Protein 9BLS (pdb70)

Solvent-accessible surface area: 44632 Å² total; per-residue (Å²): 205,86,100,116,72,40,137,44,30,12,0,0,0,22,16,12,35,67,67,0,3,1,0,7,33,15,10,74,111,14,60,4,2,80,18,66,38,18,40,100,47,5,10,12,10,0,0,17,32,83,138,49,81,100,3,10,0,70,10,0,99,14,6,29,68,24,28,66,81,17,6,0,93,18,10,34,116,4,11,24,97,122,52,86,30,95,108,0,74,138,23,42,171,123,22,60,6,108,8,33,110,6,124,84,3,37,0,63,0,39,2,86,61,122,87,29,18,12,15,58,3,14,0,18,3,0,58,37,2,34,78,5,0,39,86,26,9,56,69,100,0,112,7,0,0,0,1,2,10,16,122,16,65,121,62,5,56,97,18,4,65,65,1,0,99,79,5,34,1,44,9,43,94,25,8,23,29,9,13,0,0,0,11,15,26,34,15,28,169,38,134,81,48,16,0,0,4,0,24,0,22,36,34,32,0,32,0,3,0,0,43,0,59,172,39,72,43,80,43,66,10,40,49,28,33,87,171,1,5,12,118,37,0,14,93,11,0,14,150,27,0,18,133,34,5,95,155,101,61,49,37,53,0,83,190,56,83,42,2,23,40,18,0,86,73,18,0,59,109,3,34,83,50,1,30,102,51,88,100,3,77,4,27,7,0,3,6,13,106,40,135,106,15,18,61,29,1,94,12,110,0,34,56,67,77,2,57,52,49,0,55,75,18,1,133,67,0,54,71,16,0,81,109,0,10,111,67,3,144,25,61,96,100,77,1,29,42,1,0,3,6,10,26,11,1,104,7,43,54,0,30,84,16,0,72,104,8,0,51,96,62,6,30,112,99,34,57,14,84,23,0,12,2,35,0,0,0,40,19,0,5,82,70,7,50,59,29,68,16,13,94,120,7,52,51,3,26,0,1,5,0,0,12,9,69,18,16,17,9,23,58,4,0,44,72,82,3,2,6,3,10,115,67,58,64,44,0,7,1,7,47,103,46,27,40,86,0,16,0,45,0,1,15,0,49,52,52,24,16,65,62,18,89,95,43,12,101,18,54,0,73,32,13,74,109,25,86,91,32,86,18,57,0,58,0,7,0,32,1,32,77,94,16,62,2,43,0,10,0,85,7,120,70,69,37,136,71,57,102,40,68,16,122,72,32,22,60,139,97,88,75,17,58,114,48,28,41,137,50,14,131,151,56,36,37,78,1,37,24,44,45,46,44,34,80,8,51,42,76,0,87,13,28,18,107,60,10,79,66,83,62,112,95,54,140,93,142,56,102,22,103,140,36,48,76,17,129,86,3,75,38,63,40,175,104,146,114,32,55,66,10,60,116,17,7,112,5,93,108,64,109,36,87,86,128,78,97,93,104,11,75,112,86,86,97,123,13,141,107,17,47,86,66,44,110,96,4,70,55,61,16,94,56,5,106,102,14,10,120,72,42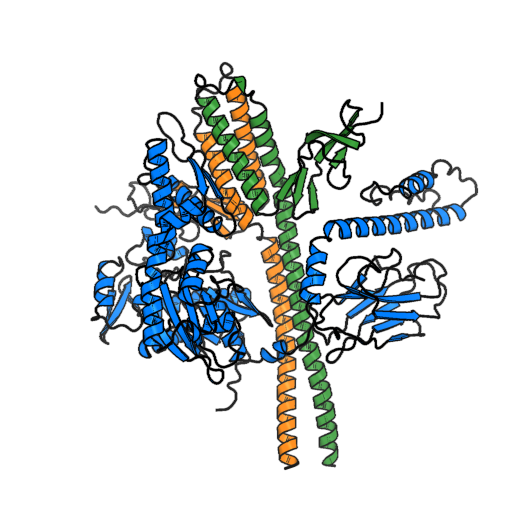,29,94,75,9,125,88,32,25,8,21,57,3,0,96,41,2,4,33,1,3,20,3,0,43,69,0,21,127,15,14,58,149,131,55,38,86,119,121,22,68,45,0,64,87,2,23,80,7,0,50,102,0,34,72,36,1,36,121,6,1,71,138,29,17,2,92,74,27,83,16,99,52,48,141,21,52,17,104,40,6,56,1,33,61,49,67,75,47,158,91,86,116,76,22,16,0,13,89,31,43,26,21,0,2,38,0,72,61,36,13,13,34,20,0,10,0,0,4,1,91,126,84,116,141,162,86,107,104,71,72,94,149,18,115,126,95,39,111,86,5,36,93,82,16,61,81,8,18,0,81,6,18,11,14,22,31,100,9,86,81,93,20,93,109,13,80,100,167,16,34,53,32,1,0,110,46,2,5,75,4,0,16,13,0,18,128,12,4,133,94,9,40,147,121,50,28,83,120,110,24,83,64,0,68,37,4,31,62,0,0,44,22,0,21,80,24,4,35,88,16,2,77,138,36,20,1,80,78,14,77,14,113,36,46,168,59,41,38,20,33,10,86,37,92,87,93,65,54,56,179,90,84,124,84,25,7,0,26,97,39,66,90,21,0,0,35,11,121,29,112,23,6,45,60,0,44,0,1,10,6,117,150,132,114,45,1,32,64,71,176

Secondary structure (DSSP, 8-state):
-------S-EEEEE--SSEEEEEEEETTEEEEPP-TTS-SEEE-EEE--SS---EESHHHHHTTTT-STTEEESGGGSTT-BSS-HHHHHHHHH-SSEEEE-TTSBEEEESSS-EE-HHHHHHHHHHHHHHHHHHHHSS---EEEEEE-TT--HHHHHHHHHHHHHTT-EEEEEEEHHHHHHHHHT-SSS-S-EEEEEE-SSSSEEEEEEE-GGGS-EEEEEEEETT--HHHHHHHHHHHHHHHHHHHTS--TTT-SHHHHHHHHHHHHHHHHTTT-SEEEEEEEEEEEETTEEEEEEEEEEHHHHHHHSHHHHHTTTHHHHHHHHHTT--TTT--EEEEESGGGGSHHHHHHHHHHHSSPPB-SS-GGGSHHHHHHHHHHHHSS--HHHHS--B-SSEEEE--TTS--EEEE-TT-BSSEEEEEEEE-SSTT--EEEEEEEEESSSSSSSS---EEEEEE------TT-SEEEEEEEE-SSS---EEEEETTS---EE-----SS-S-STHHHHTTTHHHHTSHHHHHHHHHHHHHHHHHHHHHHHHHHHTT--TT--GGGGTHHHHHHHHHT-TT-S-SSTT------TT--/-HHHHHHHHHHHHHHHHHHHHHHHHHHHHHHHHHHHHHHHHHHSS-HHHHHHHHHHHHHHHHHHHHS-SSS-SSSSHHHHHHHHHHHHHHHHHHHHHHHTTEEEE--SSPBP-TTTEEEEE----TTS-TTBEEEEEE-EEEETTEEEE-EEEEE------/-HHHHHHHHHHHHHHHHHHHHHHHHHHHHHHHHHHHHHHHHHHHHHHHHHHHHHHHHHHHHHHHHHS-GGG-STT-HHHHHHHHHHHHHHHHHHHHHHHTTEEEE--TTPBP-TTTEEEEEE---TTS-TTBEEEEEE-EEEETTEEEE-EEEEE----/-B-----

InterPro domains:
  IPR012725 Chaperone DnaK [MF_00332] (52-679)
  IPR012725 Chaperone DnaK [TIGR02350] (55-652)
  IPR013126 Heat shock protein 70 family [PF00012] (55-652)
  IPR013126 Heat shock protein 70 family [PTHR19375] (55-613)
  IPR018181 Heat shock protein 70, conserved site [PS00297] (58-65)
  IPR018181 Heat shock protein 70, conserved site [PS00329] (242-255)
  IPR018181 Heat shock protein 70, conserved site [PS01036] (383-397)
  IPR029047 Heat shock protein 70kD, peptide-binding domain superfamily [G3DSA:2.60.34.10] (428-552)
  IPR029047 Heat shock protein 70kD, peptide-binding domain superfamily [SSF100920] (430-586)
  IPR029048 Heat shock protein 70kD, C-terminal domain superfamily [G3DSA:1.20.1270.10] (553-656)
  IPR043129 ATPase, nucleotide binding domain [SSF53067] (55-235)
  IPR043129 ATPase, nucleotide binding domain [SSF53067] (237-428)

Sequence (921 aa):
MASEAIKGAVVGIDLGTTNSCVAVMEGKQAKVLENAEGARTTPSVVAFTADGERLVGMPAKRQAVTNPNNTFYATKRLIGWRYDDPEVQKDIKNVPFKIVRASNGDAWVEAHGKLYSPSQIGAFVLMKMKETAENYLGHTAKNAVITVPAYFNDSQRQATKDAGQISGLNVLRVINEPTAAALAYGLDKSEDKVIAVYDLGGGTFDISILEIQKGVFEVKSTNGDTFLGGEDFDQALLRHIVKEFKRETGVDLTKDNMALQRVREAAEKAKCELSSSVQTDINLPYLTMDSSGPKHLNMKLTRAQFEGIVTDLIRRTIAPCQKAMQDAEVSKSDIGEVILVGGMTRMPKVQQTVQDLFGRAPSKAVNPDEAVAIGAAIQGGVLAGDVTDVLLLDVTPLSLGIETLGGVFTKLINRNTTIPTKKSQVFSTAADGQTQVEIKVCQGEREMAGDNKLLGQFTLIGIPPAPRGVPQIEVTFDIDANGIVHVSAKDKGTGREQQIVIQSSGGLSKDDIENMVKNAEKYAEEDRRKKERVEAVNMAEGIIHDTETKMEEFKDQLPADECNKLKEEISKMRELLARKDSETGENIRQAASSTLLEEKVKLEEQLKETVEKYKRALADTENLRQRSQKLVEEAKLYGIQAFCKDLLEVADVLEKATQCVPKEEIKDDNPHLKNLYEGLVMTEVQIQKVFTKHGLLKLNPVGAKFDPYEHEALFHTPVEGKEPGTVALVSKVGYKLHGRTLRPALVGVVKEASATLLEEKVKLEEQLKETVEKYKRALADTENLRQRSQKLVEEAKLYGIQAFCKDLLEVADVLEKATQCVPKEEIKDDNPHLKNLYEGLVMTEVQIQKVFTKHGLLKLNPVGAKFDPYEHEALFHTPVEGKEPGTVALVSKVGYKLHGRTLRPALVGVVKEAVLLLDVT

Radius of gyration: 33.52 Å; Cα contacts (8 Å, |Δi|>4): 1710; chains: 4; bounding box: 59×105×104 Å

GO terms:
  GO:0031625 ubiquitin protein ligase binding (F, IPI)
  GO:0005739 mitochondrion (C, IDA)
  GO:0016887 ATP hydrolysis activity (F, IDA)
  GO:0016887 ATP hydrolysis activity (F, EXP)
  GO:0045646 regulation of erythrocyte differentiation (P, IMP)
  GO:0045647 negative regulation of erythrocyte differentiation (P, IMP)
  GO:0016226 iron-sulfur cluster assembly (P, IMP)
  GO:0030218 erythrocyte differentiation (P, IMP)
  GO:0005515 protein binding (F, IPI)
  GO:0005737 cytoplasm (C, TAS)
  GO:0005739 mitochondrion (C, TAS)
  GO:0005759 mitochondrial matrix (C, IDA)
  GO:0005739 mitochondrion (C, HTP)
  GO:0005759 mitochondrial matrix (C, TAS)
  GO:0042645 mitochondrial nucleoid (C, IDA)
  GO:0005737 cytoplasm (C, EXP)
  GO:0043066 negative regulation of apoptotic process (P, TAS)
  GO:0007007 inner mitochondrial membrane organization (P, IC)
  GO:0070062 extracellular exosome (C, HDA)
  GO:0005925 focal adhesion (C, HDA)

Foldseek 3Di:
DDAPAPVAWEKEWEQDQFKIWIWADPFQFIDTFAFPVRHSIFTLKWFADQPGDTDGGVSLVVCCVVPVQGIDGSLLQQALAFCPDDSNVVVQVPRNYHWDADPVRGTWGAHNHDTGRSLQSLLSNLLRVQVRVCVVVVHGNAEYEYEDAPPDDPSRLVSPCVSCVSSNHRYPYYHYLVLLLCLLLPCLPDAWAWEWEFAAAAQWTKIWIWTCHPSDIDTQFMFTGNRAHNVVLLVLQLVVQQVVVCVVPNDRCVVPDVLSVLSSVQSVVQLVVQLPAQKDWRWAFQSDADPVGGDIRIDIGGNVNSCVSCVVSLVRGQVGNVVRCVSSVHALVRHPAYEYAHDNCSHVVSQVVVCVRNVDRHDDPDDRDCRSSRSRNVVRCVSDDDSVVSVPQDFFLWFKAKADLLFWGDTQGGGGHGQQDKTKDKDWDDAAQDFKAKIWMATAQFGGRPPGGGQDIDIQGGDPGDGTPPWIKMWMWRRRDPAWIWTWIGRPPDGRIGIDGTHPRVPVVDCCSVVRVVVCVVCPVVRVQVSQASVLLSLLVVLVVLVVVLCVVDPPPDPCPVLVCVVVVVVVSPDPPDRHCPVVSPSNDDPVVD/DVVVVVVVVVVVVVVVVVVVVVVVVVVVVVVVVVVVVVVVCVLDVCLVVCLVCVVVLVVLVVVLVVDPVPPLDPVPPVVVVVSVVSVVVNVVVVVVCVVSQKDKAFQCWAADDVQQEDADEAAADPPHDARTFPGFPAIWIDGPPRGSGHGHTHGHHDDPD/DVVVVVVVVVVVVVVVVVVVVVVVVVVVVVVVVVVVVVVVVVVVVVLVVVLVVVVVLVVLVVVLVVDDPVPLDPVCVVVVVVSVVSVVVSVVVQVVCVVQQKHKADQAFAAADPQAADAPEEEADPPHDFRTFNAWPAMWIAGNNGTSGHTYGHGHHDD/DDDDDDD

Nearest PDB structures (foldseek):
  1dkg-assembly1_A  TM=8.078E-01  e=1.387E-09  Escherichia coli
  4ani-assembly1_B  TM=6.917E-01  e=1.689E-09  Geobacillus kaustophilus HTA426
  1dkg-assembly1_B  TM=6.286E-01  e=1.572E-08  Escherichia coli
  3a6m-assembly1_B  TM=4.788E-01  e=1.361E-06  Thermus thermophilus HB8
  6pmt-assembly1_A  TM=8.914E-01  e=1.025E-68  Homo sapiens

Organism: Homo sapiens (NCBI:txid9606)

Structure (mmCIF, N/CA/C/O backbone):
data_9BLS
#
_entry.id   9BLS
#
_cell.length_a   1.00
_cell.length_b   1.00
_cell.length_c   1.00
_cell.angle_alpha   90.00
_cell.angle_beta   90.00
_cell.angle_gamma   90.00
#
_symmetry.space_group_name_H-M   'P 1'
#
loop_
_entity.id
_entity.type
_entity.pdbx_description
1 polymer 'Stress-70 protein, mitochondrial'
2 polymer 'GrpE protein homolog 1, mitochondrial'
3 polymer 'Substrate peptide'
#
loop_
_atom_site.group_PDB
_atom_site.id
_atom_site.type_symbol
_atom_site.label_atom_id
_atom_site.label_alt_id
_atom_site.label_comp_id
_atom_site.label_asym_id
_atom_site.label_entity_id
_atom_site.label_seq_id
_atom_site.pdbx_PDB_ins_code
_atom_site.Cartn_x
_atom_site.Cartn_y
_atom_site.Cartn_z
_atom_site.occupancy
_atom_site.B_iso_or_equiv
_atom_site.auth_seq_id
_atom_site.auth_comp_id
_atom_site.auth_asym_id
_atom_site.auth_atom_id
_atom_site.pdbx_PDB_model_num
ATOM 1 N N . MET A 1 1 ? 179.681 135.517 188.868 1.00 123.81 46 MET A N 1
ATOM 2 C CA . MET A 1 1 ? 178.496 135.913 188.116 1.00 129.14 46 MET A CA 1
ATOM 3 C C . MET A 1 1 ? 178.892 136.462 186.749 1.00 131.59 46 MET A C 1
ATOM 4 O O . MET A 1 1 ? 180.026 136.900 186.551 1.00 129.48 46 MET A O 1
ATOM 9 N N . ALA A 1 2 ? 177.953 136.438 185.808 1.00 132.51 47 ALA A N 1
ATOM 10 C CA . ALA A 1 2 ? 178.196 136.929 184.459 1.00 129.81 47 ALA A CA 1
ATOM 11 C C . ALA A 1 2 ? 178.102 138.455 184.447 1.00 128.17 47 ALA A C 1
ATOM 12 O O . ALA A 1 2 ? 178.098 139.111 185.491 1.00 124.83 47 ALA A O 1
ATOM 14 N N . SER A 1 3 ? 178.041 139.037 183.250 1.00 126.58 48 SER A N 1
ATOM 15 C CA . SER A 1 3 ? 177.928 140.484 183.124 1.00 124.15 48 SER A CA 1
ATOM 16 C C . SER A 1 3 ? 176.648 140.977 183.786 1.00 121.73 48 SER A C 1
ATOM 17 O O . SER A 1 3 ? 175.569 140.411 183.583 1.00 121.37 48 SER A O 1
ATOM 20 N N . GLU A 1 4 ? 176.773 142.040 184.583 1.00 117.45 49 GLU A N 1
ATOM 21 C CA . GLU A 1 4 ? 175.637 142.563 185.333 1.00 113.60 49 GLU A CA 1
ATOM 22 C C . GLU A 1 4 ? 174.623 143.279 184.453 1.00 110.37 49 GLU A C 1
ATOM 23 O O . GLU A 1 4 ? 173.524 143.579 184.933 1.00 107.71 49 GLU A O 1
ATOM 29 N N . ALA A 1 5 ? 174.961 143.555 183.194 1.00 110.22 50 ALA A N 1
ATOM 30 C CA . ALA A 1 5 ? 174.063 144.208 182.243 1.00 106.48 50 ALA A CA 1
ATOM 31 C C . ALA A 1 5 ? 173.550 145.536 182.800 1.00 105.00 50 ALA A C 1
ATOM 32 O O . ALA A 1 5 ? 172.349 145.755 182.970 1.00 102.61 50 ALA A O 1
ATOM 34 N N . ILE A 1 6 ? 174.498 146.427 183.093 1.00 102.06 51 ILE A N 1
ATOM 35 C CA . ILE A 1 6 ? 174.147 147.743 183.616 1.00 93.17 51 ILE A CA 1
ATOM 36 C C . ILE A 1 6 ? 173.399 148.552 182.564 1.00 91.69 51 ILE A C 1
ATOM 37 O O . ILE A 1 6 ? 172.353 149.148 182.846 1.00 88.50 51 ILE A O 1
ATOM 42 N N . LYS A 1 7 ? 173.940 148.596 181.340 1.00 92.08 52 LYS A N 1
ATOM 43 C CA . LYS A 1 7 ? 173.298 149.202 180.164 1.00 94.97 52 LYS A CA 1
ATOM 44 C C . LYS A 1 7 ? 172.738 150.597 180.452 1.00 95.11 52 LYS A C 1
ATOM 45 O O . LYS A 1 7 ? 171.800 151.056 179.796 1.00 94.84 52 LYS A O 1
ATOM 51 N N . GLY A 1 8 ? 173.330 151.300 181.414 1.00 89.70 53 GLY A N 1
ATOM 52 C CA . GLY A 1 8 ? 172.831 152.607 181.792 1.00 77.19 53 GLY A CA 1
ATOM 53 C C . GLY A 1 8 ? 173.903 153.670 181.901 1.00 68.22 53 GLY A C 1
ATOM 54 O O . GLY A 1 8 ? 175.026 153.486 181.422 1.00 66.96 53 GLY A O 1
ATOM 55 N N . ALA A 1 9 ? 173.562 154.791 182.530 1.00 59.82 54 ALA A N 1
ATOM 56 C CA . ALA A 1 9 ? 174.482 155.903 182.716 1.00 51.71 54 ALA A CA 1
ATOM 57 C C . ALA A 1 9 ? 174.996 155.900 184.148 1.00 47.47 54 ALA A C 1
ATOM 58 O O . ALA A 1 9 ? 174.205 155.907 185.096 1.00 47.15 54 ALA A O 1
ATOM 60 N N . VAL A 1 10 ? 176.316 155.894 184.299 1.00 41.01 55 VAL A N 1
ATOM 61 C CA . VAL A 1 10 ? 176.964 155.852 185.604 1.00 34.02 55 VAL A CA 1
ATOM 62 C C . VAL A 1 10 ? 177.538 157.229 185.892 1.00 31.21 55 VAL A C 1
ATOM 63 O O . VAL A 1 10 ? 178.418 157.711 185.166 1.00 32.30 55 VAL A O 1
ATOM 67 N N . VAL A 1 11 ? 177.041 157.859 186.946 1.00 27.36 56 VAL A N 1
ATOM 68 C CA . VAL A 1 11 ? 177.535 159.155 187.373 1.00 23.02 56 VAL A CA 1
ATOM 69 C C . VAL A 1 11 ? 178.655 158.950 188.383 1.00 18.92 56 VAL A C 1
ATOM 70 O O . VAL A 1 11 ? 178.733 157.929 189.067 1.00 18.73 56 VAL A O 1
ATOM 74 N N . GLY A 1 12 ? 179.542 159.931 188.467 1.00 16.73 57 GLY A N 1
ATOM 75 C CA . GLY A 1 12 ? 180.579 159.915 189.474 1.00 14.16 57 GLY A CA 1
ATOM 76 C C . GLY A 1 12 ? 180.424 161.077 190.425 1.00 15.27 57 GLY A C 1
ATOM 77 O O . GLY A 1 12 ? 180.613 162.230 190.032 1.00 18.74 57 GLY A O 1
ATOM 78 N N . ILE A 1 13 ? 180.079 160.796 191.677 1.00 14.13 58 ILE A N 1
ATOM 79 C CA . ILE A 1 13 ? 179.770 161.825 192.659 1.00 15.17 58 ILE A CA 1
ATOM 80 C C . ILE A 1 13 ? 180.925 161.926 193.642 1.00 16.17 58 ILE A C 1
ATOM 81 O O . ILE A 1 13 ? 181.325 160.926 194.248 1.00 18.21 58 ILE A O 1
ATOM 86 N N . ASP A 1 14 ? 181.460 163.133 193.794 1.00 15.76 59 ASP A N 1
ATOM 87 C CA . ASP A 1 14 ? 182.480 163.435 194.792 1.00 15.34 59 ASP A CA 1
ATOM 88 C C . ASP A 1 14 ? 181.764 163.992 196.014 1.00 18.83 59 ASP A C 1
ATOM 89 O O . ASP A 1 14 ? 181.391 165.165 196.045 1.00 20.64 59 ASP A O 1
ATOM 94 N N . LEU A 1 15 ? 181.557 163.145 197.017 1.00 20.34 60 LEU A N 1
ATOM 95 C CA . LEU A 1 15 ? 180.872 163.548 198.242 1.00 20.00 60 LEU A CA 1
ATOM 96 C C . LEU A 1 15 ? 181.911 164.122 199.195 1.00 24.71 60 LEU A C 1
ATOM 97 O O . LEU A 1 15 ? 182.668 163.382 199.827 1.00 34.46 60 LEU A O 1
ATOM 102 N N . GLY A 1 16 ? 181.954 165.450 199.295 1.00 18.67 61 GLY A N 1
ATOM 103 C CA . GLY A 1 16 ? 182.913 166.128 200.136 1.00 21.90 61 GLY A CA 1
ATOM 104 C C . GLY A 1 16 ? 182.309 166.593 201.451 1.00 26.17 61 GLY A C 1
ATOM 105 O O . GLY A 1 16 ? 181.102 166.546 201.666 1.00 27.80 61 GLY A O 1
ATOM 106 N N . THR A 1 17 ? 183.192 167.044 202.345 1.00 28.80 62 THR A N 1
ATOM 107 C CA . THR A 1 17 ? 182.739 167.569 203.629 1.00 30.74 62 THR A CA 1
ATOM 108 C C . THR A 1 17 ? 182.035 168.906 203.457 1.00 31.21 62 THR A C 1
ATOM 109 O O . THR A 1 17 ? 181.008 169.160 204.095 1.00 35.87 62 THR A O 1
ATOM 113 N N . THR A 1 18 ? 182.572 169.771 202.603 1.00 31.18 63 THR A N 1
ATOM 114 C CA . THR A 1 18 ? 182.034 171.105 202.385 1.00 33.20 63 THR A CA 1
ATOM 115 C C . THR A 1 18 ? 181.302 171.236 201.059 1.00 32.06 63 THR A C 1
ATOM 116 O O . THR A 1 18 ? 180.179 171.743 201.022 1.00 33.55 63 THR A O 1
ATOM 120 N N . ASN A 1 19 ? 181.908 170.786 199.964 1.00 28.63 64 ASN A N 1
ATOM 121 C CA . ASN A 1 19 ? 181.358 170.974 198.630 1.00 24.28 64 ASN A CA 1
ATOM 122 C C . ASN A 1 19 ? 181.401 169.656 197.872 1.00 24.12 64 ASN A C 1
ATOM 123 O O . ASN A 1 19 ? 182.416 168.954 197.904 1.00 30.97 64 ASN A O 1
ATOM 128 N N . SER A 1 20 ? 180.311 169.330 197.185 1.00 21.01 65 SER A N 1
ATOM 129 C CA . SER A 1 20 ? 180.201 168.100 196.417 1.00 20.19 65 SER A CA 1
ATOM 130 C C . SER A 1 20 ? 180.138 168.404 194.926 1.00 20.84 65 SER A C 1
ATOM 131 O O . SER A 1 20 ? 179.601 169.431 194.507 1.00 26.17 65 SER A O 1
ATOM 134 N N . CYS A 1 21 ? 180.682 167.489 194.125 1.00 18.28 66 CYS A N 1
ATOM 135 C CA . CYS A 1 21 ? 180.745 167.642 192.680 1.00 16.51 66 CYS A CA 1
ATOM 136 C C . CYS A 1 21 ? 180.298 166.346 192.017 1.00 18.45 66 CYS A C 1
ATOM 137 O O . CYS A 1 21 ? 180.578 165.252 192.511 1.00 20.14 66 CYS A O 1
ATOM 140 N N . VAL A 1 22 ? 179.586 166.479 190.899 1.00 20.15 67 VAL A N 1
ATOM 141 C CA . VAL A 1 22 ? 179.077 165.345 190.136 1.00 17.99 67 VAL A CA 1
ATOM 142 C C . VAL A 1 22 ? 179.520 165.497 188.687 1.00 21.21 67 VAL A C 1
ATOM 143 O O . VAL A 1 22 ? 179.508 166.603 188.137 1.00 27.10 67 VAL A O 1
ATOM 147 N N . ALA A 1 23 ? 179.933 164.389 188.075 1.00 17.72 68 ALA A N 1
ATOM 148 C CA . ALA A 1 23 ? 180.392 164.395 186.695 1.00 17.83 68 ALA A CA 1
ATOM 149 C C . ALA A 1 23 ? 179.936 163.120 186.002 1.00 20.99 68 ALA A C 1
ATOM 150 O O . ALA A 1 23 ? 179.650 162.108 186.644 1.00 23.80 68 ALA A O 1
ATOM 152 N N . VAL A 1 24 ? 179.866 163.182 184.671 1.00 25.15 69 VAL A N 1
ATOM 153 C CA . VAL A 1 24 ? 179.455 162.052 183.849 1.00 24.33 69 VAL A CA 1
ATOM 154 C C . VAL A 1 24 ? 180.461 161.864 182.724 1.00 27.34 69 VAL A C 1
ATOM 155 O O . VAL A 1 24 ? 181.226 162.767 182.379 1.00 29.14 69 VAL A O 1
ATOM 159 N N . MET A 1 25 ? 180.448 160.665 182.151 1.00 29.74 70 MET A N 1
ATOM 160 C CA . MET A 1 25 ? 181.292 160.335 181.009 1.00 32.26 70 MET A CA 1
ATOM 161 C C . MET A 1 25 ? 180.627 160.849 179.738 1.00 36.08 70 MET A C 1
ATOM 162 O O . MET A 1 25 ? 179.623 160.293 179.285 1.00 41.45 70 MET A O 1
ATOM 167 N N . GLU A 1 26 ? 181.181 161.912 179.165 1.00 37.20 71 GLU A N 1
ATOM 168 C CA . GLU A 1 26 ? 180.664 162.480 177.921 1.00 44.61 71 GLU A CA 1
ATOM 169 C C . GLU A 1 26 ? 181.466 161.969 176.726 1.00 51.62 71 GLU A C 1
ATOM 170 O O . GLU A 1 26 ? 182.131 162.720 176.015 1.00 57.18 71 GLU A O 1
ATOM 176 N N . GLY A 1 27 ? 181.390 160.660 176.511 1.00 46.17 72 GLY A N 1
ATOM 177 C CA . GLY A 1 27 ? 182.120 160.036 175.427 1.00 49.94 72 GLY A CA 1
ATOM 178 C C . GLY A 1 27 ? 183.498 159.565 175.841 1.00 55.86 72 GLY A C 1
ATOM 179 O O . GLY A 1 27 ? 183.634 158.529 176.498 1.00 57.30 72 GLY A O 1
ATOM 180 N N . LYS A 1 28 ? 184.530 160.317 175.461 1.00 56.06 73 LYS A N 1
ATOM 181 C CA . LYS A 1 28 ? 185.902 159.986 175.817 1.00 56.15 73 LYS A CA 1
ATOM 182 C C . LYS A 1 28 ? 186.436 160.809 176.981 1.00 54.19 73 LYS A C 1
ATOM 183 O O . LYS A 1 28 ? 187.523 160.506 177.483 1.00 55.01 73 LYS A O 1
ATOM 189 N N . GLN A 1 29 ? 185.709 161.832 177.422 1.00 50.20 74 GLN A N 1
ATOM 190 C CA . GLN A 1 29 ? 186.158 162.692 178.505 1.00 47.78 74 GLN A CA 1
ATOM 191 C C . GLN A 1 29 ? 185.013 162.923 179.477 1.00 43.11 74 GLN A C 1
ATOM 192 O O . GLN A 1 29 ? 183.840 162.868 179.101 1.00 43.38 74 GLN A O 1
ATOM 198 N N . ALA A 1 30 ? 185.366 163.186 180.733 1.00 39.60 75 ALA A N 1
ATOM 199 C CA . ALA A 1 30 ? 184.384 163.431 181.778 1.00 29.26 75 ALA A CA 1
ATOM 200 C C . ALA A 1 30 ? 183.989 164.899 181.795 1.00 32.72 75 ALA A C 1
ATOM 201 O O . ALA A 1 30 ? 184.813 165.780 181.538 1.00 38.35 75 ALA A O 1
ATOM 203 N N . LYS A 1 31 ? 182.721 165.155 182.098 1.00 27.35 76 LYS A N 1
ATOM 204 C CA . LYS A 1 31 ? 182.172 166.502 182.132 1.00 26.41 76 LYS A CA 1
ATOM 205 C C . LYS A 1 31 ? 181.552 166.752 183.497 1.00 28.91 76 LYS A C 1
ATOM 206 O O . LYS A 1 31 ? 180.714 165.969 183.952 1.00 31.81 76 LYS A O 1
ATOM 212 N N . VAL A 1 32 ? 181.960 167.837 184.146 1.00 28.06 77 VAL A N 1
ATOM 213 C CA . VAL A 1 32 ? 181.412 168.194 185.450 1.00 27.45 77 VAL A CA 1
ATOM 214 C C . VAL A 1 32 ? 180.116 168.964 185.233 1.00 28.85 77 VAL A C 1
ATOM 215 O O . VAL A 1 32 ? 180.093 169.977 184.527 1.00 30.94 77 VAL A O 1
ATOM 219 N N . LEU A 1 33 ? 179.037 168.482 185.838 1.00 27.32 78 LEU A N 1
ATOM 220 C CA . LEU A 1 33 ? 177.712 169.030 185.605 1.00 25.43 78 LEU A CA 1
ATOM 221 C C . LEU A 1 33 ? 177.421 170.163 186.575 1.00 28.46 78 LEU A C 1
ATOM 222 O O . LEU A 1 33 ? 177.718 170.068 187.769 1.00 31.18 78 LEU A O 1
ATOM 227 N N . GLU A 1 34 ? 176.840 171.236 186.051 1.00 28.33 79 GLU A N 1
ATOM 228 C CA . GLU A 1 34 ? 176.419 172.367 186.859 1.00 25.12 79 GLU A CA 1
ATOM 229 C C . GLU A 1 34 ? 175.010 172.137 187.385 1.00 21.61 79 GLU A C 1
ATOM 230 O O . GLU A 1 34 ? 174.169 171.528 186.721 1.00 21.20 79 GLU A O 1
ATOM 236 N N . ASN A 1 35 ? 174.758 172.632 188.591 1.00 21.25 80 ASN A N 1
ATOM 237 C CA . ASN A 1 35 ? 173.482 172.409 189.254 1.00 22.33 80 ASN A CA 1
ATOM 238 C C . ASN A 1 35 ? 172.440 173.392 188.723 1.00 27.66 80 ASN A C 1
ATOM 239 O O . ASN A 1 35 ? 172.648 174.076 187.717 1.00 30.17 80 ASN A O 1
ATOM 244 N N . ALA A 1 36 ? 171.288 173.459 189.395 1.00 28.89 81 ALA A N 1
ATOM 245 C CA . ALA A 1 36 ? 170.176 174.274 188.916 1.00 29.56 81 ALA A CA 1
ATOM 246 C C . ALA A 1 36 ? 170.474 175.765 188.962 1.00 32.42 81 ALA A C 1
ATOM 247 O O . ALA A 1 36 ? 169.769 176.541 188.310 1.00 36.91 81 ALA A O 1
ATOM 249 N N . GLU A 1 37 ? 171.484 176.185 189.718 1.00 30.93 82 GLU A N 1
ATOM 250 C CA . GLU A 1 37 ? 171.897 177.579 189.774 1.00 28.09 82 GLU A CA 1
ATOM 251 C C . GLU A 1 37 ? 173.121 177.858 188.913 1.00 26.93 82 GLU A C 1
ATOM 252 O O . GLU A 1 37 ? 173.707 178.939 189.020 1.00 29.57 82 GLU A O 1
ATOM 258 N N . GLY A 1 38 ? 173.524 176.910 188.072 1.00 24.70 83 GLY A N 1
ATOM 259 C CA . GLY A 1 38 ? 174.646 177.123 187.184 1.00 26.39 83 GLY A CA 1
ATOM 260 C C . GLY A 1 38 ? 176.009 177.014 187.823 1.00 30.40 83 GLY A C 1
ATOM 261 O O . GLY A 1 38 ? 177.000 177.416 187.206 1.00 34.28 83 GLY A O 1
ATOM 262 N N . ALA A 1 39 ? 176.096 176.481 189.037 1.00 29.27 84 ALA A N 1
ATOM 263 C CA . ALA A 1 39 ? 177.363 176.281 189.723 1.00 26.12 84 ALA A CA 1
ATOM 264 C C . ALA A 1 39 ? 177.748 174.811 189.665 1.00 26.79 84 ALA A C 1
ATOM 265 O O . ALA A 1 39 ? 176.897 173.931 189.819 1.00 27.29 84 ALA A O 1
ATOM 267 N N . ARG A 1 40 ? 179.034 174.551 189.439 1.00 26.32 85 ARG A N 1
ATOM 268 C CA . ARG A 1 40 ? 179.520 173.191 189.257 1.00 27.52 85 ARG A CA 1
ATOM 269 C C . ARG A 1 40 ? 179.697 172.430 190.563 1.00 26.00 85 ARG A C 1
ATOM 270 O O . ARG A 1 40 ? 179.840 171.205 190.527 1.00 26.10 85 ARG A O 1
ATOM 278 N N . THR A 1 41 ? 179.685 173.111 191.705 1.00 26.59 86 THR A N 1
ATOM 279 C CA . THR A 1 41 ? 179.938 172.477 192.990 1.00 24.73 86 THR A CA 1
ATOM 280 C C . THR A 1 41 ? 178.839 172.866 193.965 1.00 22.76 86 THR A C 1
ATOM 281 O O . THR A 1 41 ? 178.539 174.052 194.125 1.00 28.60 86 THR A O 1
ATOM 285 N N . THR A 1 42 ? 178.247 171.868 194.617 1.00 20.04 87 THR A N 1
ATOM 286 C CA . THR A 1 42 ? 177.116 172.063 195.509 1.00 21.22 87 THR A CA 1
ATOM 287 C C . THR A 1 42 ? 177.536 171.850 196.953 1.00 23.89 87 THR A C 1
ATOM 288 O O . THR A 1 42 ? 178.139 170.817 197.265 1.00 29.23 87 THR A O 1
ATOM 292 N N . PRO A 1 43 ? 177.250 172.792 197.852 1.00 23.92 88 PRO A N 1
ATOM 293 C CA . PRO A 1 43 ? 177.577 172.584 199.267 1.00 21.78 88 PRO A CA 1
ATOM 294 C C . PRO A 1 43 ? 176.837 171.389 199.848 1.00 21.00 88 PRO A C 1
ATOM 295 O O . PRO A 1 43 ? 175.691 171.105 199.496 1.00 23.71 88 PRO A O 1
ATOM 299 N N . SER A 1 44 ? 177.509 170.686 200.756 1.00 19.39 89 SER A N 1
ATOM 300 C CA . SER A 1 44 ? 176.925 169.521 201.418 1.00 21.79 89 SER A CA 1
ATOM 301 C C . SER A 1 44 ? 176.221 169.939 202.710 1.00 28.00 89 SER A C 1
ATOM 302 O O . SER A 1 44 ? 176.562 169.513 203.812 1.00 30.11 89 SER A O 1
ATOM 305 N N . VAL A 1 45 ? 175.214 170.793 202.546 1.00 22.15 90 VAL A N 1
ATOM 306 C CA . VAL A 1 45 ? 174.445 171.347 203.653 1.00 17.49 90 VAL A CA 1
ATOM 307 C C . VAL A 1 45 ? 172.991 170.937 203.475 1.00 17.93 90 VAL A C 1
ATOM 308 O O . VAL A 1 45 ? 172.446 171.041 202.372 1.00 24.25 90 VAL A O 1
ATOM 312 N N . VAL A 1 46 ? 172.375 170.459 204.552 1.00 16.00 91 VAL A N 1
ATOM 313 C CA . VAL A 1 46 ? 170.977 170.048 204.562 1.00 15.26 91 VAL A CA 1
ATOM 314 C C . VAL A 1 46 ? 170.291 170.752 205.723 1.00 19.24 91 VAL A C 1
ATOM 315 O O . VAL A 1 46 ? 170.892 170.936 206.785 1.00 26.87 91 VAL A O 1
ATOM 319 N N . ALA A 1 47 ? 169.042 171.162 205.520 1.00 18.27 92 ALA A N 1
ATOM 320 C CA . ALA A 1 47 ? 168.308 171.850 206.569 1.00 17.05 92 ALA A CA 1
ATOM 321 C C . ALA A 1 47 ? 166.844 171.447 206.524 1.00 21.76 92 ALA A C 1
ATOM 322 O O . ALA A 1 47 ? 166.311 171.105 205.467 1.00 28.80 92 ALA A O 1
ATOM 324 N N . PHE A 1 48 ? 166.201 171.499 207.687 1.00 22.86 93 PHE A N 1
ATOM 325 C CA . PHE A 1 48 ? 164.796 171.150 207.843 1.00 30.38 93 PHE A CA 1
ATOM 326 C C . PHE A 1 48 ? 164.080 172.309 208.514 1.00 39.97 93 PHE A C 1
ATOM 327 O O . PHE A 1 48 ? 164.577 172.856 209.503 1.00 42.54 93 PHE A O 1
ATOM 335 N N . THR A 1 49 ? 162.919 172.681 207.985 1.00 49.35 94 THR A N 1
ATOM 336 C CA . THR A 1 49 ? 162.178 173.821 208.501 1.00 56.67 94 THR A CA 1
ATOM 337 C C . THR A 1 49 ? 161.133 173.354 209.515 1.00 64.42 94 THR A C 1
ATOM 338 O O . THR A 1 49 ? 161.092 172.186 209.909 1.00 63.55 94 THR A O 1
ATOM 342 N N . ALA A 1 50 ? 160.272 174.280 209.947 1.00 69.74 95 ALA A N 1
ATOM 343 C CA . ALA A 1 50 ? 159.354 173.999 211.048 1.00 73.37 95 ALA A CA 1
ATOM 344 C C . ALA A 1 50 ? 158.357 172.905 210.684 1.00 74.70 95 ALA A C 1
ATOM 345 O O . ALA A 1 50 ? 158.203 171.921 211.416 1.00 70.27 95 ALA A O 1
ATOM 347 N N . ASP A 1 51 ? 157.667 173.058 209.554 1.00 78.87 96 ASP A N 1
ATOM 348 C CA . ASP A 1 51 ? 156.669 172.064 209.159 1.00 83.61 96 ASP A CA 1
ATOM 349 C C . ASP A 1 51 ? 157.342 170.864 208.500 1.00 81.92 96 ASP A C 1
ATOM 350 O O . ASP A 1 51 ? 157.313 169.749 209.030 1.00 81.62 96 ASP A O 1
ATOM 355 N N . GLY A 1 52 ? 157.952 171.083 207.342 1.00 75.88 97 GLY A N 1
ATOM 356 C CA . GLY A 1 52 ? 158.807 170.092 206.726 1.00 65.76 97 GLY A CA 1
ATOM 357 C C . GLY A 1 52 ? 159.415 170.607 205.441 1.00 59.08 97 GLY A C 1
ATOM 358 O O . GLY A 1 52 ? 158.700 171.080 204.555 1.00 63.82 97 GLY A O 1
ATOM 359 N N . GLU A 1 53 ? 160.734 170.491 205.325 1.00 53.38 98 GLU A N 1
ATOM 360 C CA . GLU A 1 53 ? 161.473 170.897 204.139 1.00 50.52 98 GLU A CA 1
ATOM 361 C C . GLU A 1 53 ? 162.804 170.169 204.156 1.00 42.52 98 GLU A C 1
ATOM 362 O O . GLU A 1 53 ? 163.220 169.625 205.180 1.00 43.36 98 GLU A O 1
ATOM 368 N N . ARG A 1 54 ? 163.462 170.155 203.006 1.00 36.15 99 ARG A N 1
ATOM 369 C CA . ARG A 1 54 ? 164.744 169.480 202.868 1.00 37.14 99 ARG A CA 1
ATOM 370 C C . ARG A 1 54 ? 165.688 170.322 202.022 1.00 33.87 99 ARG A C 1
ATOM 371 O O . ARG A 1 54 ? 166.302 169.840 201.070 1.00 44.28 99 ARG A O 1
ATOM 379 N N . LEU A 1 55 ? 165.781 171.610 202.340 1.00 23.21 100 LEU A N 1
ATOM 380 C CA . LEU A 1 55 ? 166.689 172.498 201.628 1.00 21.30 100 LEU A CA 1
ATOM 381 C C . LEU A 1 55 ? 168.100 171.933 201.635 1.00 19.38 100 LEU A C 1
ATOM 382 O O . LEU A 1 55 ? 168.696 171.740 202.696 1.00 22.05 100 LEU A O 1
ATOM 387 N N . VAL A 1 56 ? 168.627 171.653 200.448 1.00 15.81 101 VAL A N 1
ATOM 388 C CA . VAL A 1 56 ? 169.959 171.085 200.286 1.00 16.42 101 VAL A CA 1
ATOM 389 C C . VAL A 1 56 ? 170.782 172.038 199.434 1.00 14.53 101 VAL A C 1
ATOM 390 O O . VAL A 1 56 ? 170.313 172.509 198.392 1.00 14.95 101 VAL A O 1
ATOM 394 N N . GLY A 1 57 ? 171.998 172.328 199.882 1.00 14.06 102 GLY A N 1
ATOM 395 C CA . GLY A 1 57 ? 172.906 173.148 199.112 1.00 14.63 102 GLY A CA 1
ATOM 396 C C . GLY A 1 57 ? 172.951 174.580 199.588 1.00 16.16 102 GLY A C 1
ATOM 397 O O . GLY A 1 57 ? 172.977 174.841 200.792 1.00 18.34 102 GLY A O 1
ATOM 398 N N . MET A 1 58 ? 172.962 175.516 198.648 1.00 18.11 103 MET A N 1
ATOM 399 C CA . MET A 1 58 ? 172.979 176.939 198.960 1.00 14.38 103 MET A CA 1
ATOM 400 C C . MET A 1 58 ? 171.650 177.427 199.533 1.00 14.16 103 MET A C 1
ATOM 401 O O . MET A 1 58 ? 171.655 178.341 200.366 1.00 17.35 103 MET A O 1
ATOM 406 N N . PRO A 1 59 ? 170.498 176.884 199.120 1.00 12.37 104 PRO A N 1
ATOM 407 C CA . PRO A 1 59 ? 169.262 177.215 199.841 1.00 11.42 104 PRO A CA 1
ATOM 408 C C . PRO A 1 59 ? 169.327 176.929 201.329 1.00 14.89 104 PRO A C 1
ATOM 409 O O . PRO A 1 59 ? 168.720 177.665 202.115 1.00 15.90 104 PRO A O 1
ATOM 413 N N . ALA A 1 60 ? 170.037 175.880 201.743 1.00 16.70 105 ALA A N 1
ATOM 414 C CA . ALA A 1 60 ? 170.201 175.608 203.165 1.00 14.02 105 ALA A CA 1
ATOM 415 C C . ALA A 1 60 ? 171.211 176.541 203.815 1.00 15.51 105 ALA A C 1
ATOM 416 O O . ALA A 1 60 ? 171.083 176.851 205.002 1.00 20.59 105 ALA A O 1
ATOM 418 N N . LYS A 1 61 ? 172.222 176.987 203.068 1.00 13.64 106 LYS A N 1
ATOM 419 C CA . LYS A 1 61 ? 173.198 177.918 203.625 1.00 14.85 106 LYS A CA 1
ATOM 420 C C . LYS A 1 61 ? 172.589 179.297 203.845 1.00 19.09 106 LYS A C 1
ATOM 421 O O . LYS A 1 61 ? 172.894 179.965 204.839 1.00 20.89 106 LYS A O 1
ATOM 427 N N . ARG A 1 62 ? 171.738 179.745 202.919 1.00 17.02 107 ARG A N 1
ATOM 428 C CA . ARG A 1 62 ? 171.127 181.065 203.039 1.00 13.42 107 ARG A CA 1
ATOM 429 C C . ARG A 1 62 ? 170.179 181.131 204.228 1.00 18.43 107 ARG A C 1
ATOM 430 O O . ARG A 1 62 ? 170.071 182.168 204.891 1.00 23.27 107 ARG A O 1
ATOM 438 N N . GLN A 1 63 ? 169.487 180.036 204.509 1.00 17.45 108 GLN A N 1
ATOM 439 C CA . GLN A 1 63 ? 168.547 179.922 205.614 1.00 16.74 108 GLN A CA 1
ATOM 440 C C . GLN A 1 63 ? 169.228 179.574 206.936 1.00 22.60 108 GLN A C 1
ATOM 441 O O . GLN A 1 63 ? 168.572 179.602 207.982 1.00 27.38 108 GLN A O 1
ATOM 447 N N . ALA A 1 64 ? 170.540 179.327 206.923 1.00 23.34 109 ALA A N 1
ATOM 448 C CA . ALA A 1 64 ? 171.228 178.836 208.115 1.00 23.34 109 ALA A CA 1
ATOM 449 C C . ALA A 1 64 ? 171.100 179.799 209.287 1.00 27.64 109 ALA A C 1
ATOM 450 O O . ALA A 1 64 ? 171.013 179.369 210.442 1.00 32.68 109 ALA A O 1
ATOM 452 N N . VAL A 1 65 ? 171.097 181.105 209.017 1.00 27.38 110 VAL A N 1
ATOM 453 C CA . VAL A 1 65 ? 171.043 182.084 210.099 1.00 26.08 110 VAL A CA 1
ATOM 454 C C . VAL A 1 65 ? 169.683 182.059 210.789 1.00 25.70 110 VAL A C 1
ATOM 455 O O . VAL A 1 65 ? 169.591 182.220 212.011 1.00 28.15 110 VAL A O 1
ATOM 459 N N . THR A 1 66 ? 168.608 181.868 210.025 1.00 23.79 111 THR A N 1
ATOM 460 C CA . THR A 1 66 ? 167.279 181.812 210.622 1.00 27.26 111 THR A CA 1
ATOM 461 C C . THR A 1 66 ? 167.014 180.485 211.317 1.00 27.01 111 THR A C 1
ATOM 462 O O . THR A 1 66 ? 166.208 180.429 212.251 1.00 31.42 111 THR A O 1
ATOM 466 N N . ASN A 1 67 ? 167.667 179.416 210.876 1.00 25.51 112 ASN A N 1
ATOM 467 C CA . ASN A 1 67 ? 167.482 178.075 211.428 1.00 26.65 112 ASN A CA 1
ATOM 468 C C . ASN A 1 67 ? 168.859 177.492 211.704 1.00 27.64 112 ASN A C 1
ATOM 469 O O . ASN A 1 67 ? 169.371 176.683 210.920 1.00 30.31 112 ASN A O 1
ATOM 474 N N . PRO A 1 68 ? 169.497 177.892 212.802 1.00 29.37 113 PRO A N 1
ATOM 475 C CA . PRO A 1 68 ? 170.861 177.423 213.070 1.00 31.06 113 PRO A CA 1
ATOM 476 C C . PRO A 1 68 ? 170.898 176.053 213.727 1.00 33.07 113 PRO A C 1
ATOM 477 O O . PRO A 1 68 ? 171.885 175.324 213.597 1.00 36.57 113 PRO A O 1
ATOM 481 N N . ASN A 1 69 ? 169.829 175.690 214.428 1.00 30.76 114 ASN A N 1
ATOM 482 C CA . ASN A 1 69 ? 169.764 174.423 215.141 1.00 31.84 114 ASN A CA 1
ATOM 483 C C . ASN A 1 69 ? 169.235 173.283 214.283 1.00 34.44 114 ASN A C 1
ATOM 484 O O . ASN A 1 69 ? 169.125 172.157 214.778 1.00 39.39 114 ASN A O 1
ATOM 489 N N . ASN A 1 70 ? 168.907 173.541 213.016 1.00 32.84 115 ASN A N 1
ATOM 490 C CA . ASN A 1 70 ? 168.393 172.508 212.123 1.00 27.71 115 ASN A CA 1
ATOM 491 C C . ASN A 1 70 ? 169.084 172.534 210.766 1.00 22.79 115 ASN A C 1
ATOM 492 O O . ASN A 1 70 ? 168.542 172.003 209.796 1.00 26.55 115 ASN A O 1
ATOM 497 N N . THR A 1 71 ? 170.258 173.143 210.674 1.00 20.42 116 THR A N 1
ATOM 498 C CA . THR A 1 71 ? 171.031 173.191 209.440 1.00 21.32 116 THR A CA 1
ATOM 499 C C . THR A 1 71 ? 172.286 172.356 209.655 1.00 26.46 116 THR A C 1
ATOM 500 O O . THR A 1 71 ? 173.200 172.773 210.374 1.00 29.54 116 THR A O 1
ATOM 504 N N . PHE A 1 72 ? 172.324 171.178 209.036 1.00 26.33 117 PHE A N 1
ATOM 505 C CA . PHE A 1 72 ? 173.400 170.217 209.241 1.00 23.09 117 PHE A CA 1
ATOM 506 C C . PHE A 1 72 ? 174.477 170.414 208.184 1.00 24.64 117 PHE A C 1
ATOM 507 O O . PHE A 1 72 ? 174.224 170.228 206.991 1.00 25.81 117 PHE A O 1
ATOM 515 N N . TYR A 1 73 ? 175.675 170.774 208.625 1.00 29.41 118 TYR A N 1
ATOM 516 C CA . TYR A 1 73 ? 176.818 170.945 207.746 1.00 30.10 118 TYR A CA 1
ATOM 517 C C . TYR A 1 73 ? 177.993 170.153 208.296 1.00 35.72 118 TYR A C 1
ATOM 518 O O . TYR A 1 73 ? 178.078 169.900 209.500 1.00 36.20 118 TYR A O 1
ATOM 527 N N . ALA A 1 74 ? 178.894 169.760 207.394 1.00 38.82 119 ALA A N 1
ATOM 528 C CA . ALA A 1 74 ? 180.086 168.983 207.742 1.00 41.71 119 ALA A CA 1
ATOM 529 C C . ALA A 1 74 ? 179.719 167.725 208.525 1.00 41.74 119 ALA A C 1
ATOM 530 O O . ALA A 1 74 ? 180.382 167.352 209.495 1.00 47.10 119 ALA A O 1
ATOM 532 N N . THR A 1 75 ? 178.644 167.063 208.097 1.00 37.38 120 THR A N 1
ATOM 533 C CA . THR A 1 75 ? 178.225 165.814 208.722 1.00 39.65 120 THR A CA 1
ATOM 534 C C . THR A 1 75 ? 179.113 164.643 208.303 1.00 41.56 120 THR A C 1
ATOM 535 O O . THR A 1 75 ? 179.139 163.616 208.990 1.00 40.79 120 THR A O 1
ATOM 539 N N . LYS A 1 76 ? 179.911 164.807 207.246 1.00 42.87 121 LYS A N 1
ATOM 540 C CA . LYS A 1 76 ? 180.819 163.750 206.815 1.00 40.01 121 LYS A CA 1
ATOM 541 C C . LYS A 1 76 ? 181.907 163.463 207.839 1.00 42.08 121 LYS A C 1
ATOM 542 O O . LYS A 1 76 ? 182.628 162.470 207.693 1.00 41.66 121 LYS A O 1
ATOM 548 N N . ARG A 1 77 ? 182.060 164.312 208.850 1.00 44.53 122 ARG A N 1
ATOM 549 C CA . ARG A 1 77 ? 182.931 164.028 209.980 1.00 44.96 122 ARG A CA 1
ATOM 550 C C . ARG A 1 77 ? 182.232 163.225 211.068 1.00 45.58 122 ARG A C 1
ATOM 551 O O . ARG A 1 77 ? 182.865 162.884 212.071 1.00 45.82 122 ARG A O 1
ATOM 559 N N . LEU A 1 78 ? 180.947 162.916 210.891 1.00 44.27 123 LEU A N 1
ATOM 560 C CA . LEU A 1 78 ? 180.181 162.120 211.839 1.00 42.86 123 LEU A CA 1
ATOM 561 C C . LEU A 1 78 ? 179.804 160.750 211.294 1.00 44.58 123 LEU A C 1
ATOM 562 O O . LEU A 1 78 ? 179.212 159.951 212.026 1.00 46.92 123 LEU A O 1
ATOM 567 N N . ILE A 1 79 ? 180.128 160.459 210.038 1.00 45.83 124 ILE A N 1
ATOM 568 C CA . ILE A 1 79 ? 179.670 159.235 209.390 1.00 43.95 124 ILE A CA 1
ATOM 569 C C . ILE A 1 79 ? 180.526 158.063 209.854 1.00 45.55 124 ILE A C 1
ATOM 570 O O . ILE A 1 79 ? 181.755 158.165 209.933 1.00 47.42 124 ILE A O 1
ATOM 575 N N . GLY A 1 80 ? 179.873 156.954 210.191 1.00 42.52 125 GLY A N 1
ATOM 576 C CA . GLY A 1 80 ? 180.575 155.748 210.569 1.00 42.90 125 GLY A CA 1
ATOM 577 C C . GLY A 1 80 ? 181.190 155.760 211.947 1.00 50.70 125 GLY A C 1
ATOM 578 O O . GLY A 1 80 ? 181.920 154.823 212.289 1.00 51.32 125 GLY A O 1
ATOM 579 N N . TRP A 1 81 ? 180.917 156.780 212.754 1.00 55.02 126 TRP A N 1
ATOM 580 C CA . TRP A 1 81 ? 181.496 156.912 214.081 1.00 59.98 126 TRP A CA 1
ATOM 581 C C . TRP A 1 81 ? 180.425 156.685 215.137 1.00 63.47 126 TRP A C 1
ATOM 582 O O . TRP A 1 81 ? 179.267 157.070 214.953 1.00 62.75 126 TRP A O 1
ATOM 593 N N . ARG A 1 82 ? 180.815 156.054 216.240 1.00 68.79 127 ARG A N 1
ATOM 594 C CA . ARG A 1 82 ? 179.914 155.879 217.365 1.00 71.89 127 ARG A CA 1
ATOM 595 C C . ARG A 1 82 ? 179.767 157.190 218.131 1.00 72.89 127 ARG A C 1
ATOM 596 O O . ARG A 1 82 ? 180.563 158.120 217.980 1.00 75.61 127 ARG A O 1
ATOM 604 N N . TYR A 1 83 ? 178.723 157.258 218.960 1.00 71.71 128 TYR A N 1
ATOM 605 C CA . TYR A 1 83 ? 178.495 158.466 219.747 1.00 77.87 128 TYR A CA 1
ATOM 606 C C . TYR A 1 83 ? 179.641 158.719 220.717 1.00 82.63 128 TYR A C 1
ATOM 607 O O . TYR A 1 83 ? 180.090 159.860 220.876 1.00 83.56 128 TYR A O 1
ATOM 616 N N . ASP A 1 84 ? 180.127 157.668 221.377 1.00 84.90 129 ASP A N 1
ATOM 617 C CA . ASP A 1 84 ? 181.215 157.792 222.346 1.00 86.43 129 ASP A CA 1
ATOM 618 C C . ASP A 1 84 ? 182.544 157.646 221.612 1.00 88.42 129 ASP A C 1
ATOM 619 O O . ASP A 1 84 ? 183.193 156.598 221.623 1.00 88.63 129 ASP A O 1
ATOM 624 N N . ASP A 1 85 ? 182.949 158.728 220.957 1.00 88.85 130 ASP A N 1
ATOM 625 C CA . ASP A 1 85 ? 184.207 158.780 220.232 1.00 90.34 130 ASP A CA 1
ATOM 626 C C . ASP A 1 85 ? 184.903 160.096 220.539 1.00 91.64 130 ASP A C 1
ATOM 627 O O . ASP A 1 85 ? 184.238 161.106 220.794 1.00 89.95 130 ASP A O 1
ATOM 632 N N . PRO A 1 86 ? 186.239 160.115 220.522 1.00 93.40 131 PRO A N 1
ATOM 633 C CA . PRO A 1 86 ? 186.946 161.368 220.844 1.00 95.01 131 PRO A CA 1
ATOM 634 C C . PRO A 1 86 ? 186.629 162.500 219.882 1.00 96.50 131 PRO A C 1
ATOM 635 O O . PRO A 1 86 ? 186.238 163.591 220.318 1.00 95.05 131 PRO A O 1
ATOM 639 N N . GLU A 1 87 ? 186.788 162.267 218.576 1.00 97.04 132 GLU A N 1
ATOM 640 C CA . GLU A 1 87 ? 186.549 163.323 217.598 1.00 95.98 132 GLU A CA 1
ATOM 641 C C . GLU A 1 87 ? 185.095 163.773 217.611 1.00 93.46 132 GLU A C 1
ATOM 642 O O . GLU A 1 87 ? 184.807 164.968 217.480 1.00 94.89 132 GLU A O 1
ATOM 648 N N . VAL A 1 88 ? 184.162 162.832 217.767 1.00 92.92 133 VAL A N 1
ATOM 649 C CA . VAL A 1 88 ? 182.752 163.198 217.843 1.00 91.34 133 VAL A CA 1
ATOM 650 C C . VAL A 1 88 ? 182.484 164.034 219.088 1.00 90.30 133 VAL A C 1
ATOM 651 O O . VAL A 1 88 ? 181.669 164.964 219.063 1.00 88.76 133 VAL A O 1
ATOM 655 N N . GLN A 1 89 ? 183.163 163.722 220.195 1.00 89.58 134 GLN A N 1
ATOM 656 C CA . GLN A 1 89 ? 182.992 164.511 221.411 1.00 91.55 134 GLN A CA 1
ATOM 657 C C . GLN A 1 89 ? 183.567 165.913 221.259 1.00 92.42 134 GLN A C 1
ATOM 658 O O . GLN A 1 89 ? 183.050 166.861 221.859 1.00 91.85 134 GLN A O 1
ATOM 664 N N . LYS A 1 90 ? 184.645 166.065 220.488 1.00 93.30 135 LYS A N 1
ATOM 665 C CA . LYS A 1 90 ? 185.121 167.417 220.199 1.00 93.99 135 LYS A CA 1
ATOM 666 C C . LYS A 1 90 ? 184.172 168.155 219.263 1.00 91.70 135 LYS A C 1
ATOM 667 O O . LYS A 1 90 ? 183.991 169.371 219.397 1.00 89.48 135 LYS A O 1
ATOM 673 N N . ASP A 1 91 ? 183.562 167.444 218.314 1.00 91.22 136 ASP A N 1
ATOM 674 C CA . ASP A 1 91 ? 182.719 168.090 217.314 1.00 90.01 136 ASP A CA 1
ATOM 675 C C . ASP A 1 91 ? 181.348 168.477 217.856 1.00 83.07 136 ASP A C 1
ATOM 676 O O . ASP A 1 91 ? 180.768 169.464 217.392 1.00 81.76 136 ASP A O 1
ATOM 681 N N . ILE A 1 92 ? 180.811 167.723 218.820 1.00 83.69 137 ILE A N 1
ATOM 682 C CA . ILE A 1 92 ? 179.448 167.982 219.282 1.00 81.45 137 ILE A CA 1
ATOM 683 C C . ILE A 1 92 ? 179.351 169.344 219.959 1.00 79.90 137 ILE A C 1
ATOM 684 O O . ILE A 1 92 ? 178.326 170.029 219.848 1.00 78.63 137 ILE A O 1
ATOM 689 N N . LYS A 1 93 ? 180.403 169.763 220.664 1.00 79.59 138 LYS A N 1
ATOM 690 C CA . LYS A 1 93 ? 180.356 171.035 221.379 1.00 79.54 138 LYS A CA 1
ATOM 691 C C . LYS A 1 93 ? 180.190 172.211 220.424 1.00 72.68 138 LYS A C 1
ATOM 692 O O . LYS A 1 93 ? 179.385 173.115 220.674 1.00 66.80 138 LYS A O 1
ATOM 698 N N . ASN A 1 94 ? 180.940 172.215 219.320 1.00 73.89 139 ASN A N 1
ATOM 699 C CA . ASN A 1 94 ? 180.961 173.374 218.435 1.00 76.97 139 ASN A CA 1
ATOM 700 C C . ASN A 1 94 ? 179.733 173.460 217.536 1.00 71.00 139 ASN A C 1
ATOM 701 O O . ASN A 1 94 ? 179.289 174.568 217.212 1.00 65.78 139 ASN A O 1
ATOM 706 N N . VAL A 1 95 ? 179.179 172.329 217.121 1.00 67.66 140 VAL A N 1
ATOM 707 C CA . VAL A 1 95 ? 178.098 172.347 216.128 1.00 55.83 140 VAL A CA 1
ATOM 708 C C . VAL A 1 95 ? 176.829 172.906 216.764 1.00 55.43 140 VAL A C 1
ATOM 709 O O . VAL A 1 95 ? 176.431 172.456 217.854 1.00 58.96 140 VAL A O 1
ATOM 713 N N . PRO A 1 96 ? 176.181 173.899 216.151 1.00 51.05 141 PRO A N 1
ATOM 714 C CA . PRO A 1 96 ? 174.910 174.391 216.705 1.00 45.19 141 PRO A CA 1
ATOM 715 C C . PRO A 1 96 ? 173.810 173.347 216.723 1.00 44.78 141 PRO A C 1
ATOM 716 O O . PRO A 1 96 ? 172.970 173.368 217.631 1.00 48.60 141 PRO A O 1
ATOM 720 N N . PHE A 1 97 ? 173.781 172.435 215.756 1.00 44.67 142 PHE A N 1
ATOM 721 C CA . PHE A 1 97 ? 172.712 171.452 215.698 1.00 41.10 142 PHE A CA 1
ATOM 722 C C . PHE A 1 97 ? 172.933 170.355 216.739 1.00 45.77 142 PHE A C 1
ATOM 723 O O . PHE A 1 97 ? 173.998 170.240 217.351 1.00 45.96 142 PHE A O 1
ATOM 731 N N . LYS A 1 98 ? 171.900 169.542 216.938 1.00 48.56 143 LYS A N 1
ATOM 732 C CA . LYS A 1 98 ? 171.888 168.543 217.996 1.00 52.88 143 LYS A CA 1
ATOM 733 C C . LYS A 1 98 ? 172.445 167.220 217.490 1.00 48.45 143 LYS A C 1
ATOM 734 O O . LYS A 1 98 ? 172.041 166.733 216.430 1.00 47.40 143 LYS A O 1
ATOM 740 N N . ILE A 1 99 ? 173.369 166.642 218.253 1.00 50.72 144 ILE A N 1
ATOM 741 C CA . ILE A 1 99 ? 173.934 165.328 217.970 1.00 54.00 144 ILE A CA 1
ATOM 742 C C . ILE A 1 99 ? 173.511 164.390 219.091 1.00 55.56 144 ILE A C 1
ATOM 743 O O . ILE A 1 99 ? 173.855 164.612 220.258 1.00 59.35 144 ILE A O 1
ATOM 748 N N . VAL A 1 100 ? 172.776 163.339 218.738 1.00 54.40 145 VAL A N 1
ATOM 749 C CA . VAL A 1 100 ? 172.256 162.401 219.725 1.00 57.75 145 VAL A CA 1
ATOM 750 C C . VAL A 1 100 ? 172.890 161.034 219.514 1.00 63.61 145 VAL A C 1
ATOM 751 O O . VAL A 1 100 ? 173.677 160.839 218.582 1.00 66.63 145 VAL A O 1
ATOM 755 N N . ARG A 1 101 ? 172.556 160.084 220.381 1.00 65.19 146 ARG A N 1
ATOM 756 C CA . ARG A 1 101 ? 173.025 158.710 220.271 1.00 63.51 146 ARG A CA 1
ATOM 757 C C . ARG A 1 101 ? 171.870 157.821 219.837 1.00 61.48 146 ARG A C 1
ATOM 758 O O . ARG A 1 101 ? 170.770 157.911 220.391 1.00 64.81 146 ARG A O 1
ATOM 766 N N . ALA A 1 102 ? 172.119 156.970 218.847 1.00 62.56 147 ALA A N 1
ATOM 767 C CA . ALA A 1 102 ? 171.101 156.055 218.360 1.00 65.77 147 ALA A CA 1
ATOM 768 C C . ALA A 1 102 ? 171.011 154.828 219.264 1.00 72.93 147 ALA A C 1
ATOM 769 O O . ALA A 1 102 ? 171.715 154.706 220.270 1.00 75.00 147 ALA A O 1
ATOM 771 N N . SER A 1 103 ? 170.123 153.901 218.898 1.00 74.02 148 SER A N 1
ATOM 772 C CA . SER A 1 103 ? 170.002 152.657 219.651 1.00 76.93 148 SER A CA 1
ATOM 773 C C . SER A 1 103 ? 171.278 151.832 219.552 1.00 76.65 148 SER A C 1
ATOM 774 O O . SER A 1 103 ? 171.706 151.216 220.535 1.00 79.26 148 SER A O 1
ATOM 777 N N . ASN A 1 104 ? 171.901 151.812 218.377 1.00 74.87 149 ASN A N 1
ATOM 778 C CA . ASN A 1 104 ? 173.150 151.092 218.165 1.00 74.03 149 ASN A CA 1
ATOM 779 C C . ASN A 1 104 ? 174.367 151.853 218.675 1.00 71.60 149 ASN A C 1
ATOM 780 O O . ASN A 1 104 ? 175.495 151.499 218.316 1.00 70.98 149 ASN A O 1
ATOM 785 N N . GLY A 1 105 ? 174.168 152.881 219.493 1.00 69.57 150 GLY A N 1
ATOM 786 C CA . GLY A 1 105 ? 175.278 153.655 220.017 1.00 74.16 150 GLY A CA 1
ATOM 787 C C . GLY A 1 105 ? 176.045 154.425 218.966 1.00 76.75 150 GLY A C 1
ATOM 788 O O . GLY A 1 105 ? 177.277 154.500 219.035 1.00 77.49 150 GLY A O 1
ATOM 789 N N . ASP A 1 106 ? 175.346 155.005 217.996 1.00 73.59 151 ASP A N 1
ATOM 790 C CA . ASP A 1 106 ? 175.964 155.766 216.923 1.00 69.83 151 ASP A CA 1
ATOM 791 C C . ASP A 1 106 ? 175.560 157.230 217.024 1.00 64.73 151 ASP A C 1
ATOM 792 O O . ASP A 1 106 ? 174.466 157.559 217.488 1.00 68.01 151 ASP A O 1
ATOM 797 N N . ALA A 1 107 ? 176.459 158.107 216.585 1.00 64.44 152 ALA A N 1
ATOM 798 C CA . ALA A 1 107 ? 176.229 159.549 216.637 1.00 63.01 152 ALA A CA 1
ATOM 799 C C . ALA A 1 107 ? 175.275 159.932 215.515 1.00 58.51 152 ALA A C 1
ATOM 800 O O . ALA A 1 107 ? 175.665 160.008 214.350 1.00 61.11 152 ALA A O 1
ATOM 802 N N . TRP A 1 108 ? 174.017 160.173 215.866 1.00 54.13 153 TRP A N 1
ATOM 803 C CA . TRP A 1 108 ? 173.005 160.619 214.926 1.00 47.33 153 TRP A CA 1
ATOM 804 C C . TRP A 1 108 ? 172.768 162.116 215.113 1.00 50.93 153 TRP A C 1
ATOM 805 O O . TRP A 1 108 ? 173.499 162.796 215.838 1.00 56.69 153 TRP A O 1
ATOM 816 N N . VAL A 1 109 ? 171.745 162.648 214.444 1.00 48.29 154 VAL A N 1
ATOM 817 C CA . VAL A 1 109 ? 171.361 164.046 214.587 1.00 43.33 154 VAL A CA 1
ATOM 818 C C . VAL A 1 109 ? 169.857 164.121 214.819 1.00 47.86 154 VAL A C 1
ATOM 819 O O . VAL A 1 109 ? 169.117 163.166 214.579 1.00 49.60 154 VAL A O 1
ATOM 823 N N . GLU A 1 110 ? 169.413 165.277 215.305 1.00 44.62 155 GLU A N 1
ATOM 824 C CA . GLU A 1 110 ? 168.018 165.494 215.662 1.00 44.68 155 GLU A CA 1
ATOM 825 C C . GLU A 1 110 ? 167.524 166.776 215.012 1.00 51.85 155 GLU A C 1
ATOM 826 O O . GLU A 1 110 ? 168.213 167.800 215.050 1.00 50.69 155 GLU A O 1
ATOM 832 N N . ALA A 1 111 ? 166.330 166.720 214.426 1.00 52.85 156 ALA A N 1
ATOM 833 C CA . ALA A 1 111 ? 165.749 167.879 213.752 1.00 47.56 156 ALA A CA 1
ATOM 834 C C . ALA A 1 111 ? 164.241 167.835 213.943 1.00 50.53 156 ALA A C 1
ATOM 835 O O . ALA A 1 111 ? 163.564 167.019 213.312 1.00 53.99 156 ALA A O 1
ATOM 837 N N . HIS A 1 112 ? 163.724 168.718 214.797 1.00 50.14 157 HIS A N 1
ATOM 838 C CA . HIS A 1 112 ? 162.289 168.808 215.073 1.00 54.70 157 HIS A CA 1
ATOM 839 C C . HIS A 1 112 ? 161.725 167.467 215.534 1.00 58.74 157 HIS A C 1
ATOM 840 O O . HIS A 1 112 ? 160.662 167.032 215.088 1.00 59.23 157 HIS A O 1
ATOM 847 N N . GLY A 1 113 ? 162.441 166.810 216.440 1.00 56.41 158 GLY A N 1
ATOM 848 C CA . GLY A 1 113 ? 162.000 165.530 216.966 1.00 54.06 158 GLY A CA 1
ATOM 849 C C . GLY A 1 113 ? 162.020 164.394 215.967 1.00 57.13 158 GLY A C 1
ATOM 850 O O . GLY A 1 113 ? 161.109 163.557 215.969 1.00 60.46 158 GLY A O 1
ATOM 851 N N . LYS A 1 114 ? 163.037 164.342 215.110 1.00 55.95 159 LYS A N 1
ATOM 852 C CA . LYS A 1 114 ? 163.201 163.250 214.163 1.00 54.04 159 LYS A CA 1
ATOM 853 C C . LYS A 1 114 ? 164.668 162.853 214.115 1.00 52.06 159 LYS A C 1
ATOM 854 O O . LYS A 1 114 ? 165.558 163.691 214.270 1.00 49.99 159 LYS A O 1
ATOM 860 N N . LEU A 1 115 ? 164.911 161.565 213.895 1.00 50.30 160 LEU A N 1
ATOM 861 C CA . LEU A 1 115 ? 166.250 160.999 213.961 1.00 44.41 160 LEU A CA 1
ATOM 862 C C . LEU A 1 115 ? 166.781 160.742 212.558 1.00 43.08 160 LEU A C 1
ATOM 863 O O . LEU A 1 115 ? 166.140 160.049 211.763 1.00 43.97 160 LEU A O 1
ATOM 868 N N . TYR A 1 116 ? 167.954 161.299 212.263 1.00 40.29 161 TYR A N 1
ATOM 869 C CA . TYR A 1 116 ? 168.633 161.084 210.994 1.00 35.84 161 TYR A CA 1
ATOM 870 C C . TYR A 1 116 ? 170.049 160.611 211.270 1.00 36.44 161 TYR A C 1
ATOM 871 O O . TYR A 1 116 ? 170.759 161.211 212.082 1.00 40.20 161 TYR A O 1
ATOM 880 N N . SER A 1 117 ? 170.453 159.541 210.605 1.00 36.76 162 SER A N 1
ATOM 881 C CA . SER A 1 117 ? 171.824 159.081 210.689 1.00 38.26 162 SER A CA 1
ATOM 882 C C . SER A 1 117 ? 172.726 159.965 209.835 1.00 32.72 162 SER A C 1
ATOM 883 O O . SER A 1 117 ? 172.265 160.603 208.887 1.00 32.38 162 SER A O 1
ATOM 886 N N . PRO A 1 118 ? 174.020 160.029 210.154 1.00 31.91 163 PRO A N 1
ATOM 887 C CA . PRO A 1 118 ? 174.940 160.800 209.303 1.00 35.46 163 PRO A CA 1
ATOM 888 C C . PRO A 1 118 ? 175.037 160.263 207.888 1.00 34.99 163 PRO A C 1
ATOM 889 O O . PRO A 1 118 ? 175.514 160.978 206.999 1.00 33.55 163 PRO A O 1
ATOM 893 N N . SER A 1 119 ? 174.619 159.019 207.655 1.00 33.48 164 SER A N 1
ATOM 894 C CA . SER A 1 119 ? 174.490 158.518 206.294 1.00 28.72 164 SER A CA 1
ATOM 895 C C . SER A 1 119 ? 173.246 159.064 205.607 1.00 31.59 164 SER A C 1
ATOM 896 O O . SER A 1 119 ? 173.231 159.198 204.382 1.00 35.43 164 SER A O 1
ATOM 899 N N . GLN A 1 120 ? 172.204 159.407 206.365 1.00 28.45 165 GLN A N 1
ATOM 900 C CA . GLN A 1 120 ? 170.985 159.917 205.747 1.00 26.38 165 GLN A CA 1
ATOM 901 C C . GLN A 1 120 ? 171.139 161.352 205.255 1.00 27.82 165 GLN A C 1
ATOM 902 O O . GLN A 1 120 ? 170.541 161.719 204.238 1.00 30.55 165 GLN A O 1
ATOM 908 N N . ILE A 1 121 ? 171.926 162.176 205.947 1.00 24.82 166 ILE A N 1
ATOM 909 C CA . ILE A 1 121 ? 172.215 163.516 205.441 1.00 24.20 166 ILE A CA 1
ATOM 910 C C . ILE A 1 121 ? 172.975 163.429 204.122 1.00 22.65 166 ILE A C 1
ATOM 911 O O . ILE A 1 121 ? 172.667 164.140 203.154 1.00 26.69 166 ILE A O 1
ATOM 916 N N . GLY A 1 122 ? 173.974 162.550 204.062 1.00 19.22 167 GLY A N 1
ATOM 917 C CA . GLY A 1 122 ? 174.654 162.302 202.806 1.00 19.72 167 GLY A CA 1
ATOM 918 C C . GLY A 1 122 ? 173.735 161.732 201.748 1.00 20.27 167 GLY A C 1
ATOM 919 O O . GLY A 1 122 ? 173.913 162.000 200.562 1.00 20.58 167 GLY A O 1
ATOM 920 N N . ALA A 1 123 ? 172.747 160.937 202.158 1.00 18.83 168 ALA A N 1
ATOM 921 C CA . ALA A 1 123 ? 171.760 160.428 201.212 1.00 17.48 168 ALA A CA 1
ATOM 922 C C . ALA A 1 123 ? 170.920 161.553 200.626 1.00 19.49 168 ALA A C 1
ATOM 923 O O . ALA A 1 123 ? 170.580 161.526 199.442 1.00 22.03 168 ALA A O 1
ATOM 925 N N . PHE A 1 124 ? 170.560 162.542 201.445 1.00 19.71 169 PHE A N 1
ATOM 926 C CA . PHE A 1 124 ? 169.838 163.705 200.930 1.00 16.29 169 PHE A CA 1
ATOM 927 C C . PHE A 1 124 ? 170.700 164.507 199.960 1.00 16.14 169 PHE A C 1
ATOM 928 O O . PHE A 1 124 ? 170.224 164.947 198.903 1.00 18.19 169 PHE A O 1
ATOM 936 N N . VAL A 1 125 ? 171.975 164.701 200.301 1.00 17.87 170 VAL A N 1
ATOM 937 C CA . VAL A 1 125 ? 172.890 165.388 199.389 1.00 16.66 170 VAL A CA 1
ATOM 938 C C . VAL A 1 125 ? 173.008 164.621 198.076 1.00 17.44 170 VAL A C 1
ATOM 939 O O . VAL A 1 125 ? 173.011 165.210 196.988 1.00 18.20 170 VAL A O 1
ATOM 943 N N . LEU A 1 126 ? 173.109 163.294 198.159 1.00 19.13 171 LEU A N 1
ATOM 944 C CA . LEU A 1 126 ? 173.205 162.466 196.966 1.00 16.35 171 LEU A CA 1
ATOM 945 C C . LEU A 1 126 ? 171.919 162.495 196.154 1.00 18.38 171 LEU A C 1
ATOM 946 O O . LEU A 1 126 ? 171.970 162.399 194.929 1.00 21.73 171 LEU A O 1
ATOM 951 N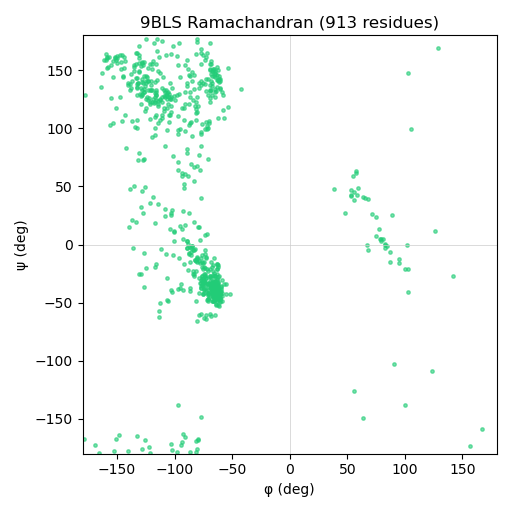 N . MET A 1 127 ? 170.764 162.610 196.811 1.00 17.91 172 MET A N 1
ATOM 952 C CA . MET A 1 127 ? 169.511 162.786 196.085 1.00 16.88 172 MET A CA 1
ATOM 953 C C . MET A 1 127 ? 169.520 164.087 195.298 1.00 18.49 172 MET A C 1
ATOM 954 O O . MET A 1 127 ? 169.121 164.122 194.127 1.00 22.79 172 MET A O 1
ATOM 959 N N . LYS A 1 128 ? 169.988 165.167 195.925 1.00 17.61 173 LYS A N 1
ATOM 960 C CA . LYS A 1 128 ? 170.091 166.438 195.213 1.00 18.57 173 LYS A CA 1
ATOM 961 C C . LYS A 1 128 ? 171.035 166.329 194.023 1.00 19.88 173 LYS A C 1
ATOM 962 O O . LYS A 1 128 ? 170.741 166.835 192.934 1.00 26.07 173 LYS A O 1
ATOM 968 N N . MET A 1 129 ? 172.168 165.655 194.204 1.00 19.37 174 MET A N 1
ATOM 969 C CA . MET A 1 129 ? 173.141 165.568 193.120 1.00 18.52 174 MET A CA 1
ATOM 970 C C . MET A 1 129 ? 172.670 164.629 192.016 1.00 21.52 174 MET A C 1
ATOM 971 O O . MET A 1 129 ? 172.986 164.835 190.840 1.00 23.35 174 MET A O 1
ATOM 976 N N . LYS A 1 130 ? 171.917 163.592 192.374 1.00 19.74 175 LYS A N 1
ATOM 977 C CA . LYS A 1 130 ? 171.326 162.718 191.371 1.00 18.63 175 LYS A CA 1
ATOM 978 C C . LYS A 1 130 ? 170.269 163.456 190.561 1.00 24.34 175 LYS A C 1
ATOM 979 O O . LYS A 1 130 ? 170.166 163.259 189.347 1.00 30.68 175 LYS A O 1
ATOM 985 N N . GLU A 1 131 ? 169.488 164.325 191.208 1.00 23.80 176 GLU A N 1
ATOM 986 C CA . GLU A 1 131 ? 168.575 165.188 190.461 1.00 25.34 176 GLU A CA 1
ATOM 987 C C . GLU A 1 131 ? 169.340 166.125 189.533 1.00 24.57 176 GLU A C 1
ATOM 988 O O . GLU A 1 131 ? 168.933 166.348 188.385 1.00 28.38 176 GLU A O 1
ATOM 994 N N . THR A 1 132 ? 170.450 166.686 190.017 1.00 24.87 177 THR A N 1
ATOM 995 C CA . THR A 1 132 ? 171.280 167.546 189.178 1.00 26.08 177 THR A CA 1
ATOM 996 C C . THR A 1 132 ? 171.777 166.800 187.946 1.00 28.51 177 THR A C 1
ATOM 997 O O . THR A 1 132 ? 171.743 167.331 186.831 1.00 29.50 177 THR A O 1
ATOM 1001 N N . ALA A 1 133 ? 172.245 165.565 188.133 1.00 29.49 178 ALA A N 1
ATOM 1002 C CA . ALA A 1 133 ? 172.716 164.763 187.008 1.00 24.32 178 ALA A CA 1
ATOM 1003 C C . ALA A 1 133 ? 171.582 164.426 186.050 1.00 27.83 178 ALA A C 1
ATOM 1004 O O . ALA A 1 133 ? 171.758 164.486 184.830 1.00 34.77 178 ALA A O 1
ATOM 1006 N N . GLU A 1 134 ? 170.413 164.066 186.585 1.00 28.43 179 GLU A N 1
ATOM 1007 C CA . GLU A 1 134 ? 169.289 163.686 185.737 1.00 30.88 179 GLU A CA 1
ATOM 1008 C C . GLU A 1 134 ? 168.797 164.860 184.902 1.00 34.07 179 GLU A C 1
ATOM 1009 O O . GLU A 1 134 ? 168.356 164.672 183.763 1.00 37.84 179 GLU A O 1
ATOM 1015 N N . ASN A 1 135 ? 168.850 166.075 185.452 1.00 34.46 180 ASN A N 1
ATOM 1016 C CA . ASN A 1 135 ? 168.399 167.240 184.694 1.00 34.06 180 ASN A CA 1
ATOM 1017 C C . ASN A 1 135 ? 169.218 167.423 183.423 1.00 36.59 180 ASN A C 1
ATOM 1018 O O . ASN A 1 135 ? 168.664 167.711 182.356 1.00 44.50 180 ASN A O 1
ATOM 1023 N N . TYR A 1 136 ? 170.538 167.264 183.514 1.00 33.00 181 TYR A N 1
ATOM 1024 C CA . TYR A 1 136 ? 171.371 167.337 182.320 1.00 33.18 181 TYR A CA 1
ATOM 1025 C C . TYR A 1 136 ? 171.171 166.116 181.433 1.00 34.11 181 TYR A C 1
ATOM 1026 O O . TYR A 1 136 ? 171.077 166.240 180.207 1.00 37.24 181 TYR A O 1
ATOM 1035 N N . LEU A 1 137 ? 171.112 164.927 182.037 1.00 35.48 182 LEU A N 1
ATOM 1036 C CA . LEU A 1 137 ? 171.032 163.691 181.266 1.00 36.25 182 LEU A CA 1
ATOM 1037 C C . LEU A 1 137 ? 169.722 163.603 180.495 1.00 40.30 182 LEU A C 1
ATOM 1038 O O . LEU A 1 137 ? 169.713 163.310 179.294 1.00 43.05 182 LEU A O 1
ATOM 1043 N N . GLY A 1 138 ? 168.600 163.855 181.172 1.00 39.85 183 GLY A N 1
ATOM 1044 C CA . GLY A 1 138 ? 167.278 163.698 180.609 1.00 42.35 183 GLY A CA 1
ATOM 1045 C C . GLY A 1 138 ? 166.596 162.409 181.022 1.00 45.90 183 GLY A C 1
ATOM 1046 O O . GLY A 1 138 ? 165.366 162.315 180.942 1.00 54.16 183 GLY A O 1
ATOM 1047 N N . HIS A 1 139 ? 167.367 161.418 181.457 1.00 44.18 184 HIS A N 1
ATOM 1048 C CA . HIS A 1 139 ? 166.849 160.171 181.996 1.00 44.35 184 HIS A CA 1
ATOM 1049 C C . HIS A 1 139 ? 167.364 159.981 183.418 1.00 44.38 184 HIS A C 1
ATOM 1050 O O . HIS A 1 139 ? 168.104 160.809 183.955 1.00 45.99 184 HIS A O 1
ATOM 1057 N N . THR A 1 140 ? 166.968 158.870 184.031 1.00 45.23 185 THR A N 1
ATOM 1058 C CA . THR A 1 140 ? 167.357 158.590 185.404 1.00 42.39 185 THR A CA 1
ATOM 1059 C C . THR A 1 140 ? 168.786 158.071 185.465 1.00 43.47 185 THR A C 1
ATOM 1060 O O . THR A 1 140 ? 169.211 157.272 184.626 1.00 43.72 185 THR A O 1
ATOM 1064 N N . ALA A 1 141 ? 169.528 158.535 186.467 1.00 42.18 186 ALA A N 1
ATOM 1065 C CA . ALA A 1 141 ? 170.871 158.042 186.757 1.00 39.74 186 ALA A CA 1
ATOM 1066 C C . ALA A 1 141 ? 170.739 157.000 187.860 1.00 41.30 186 ALA A C 1
ATOM 1067 O O . ALA A 1 141 ? 170.630 157.340 189.039 1.00 43.93 186 ALA A O 1
ATOM 1069 N N . LYS A 1 142 ? 170.737 155.727 187.473 1.00 36.95 187 LYS A N 1
ATOM 1070 C CA . LYS A 1 142 ? 170.541 154.647 188.432 1.00 35.39 187 LYS A CA 1
ATOM 1071 C C . LYS A 1 142 ? 171.843 154.212 189.093 1.00 38.90 187 LYS A C 1
ATOM 1072 O O . LYS A 1 142 ? 171.850 153.894 190.286 1.00 40.38 187 LYS A O 1
ATOM 1078 N N . ASN A 1 143 ? 172.943 154.192 188.350 1.00 38.00 188 ASN A N 1
ATOM 1079 C CA . ASN A 1 143 ? 174.232 153.762 188.870 1.00 32.40 188 ASN A CA 1
ATOM 1080 C C . ASN A 1 143 ? 175.069 154.964 189.284 1.00 27.71 188 ASN A C 1
ATOM 1081 O O . ASN A 1 143 ? 174.892 156.075 188.781 1.00 29.72 188 ASN A O 1
ATOM 1086 N N . ALA A 1 144 ? 175.991 154.728 190.215 1.00 22.95 189 ALA A N 1
ATOM 1087 C CA . ALA A 1 144 ? 176.854 155.796 190.698 1.00 20.10 189 ALA A CA 1
ATOM 1088 C C . ALA A 1 144 ? 178.142 155.210 191.250 1.00 18.81 189 ALA A C 1
ATOM 1089 O O . ALA A 1 144 ? 178.183 154.054 191.675 1.00 20.89 189 ALA A O 1
ATOM 1091 N N . VAL A 1 145 ? 179.190 156.028 191.235 1.00 17.76 190 VAL A N 1
ATOM 1092 C CA . VAL A 1 145 ? 180.458 155.732 191.890 1.00 17.85 190 VAL A CA 1
ATOM 1093 C C . VAL A 1 145 ? 180.757 156.890 192.830 1.00 19.21 190 VAL A C 1
ATOM 1094 O O . VAL A 1 145 ? 180.915 158.032 192.383 1.00 18.14 190 VAL A O 1
ATOM 1098 N N . ILE A 1 146 ? 180.832 156.600 194.124 1.00 16.66 191 ILE A N 1
ATOM 1099 C CA . ILE A 1 146 ? 180.965 157.617 195.160 1.00 13.63 191 ILE A CA 1
ATOM 1100 C C . ILE A 1 146 ? 182.356 157.510 195.764 1.00 16.68 191 ILE A C 1
ATOM 1101 O O . ILE A 1 146 ? 182.826 156.407 196.063 1.00 19.96 191 ILE A O 1
ATOM 1106 N N . THR A 1 147 ? 183.013 158.653 195.939 1.00 16.88 192 THR A N 1
ATOM 1107 C CA . THR A 1 147 ? 184.373 158.689 196.451 1.00 15.43 192 THR A CA 1
ATOM 1108 C C . THR A 1 147 ? 184.380 158.909 197.957 1.00 18.71 192 THR A C 1
ATOM 1109 O O . THR A 1 147 ? 183.548 159.642 198.497 1.00 23.66 192 THR A O 1
ATOM 1113 N N . VAL A 1 148 ? 185.329 158.266 198.629 1.00 17.83 193 VAL A N 1
ATOM 1114 C CA . VAL A 1 148 ? 185.532 158.441 200.065 1.00 17.94 193 VAL A CA 1
ATOM 1115 C C . VAL A 1 148 ? 186.999 158.765 200.302 1.00 20.82 193 VAL A C 1
ATOM 1116 O O . VAL A 1 148 ? 187.864 158.442 199.474 1.00 22.53 193 VAL A O 1
ATOM 1120 N N . PRO A 1 149 ? 187.313 159.417 201.419 1.00 20.90 194 PRO A N 1
ATOM 1121 C CA . PRO A 1 149 ? 188.719 159.632 201.767 1.00 18.72 194 PRO A CA 1
ATOM 1122 C C . PRO A 1 149 ? 189.435 158.310 201.995 1.00 20.70 194 PRO A C 1
ATOM 1123 O O . PRO A 1 149 ? 188.829 157.306 202.369 1.00 23.99 194 PRO A O 1
ATOM 1127 N N . ALA A 1 150 ? 190.745 158.318 201.755 1.00 17.76 195 ALA A N 1
ATOM 1128 C CA . ALA A 1 150 ? 191.529 157.095 201.858 1.00 19.22 195 ALA A CA 1
ATOM 1129 C C . ALA A 1 150 ? 191.653 156.582 203.286 1.00 23.89 195 ALA A C 1
ATOM 1130 O O . ALA A 1 150 ? 192.035 155.423 203.472 1.00 27.69 195 ALA A O 1
ATOM 1132 N N . TYR A 1 151 ? 191.342 157.399 204.288 1.00 23.71 196 TYR A N 1
ATOM 1133 C CA . TYR A 1 151 ? 191.429 156.980 205.680 1.00 22.98 196 TYR A CA 1
ATOM 1134 C C . TYR A 1 151 ? 190.119 156.422 206.219 1.00 25.22 196 TYR A C 1
ATOM 1135 O O . TYR A 1 151 ? 190.038 156.119 207.413 1.00 27.89 196 TYR A O 1
ATOM 1144 N N . PHE A 1 152 ? 189.096 156.292 205.381 1.00 25.39 197 PHE A N 1
ATOM 1145 C CA . PHE A 1 152 ? 187.854 155.663 205.805 1.00 22.69 197 PHE A CA 1
ATOM 1146 C C . PHE A 1 152 ? 188.072 154.175 206.040 1.00 24.93 197 PHE A C 1
ATOM 1147 O O . PHE A 1 152 ? 188.745 153.499 205.258 1.00 27.36 197 PHE A O 1
ATOM 1155 N N . ASN A 1 153 ? 187.501 153.662 207.125 1.00 25.65 198 ASN A N 1
ATOM 1156 C CA . ASN A 1 153 ? 187.530 152.233 207.377 1.00 26.19 198 ASN A CA 1
ATOM 1157 C C . ASN A 1 153 ? 186.350 151.567 206.674 1.00 28.56 198 ASN A C 1
ATOM 1158 O O . ASN A 1 153 ? 185.563 152.214 205.981 1.00 31.56 198 ASN A O 1
ATOM 1163 N N . ASP A 1 154 ? 186.228 150.250 206.844 1.00 30.12 199 ASP A N 1
ATOM 1164 C CA . ASP A 1 154 ? 185.166 149.518 206.165 1.00 30.92 199 ASP A CA 1
ATOM 1165 C C . ASP A 1 154 ? 183.786 149.941 206.649 1.00 30.67 199 ASP A C 1
ATOM 1166 O O . ASP A 1 154 ? 182.823 149.905 205.876 1.00 29.55 199 ASP A O 1
ATOM 1171 N N . SER A 1 155 ? 183.668 150.340 207.917 1.00 31.68 200 SER A N 1
ATOM 1172 C CA . SER A 1 155 ? 182.380 150.792 208.433 1.00 29.58 200 SER A CA 1
ATOM 1173 C C . SER A 1 155 ? 181.921 152.071 207.746 1.00 29.15 200 SER A C 1
ATOM 1174 O O . SER A 1 155 ? 180.755 152.188 207.354 1.00 28.16 200 SER A O 1
ATOM 1177 N N . GLN A 1 156 ? 182.825 153.038 207.579 1.00 26.76 201 GLN A N 1
ATOM 1178 C CA . GLN A 1 156 ? 182.448 154.292 206.936 1.00 25.80 201 GLN A CA 1
ATOM 1179 C C . GLN A 1 156 ? 182.215 154.113 205.440 1.00 24.59 201 GLN A C 1
ATOM 1180 O O . GLN A 1 156 ? 181.345 154.777 204.866 1.00 29.16 201 GLN A O 1
ATOM 1186 N N . ARG A 1 157 ? 182.963 153.216 204.794 1.00 20.93 202 ARG A N 1
ATOM 1187 C CA . ARG A 1 157 ? 182.689 152.902 203.396 1.00 18.48 202 ARG A CA 1
ATOM 1188 C C . ARG A 1 157 ? 181.329 152.234 203.232 1.00 20.69 202 ARG A C 1
ATOM 1189 O O . ARG A 1 157 ? 180.600 152.523 202.276 1.00 24.17 202 ARG A O 1
ATOM 1197 N N . GLN A 1 158 ? 180.968 151.336 204.149 1.00 23.32 203 GLN A N 1
ATOM 1198 C CA . GLN A 1 158 ? 179.643 150.728 204.092 1.00 24.56 203 GLN A CA 1
ATOM 1199 C C . GLN A 1 158 ? 178.556 151.758 204.362 1.00 24.35 203 GLN A C 1
ATOM 1200 O O . GLN A 1 158 ? 177.471 151.691 203.776 1.00 26.22 203 GLN A O 1
ATOM 1206 N N . ALA A 1 159 ? 178.824 152.715 205.251 1.00 24.66 204 ALA A N 1
ATOM 1207 C CA . ALA A 1 159 ? 177.873 153.796 205.480 1.00 22.86 204 ALA A CA 1
ATOM 1208 C C . ALA A 1 159 ? 177.683 154.638 204.225 1.00 21.25 204 ALA A C 1
ATOM 1209 O O . ALA A 1 159 ? 176.563 155.048 203.909 1.00 24.90 204 ALA A O 1
ATOM 1211 N N . THR A 1 160 ? 178.769 154.914 203.501 1.00 19.22 205 THR A N 1
ATOM 1212 C CA . THR A 1 160 ? 178.657 155.647 202.242 1.00 16.47 205 THR A CA 1
ATOM 1213 C C . THR A 1 160 ? 177.877 154.851 201.201 1.00 20.43 205 THR A C 1
ATOM 1214 O O . THR A 1 160 ? 177.073 155.415 200.450 1.00 25.38 205 THR A O 1
ATOM 1218 N N . LYS A 1 161 ? 178.109 153.538 201.132 1.00 22.12 206 LYS A N 1
ATOM 1219 C CA . LYS A 1 161 ? 177.345 152.700 200.211 1.00 21.13 206 LYS A CA 1
ATOM 1220 C C . LYS A 1 161 ? 175.861 152.713 200.555 1.00 23.50 206 LYS A C 1
ATOM 1221 O O . LYS A 1 161 ? 175.008 152.791 199.664 1.00 26.13 206 LYS A O 1
ATOM 1227 N N . ASP A 1 162 ? 175.532 152.632 201.846 1.00 23.06 207 ASP A N 1
ATOM 1228 C CA . ASP A 1 162 ? 174.137 152.693 202.269 1.00 22.52 207 ASP A CA 1
ATOM 1229 C C . ASP A 1 162 ? 173.522 154.051 201.962 1.00 22.95 207 ASP A C 1
ATOM 1230 O O . ASP A 1 162 ? 172.352 154.134 201.574 1.00 28.23 207 ASP A O 1
ATOM 1235 N N . ALA A 1 163 ? 174.288 155.128 202.147 1.00 22.06 208 ALA A N 1
ATOM 1236 C CA . ALA A 1 163 ? 173.804 156.458 201.795 1.00 19.13 208 ALA A CA 1
ATOM 1237 C C . ALA A 1 163 ? 173.504 156.555 200.308 1.00 19.88 208 ALA A C 1
ATOM 1238 O O . ALA A 1 163 ? 172.489 157.134 199.908 1.00 24.04 208 ALA A O 1
ATOM 1240 N N . GLY A 1 164 ? 174.380 156.002 199.474 1.00 19.61 209 GLY A N 1
ATOM 1241 C CA . GLY A 1 164 ? 174.105 155.974 198.048 1.00 19.85 209 GLY A CA 1
ATOM 1242 C C . GLY A 1 164 ? 172.878 155.150 197.708 1.00 21.35 209 GLY A C 1
ATOM 1243 O O . GLY A 1 164 ? 172.092 155.521 196.836 1.00 25.93 209 GLY A O 1
ATOM 1244 N N . GLN A 1 165 ? 172.699 154.020 198.391 1.00 22.15 210 GLN A N 1
ATOM 1245 C CA . GLN A 1 165 ? 171.538 153.174 198.133 1.00 24.99 210 GLN A CA 1
ATOM 1246 C C . GLN A 1 165 ? 170.236 153.849 198.548 1.00 24.80 210 GLN A C 1
ATOM 1247 O O . GLN A 1 165 ? 169.203 153.641 197.904 1.00 26.43 210 GLN A O 1
ATOM 1253 N N . ILE A 1 166 ? 170.259 154.643 199.620 1.00 25.34 211 ILE A N 1
ATOM 1254 C CA . ILE A 1 166 ? 169.049 155.326 200.071 1.00 21.07 211 ILE A CA 1
ATOM 1255 C C . ILE A 1 166 ? 168.578 156.328 199.024 1.00 25.70 211 ILE A C 1
ATOM 1256 O O . ILE A 1 166 ? 167.374 156.498 198.804 1.00 33.03 211 ILE A O 1
ATOM 1261 N N . SER A 1 167 ? 169.510 156.990 198.353 1.00 25.39 212 SER A N 1
ATOM 1262 C CA . SER A 1 167 ? 169.200 157.981 197.327 1.00 24.38 212 SER A CA 1
ATOM 1263 C C . SER A 1 167 ? 168.693 157.371 196.041 1.00 26.60 212 SER A C 1
ATOM 1264 O O . SER A 1 167 ? 168.556 158.108 195.061 1.00 29.79 212 SER A O 1
ATOM 1267 N N . GLY A 1 168 ? 168.409 156.073 195.986 1.00 26.23 213 GLY A N 1
ATOM 1268 C CA . GLY A 1 168 ? 167.988 155.465 194.743 1.00 25.26 213 GLY A CA 1
ATOM 1269 C C . GLY A 1 168 ? 169.094 155.261 193.740 1.00 28.89 213 GLY A C 1
ATOM 1270 O O . GLY A 1 168 ? 168.822 155.178 192.541 1.00 33.90 213 GLY A O 1
ATOM 1271 N N . LEU A 1 169 ? 170.341 155.187 194.194 1.00 29.65 214 LEU A N 1
ATOM 1272 C CA . LEU A 1 169 ? 171.491 154.984 193.325 1.00 25.71 214 LEU A CA 1
ATOM 1273 C C . LEU A 1 169 ? 172.041 153.582 193.533 1.00 27.12 214 LEU A C 1
ATOM 1274 O O . LEU A 1 169 ? 172.211 153.139 194.672 1.00 29.53 214 LEU A O 1
ATOM 1279 N N . ASN A 1 170 ? 172.311 152.888 192.433 1.00 29.48 215 ASN A N 1
ATOM 1280 C CA . ASN A 1 170 ? 172.975 151.589 192.476 1.00 31.89 215 ASN A CA 1
ATOM 1281 C C . ASN A 1 170 ? 174.471 151.858 192.517 1.00 30.85 215 ASN A C 1
ATOM 1282 O O . ASN A 1 170 ? 175.123 152.019 191.486 1.00 32.19 215 ASN A O 1
ATOM 1287 N N . VAL A 1 171 ? 175.024 151.918 193.726 1.00 29.24 216 VAL A N 1
ATOM 1288 C CA . VAL A 1 171 ? 176.433 152.244 193.899 1.00 28.57 216 VAL A CA 1
ATOM 1289 C C . VAL A 1 171 ? 177.272 151.081 193.397 1.00 29.99 216 VAL A C 1
ATOM 1290 O O . VAL A 1 171 ? 177.371 150.041 194.057 1.00 30.59 216 VAL A O 1
ATOM 1294 N N . LEU A 1 172 ? 177.872 151.247 192.217 1.00 30.02 217 LEU A N 1
ATOM 1295 C CA . LEU A 1 172 ? 178.711 150.192 191.662 1.00 27.04 217 LEU A CA 1
ATOM 1296 C C . LEU A 1 172 ? 179.917 149.929 192.550 1.00 31.00 217 LEU A C 1
ATOM 1297 O O . LEU A 1 172 ? 180.249 148.773 192.833 1.00 31.97 217 LEU A O 1
ATOM 1302 N N . ARG A 1 173 ? 180.577 150.987 193.006 1.00 28.00 218 ARG A N 1
ATOM 1303 C CA . ARG A 1 173 ? 181.730 150.842 193.879 1.00 26.04 218 ARG A CA 1
ATOM 1304 C C . ARG A 1 173 ? 181.943 152.147 194.626 1.00 23.13 218 ARG A C 1
ATOM 1305 O O . ARG A 1 173 ? 181.476 153.208 194.207 1.00 21.22 218 ARG A O 1
ATOM 1313 N N . VAL A 1 174 ? 182.647 152.049 195.747 1.00 23.68 219 VAL A N 1
ATOM 1314 C CA . VAL A 1 174 ? 183.060 153.204 196.533 1.00 19.61 219 VAL A CA 1
ATOM 1315 C C . VAL A 1 174 ? 184.565 153.342 196.361 1.00 19.83 219 VAL A C 1
ATOM 1316 O O . VAL A 1 174 ? 185.328 152.438 196.722 1.00 24.09 219 VAL A O 1
ATOM 1320 N N . ILE A 1 175 ? 184.988 154.462 195.790 1.00 18.12 220 ILE A N 1
ATOM 1321 C CA . ILE A 1 175 ? 186.365 154.658 195.370 1.00 16.40 220 ILE A CA 1
ATOM 1322 C C . ILE A 1 175 ? 187.036 155.643 196.318 1.00 16.69 220 ILE A C 1
ATOM 1323 O O . ILE A 1 175 ? 186.382 156.359 197.079 1.00 19.94 220 ILE A O 1
ATOM 1328 N N . ASN A 1 176 ? 188.364 155.654 196.292 1.00 13.62 221 ASN A N 1
ATOM 1329 C CA . ASN A 1 176 ? 189.104 156.627 197.075 1.00 11.82 221 ASN A CA 1
ATOM 1330 C C . ASN A 1 176 ? 189.158 157.961 196.342 1.00 12.77 221 ASN A C 1
ATOM 1331 O O . ASN A 1 176 ? 188.889 158.053 195.144 1.00 16.59 221 ASN A O 1
ATOM 1336 N N . GLU A 1 177 ? 189.506 159.004 197.078 1.00 11.88 222 GLU A N 1
ATOM 1337 C CA . GLU A 1 177 ? 189.750 160.295 196.450 1.00 13.90 222 GLU A CA 1
ATOM 1338 C C . GLU A 1 177 ? 191.137 160.347 195.808 1.00 14.30 222 GLU A C 1
ATOM 1339 O O . GLU A 1 177 ? 191.269 160.889 194.703 1.00 16.27 222 GLU A O 1
ATOM 1345 N N . PRO A 1 178 ? 192.197 159.830 196.449 1.00 10.66 223 PRO A N 1
ATOM 1346 C CA . PRO A 1 178 ? 193.476 159.724 195.727 1.00 9.54 223 PRO A CA 1
ATOM 1347 C C . PRO A 1 178 ? 193.397 158.868 194.476 1.00 11.67 223 PRO A C 1
ATOM 1348 O O . PRO A 1 178 ? 193.997 159.216 193.453 1.00 16.01 223 PRO A O 1
ATOM 1352 N N . THR A 1 179 ? 192.661 157.756 194.525 1.00 10.30 224 THR A N 1
ATOM 1353 C CA . THR A 1 179 ? 192.529 156.903 193.348 1.00 9.78 224 THR A CA 1
ATOM 1354 C C . THR A 1 179 ? 191.735 157.598 192.250 1.00 12.38 224 THR A C 1
ATOM 1355 O O . THR A 1 179 ? 192.074 157.488 191.066 1.00 17.26 224 THR A O 1
ATOM 1359 N N . ALA A 1 180 ? 190.678 158.324 192.622 1.00 11.80 225 ALA A N 1
ATOM 1360 C CA . ALA A 1 180 ? 189.925 159.092 191.638 1.00 11.68 225 ALA A CA 1
ATOM 1361 C C . ALA A 1 180 ? 190.792 160.171 191.003 1.00 14.45 225 ALA A C 1
ATOM 1362 O O . ALA A 1 180 ? 190.734 160.390 189.789 1.00 17.71 225 ALA A O 1
ATOM 1364 N N . ALA A 1 181 ? 191.606 160.853 191.808 1.00 13.85 226 ALA A N 1
ATOM 1365 C CA . ALA A 1 181 ? 192.508 161.861 191.262 1.00 11.42 226 ALA A CA 1
ATOM 1366 C C . ALA A 1 181 ? 193.528 161.239 190.318 1.00 16.52 226 ALA A C 1
ATOM 1367 O O . ALA A 1 181 ? 193.847 161.814 189.273 1.00 21.88 226 ALA A O 1
ATOM 1369 N N . ALA A 1 182 ? 194.061 160.068 190.676 1.00 15.91 227 ALA A N 1
ATOM 1370 C CA . ALA A 1 182 ? 195.006 159.384 189.798 1.00 15.03 227 ALA A CA 1
ATOM 1371 C C . ALA A 1 182 ? 194.350 158.986 188.482 1.00 19.33 227 ALA A C 1
ATOM 1372 O O . ALA A 1 182 ? 194.958 159.116 187.413 1.00 28.63 227 ALA A O 1
ATOM 1374 N N . LEU A 1 183 ? 193.110 158.498 188.539 1.00 17.17 228 LEU A N 1
ATOM 1375 C CA . LEU A 1 183 ? 192.392 158.159 187.314 1.00 17.16 228 LEU A CA 1
ATOM 1376 C C . LEU A 1 183 ? 192.158 159.392 186.452 1.00 20.52 228 LEU A C 1
ATOM 1377 O O . LEU A 1 183 ? 192.279 159.331 185.224 1.00 26.31 228 LEU A O 1
ATOM 1382 N N . ALA A 1 184 ? 191.809 160.520 187.076 1.00 16.78 229 ALA A N 1
ATOM 1383 C CA . ALA A 1 184 ? 191.615 161.755 186.322 1.00 14.90 229 ALA A CA 1
ATOM 1384 C C . ALA A 1 184 ? 192.911 162.218 185.673 1.00 20.56 229 ALA A C 1
ATOM 1385 O O . ALA A 1 184 ? 192.912 162.672 184.524 1.00 26.30 229 ALA A O 1
ATOM 1387 N N . TYR A 1 185 ? 194.026 162.119 186.396 1.00 21.66 230 TYR A N 1
ATOM 1388 C CA . TYR A 1 185 ? 195.321 162.476 185.831 1.00 22.05 230 TYR A CA 1
ATOM 1389 C C . TYR A 1 185 ? 195.821 161.451 184.827 1.00 26.25 230 TYR A C 1
ATOM 1390 O O . TYR A 1 185 ? 196.804 161.721 184.131 1.00 32.57 230 TYR A O 1
ATOM 1399 N N . GLY A 1 186 ? 195.180 160.290 184.738 1.00 25.87 231 GLY A N 1
ATOM 1400 C CA . GLY A 1 186 ? 195.500 159.331 183.703 1.00 27.08 231 GLY A CA 1
ATOM 1401 C C . GLY A 1 186 ? 196.593 158.350 184.042 1.00 36.34 231 GLY A C 1
ATOM 1402 O O . GLY A 1 186 ? 197.251 157.841 183.128 1.00 44.61 231 GLY A O 1
ATOM 1403 N N . LEU A 1 187 ? 196.814 158.067 185.321 1.00 38.05 232 LEU A N 1
ATOM 1404 C CA . LEU A 1 187 ? 197.842 157.129 185.744 1.00 39.45 232 LEU A CA 1
ATOM 1405 C C . LEU A 1 187 ? 197.333 155.697 185.827 1.00 43.18 232 LEU A C 1
ATOM 1406 O O . LEU A 1 187 ? 198.087 154.809 186.234 1.00 49.28 232 LEU A O 1
ATOM 1411 N N . ASP A 1 188 ? 196.074 155.455 185.459 1.00 41.25 233 ASP A N 1
ATOM 1412 C CA . ASP A 1 188 ? 195.554 154.092 185.455 1.00 47.11 233 ASP A CA 1
ATOM 1413 C C . ASP A 1 188 ? 196.311 153.218 184.463 1.00 53.34 233 ASP A C 1
ATOM 1414 O O . ASP A 1 188 ? 196.669 152.075 184.771 1.00 58.56 233 ASP A O 1
ATOM 1419 N N . LYS A 1 189 ? 196.567 153.740 183.266 1.00 55.31 234 LYS A N 1
ATOM 1420 C CA . LYS A 1 189 ? 197.310 153.007 182.244 1.00 60.81 234 LYS A CA 1
ATOM 1421 C C . LYS A 1 189 ? 198.776 153.439 182.266 1.00 61.86 234 LYS A C 1
ATOM 1422 O O . LYS A 1 189 ? 199.279 154.120 181.371 1.00 61.51 234 LYS A O 1
ATOM 1428 N N . SER A 1 190 ? 199.463 153.021 183.327 1.00 59.87 235 SER A N 1
ATOM 1429 C CA . SER A 1 190 ? 200.866 153.352 183.517 1.00 60.81 235 SER A CA 1
ATOM 1430 C C . SER A 1 190 ? 201.578 152.172 184.161 1.00 66.25 235 SER A C 1
ATOM 1431 O O . SER A 1 190 ? 200.952 151.286 184.747 1.00 65.14 235 SER A O 1
ATOM 1434 N N . GLU A 1 191 ? 202.903 152.171 184.040 1.00 67.57 236 GLU A N 1
ATOM 1435 C CA . GLU A 1 191 ? 203.712 151.120 184.631 1.00 68.98 236 GLU A CA 1
ATOM 1436 C C . GLU A 1 191 ? 203.689 151.232 186.155 1.00 64.67 236 GLU A C 1
ATOM 1437 O O . GLU A 1 191 ? 203.146 152.180 186.728 1.00 64.18 236 GLU A O 1
ATOM 1443 N N . ASP A 1 192 ? 204.279 150.237 186.815 1.00 63.98 237 ASP A N 1
ATOM 1444 C CA . ASP A 1 192 ? 204.348 150.249 188.269 1.00 61.84 237 ASP A CA 1
ATOM 1445 C C . ASP A 1 192 ? 205.057 151.508 188.747 1.00 60.59 237 ASP A C 1
ATOM 1446 O O . ASP A 1 192 ? 206.159 151.827 188.291 1.00 66.21 237 ASP A O 1
ATOM 1451 N N . LYS A 1 193 ? 204.419 152.222 189.670 1.00 52.44 238 LYS A N 1
ATOM 1452 C CA . LYS A 1 193 ? 204.913 153.512 190.123 1.00 46.71 238 LYS A CA 1
ATOM 1453 C C . LYS A 1 193 ? 204.458 153.745 191.552 1.00 43.67 238 LYS A C 1
ATOM 1454 O O . LYS A 1 193 ? 203.528 153.102 192.041 1.00 49.17 238 LYS A O 1
ATOM 1460 N N . VAL A 1 194 ? 205.130 154.676 192.218 1.00 36.74 239 VAL A N 1
ATOM 1461 C CA . VAL A 1 194 ? 204.677 155.223 193.489 1.00 31.41 239 VAL A CA 1
ATOM 1462 C C . VAL A 1 194 ? 204.366 156.691 193.251 1.00 30.39 239 VAL A C 1
ATOM 1463 O O . VAL A 1 194 ? 205.228 157.446 192.786 1.00 36.65 239 VAL A O 1
ATOM 1467 N N . ILE A 1 195 ? 203.136 157.094 193.547 1.00 26.81 240 ILE A N 1
ATOM 1468 C CA . ILE A 1 195 ? 202.702 158.462 193.311 1.00 28.75 240 ILE A CA 1
ATOM 1469 C C . ILE A 1 195 ? 202.218 159.067 194.618 1.00 27.04 240 ILE A C 1
ATOM 1470 O O . ILE A 1 195 ? 201.750 158.366 195.519 1.00 27.29 240 ILE A O 1
ATOM 1475 N N . ALA A 1 196 ? 202.345 160.385 194.714 1.00 23.67 241 ALA A N 1
ATOM 1476 C CA . ALA A 1 196 ? 201.903 161.147 195.870 1.00 20.22 241 ALA A CA 1
ATOM 1477 C C . ALA A 1 196 ? 200.799 162.094 195.434 1.00 19.65 241 ALA A C 1
ATOM 1478 O O . ALA A 1 196 ? 200.965 162.837 194.463 1.00 22.41 241 ALA A O 1
ATOM 1480 N N . VAL A 1 197 ? 199.678 162.065 196.146 1.00 17.36 242 VAL A N 1
ATOM 1481 C CA . VAL A 1 197 ? 198.527 162.903 195.837 1.00 16.05 242 VAL A CA 1
ATOM 1482 C C . VAL A 1 197 ? 198.491 164.036 196.853 1.00 17.78 242 VAL A C 1
ATOM 1483 O O . VAL A 1 197 ? 198.222 163.814 198.037 1.00 21.05 242 VAL A O 1
ATOM 1487 N N . TYR A 1 198 ? 198.752 165.255 196.388 1.00 16.27 243 TYR A N 1
ATOM 1488 C CA . TYR A 1 198 ? 198.809 166.440 197.237 1.00 16.32 243 TYR A CA 1
ATOM 1489 C C . TYR A 1 198 ? 197.466 167.154 197.153 1.00 20.38 243 TYR A C 1
ATOM 1490 O O . TYR A 1 198 ? 197.121 167.720 196.113 1.00 20.80 243 TYR A O 1
ATOM 1499 N N . ASP A 1 199 ? 196.712 167.130 198.248 1.00 20.18 244 ASP A N 1
ATOM 1500 C CA . ASP A 1 199 ? 195.341 167.632 198.292 1.00 17.20 244 ASP A CA 1
ATOM 1501 C C . ASP A 1 199 ? 195.285 168.808 199.262 1.00 19.96 244 ASP A C 1
ATOM 1502 O O . ASP A 1 199 ? 195.119 168.622 200.468 1.00 24.80 244 ASP A O 1
ATOM 1507 N N . LEU A 1 200 ? 195.414 170.021 198.732 1.00 23.06 245 LEU A N 1
ATOM 1508 C CA . LEU A 1 200 ? 195.323 171.240 199.525 1.00 24.45 245 LEU A CA 1
ATOM 1509 C C . LEU A 1 200 ? 194.317 172.175 198.877 1.00 27.58 245 LEU A C 1
ATOM 1510 O O . LEU A 1 200 ? 194.400 172.439 197.675 1.00 28.44 245 LEU A O 1
ATOM 1515 N N . GLY A 1 201 ? 193.375 172.679 199.669 1.00 33.45 246 GLY A N 1
ATOM 1516 C CA . GLY A 1 201 ? 192.397 173.617 199.155 1.00 34.52 246 GLY A CA 1
ATOM 1517 C C . GLY A 1 201 ? 190.994 173.444 199.698 1.00 44.15 246 GLY A C 1
ATOM 1518 O O . GLY A 1 201 ? 190.224 174.407 199.750 1.00 49.38 246 GLY A O 1
ATOM 1519 N N . GLY A 1 202 ? 190.643 172.232 200.108 1.00 36.88 247 GLY A N 1
ATOM 1520 C CA . GLY A 1 202 ? 189.341 171.969 200.690 1.00 37.92 247 GLY A CA 1
ATOM 1521 C C . GLY A 1 202 ? 189.267 172.439 202.125 1.00 48.04 247 GLY A C 1
ATOM 1522 O O . GLY A 1 202 ? 189.903 173.422 202.518 1.00 53.09 247 GLY A O 1
ATOM 1523 N N . GLY A 1 203 ? 188.469 171.737 202.920 1.00 45.23 248 GLY A N 1
ATOM 1524 C CA . GLY A 1 203 ? 188.451 171.974 204.345 1.00 44.15 248 GLY A CA 1
ATOM 1525 C C . GLY A 1 203 ? 189.516 171.229 205.107 1.00 43.90 248 GLY A C 1
ATOM 1526 O O . GLY A 1 203 ? 189.614 171.368 206.329 1.00 49.17 248 GLY A O 1
ATOM 1527 N N . THR A 1 204 ? 190.323 170.434 204.410 1.00 41.83 249 THR A N 1
ATOM 1528 C CA . THR A 1 204 ? 191.357 169.622 205.029 1.00 39.48 249 THR A CA 1
ATOM 1529 C C . THR A 1 204 ? 192.531 169.523 204.069 1.00 39.29 249 THR A C 1
ATOM 1530 O O . THR A 1 204 ? 192.381 169.696 202.857 1.00 47.81 249 THR A O 1
ATOM 1534 N N . PHE A 1 205 ? 193.708 169.248 204.620 1.00 29.73 250 PHE A N 1
ATOM 1535 C CA . PHE A 1 205 ? 194.877 168.909 203.822 1.00 25.78 250 PHE A CA 1
ATOM 1536 C C . PHE A 1 205 ? 195.112 167.411 203.929 1.00 27.09 250 PHE A C 1
ATOM 1537 O O . PHE A 1 205 ? 195.131 166.863 205.034 1.00 33.97 250 PHE A O 1
ATOM 1545 N N . ASP A 1 206 ? 195.267 166.750 202.786 1.00 22.72 251 AS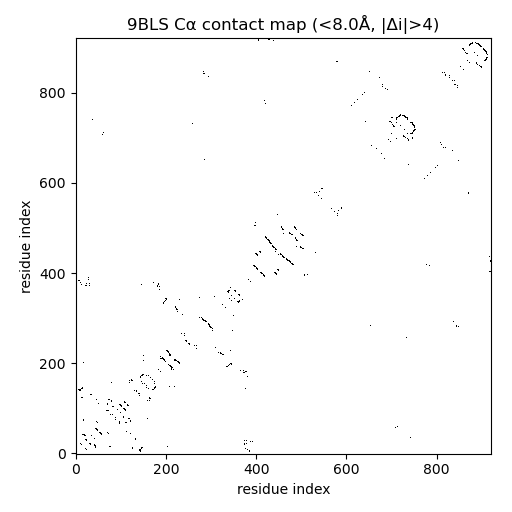P A N 1
ATOM 1546 C CA . ASP A 1 206 ? 195.455 165.308 202.740 1.00 19.06 251 ASP A CA 1
ATOM 1547 C C . ASP A 1 206 ? 196.611 164.979 201.812 1.00 20.64 251 ASP A C 1
ATOM 1548 O O . ASP A 1 206 ? 196.704 165.531 200.713 1.00 22.69 251 ASP A O 1
ATOM 1553 N N . ILE A 1 207 ? 197.489 164.084 202.253 1.00 20.58 252 ILE A N 1
ATOM 1554 C CA . ILE A 1 207 ? 198.576 163.575 201.426 1.00 18.22 252 ILE A CA 1
ATOM 1555 C C . ILE A 1 207 ? 198.545 162.055 201.501 1.00 19.85 252 ILE A C 1
ATOM 1556 O O . ILE A 1 207 ? 198.649 161.481 202.591 1.00 22.87 252 ILE A O 1
ATOM 1561 N N . SER A 1 208 ? 198.391 161.407 200.352 1.00 19.97 253 SER A N 1
ATOM 1562 C CA . SER A 1 208 ? 198.307 159.957 200.274 1.00 20.97 253 SER A CA 1
ATOM 1563 C C . SER A 1 208 ? 199.337 159.453 199.279 1.00 22.92 253 SER A C 1
ATOM 1564 O O . SER A 1 208 ? 199.424 159.965 198.160 1.00 22.62 253 SER A O 1
ATOM 1567 N N . ILE A 1 209 ? 200.109 158.452 199.685 1.00 25.75 254 ILE A N 1
ATOM 1568 C CA . ILE A 1 209 ? 201.119 157.837 198.834 1.00 25.00 254 ILE A CA 1
ATOM 1569 C C . ILE A 1 209 ? 200.531 156.552 198.270 1.00 26.61 254 ILE A C 1
ATOM 1570 O O . ILE A 1 209 ? 200.084 155.682 199.025 1.00 29.11 254 ILE A O 1
ATOM 1575 N N . LEU A 1 210 ? 200.530 156.433 196.947 1.00 26.74 255 LEU A N 1
ATOM 1576 C CA . LEU A 1 210 ? 199.871 155.340 196.251 1.00 27.15 255 LEU A CA 1
ATOM 1577 C C . LEU A 1 210 ? 200.883 154.537 195.449 1.00 29.11 255 LEU A C 1
ATOM 1578 O O . LEU A 1 210 ? 201.962 155.022 195.109 1.00 36.17 255 LEU A O 1
ATOM 1583 N N . GLU A 1 211 ? 200.518 153.295 195.148 1.00 31.92 256 GLU A N 1
ATOM 1584 C CA . GLU A 1 211 ? 201.309 152.430 194.286 1.00 37.48 256 GLU A CA 1
ATOM 1585 C C . GLU A 1 211 ? 200.412 151.866 193.195 1.00 40.66 256 GLU A C 1
ATOM 1586 O O . GLU A 1 211 ? 199.269 151.489 193.458 1.00 50.03 256 GLU A O 1
ATOM 1592 N N . ILE A 1 212 ? 200.935 151.797 191.973 1.00 35.86 257 ILE A N 1
ATOM 1593 C CA . ILE A 1 212 ? 200.136 151.379 190.827 1.00 42.18 257 ILE A CA 1
ATOM 1594 C C . ILE A 1 212 ? 200.700 150.053 190.327 1.00 53.83 257 ILE A C 1
ATOM 1595 O O . ILE A 1 212 ? 200.742 149.784 189.122 1.00 58.83 257 ILE A O 1
ATOM 1600 N N . GLN A 1 213 ? 201.172 149.223 191.253 1.00 56.05 258 GLN A N 1
ATOM 1601 C CA . GLN A 1 213 ? 201.675 147.911 190.876 1.00 58.86 258 GLN A CA 1
ATOM 1602 C C . GLN A 1 213 ? 200.555 147.070 190.275 1.00 60.25 258 GLN A C 1
ATOM 1603 O O . GLN A 1 213 ? 199.398 147.153 190.696 1.00 59.63 258 GLN A O 1
ATOM 1609 N N . LYS A 1 214 ? 200.898 146.300 189.241 1.00 64.02 259 LYS A N 1
ATOM 1610 C CA . LYS A 1 214 ? 200.021 145.365 188.539 1.00 68.37 259 LYS A CA 1
ATOM 1611 C C . LYS A 1 214 ? 198.921 146.070 187.748 1.00 64.06 259 LYS A C 1
ATOM 1612 O O . LYS A 1 214 ? 198.193 145.408 186.999 1.00 65.60 259 LYS A O 1
ATOM 1618 N N . GLY A 1 215 ? 198.802 147.391 187.846 1.00 61.81 260 GLY A N 1
ATOM 1619 C CA . GLY A 1 215 ? 197.708 148.113 187.231 1.00 61.97 260 GLY A CA 1
ATOM 1620 C C . GLY A 1 215 ? 196.597 148.516 188.176 1.00 61.05 260 GLY A C 1
ATOM 1621 O O . GLY A 1 215 ? 195.627 149.141 187.731 1.00 59.19 260 GLY A O 1
ATOM 1622 N N . VAL A 1 216 ? 196.707 148.182 189.460 1.00 58.88 261 VAL A N 1
ATOM 1623 C CA . VAL A 1 216 ? 195.723 148.560 190.463 1.00 53.52 261 VAL A CA 1
ATOM 1624 C C . VAL A 1 216 ? 196.395 149.477 191.476 1.00 50.24 261 VAL A C 1
ATOM 1625 O O . VAL A 1 216 ? 197.613 149.454 191.661 1.00 53.79 261 VAL A O 1
ATOM 1629 N N . PHE A 1 217 ? 195.581 150.298 192.133 1.00 44.26 262 PHE A N 1
ATOM 1630 C CA . PHE A 1 217 ? 196.072 151.307 193.061 1.00 37.60 262 PHE A CA 1
ATOM 1631 C C . PHE A 1 217 ? 196.011 150.782 194.488 1.00 41.03 262 PHE A C 1
ATOM 1632 O O . PHE A 1 217 ? 194.970 150.285 194.929 1.00 50.18 262 PHE A O 1
ATOM 1640 N N . GLU A 1 218 ? 197.125 150.897 195.204 1.00 38.19 263 GLU A N 1
ATOM 1641 C CA . GLU A 1 218 ? 197.207 150.541 196.613 1.00 36.26 263 GLU A CA 1
ATOM 1642 C C . GLU A 1 218 ? 197.630 151.772 197.397 1.00 35.39 263 GLU A C 1
ATOM 1643 O O . GLU A 1 218 ? 198.579 152.459 197.009 1.00 38.11 263 GLU A O 1
ATOM 1649 N N . VAL A 1 219 ? 196.929 152.052 198.492 1.00 34.05 264 VAL A N 1
ATOM 1650 C CA . VAL A 1 219 ? 197.216 153.217 199.321 1.00 36.31 264 VAL A CA 1
ATOM 1651 C C . VAL A 1 219 ? 198.286 152.803 200.325 1.00 38.25 264 VAL A C 1
ATOM 1652 O O . VAL A 1 219 ? 198.008 152.098 201.294 1.00 38.99 264 VAL A O 1
ATOM 1656 N N . LYS A 1 220 ? 199.520 153.249 200.089 1.00 36.89 265 LYS A N 1
ATOM 1657 C CA . LYS A 1 220 ? 200.620 152.873 200.969 1.00 31.99 265 LYS A CA 1
ATOM 1658 C C . LYS A 1 220 ? 200.560 153.627 202.290 1.00 32.66 265 LYS A C 1
ATOM 1659 O O . LYS A 1 220 ? 200.861 153.060 203.345 1.00 34.75 265 LYS A O 1
ATOM 1665 N N . SER A 1 221 ? 200.177 154.901 202.257 1.00 31.66 266 SER A N 1
ATOM 1666 C CA . SER A 1 221 ? 200.132 155.706 203.469 1.00 29.59 266 SER A CA 1
ATOM 1667 C C . SER A 1 221 ? 199.204 156.890 203.254 1.00 28.45 266 SER A C 1
ATOM 1668 O O . SER A 1 221 ? 198.908 157.274 202.121 1.00 28.74 266 SER A O 1
ATOM 1671 N N . THR A 1 222 ? 198.758 157.470 204.367 1.00 27.04 267 THR A N 1
ATOM 1672 C CA . THR A 1 222 ? 197.869 158.622 204.352 1.00 26.01 267 THR A CA 1
ATOM 1673 C C . THR A 1 222 ? 198.220 159.522 205.525 1.00 26.52 267 THR A C 1
ATOM 1674 O O . THR A 1 222 ? 198.584 159.034 206.597 1.00 31.94 267 THR A O 1
ATOM 1678 N N . ASN A 1 223 ? 198.111 160.830 205.319 1.00 24.59 268 ASN A N 1
ATOM 1679 C CA . ASN A 1 223 ? 198.385 161.809 206.367 1.00 24.76 268 ASN A CA 1
ATOM 1680 C C . ASN A 1 223 ? 197.824 163.153 205.920 1.00 27.16 268 ASN A C 1
ATOM 1681 O O . ASN A 1 223 ? 197.239 163.276 204.840 1.00 28.80 268 ASN A O 1
ATOM 1686 N N . GLY A 1 224 ? 198.004 164.160 206.763 1.00 27.35 269 GLY A N 1
ATOM 1687 C CA . GLY A 1 224 ? 197.552 165.496 206.443 1.00 24.68 269 GLY A CA 1
ATOM 1688 C C . GLY A 1 224 ? 197.340 166.311 207.704 1.00 31.11 269 GLY A C 1
ATOM 1689 O O . GLY A 1 224 ? 197.670 165.883 208.808 1.00 34.12 269 GLY A O 1
ATOM 1690 N N . ASP A 1 225 ? 196.784 167.505 207.506 1.00 35.65 270 ASP A N 1
ATOM 1691 C CA . ASP A 1 225 ? 196.452 168.421 208.591 1.00 40.25 270 ASP A CA 1
ATOM 1692 C C . ASP A 1 225 ? 194.945 168.624 208.611 1.00 41.34 270 ASP A C 1
ATOM 1693 O O . ASP A 1 225 ? 194.361 169.050 207.610 1.00 41.65 270 ASP A O 1
ATOM 1698 N N . THR A 1 226 ? 194.321 168.328 209.751 1.00 42.26 271 THR A N 1
ATOM 1699 C CA . THR A 1 226 ? 192.866 168.382 209.839 1.00 47.79 271 THR A CA 1
ATOM 1700 C C . THR A 1 226 ? 192.338 169.809 209.918 1.00 52.23 271 THR A C 1
ATOM 1701 O O . THR A 1 226 ? 191.249 170.089 209.406 1.00 48.28 271 THR A O 1
ATOM 1705 N N . PHE A 1 227 ? 193.081 170.718 210.549 1.00 56.12 272 PHE A N 1
ATOM 1706 C CA . PHE A 1 227 ? 192.645 172.095 210.746 1.00 53.10 272 PHE A CA 1
ATOM 1707 C C . PHE A 1 227 ? 193.314 173.062 209.775 1.00 51.52 272 PHE A C 1
ATOM 1708 O O . PHE A 1 227 ? 193.517 174.234 210.108 1.00 54.01 272 PHE A O 1
ATOM 1716 N N . LEU A 1 228 ? 193.669 172.593 208.582 1.00 47.75 273 LEU A N 1
ATOM 1717 C CA . LEU A 1 228 ? 194.263 173.436 207.555 1.00 43.72 273 LEU A CA 1
ATOM 1718 C C . LEU A 1 228 ? 193.486 173.254 206.264 1.00 43.53 273 LEU A C 1
ATOM 1719 O O . LEU A 1 228 ? 193.271 172.122 205.821 1.00 47.65 273 LEU A O 1
ATOM 1724 N N . GLY A 1 229 ? 193.071 174.364 205.662 1.00 44.17 274 GLY A N 1
ATOM 1725 C CA . GLY A 1 229 ? 192.319 174.307 204.426 1.00 44.56 274 GLY A CA 1
ATOM 1726 C C . GLY A 1 229 ? 192.515 175.525 203.550 1.00 43.28 274 GLY A C 1
ATOM 1727 O O . GLY A 1 229 ? 193.431 176.319 203.775 1.00 45.07 274 GLY A O 1
ATOM 1728 N N . GLY A 1 230 ? 191.665 175.675 202.537 1.00 44.64 275 GLY A N 1
ATOM 1729 C CA . GLY A 1 230 ? 191.725 176.836 201.672 1.00 45.23 275 GLY A CA 1
ATOM 1730 C C . GLY A 1 230 ? 191.065 178.075 202.225 1.00 49.20 275 GLY A C 1
ATOM 1731 O O . GLY A 1 230 ? 191.261 179.163 201.676 1.00 46.56 275 GLY A O 1
ATOM 1732 N N . GLU A 1 231 ? 190.280 177.935 203.296 1.00 54.09 276 GLU A N 1
ATOM 1733 C CA . GLU A 1 231 ? 189.676 179.104 203.923 1.00 56.51 276 GLU A CA 1
ATOM 1734 C C . GLU A 1 231 ? 190.695 179.894 204.729 1.00 50.71 276 GLU A C 1
ATOM 1735 O O . GLU A 1 231 ? 190.554 181.112 204.874 1.00 52.48 276 GLU A O 1
ATOM 1741 N N . ASP A 1 232 ? 191.722 179.225 205.258 1.00 47.51 277 ASP A N 1
ATOM 1742 C CA . ASP A 1 232 ? 192.728 179.915 206.057 1.00 44.55 277 ASP A CA 1
ATOM 1743 C C . ASP A 1 232 ? 193.543 180.888 205.215 1.00 42.15 277 ASP A C 1
ATOM 1744 O O . ASP A 1 232 ? 193.899 181.973 205.685 1.00 45.60 277 ASP A O 1
ATOM 1749 N N . PHE A 1 233 ? 193.855 180.517 203.973 1.00 40.59 278 PHE A N 1
ATOM 1750 C CA . PHE A 1 233 ? 194.597 181.419 203.097 1.00 38.69 278 PHE A CA 1
ATOM 1751 C C . PHE A 1 233 ? 193.793 182.683 202.811 1.00 41.10 278 PHE A C 1
ATOM 1752 O O . PHE A 1 233 ? 194.316 183.804 202.884 1.00 46.19 278 PHE A O 1
ATOM 1760 N N . ASP A 1 234 ? 192.507 182.517 202.500 1.00 43.27 279 ASP A N 1
ATOM 1761 C CA . ASP A 1 234 ? 191.649 183.669 202.250 1.00 43.24 279 ASP A CA 1
ATOM 1762 C C . ASP A 1 234 ? 191.478 184.513 203.505 1.00 42.23 279 ASP A C 1
ATOM 1763 O O . ASP A 1 234 ? 191.430 185.744 203.426 1.00 43.98 279 ASP A O 1
ATOM 1768 N N . GLN A 1 235 ? 191.368 183.871 204.670 1.00 38.58 280 GLN A N 1
ATOM 1769 C CA . GLN A 1 235 ? 191.254 184.620 205.915 1.00 35.39 280 GLN A CA 1
ATOM 1770 C C . GLN A 1 235 ? 192.511 185.432 206.185 1.00 35.84 280 GLN A C 1
ATOM 1771 O O . GLN A 1 235 ? 192.431 186.579 206.633 1.00 38.99 280 GLN A O 1
ATOM 1777 N N . ALA A 1 236 ? 193.684 184.853 205.926 1.00 36.57 281 ALA A N 1
ATOM 1778 C CA . ALA A 1 236 ? 194.926 185.596 206.105 1.00 35.71 281 ALA A CA 1
ATOM 1779 C C . ALA A 1 236 ? 194.991 186.791 205.165 1.00 36.26 281 ALA A C 1
ATOM 1780 O O . ALA A 1 236 ? 195.375 187.896 205.574 1.00 42.29 281 ALA A O 1
ATOM 1782 N N . LEU A 1 237 ? 194.604 186.595 203.902 1.00 34.50 282 LEU A N 1
ATOM 1783 C CA . LEU A 1 237 ? 194.605 187.708 202.957 1.00 34.46 282 LEU A CA 1
ATOM 1784 C C . LEU A 1 237 ? 193.630 188.799 203.384 1.00 35.01 282 LEU A C 1
ATOM 1785 O O . LEU A 1 237 ? 193.954 189.992 203.322 1.00 38.28 282 LEU A O 1
ATOM 1790 N N . LEU A 1 238 ? 192.431 188.412 203.823 1.00 32.73 283 LEU A N 1
ATOM 1791 C CA . LEU A 1 238 ? 191.436 189.394 204.240 1.00 31.84 283 LEU A CA 1
ATOM 1792 C C . LEU A 1 238 ? 191.897 190.158 205.473 1.00 34.49 283 LEU A C 1
ATOM 1793 O O . LEU A 1 238 ? 191.704 191.376 205.563 1.00 37.02 283 LEU A O 1
ATOM 1798 N N . ARG A 1 239 ? 192.507 189.462 206.434 1.00 34.11 284 ARG A N 1
ATOM 1799 C CA . ARG A 1 239 ? 193.032 190.136 207.614 1.00 33.10 284 ARG A CA 1
ATOM 1800 C C . ARG A 1 239 ? 194.119 191.130 207.236 1.00 36.84 284 ARG A C 1
ATOM 1801 O O . ARG A 1 239 ? 194.146 192.254 207.750 1.00 44.44 284 ARG A O 1
ATOM 1809 N N . HIS A 1 240 ? 195.018 190.739 206.329 1.00 31.75 285 HIS A N 1
ATOM 1810 C CA . HIS A 1 240 ? 196.056 191.661 205.881 1.00 32.13 285 HIS A CA 1
ATOM 1811 C C . HIS A 1 240 ? 195.452 192.890 205.215 1.00 38.86 285 HIS A C 1
ATOM 1812 O O . HIS A 1 240 ? 195.889 194.020 205.467 1.00 44.07 285 HIS A O 1
ATOM 1819 N N . ILE A 1 241 ? 194.435 192.693 204.374 1.00 39.84 286 ILE A N 1
ATOM 1820 C CA . ILE A 1 241 ? 193.831 193.817 203.663 1.00 39.79 286 ILE A CA 1
ATOM 1821 C C . ILE A 1 241 ? 193.149 194.772 204.637 1.00 40.69 286 ILE A C 1
ATOM 1822 O O . ILE A 1 241 ? 193.306 195.995 204.537 1.00 42.87 286 ILE A O 1
ATOM 1827 N N . VAL A 1 242 ? 192.377 194.240 205.589 1.00 34.95 287 VAL A N 1
ATOM 1828 C CA . VAL A 1 242 ? 191.687 195.133 206.519 1.00 37.19 287 VAL A CA 1
ATOM 1829 C C . VAL A 1 242 ? 192.675 195.824 207.453 1.00 41.12 287 VAL A C 1
ATOM 1830 O O . VAL A 1 242 ? 192.467 196.984 207.832 1.00 49.40 287 VAL A O 1
ATOM 1834 N N . LYS A 1 243 ? 193.766 195.151 207.828 1.00 40.23 288 LYS A N 1
ATOM 1835 C CA . LYS A 1 243 ? 194.784 195.807 208.640 1.00 42.74 288 LYS A CA 1
ATOM 1836 C C . LYS A 1 243 ? 195.444 196.945 207.873 1.00 47.18 288 LYS A C 1
ATOM 1837 O O . LYS A 1 243 ? 195.667 198.029 208.426 1.00 49.38 288 LYS A O 1
ATOM 1843 N N . GLU A 1 244 ? 195.745 196.725 206.591 1.00 48.17 289 GLU A N 1
ATOM 1844 C CA . GLU A 1 244 ? 196.319 197.788 205.773 1.00 54.29 289 GLU A CA 1
ATOM 1845 C C . GLU A 1 244 ? 195.350 198.955 205.623 1.00 53.02 289 GLU A C 1
ATOM 1846 O O . GLU A 1 244 ? 195.758 200.121 205.676 1.00 54.43 289 GLU A O 1
ATOM 1852 N N . PHE A 1 245 ? 194.064 198.660 205.424 1.00 51.21 290 PHE A N 1
ATOM 1853 C CA . PHE A 1 245 ? 193.071 199.722 205.286 1.00 46.59 290 PHE A CA 1
ATOM 1854 C C . PHE A 1 245 ? 192.955 200.543 206.564 1.00 49.89 290 PHE A C 1
ATOM 1855 O O . PHE A 1 245 ? 192.886 201.776 206.513 1.00 52.69 290 PHE A O 1
ATOM 1863 N N . LYS A 1 246 ? 192.928 199.879 207.723 1.00 51.59 291 LYS A N 1
ATOM 1864 C CA . LYS A 1 246 ? 192.870 200.614 208.982 1.00 54.74 291 LYS A CA 1
ATOM 1865 C C . LYS A 1 246 ? 194.131 201.441 209.194 1.00 58.37 291 LYS A C 1
ATOM 1866 O O . LYS A 1 246 ? 194.065 202.570 209.693 1.00 60.79 291 LYS A O 1
ATOM 1872 N N . ARG A 1 247 ? 195.291 200.898 208.823 1.00 57.85 292 ARG A N 1
ATOM 1873 C CA . ARG A 1 247 ? 196.531 201.654 208.956 1.00 59.17 292 ARG A CA 1
ATOM 1874 C C . ARG A 1 247 ? 196.522 202.897 208.074 1.00 61.39 292 ARG A C 1
ATOM 1875 O O . ARG A 1 247 ? 196.950 203.974 208.503 1.00 62.91 292 ARG A O 1
ATOM 1883 N N . GLU A 1 248 ? 196.037 202.769 206.838 1.00 64.50 293 GLU A N 1
ATOM 1884 C CA . GLU A 1 248 ? 196.089 203.888 205.903 1.00 63.68 293 GLU A CA 1
ATOM 1885 C C . GLU A 1 248 ? 195.023 204.937 206.198 1.00 59.48 293 GLU A C 1
ATOM 1886 O O . GLU A 1 248 ? 195.269 206.135 206.020 1.00 62.30 293 GLU A O 1
ATOM 1892 N N . THR A 1 249 ? 193.838 204.521 206.643 1.00 56.53 294 THR A N 1
ATOM 1893 C CA . THR A 1 249 ? 192.736 205.447 206.874 1.00 57.46 294 THR A CA 1
ATOM 1894 C C . THR A 1 249 ? 192.374 205.565 208.349 1.00 60.10 294 THR A C 1
ATOM 1895 O O . THR A 1 249 ? 192.389 206.667 208.903 1.00 63.29 294 THR A O 1
ATOM 1899 N N . GLY A 1 250 ? 192.047 204.456 209.006 1.00 60.37 295 GLY A N 1
ATOM 1900 C CA . GLY A 1 250 ? 191.706 204.500 210.414 1.00 59.41 295 GLY A CA 1
ATOM 1901 C C . GLY A 1 250 ? 190.373 203.867 210.755 1.00 60.09 295 GLY A C 1
ATOM 1902 O O . GLY A 1 250 ? 189.883 204.019 211.878 1.00 59.75 295 GLY A O 1
ATOM 1903 N N . VAL A 1 251 ? 189.777 203.150 209.806 1.00 60.69 296 VAL A N 1
ATOM 1904 C CA . VAL A 1 251 ? 188.480 202.512 209.995 1.00 63.68 296 VAL A CA 1
ATOM 1905 C C . VAL A 1 251 ? 188.658 201.004 209.898 1.00 63.99 296 VAL A C 1
ATOM 1906 O O . VAL A 1 251 ? 189.289 200.506 208.959 1.00 64.27 296 VAL A O 1
ATOM 1910 N N . ASP A 1 252 ? 188.110 200.284 210.871 1.00 60.61 297 ASP A N 1
ATOM 1911 C CA . ASP A 1 252 ? 188.168 198.829 210.893 1.00 64.19 297 ASP A CA 1
ATOM 1912 C C . ASP A 1 252 ? 186.945 198.271 210.176 1.00 64.54 297 ASP A C 1
ATOM 1913 O O . ASP A 1 252 ? 185.808 198.549 210.569 1.00 68.75 297 ASP A O 1
ATOM 1918 N N . LEU A 1 253 ? 187.182 197.485 209.127 1.00 60.56 298 LEU A N 1
ATOM 1919 C CA . LEU A 1 253 ? 186.096 196.910 208.348 1.00 59.00 298 LEU A CA 1
ATOM 1920 C C . LEU A 1 253 ? 185.423 195.735 209.041 1.00 61.36 298 LEU A C 1
ATOM 1921 O O . LEU A 1 253 ? 184.385 195.270 208.561 1.00 62.76 298 LEU A O 1
ATOM 1926 N N . THR A 1 254 ? 185.984 195.245 210.148 1.00 61.43 299 THR A N 1
ATOM 1927 C CA . THR A 1 254 ? 185.396 194.095 210.827 1.00 66.58 299 THR A CA 1
ATOM 1928 C C . THR A 1 254 ? 184.012 194.422 211.374 1.00 66.39 299 THR A C 1
ATOM 1929 O O . THR A 1 254 ? 183.115 193.571 211.355 1.00 62.24 299 THR A O 1
ATOM 1933 N N . LYS A 1 255 ? 183.822 195.645 211.873 1.00 70.63 300 LYS A N 1
ATOM 1934 C CA . LYS A 1 255 ? 182.504 196.051 212.349 1.00 72.87 300 LYS A CA 1
ATOM 1935 C C . LYS A 1 255 ? 181.492 196.085 211.210 1.00 74.17 300 LYS A C 1
ATOM 1936 O O . LYS A 1 255 ? 180.339 195.673 211.382 1.00 73.14 300 LYS A O 1
ATOM 1942 N N . ASP A 1 256 ? 181.903 196.576 210.044 1.00 71.07 301 ASP A N 1
ATOM 1943 C CA . ASP A 1 256 ? 181.029 196.594 208.880 1.00 63.86 301 ASP A CA 1
ATOM 1944 C C . ASP A 1 256 ? 180.788 195.179 208.369 1.00 60.74 301 ASP A C 1
ATOM 1945 O O . ASP A 1 256 ? 181.633 194.292 208.505 1.00 59.20 301 ASP A O 1
ATOM 1950 N N . ASN A 1 257 ? 179.616 194.974 207.772 1.00 62.08 302 ASN A N 1
ATOM 1951 C CA . ASN A 1 257 ? 179.230 193.677 207.232 1.00 64.40 302 ASN A CA 1
ATOM 1952 C C . ASN A 1 257 ? 179.261 193.638 205.712 1.00 59.71 302 ASN A C 1
ATOM 1953 O O . ASN A 1 257 ? 179.808 192.698 205.132 1.00 60.93 302 ASN A O 1
ATOM 1958 N N . MET A 1 258 ? 178.669 194.634 205.048 1.00 55.35 303 MET A N 1
ATOM 1959 C CA . MET A 1 258 ? 178.731 194.690 203.591 1.00 54.98 303 MET A CA 1
ATOM 1960 C C . MET A 1 258 ? 180.159 194.909 203.111 1.00 49.17 303 MET A C 1
ATOM 1961 O O . MET A 1 258 ? 180.607 194.269 202.149 1.00 44.86 303 MET A O 1
ATOM 1966 N N . ALA A 1 259 ? 180.889 195.809 203.773 1.00 46.56 304 ALA A N 1
ATOM 1967 C CA . ALA A 1 259 ? 182.273 196.066 203.398 1.00 40.92 304 ALA A CA 1
ATOM 1968 C C . ALA A 1 259 ? 183.128 194.825 203.585 1.00 40.78 304 ALA A C 1
ATOM 1969 O O . ALA A 1 259 ? 184.024 194.554 202.780 1.00 41.45 304 ALA A O 1
ATOM 1971 N N . LEU A 1 260 ? 182.870 194.057 204.644 1.00 47.10 305 LEU A N 1
ATOM 1972 C CA . LEU A 1 260 ? 183.638 192.837 204.865 1.00 47.02 305 LEU A CA 1
ATOM 1973 C C . LEU A 1 260 ? 183.392 191.818 203.760 1.00 42.20 305 LEU A C 1
ATOM 1974 O O . LEU A 1 260 ? 184.326 191.147 203.316 1.00 45.37 305 LEU A O 1
ATOM 1979 N N . GLN A 1 261 ? 182.146 191.688 203.301 1.00 40.32 306 GLN A N 1
ATOM 1980 C CA . GLN A 1 261 ? 181.866 190.786 202.187 1.00 43.35 306 GLN A CA 1
ATOM 1981 C C . GLN A 1 261 ? 182.538 191.261 200.904 1.00 42.34 306 GLN A C 1
ATOM 1982 O O . GLN A 1 261 ? 183.080 190.449 200.141 1.00 42.73 306 GLN A O 1
ATOM 1988 N N . ARG A 1 262 ? 182.511 192.571 200.645 1.00 39.62 307 ARG A N 1
ATOM 1989 C CA . ARG A 1 262 ? 183.194 193.099 199.468 1.00 30.38 307 ARG A CA 1
ATOM 1990 C C . ARG A 1 262 ? 184.685 192.797 199.524 1.00 32.91 307 ARG A C 1
ATOM 1991 O O . ARG A 1 262 ? 185.282 192.367 198.530 1.00 34.77 307 ARG A O 1
ATOM 1999 N N . VAL A 1 263 ? 185.303 193.015 200.686 1.00 35.32 308 VAL A N 1
ATOM 2000 C CA . VAL A 1 263 ? 186.735 192.775 200.828 1.00 31.10 308 VAL A CA 1
ATOM 2001 C C . VAL A 1 263 ? 187.046 191.288 200.736 1.00 31.66 308 VAL A C 1
ATOM 2002 O O . VAL A 1 263 ? 188.087 190.903 200.201 1.00 33.49 308 VAL A O 1
ATOM 2006 N N . ARG A 1 264 ? 186.158 190.430 201.241 1.00 33.35 309 ARG A N 1
ATOM 2007 C CA . ARG A 1 264 ? 186.363 188.990 201.130 1.00 34.44 309 ARG A CA 1
ATOM 2008 C C . ARG A 1 264 ? 186.344 188.543 199.674 1.00 36.38 309 ARG A C 1
ATOM 2009 O O . ARG A 1 264 ? 187.205 187.769 199.235 1.00 42.01 309 ARG A O 1
ATOM 2017 N N . GLU A 1 265 ? 185.369 189.029 198.904 1.00 31.69 310 GLU A N 1
ATOM 2018 C CA . GLU A 1 265 ? 185.331 188.700 197.482 1.00 31.52 310 GLU A CA 1
ATOM 2019 C C . GLU A 1 265 ? 186.557 189.242 196.757 1.00 31.91 310 GLU A C 1
ATOM 2020 O O . GLU A 1 265 ? 187.156 188.548 195.924 1.00 36.03 310 GLU A O 1
ATOM 2026 N N . ALA A 1 266 ? 186.950 190.480 197.064 1.00 30.79 311 ALA A N 1
ATOM 2027 C CA . ALA A 1 266 ? 188.123 191.059 196.421 1.00 25.71 311 ALA A CA 1
ATOM 2028 C C . ALA A 1 266 ? 189.379 190.267 196.755 1.00 30.42 311 ALA A C 1
ATOM 2029 O O . ALA A 1 266 ? 190.251 190.089 195.901 1.00 33.95 311 ALA A O 1
ATOM 2031 N N . ALA A 1 267 ? 189.485 189.782 197.993 1.00 33.76 312 ALA A N 1
ATOM 2032 C CA . ALA A 1 267 ? 190.629 188.968 198.388 1.00 28.20 312 ALA A CA 1
ATOM 2033 C C . ALA A 1 267 ? 190.637 187.633 197.661 1.00 31.57 312 ALA A C 1
ATOM 2034 O O . ALA A 1 267 ? 191.701 187.144 197.271 1.00 37.78 312 ALA A O 1
ATOM 2036 N N . GLU A 1 268 ? 189.466 187.017 197.481 1.00 33.31 313 GLU A N 1
ATOM 2037 C CA . GLU A 1 268 ? 189.414 185.774 196.715 1.00 34.80 313 GLU A CA 1
ATOM 2038 C C . GLU A 1 268 ? 189.881 185.990 195.280 1.00 34.18 313 GLU A C 1
ATOM 2039 O O . GLU A 1 268 ? 190.692 185.213 194.758 1.00 38.26 313 GLU A O 1
ATOM 2045 N N . LYS A 1 269 ? 189.396 187.050 194.631 1.00 33.45 314 LYS A N 1
ATOM 2046 C CA . LYS A 1 269 ? 189.833 187.332 193.265 1.00 33.62 314 LYS A CA 1
ATOM 2047 C C . LYS A 1 269 ? 191.320 187.676 193.204 1.00 36.81 314 LYS A C 1
ATOM 2048 O O . LYS A 1 269 ? 192.014 187.282 192.260 1.00 39.25 314 LYS A O 1
ATOM 2054 N N . ALA A 1 270 ? 191.828 188.415 194.194 1.00 35.35 315 ALA A N 1
ATOM 2055 C CA . ALA A 1 270 ? 193.245 188.765 194.203 1.00 33.73 315 ALA A CA 1
ATOM 2056 C C . ALA A 1 270 ? 194.121 187.536 194.401 1.00 35.06 315 ALA A C 1
ATOM 2057 O O . ALA A 1 270 ? 195.181 187.417 193.778 1.00 39.87 315 ALA A O 1
ATOM 2059 N N . LYS A 1 271 ? 193.702 186.618 195.272 1.00 36.12 316 LYS A N 1
ATOM 2060 C CA . LYS A 1 271 ? 194.443 185.376 195.454 1.00 36.86 316 LYS A CA 1
ATOM 2061 C C . LYS A 1 271 ? 194.416 184.531 194.187 1.00 38.36 316 LYS A C 1
ATOM 2062 O O . LYS A 1 271 ? 195.432 183.939 193.808 1.00 41.97 316 LYS A O 1
ATOM 2068 N N . CYS A 1 272 ? 193.264 184.468 193.513 1.00 37.00 317 CYS A N 1
ATOM 2069 C CA . CYS A 1 272 ? 193.197 183.731 192.255 1.00 39.69 317 CYS A CA 1
ATOM 2070 C C . CYS A 1 272 ? 194.029 184.396 191.165 1.00 41.32 317 CYS A C 1
ATOM 2071 O O . CYS A 1 272 ? 194.482 183.721 190.235 1.00 41.90 317 CYS A O 1
ATOM 2074 N N . GLU A 1 273 ? 194.235 185.711 191.254 1.00 43.09 318 GLU A N 1
ATOM 2075 C CA . GLU A 1 273 ? 195.030 186.422 190.260 1.00 42.46 318 GLU A CA 1
ATOM 2076 C C . GLU A 1 273 ? 196.528 186.313 190.505 1.00 45.65 318 GLU A C 1
ATOM 2077 O O . GLU A 1 273 ? 197.307 186.502 189.566 1.00 47.33 318 GLU A O 1
ATOM 2083 N N . LEU A 1 274 ? 196.949 186.029 191.734 1.00 46.34 319 LEU A N 1
ATOM 2084 C CA . LEU A 1 274 ? 198.371 185.884 192.049 1.00 44.87 319 LEU A CA 1
ATOM 2085 C C . LEU A 1 274 ? 198.826 184.434 191.919 1.00 48.32 319 LEU A C 1
ATOM 2086 O O . LEU A 1 274 ? 199.486 183.877 192.795 1.00 48.51 319 LEU A O 1
ATOM 2091 N N . SER A 1 275 ? 198.465 183.812 190.801 1.00 49.48 320 SER A N 1
ATOM 2092 C CA . SER A 1 275 ? 198.928 182.474 190.466 1.00 51.83 320 SER A CA 1
ATOM 2093 C C . SER A 1 275 ? 199.480 182.509 189.051 1.00 60.23 320 SER A C 1
ATOM 2094 O O . SER A 1 275 ? 200.336 181.700 188.679 1.00 64.09 320 SER A O 1
ATOM 2097 N N . SER A 1 276 ? 198.983 183.459 188.259 1.00 54.46 321 SER A N 1
ATOM 2098 C CA . SER A 1 276 ? 199.476 183.711 186.917 1.00 49.55 321 SER A CA 1
ATOM 2099 C C . SER A 1 276 ? 200.110 185.082 186.749 1.00 56.26 321 SER A C 1
ATOM 2100 O O . SER A 1 276 ? 200.834 185.288 185.770 1.00 62.96 321 SER A O 1
ATOM 2103 N N . SER A 1 277 ? 199.868 186.014 187.667 1.00 55.96 322 SER A N 1
ATOM 2104 C CA . SER A 1 277 ? 200.405 187.364 187.594 1.00 50.94 322 SER A CA 1
ATOM 2105 C C . SER A 1 277 ? 201.208 187.666 188.850 1.00 49.06 322 SER A C 1
ATOM 2106 O O . SER A 1 277 ? 200.823 187.273 189.954 1.00 53.83 322 SER A O 1
ATOM 2109 N N . VAL A 1 278 ? 202.332 188.363 188.673 1.00 48.48 323 VAL A N 1
ATOM 2110 C CA . VAL A 1 278 ? 203.183 188.704 189.808 1.00 54.42 323 VAL A CA 1
ATOM 2111 C C . VAL A 1 278 ? 202.498 189.711 190.723 1.00 55.94 323 VAL A C 1
ATOM 2112 O O . VAL A 1 278 ? 202.667 189.662 191.946 1.00 53.20 323 VAL A O 1
ATOM 2116 N N . GLN A 1 279 ? 201.723 190.634 190.161 1.00 54.24 324 GLN A N 1
ATOM 2117 C CA . GLN A 1 279 ? 201.103 191.701 190.932 1.00 50.97 324 GLN A CA 1
ATOM 2118 C C . GLN A 1 279 ? 199.610 191.753 190.650 1.00 53.34 324 GLN A C 1
ATOM 2119 O O . GLN A 1 279 ? 199.132 191.294 189.610 1.00 52.68 324 GLN A O 1
ATOM 2125 N N . THR A 1 280 ? 198.876 192.326 191.601 1.00 55.21 325 THR A N 1
ATOM 2126 C CA . THR A 1 280 ? 197.444 192.537 191.454 1.00 51.67 325 THR A CA 1
ATOM 2127 C C . THR A 1 280 ? 197.051 193.774 192.248 1.00 50.96 325 THR A C 1
ATOM 2128 O O . THR A 1 280 ? 197.776 194.220 193.140 1.00 49.88 325 THR A O 1
ATOM 2132 N N . ASP A 1 281 ? 195.895 194.330 191.904 1.00 51.36 326 ASP A N 1
ATOM 2133 C CA . ASP A 1 281 ? 195.365 195.517 192.556 1.00 49.33 326 ASP A CA 1
ATOM 2134 C C . ASP A 1 281 ? 193.978 195.218 193.101 1.00 44.83 326 ASP A C 1
ATOM 2135 O O . ASP A 1 281 ? 193.208 194.472 192.488 1.00 43.52 326 ASP A O 1
ATOM 2140 N N . ILE A 1 282 ? 193.661 195.801 194.252 1.00 41.21 327 ILE A N 1
ATOM 2141 C CA . ILE A 1 282 ? 192.374 195.609 194.909 1.00 36.77 327 ILE A CA 1
ATOM 2142 C C . ILE A 1 282 ? 191.692 196.970 194.955 1.00 36.74 327 ILE A C 1
ATOM 2143 O O . ILE A 1 282 ? 192.008 197.804 195.811 1.00 41.07 327 ILE A O 1
ATOM 2148 N N . ASN A 1 283 ? 190.759 197.201 194.038 1.00 33.42 328 ASN A N 1
ATOM 2149 C CA . ASN A 1 283 ? 190.006 198.446 193.968 1.00 31.60 328 ASN A CA 1
ATOM 2150 C C . ASN A 1 283 ? 188.612 198.219 194.532 1.00 32.23 328 ASN A C 1
ATOM 2151 O O . ASN A 1 283 ? 187.907 197.303 194.099 1.00 38.51 328 ASN A O 1
ATOM 2156 N N . LEU A 1 284 ? 188.218 199.051 195.491 1.00 25.03 329 LEU A N 1
ATOM 2157 C CA . LEU A 1 284 ? 186.902 198.955 196.123 1.00 20.76 329 LEU A CA 1
ATOM 2158 C C . LEU A 1 284 ? 186.374 200.354 196.391 1.00 23.21 329 LEU A C 1
ATOM 2159 O O . LEU A 1 284 ? 186.499 200.882 197.501 1.00 25.80 329 LEU A O 1
ATOM 2164 N N . PRO A 1 285 ? 185.776 200.991 195.386 1.00 21.94 330 PRO A N 1
ATOM 2165 C CA . PRO A 1 285 ? 185.209 202.326 195.599 1.00 19.61 330 PRO A CA 1
ATOM 2166 C C . PRO A 1 285 ? 184.050 202.290 196.577 1.00 24.43 330 PRO A C 1
ATOM 2167 O O . PRO A 1 285 ? 183.288 201.322 196.640 1.00 29.36 330 PRO A O 1
ATOM 2171 N N . TYR A 1 286 ? 183.921 203.371 197.342 1.00 24.37 331 TYR A N 1
ATOM 2172 C CA . TYR A 1 286 ? 182.822 203.551 198.288 1.00 26.03 331 TYR A CA 1
ATOM 2173 C C . TYR A 1 286 ? 182.706 202.359 199.233 1.00 31.23 331 TYR A C 1
ATOM 2174 O O . TYR A 1 286 ? 181.626 201.812 199.456 1.00 39.03 331 TYR A O 1
ATOM 2183 N N . LEU A 1 287 ? 183.846 201.945 199.786 1.00 30.04 332 LEU A N 1
ATOM 2184 C CA . LEU A 1 287 ? 183.850 200.797 200.687 1.00 33.94 332 LEU A CA 1
ATOM 2185 C C . LEU A 1 287 ? 183.088 201.103 201.971 1.00 41.12 332 LEU A C 1
ATOM 2186 O O . LEU A 1 287 ? 182.237 200.317 202.402 1.00 41.10 332 LEU A O 1
ATOM 2191 N N . THR A 1 288 ? 183.374 202.245 202.589 1.00 40.12 333 THR A N 1
ATOM 2192 C CA . THR A 1 288 ? 182.706 202.664 203.811 1.00 45.29 333 THR A CA 1
ATOM 2193 C C . THR A 1 288 ? 182.324 204.132 203.700 1.00 53.23 333 THR A C 1
ATOM 2194 O O . THR A 1 288 ? 182.940 204.896 202.953 1.00 53.77 333 THR A O 1
ATOM 2198 N N . MET A 1 289 ? 181.295 204.518 204.448 1.00 60.13 334 MET A N 1
ATOM 2199 C CA . MET A 1 289 ? 180.809 205.891 204.476 1.00 63.88 334 MET A CA 1
ATOM 2200 C C . MET A 1 289 ? 181.002 206.446 205.879 1.00 70.95 334 MET A C 1
ATOM 2201 O O . MET A 1 289 ? 180.515 205.861 206.852 1.00 73.11 334 MET A O 1
ATOM 2206 N N . ASP A 1 290 ? 181.705 207.567 205.979 1.00 76.74 335 ASP A N 1
ATOM 2207 C CA . ASP A 1 290 ? 181.982 208.218 207.249 1.00 81.62 335 ASP A CA 1
ATOM 2208 C C . ASP A 1 290 ? 181.350 209.604 207.269 1.00 81.48 335 ASP A C 1
ATOM 2209 O O . ASP A 1 290 ? 180.815 210.087 206.267 1.00 76.24 335 ASP A O 1
ATOM 2214 N N . SER A 1 291 ? 181.416 210.244 208.437 1.00 86.49 336 SER A N 1
ATOM 2215 C CA . SER A 1 291 ? 180.981 211.631 208.542 1.00 89.53 336 SER A CA 1
ATOM 2216 C C . SER A 1 291 ? 181.884 212.571 207.756 1.00 85.84 336 SER A C 1
ATOM 2217 O O . SER A 1 291 ? 181.446 213.664 207.383 1.00 82.01 336 SER A O 1
ATOM 2220 N N . SER A 1 292 ? 183.129 212.171 207.499 1.00 84.12 337 SER A N 1
ATOM 2221 C CA . SER A 1 292 ? 184.048 212.945 206.677 1.00 80.15 337 SER A CA 1
ATOM 2222 C C . SER A 1 292 ? 183.929 212.629 205.193 1.00 80.27 337 SER A C 1
ATOM 2223 O O . SER A 1 292 ? 184.543 213.325 204.378 1.00 78.10 337 SER A O 1
ATOM 2226 N N . GLY A 1 293 ? 183.165 211.604 204.825 1.00 77.22 338 GLY A N 1
ATOM 2227 C CA . GLY A 1 293 ? 182.989 211.242 203.440 1.00 66.15 338 GLY A CA 1
ATOM 2228 C C . GLY A 1 293 ? 183.263 209.775 203.186 1.00 63.01 338 GLY A C 1
ATOM 2229 O O . GLY A 1 293 ? 183.772 209.054 204.050 1.00 69.30 338 GLY A O 1
ATOM 2230 N N . PRO A 1 294 ? 182.913 209.301 201.993 1.00 53.23 339 PRO A N 1
ATOM 2231 C CA . PRO A 1 294 ? 183.189 207.905 201.642 1.00 48.97 339 PRO A CA 1
ATOM 2232 C C . PRO A 1 294 ? 184.680 207.634 201.529 1.00 45.45 339 PRO A C 1
ATOM 2233 O O . PRO A 1 294 ? 185.473 208.515 201.191 1.00 44.93 339 PRO A O 1
ATOM 2237 N N . LYS A 1 295 ? 185.055 206.389 201.816 1.00 40.01 340 LYS A N 1
ATOM 2238 C CA . LYS A 1 295 ? 186.435 205.938 201.720 1.00 33.12 340 LYS A CA 1
ATOM 2239 C C . LYS A 1 295 ? 186.533 204.859 200.654 1.00 31.65 340 LYS A C 1
ATOM 2240 O O . LYS A 1 295 ? 185.770 203.888 200.678 1.00 34.04 340 LYS A O 1
ATOM 2246 N N . HIS A 1 296 ? 187.468 205.030 199.724 1.00 31.02 341 HIS A N 1
ATOM 2247 C CA . HIS A 1 296 ? 187.705 204.077 198.649 1.00 26.29 341 HIS A CA 1
ATOM 2248 C C . HIS A 1 296 ? 188.998 203.326 198.923 1.00 28.62 341 HIS A C 1
ATOM 2249 O O . HIS A 1 296 ? 190.041 203.945 199.155 1.00 33.15 341 HIS A O 1
ATOM 2256 N N . LEU A 1 297 ? 188.933 201.998 198.888 1.00 26.46 342 LEU A N 1
ATOM 2257 C CA . LEU A 1 297 ? 190.101 201.165 199.135 1.00 27.64 342 LEU A CA 1
ATOM 2258 C C . LEU A 1 297 ? 190.872 200.957 197.841 1.00 30.42 342 LEU A C 1
ATOM 2259 O O . LEU A 1 297 ? 190.303 200.536 196.831 1.00 29.70 342 LEU A O 1
ATOM 2264 N N . ASN A 1 298 ? 192.169 201.250 197.878 1.00 36.57 343 ASN A N 1
ATOM 2265 C CA . ASN A 1 298 ? 193.054 201.042 196.737 1.00 37.39 343 ASN A CA 1
ATOM 2266 C C . ASN A 1 298 ? 194.346 200.434 197.260 1.00 40.46 343 ASN A C 1
ATOM 2267 O O . ASN A 1 298 ? 195.150 201.130 197.886 1.00 47.64 343 ASN A O 1
ATOM 2272 N N . MET A 1 299 ? 194.541 199.144 197.009 1.00 41.19 344 MET A N 1
ATOM 2273 C CA . MET A 1 299 ? 195.706 198.416 197.484 1.00 43.07 344 MET A CA 1
ATOM 2274 C C . MET A 1 299 ? 196.434 197.783 196.310 1.00 49.48 344 MET A C 1
ATOM 2275 O O . MET A 1 299 ? 195.807 197.285 195.372 1.00 50.80 344 MET A O 1
ATOM 2280 N N . LYS A 1 300 ? 197.760 197.814 196.368 1.00 52.24 345 LYS A N 1
ATOM 2281 C CA . LYS A 1 300 ? 198.610 197.095 195.432 1.00 49.16 345 LYS A CA 1
ATOM 2282 C C . LYS A 1 300 ? 199.182 195.887 196.159 1.00 52.78 345 LYS A C 1
ATOM 2283 O O . LYS A 1 300 ? 199.854 196.037 197.185 1.00 54.49 345 LYS A O 1
ATOM 2289 N N . LEU A 1 301 ? 198.906 194.698 195.635 1.00 52.80 346 LEU A N 1
ATOM 2290 C CA . LEU A 1 301 ? 199.330 193.446 196.247 1.00 50.03 346 LEU A CA 1
ATOM 2291 C C . LEU A 1 301 ? 200.192 192.689 195.250 1.00 51.31 346 LEU A C 1
ATOM 2292 O O . LEU A 1 301 ? 199.751 192.411 194.130 1.00 53.17 346 LEU A O 1
ATOM 2297 N N . THR A 1 302 ? 201.416 192.367 195.648 1.00 49.52 347 THR A N 1
ATOM 2298 C CA . THR A 1 302 ? 202.324 191.596 194.814 1.00 51.22 347 THR A CA 1
ATOM 2299 C C . THR A 1 302 ? 202.392 190.156 195.309 1.00 50.38 347 THR A C 1
ATOM 2300 O O . THR A 1 302 ? 201.979 189.837 196.425 1.00 51.57 347 THR A O 1
ATOM 2304 N N . ARG A 1 303 ? 202.916 189.281 194.448 1.00 48.83 348 ARG A N 1
ATOM 2305 C CA . ARG A 1 303 ? 202.970 187.863 194.782 1.00 44.74 348 ARG A CA 1
ATOM 2306 C C . ARG A 1 303 ? 203.886 187.590 195.966 1.00 47.08 348 ARG A C 1
ATOM 2307 O O . ARG A 1 303 ? 203.629 186.661 196.738 1.00 49.13 348 ARG A O 1
ATOM 2315 N N . ALA A 1 304 ? 204.960 188.369 196.118 1.00 47.11 349 ALA A N 1
ATOM 2316 C CA . ALA A 1 304 ? 205.854 188.176 197.255 1.00 47.25 349 ALA A CA 1
ATOM 2317 C C . ALA A 1 304 ? 205.136 188.437 198.573 1.00 48.26 349 ALA A C 1
ATOM 2318 O O . ALA A 1 304 ? 205.293 187.676 199.535 1.00 49.79 349 ALA A O 1
ATOM 2320 N N . GLN A 1 305 ? 204.333 189.501 198.631 1.00 51.11 350 GLN A N 1
ATOM 2321 C CA . GLN A 1 305 ? 203.562 189.779 199.839 1.00 47.72 350 GLN A CA 1
ATOM 2322 C C . GLN A 1 305 ? 202.593 188.647 200.144 1.00 48.47 350 GLN A C 1
ATOM 2323 O O . GLN A 1 305 ? 202.462 188.227 201.299 1.00 51.52 350 GLN A O 1
ATOM 2329 N N . PHE A 1 306 ? 201.906 188.137 199.119 1.00 47.26 351 PHE A N 1
ATOM 2330 C CA . PHE A 1 306 ? 200.938 187.068 199.338 1.00 44.34 351 PHE A CA 1
ATOM 2331 C C . PHE A 1 306 ? 201.620 185.795 199.818 1.00 45.25 351 PHE A C 1
ATOM 2332 O O . PHE A 1 306 ? 201.155 185.151 200.766 1.00 47.11 351 PHE A O 1
ATOM 2340 N N . GLU A 1 307 ? 202.731 185.415 199.185 1.00 43.69 352 GLU A N 1
ATOM 2341 C CA . GLU A 1 307 ? 203.414 184.195 199.593 1.00 46.48 352 GLU A CA 1
ATOM 2342 C C . GLU A 1 307 ? 204.164 184.358 200.906 1.00 46.35 352 GLU A C 1
ATOM 2343 O O . GLU A 1 307 ? 204.549 183.349 201.506 1.00 48.76 352 GLU A O 1
ATOM 2349 N N . GLY A 1 308 ? 204.385 185.593 201.365 1.00 45.20 353 GLY A N 1
ATOM 2350 C CA . GLY A 1 308 ? 204.842 185.797 202.727 1.00 41.37 353 GLY A CA 1
ATOM 2351 C C . GLY A 1 308 ? 203.733 185.826 203.754 1.00 41.33 353 GLY A C 1
ATOM 2352 O O . GLY A 1 308 ? 203.989 185.568 204.934 1.00 43.70 353 GLY A O 1
ATOM 2353 N N . ILE A 1 309 ? 202.507 186.138 203.333 1.00 42.17 354 ILE A N 1
ATOM 2354 C CA . ILE A 1 309 ? 201.378 186.136 204.258 1.00 42.37 354 ILE A CA 1
ATOM 2355 C C . ILE A 1 309 ? 201.017 184.713 204.665 1.00 42.02 354 ILE A C 1
ATOM 2356 O O . ILE A 1 309 ? 200.732 184.440 205.837 1.00 38.34 354 ILE A O 1
ATOM 2361 N N . VAL A 1 310 ? 201.030 183.785 203.712 1.00 42.84 355 VAL A N 1
ATOM 2362 C CA . VAL A 1 310 ? 200.573 182.420 203.934 1.00 40.27 355 VAL A CA 1
ATOM 2363 C C . VAL A 1 310 ? 201.740 181.433 203.954 1.00 40.95 355 VAL A C 1
ATOM 2364 O O . VAL A 1 310 ? 201.554 180.253 203.675 1.00 39.92 355 VAL A O 1
ATOM 2368 N N . THR A 1 311 ? 202.946 181.900 204.283 1.00 44.10 356 THR A N 1
ATOM 2369 C CA . THR A 1 311 ? 204.100 181.008 204.304 1.00 41.33 356 THR A CA 1
ATOM 2370 C C . THR A 1 311 ? 203.987 179.985 205.429 1.00 40.18 356 THR A C 1
ATOM 2371 O O . THR A 1 311 ? 204.379 178.826 205.259 1.00 42.61 356 THR A O 1
ATOM 2375 N N . ASP A 1 312 ? 203.446 180.387 206.581 1.00 38.60 357 ASP A N 1
ATOM 2376 C CA . ASP A 1 312 ? 203.274 179.441 207.681 1.00 40.44 357 ASP A CA 1
ATOM 2377 C C . ASP A 1 312 ? 202.281 178.343 207.321 1.00 40.71 357 ASP A C 1
ATOM 2378 O O . ASP A 1 312 ? 202.504 177.168 207.635 1.00 44.02 357 ASP A O 1
ATOM 2383 N N . LEU A 1 313 ? 201.178 178.704 206.662 1.00 34.77 358 LEU A N 1
ATOM 2384 C CA . LEU A 1 313 ? 200.178 177.708 206.294 1.00 32.86 358 LEU A CA 1
ATOM 2385 C C . LEU A 1 313 ? 200.745 176.687 205.316 1.00 31.62 358 LEU A C 1
ATOM 2386 O O . LEU A 1 313 ? 200.476 175.488 205.437 1.00 28.22 358 LEU A O 1
ATOM 2391 N N . ILE A 1 314 ? 201.525 177.146 204.337 1.00 33.08 359 ILE A N 1
ATOM 2392 C CA . ILE A 1 314 ? 202.149 176.230 203.387 1.00 29.28 359 ILE A CA 1
ATOM 2393 C C . ILE A 1 314 ? 203.215 175.390 204.077 1.00 31.21 359 ILE A C 1
ATOM 2394 O O . ILE A 1 314 ? 203.383 174.204 203.774 1.00 36.98 359 ILE A O 1
ATOM 2399 N N . ARG A 1 315 ? 203.954 175.989 205.013 1.00 30.81 360 ARG A N 1
ATOM 2400 C CA . ARG A 1 315 ? 204.951 175.240 205.769 1.00 31.35 360 ARG A CA 1
ATOM 2401 C C . ARG A 1 315 ? 204.306 174.164 206.628 1.00 31.52 360 ARG A C 1
ATOM 2402 O O . ARG A 1 315 ? 204.939 173.146 206.930 1.00 33.13 360 ARG A O 1
ATOM 2410 N N . ARG A 1 316 ? 203.057 174.366 207.026 1.00 30.82 361 ARG A N 1
ATOM 2411 C CA . ARG A 1 316 ? 202.335 173.352 207.794 1.00 32.09 361 ARG A CA 1
ATOM 2412 C C . ARG A 1 316 ? 201.944 172.137 206.961 1.00 35.03 361 ARG A C 1
ATOM 2413 O O . ARG A 1 316 ? 201.179 171.301 207.457 1.00 36.31 361 ARG A O 1
ATOM 2421 N N . THR A 1 317 ? 202.427 172.019 205.722 1.00 33.07 362 THR A N 1
ATOM 2422 C CA . THR A 1 317 ? 202.159 170.865 204.873 1.00 24.91 362 THR A CA 1
ATOM 2423 C C . THR A 1 317 ? 203.429 170.096 204.533 1.00 25.22 362 THR A C 1
ATOM 2424 O O . THR A 1 317 ? 203.439 169.326 203.571 1.00 27.81 362 THR A O 1
ATOM 2428 N N . ILE A 1 318 ? 204.504 170.290 205.290 1.00 28.06 363 ILE A N 1
ATOM 2429 C CA . ILE A 1 318 ? 205.772 169.627 205.030 1.00 29.50 363 ILE A CA 1
ATOM 2430 C C . ILE A 1 318 ? 206.006 168.464 205.986 1.00 30.12 363 ILE A C 1
ATOM 2431 O O . ILE A 1 318 ? 206.509 167.417 205.576 1.00 33.60 363 ILE A O 1
ATOM 2436 N N . ALA A 1 319 ? 205.667 168.634 207.262 1.00 27.72 364 ALA A N 1
ATOM 2437 C CA . ALA A 1 319 ? 205.739 167.516 208.201 1.00 27.76 364 ALA A CA 1
ATOM 2438 C C . ALA A 1 319 ? 204.771 166.390 207.858 1.00 28.74 364 ALA A C 1
ATOM 2439 O O . ALA A 1 319 ? 205.193 165.220 207.878 1.00 31.34 364 ALA A O 1
ATOM 2441 N N . PRO A 1 320 ? 203.487 166.643 207.561 1.00 28.84 365 PRO A N 1
ATOM 2442 C CA . PRO A 1 320 ? 202.608 165.522 207.190 1.00 26.30 365 PRO A CA 1
ATOM 2443 C C . PRO A 1 320 ? 203.078 164.757 205.968 1.00 28.04 365 PRO A C 1
ATOM 2444 O O . PRO A 1 320 ? 202.943 163.532 205.929 1.00 29.45 365 PRO A O 1
ATOM 2448 N N . CYS A 1 321 ? 203.644 165.438 204.971 1.00 28.70 366 CYS A N 1
ATOM 2449 C CA . CYS A 1 321 ? 204.075 164.741 203.763 1.00 24.27 366 CYS A CA 1
ATOM 2450 C C . CYS A 1 321 ? 205.325 163.909 204.016 1.00 26.40 366 CYS A C 1
ATOM 2451 O O . CYS A 1 321 ? 205.449 162.791 203.500 1.00 33.49 366 CYS A O 1
ATOM 2454 N N . GLN A 1 322 ? 206.262 164.434 204.805 1.00 28.98 367 GLN A N 1
ATOM 2455 C CA . GLN A 1 322 ? 207.432 163.649 205.178 1.00 31.74 367 GLN A CA 1
ATOM 2456 C C . GLN A 1 322 ? 207.032 162.429 205.997 1.00 33.46 367 GLN A C 1
ATOM 2457 O O . GLN A 1 322 ? 207.570 161.334 205.799 1.00 32.52 367 GLN A O 1
ATOM 2463 N N . LYS A 1 323 ? 206.074 162.592 206.912 1.00 32.89 368 LYS A N 1
ATOM 2464 C CA . LYS A 1 323 ? 205.599 161.450 207.687 1.00 31.21 368 LYS A CA 1
ATOM 2465 C C . LYS A 1 323 ? 204.860 160.447 206.807 1.00 32.57 368 LYS A C 1
ATOM 2466 O O . LYS A 1 323 ? 204.948 159.236 207.034 1.00 40.03 368 LYS A O 1
ATOM 2472 N N . ALA A 1 324 ? 204.119 160.928 205.806 1.00 30.33 369 ALA A N 1
ATOM 2473 C CA . ALA A 1 324 ? 203.447 160.028 204.875 1.00 26.74 369 ALA A CA 1
ATOM 2474 C C . ALA A 1 324 ? 204.452 159.222 204.066 1.00 29.30 369 ALA A C 1
ATOM 2475 O O . ALA A 1 324 ? 204.251 158.026 203.829 1.00 33.53 369 ALA A O 1
ATOM 2477 N N . MET A 1 325 ? 205.535 159.863 203.622 1.00 28.92 370 MET A N 1
ATOM 2478 C CA . MET A 1 325 ? 206.586 159.124 202.929 1.00 28.11 370 MET A CA 1
ATOM 2479 C C . MET A 1 325 ? 207.296 158.154 203.863 1.00 35.02 370 MET A C 1
ATOM 2480 O O . MET A 1 325 ? 207.750 157.094 203.421 1.00 42.46 370 MET A O 1
ATOM 2485 N N . GLN A 1 326 ? 207.421 158.503 205.145 1.00 36.37 371 GLN A N 1
ATOM 2486 C CA . GLN A 1 326 ? 208.000 157.573 206.110 1.00 37.41 371 GLN A CA 1
ATOM 2487 C C . GLN A 1 326 ? 207.116 156.347 206.302 1.00 36.72 371 GLN A C 1
ATOM 2488 O O . GLN A 1 326 ? 207.619 155.221 206.385 1.00 38.29 371 GLN A O 1
ATOM 2494 N N . ASP A 1 327 ? 205.799 156.545 206.390 1.00 36.52 372 ASP A N 1
ATOM 2495 C CA . ASP A 1 327 ? 204.886 155.417 206.554 1.00 36.29 372 ASP A CA 1
ATOM 2496 C C . ASP A 1 327 ? 204.889 154.515 205.326 1.00 38.00 372 ASP A C 1
ATOM 2497 O O . ASP A 1 327 ? 204.802 153.289 205.449 1.00 40.03 372 ASP A O 1
ATOM 2502 N N . ALA A 1 328 ? 204.972 155.104 204.134 1.00 35.73 373 ALA A N 1
ATOM 2503 C CA . ALA A 1 328 ? 205.021 154.321 202.908 1.00 37.63 373 ALA A CA 1
ATOM 2504 C C . ALA A 1 328 ? 206.363 153.634 202.699 1.00 44.38 373 ALA A C 1
ATOM 2505 O O . ALA A 1 328 ? 206.479 152.819 201.778 1.00 48.60 373 ALA A O 1
ATOM 2507 N N . GLU A 1 329 ? 207.368 153.945 203.521 1.00 43.72 374 GLU A N 1
ATOM 2508 C CA . GLU A 1 329 ? 208.719 153.397 203.380 1.00 43.87 374 GLU A CA 1
ATOM 2509 C C . GLU A 1 329 ? 209.316 153.746 202.017 1.00 49.74 374 GLU A C 1
ATOM 2510 O O . GLU A 1 329 ? 209.845 152.889 201.307 1.00 53.54 374 GLU A O 1
ATOM 2516 N N . VAL A 1 330 ? 209.227 155.025 201.652 1.00 46.77 375 VAL A N 1
ATOM 2517 C CA . VAL A 1 330 ? 209.749 155.519 200.387 1.00 49.29 375 VAL A CA 1
ATOM 2518 C C . VAL A 1 330 ? 210.546 156.792 200.643 1.00 52.57 375 VAL A C 1
ATOM 2519 O O . VAL A 1 330 ? 210.463 157.404 201.708 1.00 49.55 375 VAL A O 1
ATOM 2523 N N . SER A 1 331 ? 211.329 157.178 199.644 1.00 55.45 376 SER A N 1
ATOM 2524 C CA . SER A 1 331 ? 212.133 158.392 199.665 1.00 54.99 376 SER A CA 1
ATOM 2525 C C . SER A 1 331 ? 211.745 159.275 198.483 1.00 50.46 376 SER A C 1
ATOM 2526 O O . SER A 1 331 ? 210.807 158.980 197.741 1.00 52.56 376 SER A O 1
ATOM 2529 N N . LYS A 1 332 ? 212.483 160.373 198.312 1.00 47.00 377 LYS A N 1
ATOM 2530 C CA . LYS A 1 332 ? 212.199 161.290 197.212 1.00 46.80 377 LYS A CA 1
ATOM 2531 C C . LYS A 1 332 ? 212.396 160.614 195.862 1.00 49.59 377 LYS A C 1
ATOM 2532 O O . LYS A 1 332 ? 211.622 160.841 194.926 1.00 47.44 377 LYS A O 1
ATOM 2538 N N . SER A 1 333 ? 213.435 159.785 195.739 1.00 51.09 378 SER A N 1
ATOM 2539 C CA . SER A 1 333 ? 213.700 159.100 194.480 1.00 49.86 378 SER A CA 1
ATOM 2540 C C . SER A 1 333 ? 212.679 158.011 194.183 1.00 50.96 378 SER A C 1
ATOM 2541 O O . SER A 1 333 ? 212.509 157.641 193.017 1.00 50.40 378 SER A O 1
ATOM 2544 N N . ASP A 1 334 ? 212.000 157.488 195.204 1.00 49.95 379 ASP A N 1
ATOM 2545 C CA . ASP A 1 334 ? 211.030 156.422 195.002 1.00 47.80 379 ASP A CA 1
ATOM 2546 C C . ASP A 1 334 ? 209.679 156.927 194.516 1.00 43.67 379 ASP A C 1
ATOM 2547 O O . ASP A 1 334 ? 208.839 156.111 194.128 1.00 44.57 379 ASP A O 1
ATOM 2552 N N . ILE A 1 335 ? 209.450 158.235 194.529 1.00 43.90 380 ILE A N 1
ATOM 2553 C CA . ILE A 1 335 ? 208.200 158.813 194.051 1.00 37.89 380 ILE A CA 1
ATOM 2554 C C . ILE A 1 335 ? 208.329 159.048 192.554 1.00 40.29 380 ILE A C 1
ATOM 2555 O O . ILE A 1 335 ? 209.214 159.784 192.108 1.00 47.57 380 ILE A O 1
ATOM 2560 N N . GLY A 1 336 ? 207.447 158.426 191.777 1.00 36.75 381 GLY A N 1
ATOM 2561 C CA . GLY A 1 336 ? 207.518 158.530 190.335 1.00 38.29 381 GLY A CA 1
ATOM 2562 C C . GLY A 1 336 ? 206.610 159.584 189.736 1.00 41.29 381 GLY A C 1
ATOM 2563 O O . GLY A 1 336 ? 206.739 159.914 188.555 1.00 47.28 381 GLY A O 1
ATOM 2564 N N . GLU A 1 337 ? 205.692 160.122 190.535 1.00 37.90 382 GLU A N 1
ATOM 2565 C CA . GLU A 1 337 ? 204.765 161.135 190.051 1.00 38.20 382 GLU A CA 1
ATOM 2566 C C . GLU A 1 337 ? 204.137 161.839 191.244 1.00 37.00 382 GLU A C 1
ATOM 2567 O O . GLU A 1 337 ? 203.939 161.236 192.299 1.00 39.18 382 GLU A O 1
ATOM 2573 N N . VAL A 1 338 ? 203.841 163.126 191.069 1.00 34.45 383 VAL A N 1
ATOM 2574 C CA . VAL A 1 338 ? 203.154 163.927 192.075 1.00 29.41 383 VAL A CA 1
ATOM 2575 C C . VAL A 1 338 ? 201.894 164.502 191.449 1.00 32.15 383 VAL A C 1
ATOM 2576 O O . VAL A 1 338 ? 201.936 165.036 190.336 1.00 37.11 383 VAL A O 1
ATOM 2580 N N . ILE A 1 339 ? 200.780 164.396 192.166 1.00 26.10 384 ILE A N 1
ATOM 2581 C CA . ILE A 1 339 ? 199.469 164.786 191.667 1.00 18.55 384 ILE A CA 1
ATOM 2582 C C . ILE A 1 339 ? 198.950 165.923 192.532 1.00 21.44 384 ILE A C 1
ATOM 2583 O O . ILE A 1 339 ? 198.972 165.831 193.764 1.00 23.01 384 ILE A O 1
ATOM 2588 N N . LEU A 1 340 ? 198.490 166.991 191.889 1.00 20.78 385 LEU A N 1
ATOM 2589 C CA . LEU A 1 340 ? 197.983 168.167 192.582 1.00 19.84 385 LEU A CA 1
ATOM 2590 C C . LEU A 1 340 ? 196.462 168.163 192.541 1.00 19.89 385 LEU A C 1
ATOM 2591 O O . LEU A 1 340 ? 195.866 168.195 191.460 1.00 24.74 385 LEU A O 1
ATOM 2596 N N . VAL A 1 341 ? 195.841 168.129 193.717 1.00 18.76 386 VAL A N 1
ATOM 2597 C CA . VAL A 1 341 ? 194.394 168.204 193.858 1.00 19.05 386 VAL A CA 1
ATOM 2598 C C . VAL A 1 341 ? 194.070 169.328 194.830 1.00 20.99 386 VAL A C 1
ATOM 2599 O O . VAL A 1 341 ? 194.811 169.582 195.782 1.00 22.81 386 VAL A O 1
ATOM 2603 N N . GLY A 1 342 ? 192.967 170.008 194.578 1.00 21.28 387 GLY A N 1
ATOM 2604 C CA . GLY A 1 342 ? 192.558 171.113 195.420 1.00 20.60 387 GLY A CA 1
ATOM 2605 C C . GLY A 1 342 ? 192.857 172.454 194.781 1.00 23.04 387 GLY A C 1
ATOM 2606 O O . GLY A 1 342 ? 193.833 172.622 194.043 1.00 25.63 387 GLY A O 1
ATOM 2607 N N . GLY A 1 343 ? 192.004 173.435 195.073 1.00 24.30 388 GLY A N 1
ATOM 2608 C CA . GLY A 1 343 ? 192.125 174.730 194.430 1.00 25.47 388 GLY A CA 1
ATOM 2609 C C . GLY A 1 343 ? 193.268 175.576 194.942 1.00 29.71 388 GLY A C 1
ATOM 2610 O O . GLY A 1 343 ? 193.687 176.512 194.255 1.00 28.48 388 GLY A O 1
ATOM 2611 N N . MET A 1 344 ? 193.786 175.270 196.128 1.00 30.26 389 MET A N 1
ATOM 2612 C CA . MET A 1 344 ? 194.844 176.079 196.714 1.00 28.51 389 MET A CA 1
ATOM 2613 C C . MET A 1 344 ? 196.215 175.719 196.164 1.00 27.07 389 MET A C 1
ATOM 2614 O O . MET A 1 344 ? 197.201 176.367 196.524 1.00 29.78 389 MET A O 1
ATOM 2619 N N . THR A 1 345 ? 196.298 174.699 195.315 1.00 25.86 390 THR A N 1
ATOM 2620 C CA . THR A 1 345 ? 197.558 174.219 194.768 1.00 26.09 390 THR A CA 1
ATOM 2621 C C . THR A 1 345 ? 197.953 174.929 193.484 1.00 33.15 390 THR A C 1
ATOM 2622 O O . THR A 1 345 ? 198.971 174.571 192.884 1.00 36.12 390 THR A O 1
ATOM 2626 N N . ARG A 1 346 ? 197.175 175.917 193.043 1.00 31.41 391 ARG A N 1
ATOM 2627 C CA . ARG A 1 346 ? 197.500 176.634 191.820 1.00 29.83 391 ARG A CA 1
ATOM 2628 C C . ARG A 1 346 ? 198.555 177.711 192.027 1.00 33.32 391 ARG A C 1
ATOM 2629 O O . ARG A 1 346 ? 199.114 178.201 191.041 1.00 43.72 391 ARG A O 1
ATOM 2637 N N . MET A 1 347 ? 198.839 178.093 193.268 1.00 27.16 392 MET A N 1
ATOM 2638 C CA . MET A 1 347 ? 199.859 179.104 193.489 1.00 35.06 392 MET A CA 1
ATOM 2639 C C . MET A 1 347 ? 201.239 178.501 193.249 1.00 36.80 392 MET A C 1
ATOM 2640 O O . MET A 1 347 ? 201.504 177.373 193.673 1.00 38.88 392 MET A O 1
ATOM 2645 N N . PRO A 1 348 ? 202.139 179.226 192.585 1.00 37.35 393 PRO A N 1
ATOM 2646 C CA . PRO A 1 348 ? 203.485 178.685 192.350 1.00 37.12 393 PRO A CA 1
ATOM 2647 C C . PRO A 1 348 ? 204.266 178.412 193.622 1.00 37.63 393 PRO A C 1
ATOM 2648 O O . PRO A 1 348 ? 205.227 177.637 193.579 1.00 36.69 393 PRO A O 1
ATOM 2652 N N . LYS A 1 349 ? 203.893 179.017 194.752 1.00 34.36 394 LYS A N 1
ATOM 2653 C CA . LYS A 1 349 ? 204.590 178.726 196.000 1.00 33.04 394 LYS A CA 1
ATOM 2654 C C . LYS A 1 349 ? 204.266 177.325 196.504 1.00 36.42 394 LYS A C 1
ATOM 2655 O O . LYS A 1 349 ? 205.160 176.602 196.956 1.00 40.94 394 LYS A O 1
ATOM 2661 N N . VAL A 1 350 ? 202.995 176.923 196.433 1.00 35.95 395 VAL A N 1
ATOM 2662 C CA . VAL A 1 350 ? 202.623 175.574 196.852 1.00 32.66 395 VAL A CA 1
ATOM 2663 C C . VAL A 1 350 ? 203.279 174.537 195.949 1.00 34.90 395 VAL A C 1
ATOM 2664 O O . VAL A 1 350 ? 203.802 173.521 196.422 1.00 36.92 395 VAL A O 1
ATOM 2668 N N . GLN A 1 351 ? 203.270 174.779 194.637 1.00 32.02 396 GLN A N 1
ATOM 2669 C CA . GLN A 1 351 ? 203.911 173.850 193.714 1.00 31.35 396 GLN A CA 1
ATOM 2670 C C . GLN A 1 351 ? 205.420 173.812 193.911 1.00 34.30 396 GLN A C 1
ATOM 2671 O O . GLN A 1 351 ? 206.034 172.750 193.767 1.00 35.67 396 GLN A O 1
ATOM 2677 N N . GLN A 1 352 ? 206.034 174.950 194.238 1.00 34.68 397 GLN A N 1
ATOM 2678 C CA . GLN A 1 352 ? 207.461 174.959 194.538 1.00 36.30 397 GLN A CA 1
ATOM 2679 C C . GLN A 1 352 ? 207.761 174.162 195.799 1.00 35.95 397 GLN A C 1
ATOM 2680 O O . GLN A 1 352 ? 208.756 173.433 195.856 1.00 41.66 397 GLN A O 1
ATOM 2686 N N . THR A 1 353 ? 206.913 174.290 196.823 1.00 30.98 398 THR A N 1
ATOM 2687 C CA . THR A 1 353 ? 207.073 173.485 198.030 1.00 33.82 398 THR A CA 1
ATOM 2688 C C . THR A 1 353 ? 206.949 172.000 197.719 1.00 35.72 398 THR A C 1
ATOM 2689 O O . THR A 1 353 ? 207.746 171.186 198.197 1.00 36.89 398 THR A O 1
ATOM 2693 N N . VAL A 1 354 ? 205.963 171.633 196.899 1.00 35.97 399 VAL A N 1
ATOM 2694 C CA . VAL A 1 354 ? 205.767 170.233 196.532 1.00 30.14 399 VAL A CA 1
ATOM 2695 C C . VAL A 1 354 ? 206.975 169.701 195.769 1.00 33.61 399 VAL A C 1
ATOM 2696 O O . VAL A 1 354 ? 207.435 168.579 196.011 1.00 36.35 399 VAL A O 1
ATOM 2700 N N . GLN A 1 355 ? 207.502 170.490 194.831 1.00 36.68 400 GLN A N 1
ATOM 2701 C CA . GLN A 1 355 ? 208.671 170.061 194.072 1.00 38.85 400 GLN A CA 1
ATOM 2702 C C . GLN A 1 355 ? 209.900 169.927 194.961 1.00 39.40 400 GLN A C 1
ATOM 2703 O O . GLN A 1 355 ? 210.676 168.977 194.816 1.00 42.87 400 GLN A O 1
ATOM 2709 N N . ASP A 1 356 ? 210.104 170.874 195.879 1.00 38.22 401 ASP A N 1
ATOM 2710 C CA . ASP A 1 356 ? 211.233 170.796 196.796 1.00 41.58 401 ASP A CA 1
ATOM 2711 C C . ASP A 1 356 ? 211.080 169.664 197.799 1.00 42.90 401 ASP A C 1
ATOM 2712 O O . ASP A 1 356 ? 212.078 169.222 198.377 1.00 47.20 401 ASP A O 1
ATOM 2717 N N . LEU A 1 357 ? 209.856 169.192 198.017 1.00 41.21 402 LEU A N 1
ATOM 2718 C CA . LEU A 1 357 ? 209.584 168.177 199.024 1.00 36.57 402 LEU A CA 1
ATOM 2719 C C . LEU A 1 357 ? 209.585 166.760 198.466 1.00 36.26 402 LEU A C 1
ATOM 2720 O O . LEU A 1 357 ? 209.992 165.829 199.169 1.00 37.85 402 LEU A O 1
ATOM 2725 N N . PHE A 1 358 ? 209.145 166.569 197.223 1.00 36.49 403 PHE A N 1
ATOM 2726 C CA . PHE A 1 358 ? 209.109 165.248 196.612 1.00 36.08 403 PHE A CA 1
ATOM 2727 C C . PHE A 1 358 ? 210.176 165.042 195.548 1.00 40.86 403 PHE A C 1
ATOM 2728 O O . PHE A 1 358 ? 210.336 163.915 195.070 1.00 43.27 403 PHE A O 1
ATOM 2736 N N . GLY A 1 359 ? 210.900 166.089 195.163 1.00 43.77 404 GLY A N 1
ATOM 2737 C CA . GLY A 1 359 ? 211.937 165.978 194.161 1.00 44.54 404 GLY A CA 1
ATOM 2738 C C . GLY A 1 359 ? 211.445 165.926 192.734 1.00 45.11 404 GLY A C 1
ATOM 2739 O O . GLY A 1 359 ? 212.261 165.747 191.823 1.00 51.48 404 GLY A O 1
ATOM 2740 N N . ARG A 1 360 ? 210.144 166.079 192.508 1.00 41.30 405 ARG A N 1
ATOM 2741 C CA . ARG A 1 360 ? 209.551 165.957 191.187 1.00 43.29 405 ARG A CA 1
ATOM 2742 C C . ARG A 1 360 ? 208.618 167.131 190.939 1.00 44.96 405 ARG A C 1
ATOM 2743 O O . ARG A 1 360 ? 207.860 167.528 191.828 1.00 44.96 405 ARG A O 1
ATOM 2751 N N . ALA A 1 361 ? 208.677 167.680 189.733 1.00 43.06 406 ALA A N 1
ATOM 2752 C CA . ALA A 1 361 ? 207.765 168.753 189.368 1.00 41.16 406 ALA A CA 1
ATOM 2753 C C . ALA A 1 361 ? 206.337 168.221 189.358 1.00 41.72 406 ALA A C 1
ATOM 2754 O O . ALA A 1 361 ? 206.060 167.214 188.691 1.00 40.15 406 ALA A O 1
ATOM 2756 N N . PRO A 1 362 ? 205.411 168.854 190.072 1.00 37.64 407 PRO A N 1
ATOM 2757 C CA . PRO A 1 362 ? 204.062 168.296 190.192 1.00 33.02 407 PRO A CA 1
ATOM 2758 C C . PRO A 1 362 ? 203.334 168.284 188.861 1.00 38.44 407 PRO A C 1
ATOM 2759 O O . PRO A 1 362 ? 203.574 169.117 187.984 1.00 46.26 407 PRO A O 1
ATOM 2763 N N . SER A 1 363 ? 202.436 167.315 188.714 1.00 33.58 408 SER A N 1
ATOM 2764 C CA . SER A 1 363 ? 201.592 167.235 187.531 1.00 35.16 408 SER A CA 1
ATOM 2765 C C . SER A 1 363 ? 200.409 168.176 187.708 1.00 35.84 408 SER A C 1
ATOM 2766 O O . SER A 1 363 ? 199.618 168.019 188.643 1.00 37.38 408 SER A O 1
ATOM 2769 N N . LYS A 1 364 ? 200.290 169.159 186.816 1.00 39.42 409 LYS A N 1
ATOM 2770 C CA . LYS A 1 364 ? 199.270 170.193 186.932 1.00 42.85 409 LYS A CA 1
ATOM 2771 C C . LYS A 1 364 ? 198.456 170.318 185.651 1.00 44.34 409 LYS A C 1
ATOM 2772 O O . LYS A 1 364 ? 197.912 171.385 185.357 1.00 47.31 409 LYS A O 1
ATOM 2778 N N . ALA A 1 365 ? 198.354 169.236 184.882 1.00 43.19 410 ALA A N 1
ATOM 2779 C CA . ALA A 1 365 ? 197.659 169.273 183.602 1.00 46.50 410 ALA A CA 1
ATOM 2780 C C . ALA A 1 365 ? 196.151 169.115 183.732 1.00 46.35 410 ALA A C 1
ATOM 2781 O O . ALA A 1 365 ? 195.447 169.223 182.722 1.00 47.52 410 ALA A O 1
ATOM 2783 N N . VAL A 1 366 ? 195.639 168.868 184.934 1.00 41.86 411 VAL A N 1
ATOM 2784 C CA . VAL A 1 366 ? 194.218 168.646 185.164 1.00 40.02 411 VAL A CA 1
ATOM 2785 C C . VAL A 1 366 ? 193.736 169.638 186.211 1.00 39.46 411 VAL A C 1
ATOM 2786 O O . VAL A 1 366 ? 194.452 169.931 187.175 1.00 38.74 411 VAL A O 1
ATOM 2790 N N . ASN A 1 367 ? 192.530 170.170 186.008 1.00 37.08 412 ASN A N 1
ATOM 2791 C CA . ASN A 1 367 ? 191.896 171.096 186.937 1.00 33.17 412 ASN A CA 1
ATOM 2792 C C . ASN A 1 367 ? 191.788 170.457 188.315 1.00 33.08 412 ASN A C 1
ATOM 2793 O O . ASN A 1 367 ? 190.986 169.535 188.508 1.00 36.77 412 ASN A O 1
ATOM 2798 N N . PRO A 1 368 ? 192.574 170.913 189.294 1.00 29.17 413 PRO A N 1
ATOM 2799 C CA . PRO A 1 368 ? 192.577 170.236 190.599 1.00 24.23 413 PRO A CA 1
ATOM 2800 C C . PRO A 1 368 ? 191.264 170.350 191.348 1.00 25.48 413 PRO A C 1
ATOM 2801 O O . PRO A 1 368 ? 190.971 169.494 192.191 1.00 24.96 413 PRO A O 1
ATOM 2805 N N . ASP A 1 369 ? 190.465 171.382 191.071 1.00 26.73 414 ASP A N 1
ATOM 2806 C CA . ASP A 1 369 ? 189.224 171.579 191.809 1.00 26.14 414 ASP A CA 1
ATOM 2807 C C . ASP A 1 369 ? 188.194 170.505 191.490 1.00 28.06 414 ASP A C 1
ATOM 2808 O O . ASP A 1 369 ? 187.356 170.181 192.338 1.00 30.51 414 ASP A O 1
ATOM 2813 N N . GLU A 1 370 ? 188.236 169.947 190.285 1.00 28.18 415 GLU A N 1
ATOM 2814 C CA . GLU A 1 370 ? 187.251 168.978 189.816 1.00 24.29 415 GLU A CA 1
ATOM 2815 C C . GLU A 1 370 ? 187.942 167.736 189.274 1.00 23.22 415 GLU A C 1
ATOM 2816 O O . GLU A 1 370 ? 187.617 167.232 188.199 1.00 24.34 415 GLU A O 1
ATOM 2822 N N . ALA A 1 371 ? 188.919 167.224 190.018 1.00 23.41 416 ALA A N 1
ATOM 2823 C CA . ALA A 1 371 ? 189.655 166.029 189.623 1.00 16.26 416 ALA A CA 1
ATOM 2824 C C . ALA A 1 371 ? 189.097 164.757 190.241 1.00 15.80 416 ALA A C 1
ATOM 2825 O O . ALA A 1 371 ? 189.071 163.716 189.583 1.00 17.01 416 ALA A O 1
ATOM 2827 N N . VAL A 1 372 ? 188.644 164.813 191.493 1.00 16.65 417 VAL A N 1
ATOM 2828 C CA . VAL A 1 372 ? 188.095 163.625 192.136 1.00 13.29 417 VAL A CA 1
ATOM 2829 C C . VAL A 1 372 ? 186.793 163.202 191.466 1.00 15.97 417 VAL A C 1
ATOM 2830 O O . VAL A 1 372 ? 186.582 162.017 191.189 1.00 21.17 417 VAL A O 1
ATOM 2834 N N . ALA A 1 373 ? 185.904 164.158 191.188 1.00 15.77 418 ALA A N 1
ATOM 2835 C CA . ALA A 1 373 ? 184.644 163.829 190.527 1.00 12.60 418 ALA A CA 1
ATOM 2836 C C . ALA A 1 373 ? 184.874 163.342 189.102 1.00 15.37 418 ALA A C 1
ATOM 2837 O O . ALA A 1 373 ? 184.195 162.419 188.639 1.00 17.47 418 ALA A O 1
ATOM 2839 N N . ILE A 1 374 ? 185.827 163.947 188.392 1.00 15.25 419 ILE A N 1
ATOM 2840 C CA . ILE A 1 374 ? 186.132 163.516 187.032 1.00 13.16 419 ILE A CA 1
ATOM 2841 C C . ILE A 1 374 ? 186.717 162.109 187.032 1.00 12.83 419 ILE A C 1
ATOM 2842 O O . ILE A 1 374 ? 186.374 161.280 186.182 1.00 16.55 419 ILE A O 1
ATOM 2847 N N . GLY A 1 375 ? 187.598 161.810 187.985 1.00 11.53 420 GLY A N 1
ATOM 2848 C CA . GLY A 1 375 ? 188.132 160.462 188.083 1.00 13.28 420 GLY A CA 1
ATOM 2849 C C . GLY A 1 375 ? 187.080 159.442 188.470 1.00 16.12 420 GLY A C 1
ATOM 2850 O O . GLY A 1 375 ? 187.113 158.300 188.009 1.00 19.39 420 GLY A O 1
ATOM 2851 N N . ALA A 1 376 ? 186.136 159.836 189.327 1.00 14.01 421 ALA A N 1
ATOM 2852 C CA . ALA A 1 376 ? 185.025 158.950 189.656 1.00 11.17 421 ALA A CA 1
ATOM 2853 C C . ALA A 1 376 ? 184.157 158.685 188.434 1.00 14.92 421 ALA A C 1
ATOM 2854 O O . ALA A 1 376 ? 183.682 157.563 188.233 1.00 18.36 421 ALA A O 1
ATOM 2856 N N . ALA A 1 377 ? 183.935 159.708 187.608 1.00 15.47 422 ALA A N 1
ATOM 2857 C CA . ALA A 1 377 ? 183.205 159.511 186.359 1.00 15.52 422 ALA A CA 1
ATOM 2858 C C . ALA A 1 377 ? 183.952 158.571 185.422 1.00 21.26 422 ALA A C 1
ATOM 2859 O O . ALA A 1 377 ? 183.341 157.720 184.769 1.00 27.22 422 ALA A O 1
ATOM 2861 N N . ILE A 1 378 ? 185.276 158.719 185.337 1.00 20.96 423 ILE A N 1
ATOM 2862 C CA . ILE A 1 378 ? 186.087 157.827 184.507 1.00 19.12 423 ILE A CA 1
ATOM 2863 C C . ILE A 1 378 ? 185.970 156.389 184.999 1.00 21.20 423 ILE A C 1
ATOM 2864 O O . ILE A 1 378 ? 185.801 155.451 184.210 1.00 24.03 423 ILE A O 1
ATOM 2869 N N . GLN A 1 379 ? 186.064 156.196 186.315 1.00 21.40 424 GLN A N 1
ATOM 2870 C CA . GLN A 1 379 ? 185.954 154.856 186.880 1.00 23.67 424 GLN A CA 1
ATOM 2871 C C . GLN A 1 379 ? 184.572 154.266 186.640 1.00 29.38 424 GLN A C 1
ATOM 2872 O O . GLN A 1 379 ? 184.440 153.070 186.365 1.00 34.03 424 GLN A O 1
ATOM 2878 N N . GLY A 1 380 ? 183.526 155.086 186.752 1.00 26.95 425 GLY A N 1
ATOM 2879 C CA . GLY A 1 380 ? 182.188 154.600 186.463 1.00 26.00 425 GLY A CA 1
ATOM 2880 C C . GLY A 1 380 ? 182.014 154.210 185.009 1.00 34.23 425 GLY A C 1
ATOM 2881 O O . GLY A 1 380 ? 181.388 153.194 184.700 1.00 41.94 425 GLY A O 1
ATOM 2882 N N . GLY A 1 381 ? 182.563 155.012 184.096 1.00 33.05 426 GLY A N 1
ATOM 2883 C CA . GLY A 1 381 ? 182.511 154.663 182.687 1.00 36.95 426 GLY A CA 1
ATOM 2884 C C . GLY A 1 381 ? 183.266 153.389 182.366 1.00 41.06 426 GLY A C 1
ATOM 2885 O O . GLY A 1 381 ? 182.859 152.626 181.487 1.00 53.77 426 GLY A O 1
ATOM 2886 N N . VAL A 1 382 ? 184.376 153.146 183.063 1.00 40.80 427 VAL A N 1
ATOM 2887 C CA . VAL A 1 382 ? 185.111 151.898 182.872 1.00 38.13 427 VAL A CA 1
ATOM 2888 C C . VAL A 1 382 ? 184.327 150.719 183.437 1.00 37.34 427 VAL A C 1
ATOM 2889 O O . VAL A 1 382 ? 184.249 149.652 182.816 1.00 43.05 427 VAL A O 1
ATOM 2893 N N . LEU A 1 383 ? 183.727 150.894 184.616 1.00 39.33 428 LEU A N 1
ATOM 2894 C CA . LEU A 1 383 ? 183.106 149.779 185.326 1.00 45.06 428 LEU A CA 1
ATOM 2895 C C . LEU A 1 383 ? 181.915 149.210 184.568 1.00 50.89 428 LEU A C 1
ATOM 2896 O O . LEU A 1 383 ? 181.751 147.987 184.490 1.00 58.13 428 LEU A O 1
ATOM 2901 N N . ALA A 1 384 ? 181.071 150.070 184.010 1.00 51.02 429 ALA A N 1
ATOM 2902 C CA . ALA A 1 384 ? 179.784 149.643 183.490 1.00 60.22 429 ALA A CA 1
ATOM 2903 C C . ALA A 1 384 ? 179.613 150.088 182.046 1.00 69.42 429 ALA A C 1
ATOM 2904 O O . ALA A 1 384 ? 180.247 151.039 181.582 1.00 64.56 429 ALA A O 1
ATOM 2906 N N . GLY A 1 385 ? 178.734 149.379 181.343 1.00 80.41 430 GLY A N 1
ATOM 2907 C CA . GLY A 1 385 ? 178.457 149.651 179.952 1.00 79.48 430 GLY A CA 1
ATOM 2908 C C . GLY A 1 385 ? 179.685 149.420 179.095 1.00 87.32 430 GLY A C 1
ATOM 2909 O O . GLY A 1 385 ? 180.541 148.579 179.388 1.00 84.05 430 GLY A O 1
ATOM 2910 N N . ASP A 1 386 ? 179.774 150.189 178.012 1.00 93.52 431 ASP A N 1
ATOM 2911 C CA . ASP A 1 386 ? 180.935 150.147 177.125 1.00 94.59 431 ASP A CA 1
ATOM 2912 C C . ASP A 1 386 ? 181.330 151.587 176.814 1.00 91.43 431 ASP A C 1
ATOM 2913 O O . ASP A 1 386 ? 180.698 152.247 175.984 1.00 91.23 431 ASP A O 1
ATOM 2918 N N . VAL A 1 387 ? 182.361 152.071 177.501 1.00 88.52 432 VAL A N 1
ATOM 2919 C CA . VAL A 1 387 ? 182.963 153.352 177.186 1.00 91.06 432 VAL A CA 1
ATOM 2920 C C . VAL A 1 387 ? 184.320 153.191 176.507 1.00 91.34 432 VAL A C 1
ATOM 2921 O O . VAL A 1 387 ? 184.691 154.034 175.681 1.00 91.14 432 VAL A O 1
ATOM 2925 N N . THR A 1 388 ? 185.047 152.107 176.794 1.00 92.27 433 THR A N 1
ATOM 2926 C CA . THR A 1 388 ? 186.338 151.872 176.156 1.00 94.88 433 THR A CA 1
ATOM 2927 C C . THR A 1 388 ? 186.203 151.690 174.649 1.00 93.03 433 THR A C 1
ATOM 2928 O O . THR A 1 388 ? 187.163 151.937 173.909 1.00 91.40 433 THR A O 1
ATOM 2932 N N . ASP A 1 389 ? 185.033 151.253 174.176 1.00 89.88 434 ASP A N 1
ATOM 2933 C CA . ASP A 1 389 ? 184.817 151.145 172.736 1.00 88.43 434 ASP A CA 1
ATOM 2934 C C . ASP A 1 389 ? 184.901 152.511 172.068 1.00 89.88 434 ASP A C 1
ATOM 2935 O O . ASP A 1 389 ? 185.465 152.644 170.976 1.00 90.62 434 ASP A O 1
ATOM 2940 N N . VAL A 1 390 ? 184.335 153.538 172.704 1.00 89.37 435 VAL A N 1
ATOM 2941 C CA . VAL A 1 390 ? 184.510 154.901 172.216 1.00 85.35 435 VAL A CA 1
ATOM 2942 C C . VAL A 1 390 ? 185.923 155.409 172.466 1.00 85.89 435 VAL A C 1
ATOM 2943 O O . VAL A 1 390 ? 186.363 156.353 171.798 1.00 86.51 435 VAL A O 1
ATOM 2947 N N . LEU A 1 391 ? 186.651 154.810 173.412 1.00 85.29 436 LEU A N 1
ATOM 2948 C CA . LEU A 1 391 ? 188.025 155.228 173.659 1.00 87.43 436 LEU A CA 1
ATOM 2949 C C . LEU A 1 391 ? 188.967 154.749 172.563 1.00 89.80 436 LEU A C 1
ATOM 2950 O O . LEU A 1 391 ? 189.961 155.420 172.266 1.00 91.70 436 LEU A O 1
ATOM 2955 N N . LEU A 1 392 ? 188.680 153.600 171.956 1.00 88.49 437 LEU A N 1
ATOM 2956 C CA . LEU A 1 392 ? 189.491 153.088 170.860 1.00 90.59 437 LEU A CA 1
ATOM 2957 C C . LEU A 1 392 ? 189.028 153.591 169.500 1.00 91.05 437 LEU A C 1
ATOM 2958 O O . LEU A 1 392 ? 189.664 153.274 168.490 1.00 91.69 437 LEU A O 1
ATOM 2963 N N . LEU A 1 393 ? 187.944 154.359 169.448 1.00 91.50 438 LEU A N 1
ATOM 2964 C CA . LEU A 1 393 ? 187.454 154.924 168.194 1.00 90.63 438 LEU A CA 1
ATOM 2965 C C . LEU A 1 393 ? 188.393 156.040 167.762 1.00 91.59 438 LEU A C 1
ATOM 2966 O O . LEU A 1 393 ? 188.385 157.133 168.332 1.00 88.31 438 LEU A O 1
ATOM 2971 N N . ASP A 1 394 ? 189.213 155.763 166.753 1.00 94.14 439 ASP A N 1
ATOM 2972 C CA . ASP A 1 394 ? 190.170 156.746 166.270 1.00 93.45 439 ASP A CA 1
ATOM 2973 C C . ASP A 1 394 ? 189.457 157.906 165.588 1.00 90.02 439 ASP A C 1
ATOM 2974 O O . ASP A 1 394 ? 188.472 157.716 164.870 1.00 89.26 439 ASP A O 1
ATOM 2979 N N . VAL A 1 395 ? 189.960 159.113 165.821 1.00 91.16 440 VAL A N 1
ATOM 2980 C CA . VAL A 1 395 ? 189.387 160.324 165.254 1.00 90.80 440 VAL A CA 1
ATOM 2981 C C . VAL A 1 395 ? 190.379 160.920 164.264 1.00 92.96 440 VAL A C 1
ATOM 2982 O O . VAL A 1 395 ? 191.574 160.610 164.273 1.00 95.61 440 VAL A O 1
ATOM 2986 N N . THR A 1 396 ? 189.865 161.780 163.391 1.00 91.87 441 THR A N 1
ATOM 2987 C CA . THR A 1 396 ? 190.720 162.443 162.418 1.00 96.45 441 THR A CA 1
ATOM 2988 C C . THR A 1 396 ? 191.674 163.404 163.125 1.00 100.15 441 THR A C 1
ATOM 2989 O O . THR A 1 396 ? 191.279 164.086 164.076 1.00 95.06 441 THR A O 1
ATOM 2993 N N . PRO A 1 397 ? 192.935 163.468 162.702 1.00 103.20 442 PRO A N 1
ATOM 2994 C CA . PRO A 1 397 ? 193.874 164.406 163.330 1.00 101.37 442 PRO A CA 1
ATOM 2995 C C . PRO A 1 397 ? 193.647 165.846 162.895 1.00 99.81 442 PRO A C 1
ATOM 2996 O O . PRO A 1 397 ? 193.686 166.764 163.720 1.00 100.47 442 PRO A O 1
ATOM 3000 N N . LEU A 1 398 ? 193.406 166.051 161.602 1.00 96.70 443 LEU A N 1
ATOM 3001 C CA . LEU A 1 398 ? 193.240 167.380 161.035 1.00 95.86 443 LEU A CA 1
ATOM 3002 C C . LEU A 1 398 ? 192.017 167.399 160.128 1.00 90.39 443 LEU A C 1
ATOM 3003 O O . LEU A 1 398 ? 191.595 166.370 159.595 1.00 89.80 443 LEU A O 1
ATOM 3008 N N . SER A 1 399 ? 191.453 168.592 159.957 1.00 87.18 444 SER A N 1
ATOM 3009 C CA . SER A 1 399 ? 190.245 168.747 159.160 1.00 83.74 444 SER A CA 1
ATOM 3010 C C . SER A 1 399 ? 190.526 168.486 157.685 1.00 82.93 444 SER A C 1
ATOM 3011 O O . SER A 1 399 ? 191.655 168.624 157.210 1.00 85.35 444 SER A O 1
ATOM 3014 N N . LEU A 1 400 ? 189.477 168.104 156.960 1.00 83.38 445 LEU A N 1
ATOM 3015 C CA . LEU A 1 400 ? 189.573 167.761 155.550 1.00 82.04 445 LEU A CA 1
ATOM 3016 C C . LEU A 1 400 ? 188.495 168.498 154.770 1.00 82.15 445 LEU A C 1
ATOM 3017 O O . LEU A 1 400 ? 187.460 168.887 155.315 1.00 83.85 445 LEU A O 1
ATOM 3022 N N . GLY A 1 401 ? 188.749 168.687 153.482 1.00 83.50 446 GLY A N 1
ATOM 3023 C CA . GLY A 1 401 ? 187.803 169.388 152.638 1.00 85.79 446 GLY A CA 1
ATOM 3024 C C . GLY A 1 401 ? 188.303 169.448 151.213 1.00 93.61 446 GLY A C 1
ATOM 3025 O O . GLY A 1 401 ? 189.253 168.757 150.841 1.00 97.28 446 GLY A O 1
ATOM 3026 N N . ILE A 1 402 ? 187.648 170.288 150.411 1.00 93.54 447 ILE A N 1
ATOM 3027 C CA . ILE A 1 402 ? 188.005 170.466 149.011 1.00 96.18 447 ILE A CA 1
ATOM 3028 C C . ILE A 1 402 ? 188.177 171.953 148.721 1.00 99.98 447 ILE A C 1
ATOM 3029 O O . ILE A 1 402 ? 188.096 172.800 149.611 1.00 96.27 447 ILE A O 1
ATOM 3034 N N . GLU A 1 403 ? 188.419 172.254 147.448 1.00 104.70 448 GLU A N 1
ATOM 3035 C CA . GLU A 1 403 ? 188.708 173.610 147.008 1.00 104.18 448 GLU A CA 1
ATOM 3036 C C . GLU A 1 403 ? 187.414 174.414 146.865 1.00 99.14 448 GLU A C 1
ATOM 3037 O O . GLU A 1 403 ? 186.315 173.952 147.182 1.00 99.23 448 GLU A O 1
ATOM 3043 N N . THR A 1 404 ? 187.558 175.644 146.378 1.00 97.38 449 THR A N 1
ATOM 3044 C CA . THR A 1 404 ? 186.431 176.526 146.115 1.00 100.40 449 THR A CA 1
ATOM 3045 C C . THR A 1 404 ? 186.894 177.556 145.091 1.00 104.23 449 THR A C 1
ATOM 3046 O O . THR A 1 404 ? 188.086 177.860 144.996 1.00 105.90 449 THR A O 1
ATOM 3050 N N . LEU A 1 405 ? 185.937 178.066 144.307 1.00 104.18 450 LEU A N 1
ATOM 3051 C CA . LEU A 1 405 ? 186.257 178.949 143.186 1.00 105.63 450 LEU A CA 1
ATOM 3052 C C . LEU A 1 405 ? 187.149 180.113 143.603 1.00 102.68 450 LEU A C 1
ATOM 3053 O O . LEU A 1 405 ? 188.099 180.462 142.893 1.00 102.73 450 LEU A O 1
ATOM 3058 N N . GLY A 1 406 ? 186.864 180.723 144.748 1.00 100.14 451 GLY A N 1
ATOM 3059 C CA . GLY A 1 406 ? 187.621 181.882 145.178 1.00 101.68 451 GLY A CA 1
ATOM 3060 C C . GLY A 1 406 ? 188.819 181.551 146.041 1.00 102.11 451 GLY A C 1
ATOM 3061 O O . GLY A 1 406 ? 189.362 182.427 146.720 1.00 102.98 451 GLY A O 1
ATOM 3062 N N . GLY A 1 407 ? 189.244 180.292 146.025 1.00 101.21 452 GLY A N 1
ATOM 3063 C CA . GLY A 1 407 ? 190.340 179.866 146.867 1.00 100.91 452 GLY A CA 1
ATOM 3064 C C . GLY A 1 407 ? 189.962 179.563 148.297 1.00 99.67 452 GLY A C 1
ATOM 3065 O O . GLY A 1 407 ? 190.851 179.297 149.113 1.00 102.86 452 GLY A O 1
ATOM 3066 N N . VAL A 1 408 ? 188.672 179.606 148.634 1.00 96.27 453 VAL A N 1
ATOM 3067 C CA . VAL A 1 408 ? 188.253 179.258 149.982 1.00 93.52 453 VAL A CA 1
ATOM 3068 C C . VAL A 1 408 ? 188.469 177.767 150.218 1.00 95.46 453 VAL A C 1
ATOM 3069 O O . VAL A 1 408 ? 188.554 176.960 149.285 1.00 100.79 453 VAL A O 1
ATOM 3073 N N . PHE A 1 409 ? 188.574 177.400 151.489 1.00 92.17 454 PHE A N 1
ATOM 3074 C CA . PHE A 1 409 ? 188.756 176.014 151.907 1.00 90.98 454 PHE A CA 1
ATOM 3075 C C . PHE A 1 409 ? 187.435 175.542 152.503 1.00 89.80 454 PHE A C 1
ATOM 3076 O O . PHE A 1 409 ? 187.138 175.816 153.669 1.00 87.80 454 PHE A O 1
ATOM 3084 N N . THR A 1 410 ? 186.642 174.838 151.699 1.00 89.22 455 THR A N 1
ATOM 3085 C CA . THR A 1 410 ? 185.346 174.346 152.148 1.00 86.99 455 THR A CA 1
ATOM 3086 C C . THR A 1 410 ? 185.547 173.093 152.988 1.00 85.24 455 THR A C 1
ATOM 3087 O O . THR A 1 410 ? 186.065 172.085 152.496 1.00 84.53 455 THR A O 1
ATOM 3091 N N . LYS A 1 411 ? 185.130 173.153 154.249 1.00 81.07 456 LYS A N 1
ATOM 3092 C CA . LYS A 1 411 ? 185.393 172.091 155.213 1.00 80.61 456 LYS A CA 1
ATOM 3093 C C . LYS A 1 411 ? 184.230 171.107 155.210 1.00 83.17 456 LYS A C 1
ATOM 3094 O O . LYS A 1 411 ? 183.144 171.417 155.711 1.00 82.34 456 LYS A O 1
ATOM 3100 N N . LEU A 1 412 ? 184.457 169.919 154.651 1.00 83.95 457 LEU A N 1
ATOM 3101 C CA . LEU A 1 412 ? 183.461 168.857 154.740 1.00 80.33 457 LEU A CA 1
ATOM 3102 C C . LEU A 1 412 ? 183.516 168.181 156.105 1.00 79.31 457 LEU A C 1
ATOM 3103 O O . LEU A 1 412 ? 182.540 168.201 156.860 1.00 84.69 457 LEU A O 1
ATOM 3108 N N . ILE A 1 413 ? 184.661 167.595 156.442 1.00 75.37 458 ILE A N 1
ATOM 3109 C CA . ILE A 1 413 ? 184.870 166.921 157.718 1.00 78.65 458 ILE A CA 1
ATOM 3110 C C . ILE A 1 413 ? 185.810 167.767 158.563 1.00 79.64 458 ILE A C 1
ATOM 3111 O O . ILE A 1 413 ? 186.904 168.130 158.114 1.00 82.33 458 ILE A O 1
ATOM 3116 N N . ASN A 1 414 ? 185.386 168.074 159.784 1.00 80.49 459 ASN A N 1
ATOM 3117 C CA . ASN A 1 414 ? 186.146 168.941 160.671 1.00 81.02 459 ASN A CA 1
ATOM 3118 C C . ASN A 1 414 ? 187.279 168.147 161.320 1.00 83.70 459 ASN A C 1
ATOM 3119 O O . ASN A 1 414 ? 187.588 167.020 160.926 1.00 84.78 459 ASN A O 1
ATOM 3124 N N . ARG A 1 415 ? 187.916 168.737 162.332 1.00 85.83 460 ARG A N 1
ATOM 3125 C CA . ARG A 1 415 ? 189.140 168.160 162.878 1.00 90.31 460 ARG A CA 1
ATOM 3126 C C . ARG A 1 415 ? 188.856 166.900 163.687 1.00 90.02 460 ARG A C 1
ATOM 3127 O O . ARG A 1 415 ? 189.288 165.802 163.319 1.00 89.74 460 ARG A O 1
ATOM 3135 N N . ASN A 1 416 ? 188.116 167.033 164.786 1.00 88.78 461 ASN A N 1
ATOM 3136 C CA . ASN A 1 416 ? 187.942 165.932 165.735 1.00 88.30 461 ASN A CA 1
ATOM 3137 C C . ASN A 1 416 ? 186.676 165.131 165.423 1.00 84.81 461 ASN A C 1
ATOM 3138 O O . ASN A 1 416 ? 185.747 165.030 166.223 1.00 81.93 461 ASN A O 1
ATOM 3143 N N . THR A 1 417 ? 186.663 164.542 164.233 1.00 84.67 462 THR A N 1
ATOM 3144 C CA . THR A 1 417 ? 185.556 163.721 163.766 1.00 81.22 462 THR A CA 1
ATOM 3145 C C . THR A 1 417 ? 185.975 162.258 163.799 1.00 83.35 462 THR A C 1
ATOM 3146 O O . THR A 1 417 ? 187.053 161.908 163.308 1.00 88.52 462 THR A O 1
ATOM 3150 N N . THR A 1 418 ? 185.130 161.413 164.390 1.00 79.52 463 THR A N 1
ATOM 3151 C CA . THR A 1 418 ? 185.420 159.987 164.454 1.00 79.40 463 THR A CA 1
ATOM 3152 C C . THR A 1 418 ? 185.526 159.407 163.048 1.00 80.31 463 THR A C 1
ATOM 3153 O O . THR A 1 418 ? 184.788 159.799 162.140 1.00 77.49 463 THR A O 1
ATOM 3157 N N . ILE A 1 419 ? 186.461 158.470 162.874 1.00 84.75 464 ILE A N 1
ATOM 3158 C CA . ILE A 1 419 ? 186.860 158.057 161.527 1.00 87.42 464 ILE A CA 1
ATOM 3159 C C . ILE A 1 419 ? 185.718 157.431 160.734 1.00 89.11 464 ILE A C 1
ATOM 3160 O O . ILE A 1 419 ? 185.461 157.884 159.607 1.00 88.39 464 ILE A O 1
ATOM 3165 N N . PRO A 1 420 ? 184.987 156.415 161.242 1.00 89.20 465 PRO A N 1
ATOM 3166 C CA . PRO A 1 420 ? 183.942 155.805 160.406 1.00 85.40 465 PRO A CA 1
ATOM 3167 C C . PRO A 1 420 ? 182.758 156.735 160.208 1.00 86.96 465 PRO A C 1
ATOM 3168 O O . PRO A 1 420 ? 181.691 156.532 160.795 1.00 89.85 465 PRO A O 1
ATOM 3172 N N . THR A 1 421 ? 182.939 157.762 159.381 1.00 82.80 466 THR A N 1
ATOM 3173 C CA . THR A 1 421 ? 181.922 158.782 159.167 1.00 79.60 466 THR A CA 1
ATOM 3174 C C . THR A 1 421 ? 181.864 159.123 157.688 1.00 84.45 466 THR A C 1
ATOM 3175 O O . THR A 1 421 ? 182.904 159.336 157.059 1.00 91.70 466 THR A O 1
ATOM 3179 N N . LYS A 1 422 ? 180.656 159.172 157.137 1.00 85.49 467 LYS A N 1
ATOM 3180 C CA . LYS A 1 422 ? 180.431 159.592 155.762 1.00 88.41 467 LYS A CA 1
ATOM 3181 C C . LYS A 1 422 ? 179.674 160.911 155.754 1.00 93.19 467 LYS A C 1
ATOM 3182 O O . LYS A 1 422 ? 178.601 161.018 156.357 1.00 96.70 467 LYS A O 1
ATOM 3188 N N . LYS A 1 423 ? 180.233 161.910 155.076 1.00 92.16 468 LYS A N 1
ATOM 3189 C CA . LYS A 1 423 ? 179.592 163.207 154.924 1.00 92.97 468 LYS A CA 1
ATOM 3190 C C . LYS A 1 423 ? 179.637 163.620 153.461 1.00 96.66 468 LYS A C 1
ATOM 3191 O O . LYS A 1 423 ? 180.650 163.426 152.784 1.00 97.02 468 LYS A O 1
ATOM 3197 N N . SER A 1 424 ? 178.536 164.191 152.980 1.00 97.97 469 SER A N 1
ATOM 3198 C CA . SER A 1 424 ? 178.408 164.581 151.585 1.00 97.87 469 SER A CA 1
ATOM 3199 C C . SER A 1 424 ? 177.899 166.011 151.490 1.00 98.49 469 SER A C 1
ATOM 3200 O O . SER A 1 424 ? 177.141 166.479 152.344 1.00 97.94 469 SER A O 1
ATOM 3203 N N . GLN A 1 425 ? 178.328 166.701 150.436 1.00 98.61 470 GLN A N 1
ATOM 3204 C CA . GLN A 1 425 ? 177.914 168.069 150.168 1.00 97.85 470 GLN A CA 1
ATOM 3205 C C . GLN A 1 425 ? 177.801 168.256 148.664 1.00 105.42 470 GLN A C 1
ATOM 3206 O O . GLN A 1 425 ? 178.576 167.673 147.901 1.00 107.44 470 GLN A O 1
ATOM 3212 N N . VAL A 1 426 ? 176.835 169.067 148.241 1.00 106.37 471 VAL A N 1
ATOM 3213 C CA . VAL A 1 426 ? 176.569 169.301 146.826 1.00 109.67 471 VAL A CA 1
ATOM 3214 C C . VAL A 1 426 ? 177.140 170.654 146.421 1.00 110.26 471 VAL A C 1
ATOM 3215 O O . VAL A 1 426 ? 176.994 171.651 147.140 1.00 108.05 471 VAL A O 1
ATOM 3219 N N . PHE A 1 427 ? 177.822 170.681 145.276 1.00 110.17 472 PHE A N 1
ATOM 3220 C CA . PHE A 1 427 ? 178.465 171.881 144.765 1.00 105.81 472 PHE A CA 1
ATOM 3221 C C . PHE A 1 427 ? 178.087 172.084 143.306 1.00 108.18 472 PHE A C 1
ATOM 3222 O O . PHE A 1 427 ? 177.857 171.122 142.568 1.00 112.09 472 PHE A O 1
ATOM 3230 N N . SER A 1 428 ? 178.033 173.345 142.895 1.00 108.64 473 SER A N 1
ATOM 3231 C CA . SER A 1 428 ? 177.662 173.714 141.538 1.00 110.34 473 SER A CA 1
ATOM 3232 C C . SER A 1 428 ? 178.903 173.939 140.681 1.00 107.41 473 SER A C 1
ATOM 3233 O O . SER A 1 428 ? 180.037 173.929 141.162 1.00 108.33 473 SER A O 1
ATOM 3236 N N . THR A 1 429 ? 178.670 174.144 139.388 1.00 109.83 474 THR A N 1
ATOM 3237 C CA . THR A 1 429 ? 179.757 174.420 138.464 1.00 114.60 474 THR A CA 1
ATOM 3238 C C . THR A 1 429 ? 180.292 175.835 138.676 1.00 118.61 474 THR A C 1
ATOM 3239 O O . THR A 1 429 ? 179.637 176.695 139.270 1.00 118.97 474 THR A O 1
ATOM 3243 N N . ALA A 1 430 ? 181.508 176.070 138.178 1.00 119.60 475 ALA A N 1
ATOM 3244 C CA . ALA A 1 430 ? 182.180 177.343 138.424 1.00 117.17 475 ALA A CA 1
ATOM 3245 C C . ALA A 1 430 ? 181.546 178.473 137.624 1.00 119.87 475 ALA A C 1
ATOM 3246 O O . ALA A 1 430 ? 181.060 179.456 138.193 1.00 119.65 475 ALA A O 1
ATOM 3248 N N . ALA A 1 431 ? 181.552 178.357 136.299 1.00 123.73 476 ALA A N 1
ATOM 3249 C CA . ALA A 1 431 ? 181.066 179.405 135.417 1.00 125.58 476 ALA A CA 1
ATOM 3250 C C . ALA A 1 431 ? 180.106 178.812 134.395 1.00 128.81 476 ALA A C 1
ATOM 3251 O O . ALA A 1 431 ? 179.952 177.593 134.284 1.00 127.67 476 ALA A O 1
ATOM 3253 N N . ASP A 1 432 ? 179.449 179.698 133.650 1.00 129.80 477 ASP A N 1
ATOM 3254 C CA . ASP A 1 432 ? 178.507 179.264 132.628 1.00 132.62 477 ASP A CA 1
ATOM 3255 C C . ASP A 1 432 ? 179.239 178.553 131.498 1.00 132.90 477 ASP A C 1
ATOM 3256 O O . ASP A 1 432 ? 180.293 179.000 131.037 1.00 129.52 477 ASP A O 1
ATOM 3261 N N . GLY A 1 433 ? 178.673 177.434 131.051 1.00 131.44 478 GLY A N 1
ATOM 3262 C CA . GLY A 1 433 ? 179.277 176.637 130.007 1.00 128.25 478 GLY A CA 1
ATOM 3263 C C . GLY A 1 433 ? 180.411 175.745 130.456 1.00 128.29 478 GLY A C 1
ATOM 3264 O O . GLY A 1 433 ? 181.021 175.075 129.613 1.00 128.57 478 GLY A O 1
ATOM 3265 N N . GLN A 1 434 ? 180.717 175.713 131.751 1.00 128.00 479 GLN A N 1
ATOM 3266 C CA . GLN A 1 434 ? 181.804 174.881 132.248 1.00 126.45 479 GLN A CA 1
ATOM 3267 C C . GLN A 1 434 ? 181.404 173.412 132.212 1.00 129.68 479 GLN A C 1
ATOM 3268 O O . GLN A 1 434 ? 180.315 173.042 132.662 1.00 129.72 479 GLN A O 1
ATOM 3274 N N . THR A 1 435 ? 182.290 172.573 131.672 1.00 130.11 480 THR A N 1
ATOM 3275 C CA . THR A 1 435 ? 182.050 171.140 131.595 1.00 131.56 480 THR A CA 1
ATOM 3276 C C . THR A 1 435 ? 183.049 170.310 132.387 1.00 129.25 480 THR A C 1
ATOM 3277 O O . THR A 1 435 ? 182.757 169.149 132.688 1.00 128.29 480 THR A O 1
ATOM 3281 N N . GLN A 1 436 ? 184.206 170.868 132.727 1.00 126.01 481 GLN A N 1
ATOM 3282 C CA . GLN A 1 436 ? 185.231 170.163 133.483 1.00 124.84 481 GLN A CA 1
ATOM 3283 C C . GLN A 1 436 ? 185.237 170.675 134.916 1.00 120.11 481 GLN A C 1
ATOM 3284 O O . GLN A 1 436 ? 185.326 171.885 135.147 1.00 121.70 481 GLN A O 1
ATOM 3290 N N . VAL A 1 437 ? 185.141 169.755 135.870 1.00 115.25 482 VAL A N 1
ATOM 3291 C CA . VAL A 1 437 ? 185.136 170.081 137.290 1.00 112.63 482 VAL A CA 1
ATOM 3292 C C . VAL A 1 437 ? 186.285 169.335 137.952 1.00 111.04 482 VAL A C 1
ATOM 3293 O O . VAL A 1 437 ? 186.389 168.110 137.827 1.00 114.43 482 VAL A O 1
ATOM 3297 N N . GLU A 1 438 ? 187.141 170.073 138.652 1.00 109.91 483 GLU A N 1
ATOM 3298 C CA . GLU A 1 438 ? 188.320 169.516 139.300 1.00 109.62 483 GLU A CA 1
ATOM 3299 C C . GLU A 1 438 ? 188.198 169.692 140.806 1.00 110.56 483 GLU A C 1
ATOM 3300 O O . GLU A 1 438 ? 187.861 170.781 141.283 1.00 115.27 483 GLU A O 1
ATOM 3306 N N . ILE A 1 439 ? 188.477 168.624 141.549 1.00 109.23 484 ILE A N 1
ATOM 3307 C CA . ILE A 1 439 ? 188.391 168.620 143.005 1.00 107.59 484 ILE A CA 1
ATOM 3308 C C . ILE A 1 439 ? 189.806 168.609 143.562 1.00 108.50 484 ILE A C 1
ATOM 3309 O O . ILE A 1 439 ? 190.632 167.779 143.162 1.00 108.89 484 ILE A O 1
ATOM 3314 N N . LYS A 1 440 ? 190.088 169.531 144.476 1.00 108.35 485 LYS A N 1
ATOM 3315 C CA . LYS A 1 440 ? 191.395 169.644 145.118 1.00 109.98 485 LYS A CA 1
ATOM 3316 C C . LYS A 1 440 ? 191.222 169.324 146.599 1.00 108.93 485 LYS A C 1
ATOM 3317 O O . LYS A 1 440 ? 190.721 170.149 147.366 1.00 105.98 485 LYS A O 1
ATOM 3323 N N . VAL A 1 441 ? 191.645 168.129 146.996 1.00 109.11 486 VAL A N 1
ATOM 3324 C CA . VAL A 1 441 ? 191.522 167.675 148.376 1.00 104.24 486 VAL A CA 1
ATOM 3325 C C . VAL A 1 441 ? 192.736 168.150 149.160 1.00 102.95 486 VAL A C 1
ATOM 3326 O O . VAL A 1 441 ? 193.878 167.986 148.715 1.00 103.65 486 VAL A O 1
ATOM 3330 N N . CYS A 1 442 ? 192.493 168.742 150.327 1.00 99.98 487 CYS A N 1
ATOM 3331 C CA . CYS A 1 442 ? 193.573 169.222 151.174 1.00 99.42 487 CYS A CA 1
ATOM 3332 C C . CYS A 1 442 ? 193.144 169.141 152.632 1.00 93.82 487 CYS A C 1
ATOM 3333 O O . CYS A 1 442 ? 191.954 169.140 152.952 1.00 92.08 487 CYS A O 1
ATOM 3336 N N . GLN A 1 443 ? 194.138 169.073 153.514 1.00 93.72 488 GLN A N 1
ATOM 3337 C CA . GLN A 1 443 ? 193.925 168.886 154.942 1.00 92.95 488 GLN A CA 1
ATOM 3338 C C . GLN A 1 443 ? 194.615 169.995 155.721 1.00 96.41 488 GLN A C 1
ATOM 3339 O O . GLN A 1 443 ? 1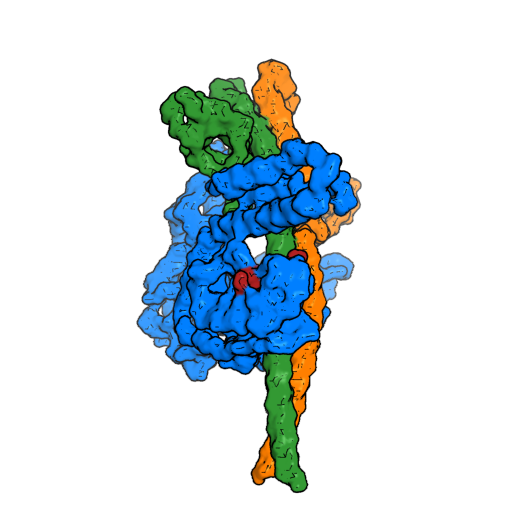95.739 170.385 155.396 1.00 102.02 488 GLN A O 1
ATOM 3345 N N . GLY A 1 444 ? 193.943 170.497 156.751 1.00 95.02 489 GLY A N 1
ATOM 3346 C CA . GLY A 1 444 ? 194.538 171.523 157.587 1.00 96.98 489 GLY A CA 1
ATOM 3347 C C . GLY A 1 444 ? 193.496 172.164 158.479 1.00 96.41 489 GLY A C 1
ATOM 3348 O O . GLY A 1 444 ? 192.441 171.585 158.737 1.00 98.82 489 GLY A O 1
ATOM 3349 N N . GLU A 1 445 ? 193.816 173.368 158.950 1.00 97.90 490 GLU A N 1
ATOM 3350 C CA . GLU A 1 445 ? 192.896 174.111 159.797 1.00 103.89 490 GLU A CA 1
ATOM 3351 C C . GLU A 1 445 ? 192.777 175.582 159.426 1.00 106.36 490 GLU A C 1
ATOM 3352 O O . GLU A 1 445 ? 191.981 176.291 160.050 1.00 105.77 490 GLU A O 1
ATOM 3358 N N . ARG A 1 446 ? 193.530 176.063 158.443 1.00 105.75 491 ARG A N 1
ATOM 3359 C CA . ARG A 1 446 ? 193.426 177.446 158.008 1.00 103.46 491 ARG A CA 1
ATOM 3360 C C . ARG A 1 446 ? 192.361 177.578 156.928 1.00 105.76 491 ARG A C 1
ATOM 3361 O O . ARG A 1 446 ? 192.101 176.644 156.165 1.00 106.89 491 ARG A O 1
ATOM 3369 N N . GLU A 1 447 ? 191.744 178.756 156.869 1.00 103.79 492 GLU A N 1
ATOM 3370 C CA . GLU A 1 447 ? 190.660 179.017 155.924 1.00 97.78 492 GLU A CA 1
ATOM 3371 C C . GLU A 1 447 ? 191.215 179.530 154.595 1.00 98.33 492 GLU A C 1
ATOM 3372 O O . GLU A 1 447 ? 190.899 180.622 154.130 1.00 99.02 492 GLU A O 1
ATOM 3378 N N . MET A 1 448 ? 192.059 178.704 153.980 1.00 98.95 493 MET A N 1
ATOM 3379 C CA . MET A 1 448 ? 192.663 179.040 152.699 1.00 104.15 493 MET A CA 1
ATOM 3380 C C . MET A 1 448 ? 192.930 177.756 151.929 1.00 103.70 493 MET A C 1
ATOM 3381 O O . MET A 1 448 ? 192.964 176.662 152.498 1.00 101.46 493 MET A O 1
ATOM 3386 N N . ALA A 1 449 ? 193.137 177.906 150.619 1.00 105.76 494 ALA A N 1
ATOM 3387 C CA . ALA A 1 449 ? 193.198 176.746 149.735 1.00 108.44 494 ALA A CA 1
ATOM 3388 C C . ALA A 1 449 ? 194.506 175.984 149.897 1.00 110.54 494 ALA A C 1
ATOM 3389 O O . ALA A 1 449 ? 194.515 174.820 150.315 1.00 106.34 494 ALA A O 1
ATOM 3391 N N . GLY A 1 450 ? 195.624 176.625 149.571 1.00 112.82 495 GLY A N 1
ATOM 3392 C CA . GLY A 1 450 ? 196.926 175.994 149.605 1.00 110.86 495 GLY A CA 1
ATOM 3393 C C . GLY A 1 450 ? 197.765 176.305 150.823 1.00 113.07 495 GLY A C 1
ATOM 3394 O O . GLY A 1 450 ? 198.961 175.992 150.827 1.00 109.49 495 GLY A O 1
ATOM 3395 N N . ASP A 1 451 ? 197.184 176.906 151.857 1.00 116.01 496 ASP A N 1
ATOM 3396 C CA . ASP A 1 451 ? 197.926 177.294 153.047 1.00 115.38 496 ASP A CA 1
ATOM 3397 C C . ASP A 1 451 ? 198.057 176.172 154.067 1.00 117.04 496 ASP A C 1
ATOM 3398 O O . ASP A 1 451 ? 198.706 176.372 155.099 1.00 114.12 496 ASP A O 1
ATOM 3403 N N . ASN A 1 452 ? 197.463 175.003 153.821 1.00 117.68 497 ASN A N 1
ATOM 3404 C CA . ASN A 1 452 ? 197.509 173.918 154.791 1.00 115.80 497 ASN A CA 1
ATOM 3405 C C . ASN A 1 452 ? 198.304 172.713 154.303 1.00 112.52 497 ASN A C 1
ATOM 3406 O O . ASN A 1 452 ? 199.358 172.409 154.865 1.00 111.58 497 ASN A O 1
ATOM 3411 N N . LYS A 1 453 ? 197.869 172.066 153.229 1.00 108.48 498 LYS A N 1
ATOM 3412 C CA . LYS A 1 453 ? 198.461 170.820 152.740 1.00 108.21 498 LYS A CA 1
ATOM 3413 C C . LYS A 1 453 ? 197.874 170.535 151.363 1.00 106.89 498 LYS A C 1
ATOM 3414 O O . LYS A 1 453 ? 197.161 171.367 150.788 1.00 108.68 498 LYS A O 1
ATOM 3420 N N . LEU A 1 454 ? 198.179 169.349 150.830 1.00 103.11 499 LEU A N 1
ATOM 3421 C CA . LEU A 1 454 ? 197.554 168.881 149.594 1.00 104.75 499 LEU A CA 1
ATOM 3422 C C . LEU A 1 454 ? 197.655 167.355 149.606 1.00 106.38 499 LEU A C 1
ATOM 3423 O O . LEU A 1 454 ? 198.724 166.805 149.330 1.00 105.64 499 LEU A O 1
ATOM 3428 N N . LEU A 1 455 ? 196.544 166.690 149.925 1.00 107.12 500 LEU A N 1
ATOM 3429 C CA . LEU A 1 455 ? 196.546 165.233 150.003 1.00 105.73 500 LEU A CA 1
ATOM 3430 C C . LEU A 1 455 ? 196.522 164.607 148.615 1.00 104.88 500 LEU A C 1
ATOM 3431 O O . LEU A 1 455 ? 197.427 163.852 148.243 1.00 104.05 500 LEU A O 1
ATOM 3436 N N . GLY A 1 456 ? 195.486 164.908 147.836 1.00 104.57 501 GLY A N 1
ATOM 3437 C CA . GLY A 1 456 ? 195.336 164.354 146.509 1.00 104.82 501 GLY A CA 1
ATOM 3438 C C . GLY A 1 456 ? 194.540 165.294 145.632 1.00 107.22 501 GLY A C 1
ATOM 3439 O O . GLY A 1 456 ? 194.150 166.386 146.050 1.00 107.78 501 GLY A O 1
ATOM 3440 N N . GLN A 1 457 ? 194.300 164.855 144.400 1.00 108.63 502 GLN A N 1
ATOM 3441 C CA . GLN A 1 457 ? 193.579 165.667 143.429 1.00 110.01 502 GLN A CA 1
ATOM 3442 C C . GLN A 1 457 ? 193.126 164.775 142.285 1.00 109.24 502 GLN A C 1
ATOM 3443 O O . GLN A 1 457 ? 193.901 163.944 141.803 1.00 107.61 502 GLN A O 1
ATOM 3449 N N . PHE A 1 458 ? 191.875 164.943 141.862 1.00 108.60 503 PHE A N 1
ATOM 3450 C CA . PHE A 1 458 ? 191.342 164.231 140.711 1.00 109.01 503 PHE A CA 1
ATOM 3451 C C . PHE A 1 458 ? 190.457 165.185 139.920 1.00 108.39 503 PHE A C 1
ATOM 3452 O O . PHE A 1 458 ? 190.331 166.368 140.250 1.00 107.12 503 PHE A O 1
ATOM 3460 N N . THR A 1 459 ? 189.846 164.665 138.858 1.00 108.65 504 THR A N 1
ATOM 3461 C CA . THR A 1 459 ? 189.041 165.476 137.958 1.00 111.54 504 THR A CA 1
ATOM 3462 C C . THR A 1 459 ? 187.759 164.738 137.608 1.00 111.15 504 THR A C 1
ATOM 3463 O O . THR A 1 459 ? 187.768 163.519 137.417 1.00 112.25 504 THR A O 1
ATOM 3467 N N . LEU A 1 460 ? 186.660 165.482 137.528 1.00 111.51 505 LEU A N 1
ATOM 3468 C CA . LEU A 1 460 ? 185.379 164.957 137.061 1.00 112.85 505 LEU A CA 1
ATOM 3469 C C . LEU A 1 460 ? 185.161 165.495 135.653 1.00 117.08 505 LEU A C 1
ATOM 3470 O O . LEU A 1 460 ? 184.838 166.671 135.468 1.00 119.41 505 LEU A O 1
ATOM 3475 N N . ILE A 1 461 ? 185.338 164.632 134.658 1.00 121.66 506 ILE A N 1
ATOM 3476 C CA . ILE A 1 461 ? 185.271 165.012 133.252 1.00 125.09 506 ILE A CA 1
ATOM 3477 C C . ILE A 1 461 ? 183.959 164.507 132.670 1.00 126.41 506 ILE A C 1
ATOM 3478 O O . ILE A 1 461 ? 183.598 163.338 132.851 1.00 127.22 506 ILE A O 1
ATOM 3483 N N . GLY A 1 462 ? 183.248 165.391 131.975 1.00 127.27 507 GLY A N 1
ATOM 3484 C CA . GLY A 1 462 ? 181.979 165.048 131.366 1.00 131.02 507 GLY A CA 1
ATOM 3485 C C . GLY A 1 462 ? 180.796 165.630 132.108 1.00 132.99 507 GLY A C 1
ATOM 3486 O O . GLY A 1 462 ? 180.347 165.074 133.115 1.00 131.13 507 GLY A O 1
ATOM 3487 N N . ILE A 1 463 ? 180.276 166.747 131.609 1.00 134.00 508 ILE A N 1
ATOM 3488 C CA . ILE A 1 463 ? 179.145 167.440 132.220 1.00 134.04 508 ILE A CA 1
ATOM 3489 C C . ILE A 1 463 ? 178.322 168.085 131.112 1.00 134.73 508 ILE A C 1
ATOM 3490 O O . ILE A 1 463 ? 178.878 168.815 130.278 1.00 135.11 508 ILE A O 1
ATOM 3495 N N . PRO A 1 464 ? 177.017 167.838 131.046 1.00 134.82 509 PRO A N 1
ATOM 3496 C CA . PRO A 1 464 ? 176.181 168.512 130.048 1.00 136.39 509 PRO A CA 1
ATOM 3497 C C . PRO A 1 464 ? 176.197 170.015 130.258 1.00 139.04 509 PRO A C 1
ATOM 3498 O O . PRO A 1 464 ? 176.168 170.488 131.405 1.00 137.92 509 PRO A O 1
ATOM 3502 N N . PRO A 1 465 ? 176.252 170.797 129.181 1.00 139.44 510 PRO A N 1
ATOM 3503 C CA . PRO A 1 465 ? 176.268 172.257 129.334 1.00 138.18 510 PRO A CA 1
ATOM 3504 C C . PRO A 1 465 ? 174.994 172.760 129.997 1.00 139.10 510 PRO A C 1
ATOM 3505 O O . PRO A 1 465 ? 173.895 172.269 129.731 1.00 136.34 510 PRO A O 1
ATOM 3509 N N . ALA A 1 466 ? 175.154 173.753 130.866 1.00 140.34 511 ALA A N 1
ATOM 3510 C CA . ALA A 1 466 ? 174.039 174.328 131.604 1.00 136.55 511 ALA A CA 1
ATOM 3511 C C . ALA A 1 466 ? 174.463 175.694 132.122 1.00 137.30 511 ALA A C 1
ATOM 3512 O O . ALA A 1 466 ? 175.663 175.974 132.230 1.00 134.36 511 ALA A O 1
ATOM 3514 N N . PRO A 1 467 ? 173.507 176.569 132.437 1.00 140.38 512 PRO A N 1
ATOM 3515 C CA . PRO A 1 467 ? 173.862 177.846 133.066 1.00 139.08 512 PRO A CA 1
ATOM 3516 C C . PRO A 1 467 ? 174.525 177.630 134.418 1.00 135.35 512 PRO A C 1
ATOM 3517 O O . PRO A 1 467 ? 174.258 176.650 135.118 1.00 133.64 512 PRO A O 1
ATOM 3521 N N . ARG A 1 468 ? 175.409 178.561 134.772 1.00 132.75 513 ARG A N 1
ATOM 3522 C CA . ARG A 1 468 ? 176.209 178.433 135.984 1.00 129.92 513 ARG A CA 1
ATOM 3523 C C . ARG A 1 468 ? 175.323 178.363 137.221 1.00 128.49 513 ARG A C 1
ATOM 3524 O O . ARG A 1 468 ? 174.371 179.135 137.367 1.00 125.91 513 ARG A O 1
ATOM 3532 N N . GLY A 1 469 ? 175.642 177.427 138.115 1.00 125.90 514 GLY A N 1
ATOM 3533 C CA . GLY A 1 469 ? 174.902 177.220 139.336 1.00 122.71 514 GLY A CA 1
ATOM 3534 C C . GLY A 1 469 ? 173.837 176.146 139.255 1.00 124.41 514 GLY A C 1
ATOM 3535 O O . GLY A 1 469 ? 173.359 175.688 140.299 1.00 122.79 514 GLY A O 1
ATOM 3536 N N . VAL A 1 470 ? 173.455 175.735 138.050 1.00 126.37 515 VAL A N 1
ATOM 3537 C CA . VAL A 1 470 ? 172.408 174.732 137.862 1.00 126.25 515 VAL A CA 1
ATOM 3538 C C . VAL A 1 470 ? 172.950 173.315 138.044 1.00 125.29 515 VAL A C 1
ATOM 3539 O O . VAL A 1 470 ? 172.319 172.524 138.762 1.00 121.68 515 VAL A O 1
ATOM 3543 N N . PRO A 1 471 ? 174.075 172.925 137.430 1.00 126.23 516 PRO A N 1
ATOM 3544 C CA . PRO A 1 471 ? 174.584 171.567 137.662 1.00 120.33 516 PRO A CA 1
ATOM 3545 C C . PRO A 1 471 ? 174.906 171.343 139.130 1.00 118.18 516 PRO A C 1
ATOM 3546 O O . PRO A 1 471 ? 175.395 172.238 139.821 1.00 119.81 516 PRO A O 1
ATOM 3550 N N . GLN A 1 472 ? 174.623 170.133 139.606 1.00 116.60 517 GLN A N 1
ATOM 3551 C CA . GLN A 1 472 ? 174.814 169.770 141.004 1.00 116.60 517 GLN A CA 1
ATOM 3552 C C . GLN A 1 472 ? 175.778 168.597 141.084 1.00 116.91 517 GLN A C 1
ATOM 3553 O O . GLN A 1 472 ? 175.513 167.532 140.517 1.00 120.05 517 GLN A O 1
ATOM 3559 N N . ILE A 1 473 ? 176.889 168.792 141.789 1.00 115.01 518 ILE A N 1
ATOM 3560 C CA . ILE A 1 473 ? 177.900 167.759 141.981 1.00 114.65 518 ILE A CA 1
ATOM 3561 C C . ILE A 1 473 ? 177.983 167.459 143.469 1.00 112.12 518 ILE A C 1
ATOM 3562 O O . ILE A 1 473 ? 178.265 168.355 144.274 1.00 111.86 518 ILE A O 1
ATOM 3567 N N . GLU A 1 474 ? 177.749 166.201 143.833 1.00 113.23 519 GLU A N 1
ATOM 3568 C CA . GLU A 1 474 ? 177.726 165.771 145.229 1.00 112.43 519 GLU A CA 1
ATOM 3569 C C . GLU A 1 474 ? 179.089 165.184 145.577 1.00 110.79 519 GLU A C 1
ATOM 3570 O O . GLU A 1 474 ? 179.350 164.004 145.332 1.00 110.87 519 GLU A O 1
ATOM 3576 N N . VAL A 1 475 ? 179.957 166.010 146.151 1.00 107.92 520 VAL A N 1
ATOM 3577 C CA . VAL A 1 475 ? 181.253 165.543 146.632 1.00 106.54 520 VAL A CA 1
ATOM 3578 C C . VAL A 1 475 ? 181.050 164.903 147.998 1.00 104.83 520 VAL A C 1
ATOM 3579 O O . VAL A 1 475 ? 180.536 165.540 148.923 1.00 104.34 520 VAL A O 1
ATOM 3583 N N . THR A 1 476 ? 181.447 163.640 148.127 1.00 103.99 521 THR A N 1
ATOM 3584 C CA . THR A 1 476 ? 181.247 162.886 149.355 1.00 101.28 521 THR A CA 1
ATOM 3585 C C . THR A 1 476 ? 182.556 162.248 149.791 1.00 98.00 521 THR A C 1
ATOM 3586 O O . THR A 1 476 ? 183.214 161.565 149.001 1.00 98.28 521 THR A O 1
ATOM 3590 N N . PHE A 1 477 ? 182.932 162.481 151.044 1.00 94.06 522 PHE A N 1
ATOM 3591 C CA . PHE A 1 477 ? 184.034 161.766 151.666 1.00 89.83 522 PHE A CA 1
ATOM 3592 C C . PHE A 1 477 ? 183.485 160.509 152.323 1.00 93.43 522 PHE A C 1
ATOM 3593 O O . PHE A 1 477 ? 182.417 160.535 152.940 1.00 96.62 522 PHE A O 1
ATOM 3601 N N . ASP A 1 478 ? 184.219 159.410 152.193 1.00 95.36 523 ASP A N 1
ATOM 3602 C CA . ASP A 1 478 ? 183.766 158.109 152.672 1.00 95.72 523 ASP A CA 1
ATOM 3603 C C . ASP A 1 478 ? 184.801 157.495 153.598 1.00 96.21 523 ASP A C 1
ATOM 3604 O O . ASP A 1 478 ? 185.214 156.346 153.434 1.00 101.00 523 ASP A O 1
ATOM 3609 N N . ILE A 1 479 ? 185.256 158.275 154.580 1.00 92.37 524 ILE A N 1
ATOM 3610 C CA . ILE A 1 479 ? 186.192 157.756 155.570 1.00 97.31 524 ILE A CA 1
ATOM 3611 C C . ILE A 1 479 ? 185.548 156.564 156.262 1.00 100.13 524 ILE A C 1
ATOM 3612 O O . ILE A 1 479 ? 184.531 156.704 156.951 1.00 101.14 524 ILE A O 1
ATOM 3617 N N . ASP A 1 480 ? 186.136 155.385 156.084 1.00 101.46 525 ASP A N 1
ATOM 3618 C CA . ASP A 1 480 ? 185.547 154.148 156.569 1.00 103.00 525 ASP A CA 1
ATOM 3619 C C . ASP A 1 480 ? 186.596 153.327 157.305 1.00 105.92 525 ASP A C 1
ATOM 3620 O O . ASP A 1 480 ? 187.801 153.572 157.198 1.00 105.31 525 ASP A O 1
ATOM 3625 N N . ALA A 1 481 ? 186.110 152.338 158.053 1.00 107.51 526 ALA A N 1
ATOM 3626 C CA . ALA A 1 481 ? 186.942 151.443 158.868 1.00 107.91 526 ALA A CA 1
ATOM 3627 C C . ALA A 1 481 ? 187.769 152.324 159.801 1.00 107.36 526 ALA A C 1
ATOM 3628 O O . ALA A 1 481 ? 187.190 153.159 160.514 1.00 102.62 526 ALA A O 1
ATOM 3630 N N . ASN A 1 482 ? 189.092 152.188 159.831 1.00 110.09 527 ASN A N 1
ATOM 3631 C CA . ASN A 1 482 ? 189.959 153.027 160.652 1.00 110.57 527 ASN A CA 1
ATOM 3632 C C . ASN A 1 482 ? 191.113 153.497 159.779 1.00 111.14 527 ASN A C 1
ATOM 3633 O O . ASN A 1 482 ? 192.007 152.709 159.454 1.00 111.33 527 ASN A O 1
ATOM 3638 N N . GLY A 1 483 ? 191.100 154.773 159.401 1.00 110.20 528 GLY A N 1
ATOM 3639 C CA . GLY A 1 483 ? 192.173 155.286 158.574 1.00 113.75 528 GLY A CA 1
ATOM 3640 C C . GLY A 1 483 ? 191.760 155.916 157.260 1.00 115.27 528 GLY A C 1
ATOM 3641 O O . GLY A 1 483 ? 191.185 157.009 157.238 1.00 114.44 528 GLY A O 1
ATOM 3642 N N . ILE A 1 484 ? 192.061 155.224 156.160 1.00 116.36 529 ILE A N 1
ATOM 3643 C CA . ILE A 1 484 ? 192.083 155.784 154.810 1.00 116.73 529 ILE A CA 1
ATOM 3644 C C . ILE A 1 484 ? 190.780 156.483 154.444 1.00 113.45 529 ILE A C 1
ATOM 3645 O O . ILE A 1 484 ? 189.706 156.144 154.952 1.00 112.81 529 ILE A O 1
ATOM 3650 N N . VAL A 1 485 ? 190.878 157.468 153.553 1.00 110.81 530 VAL A N 1
ATOM 3651 C CA . VAL A 1 485 ? 189.770 158.337 153.177 1.00 106.76 530 VAL A CA 1
ATOM 3652 C C . VAL A 1 485 ? 189.384 158.018 151.740 1.00 109.27 530 VAL A C 1
ATOM 3653 O O . VAL A 1 485 ? 190.221 158.096 150.833 1.00 113.74 530 VAL A O 1
ATOM 3657 N N . HIS A 1 486 ? 188.118 157.660 151.529 1.00 105.48 531 HIS A N 1
ATOM 3658 C CA . HIS A 1 486 ? 187.616 157.318 150.200 1.00 105.58 531 HIS A CA 1
ATOM 3659 C C . HIS A 1 486 ? 186.841 158.508 149.642 1.00 103.07 531 HIS A C 1
ATOM 3660 O O . HIS A 1 486 ? 185.612 158.522 149.600 1.00 104.82 531 HIS A O 1
ATOM 3667 N N . VAL A 1 487 ? 187.581 159.521 149.195 1.00 102.66 532 VAL A N 1
ATOM 3668 C CA . VAL A 1 487 ? 186.947 160.688 148.593 1.00 102.96 532 VAL A CA 1
ATOM 3669 C C . VAL A 1 487 ? 186.330 160.292 147.260 1.00 106.42 532 VAL A C 1
ATOM 3670 O O . VAL A 1 487 ? 186.966 159.621 146.437 1.00 110.26 532 VAL A O 1
ATOM 3674 N N . SER A 1 488 ? 185.083 160.699 147.043 1.00 106.34 533 SER A N 1
ATOM 3675 C CA . SER A 1 488 ? 184.378 160.407 145.805 1.00 107.90 533 SER A CA 1
ATOM 3676 C C . SER A 1 488 ? 183.561 161.619 145.389 1.00 109.55 533 SER A C 1
ATOM 3677 O O . SER A 1 488 ? 182.942 162.277 146.229 1.00 112.41 533 SER A O 1
ATOM 3680 N N . ALA A 1 489 ? 183.563 161.906 144.092 1.00 110.23 534 ALA A N 1
ATOM 3681 C CA . ALA A 1 489 ? 182.784 162.996 143.522 1.00 112.65 534 ALA A CA 1
ATOM 3682 C C . ALA A 1 489 ? 181.665 162.415 142.673 1.00 118.91 534 ALA A C 1
ATOM 3683 O O . ALA A 1 489 ? 181.915 161.588 141.789 1.00 122.30 534 ALA A O 1
ATOM 3685 N N . LYS A 1 490 ? 180.436 162.842 142.944 1.00 119.04 535 LYS A N 1
ATOM 3686 C CA . LYS A 1 490 ? 179.258 162.344 142.248 1.00 121.65 535 LYS A CA 1
ATOM 3687 C C . LYS A 1 490 ? 178.598 163.485 141.489 1.00 120.91 535 LYS A C 1
ATOM 3688 O O . LYS A 1 490 ? 178.300 164.532 142.072 1.00 120.47 535 LYS A O 1
ATOM 3694 N N . ASP A 1 491 ? 178.372 163.279 140.195 1.00 120.55 536 ASP A N 1
ATOM 3695 C CA . ASP A 1 491 ? 177.648 164.239 139.364 1.00 121.49 536 ASP A CA 1
ATOM 3696 C C . ASP A 1 491 ? 176.173 163.864 139.409 1.00 120.74 536 ASP A C 1
ATOM 3697 O O . ASP A 1 491 ? 175.725 162.975 138.683 1.00 124.64 536 ASP A O 1
ATOM 3702 N N . LYS A 1 492 ? 175.418 164.539 140.272 1.00 116.27 537 LYS A N 1
ATOM 3703 C CA . LYS A 1 492 ? 174.009 164.214 140.445 1.00 118.67 537 LYS A CA 1
ATOM 3704 C C . LYS A 1 492 ? 173.237 164.452 139.153 1.00 121.59 537 LYS A C 1
ATOM 3705 O O . LYS A 1 492 ? 173.415 165.470 138.478 1.00 118.55 537 LYS A O 1
ATOM 3711 N N . GLY A 1 493 ? 172.375 163.498 138.809 1.00 121.64 538 GLY A N 1
ATOM 3712 C CA . GLY A 1 493 ? 171.577 163.589 137.603 1.00 120.41 538 GLY A CA 1
ATOM 3713 C C . GLY A 1 493 ? 172.098 162.724 136.475 1.00 121.50 538 GLY A C 1
ATOM 3714 O O . GLY A 1 493 ? 171.317 162.091 135.758 1.00 121.31 538 GLY A O 1
ATOM 3715 N N . THR A 1 494 ? 173.420 162.687 136.308 1.00 122.70 539 THR A N 1
ATOM 3716 C CA . THR A 1 494 ? 174.043 161.899 135.252 1.00 123.51 539 THR A CA 1
ATOM 3717 C C . THR A 1 494 ? 175.081 160.950 135.837 1.00 123.68 539 THR A C 1
ATOM 3718 O O . THR A 1 494 ? 175.139 160.759 137.056 1.00 122.90 539 THR A O 1
ATOM 3722 N N . GLY A 1 495 ? 175.891 160.346 134.981 1.00 124.52 540 GLY A N 1
ATOM 3723 C CA . GLY A 1 495 ? 176.944 159.435 135.396 1.00 124.96 540 GLY A CA 1
ATOM 3724 C C . GLY A 1 495 ? 178.290 160.122 135.481 1.00 124.32 540 GLY A C 1
ATOM 3725 O O . GLY A 1 495 ? 178.402 161.253 135.967 1.00 123.36 540 GLY A O 1
ATOM 3726 N N . ARG A 1 496 ? 179.323 159.426 135.002 1.00 125.88 541 ARG A N 1
ATOM 3727 C CA . ARG A 1 496 ? 180.699 159.926 134.991 1.00 126.63 541 ARG A CA 1
ATOM 3728 C C . ARG A 1 496 ? 181.161 160.292 136.403 1.00 125.47 541 ARG A C 1
ATOM 3729 O O . ARG A 1 496 ? 181.489 161.440 136.707 1.00 123.55 541 ARG A O 1
ATOM 3737 N N . GLU A 1 497 ? 181.182 159.281 137.267 1.00 127.96 542 GLU A N 1
ATOM 3738 C CA . GLU A 1 497 ? 181.592 159.468 138.648 1.00 125.10 542 GLU A CA 1
ATOM 3739 C C . GLU A 1 497 ? 183.116 159.479 138.750 1.00 119.05 542 GLU A C 1
ATOM 3740 O O . GLU A 1 497 ? 183.836 159.281 137.767 1.00 119.03 542 GLU A O 1
ATOM 3746 N N . GLN A 1 498 ? 183.615 159.718 139.960 1.00 113.25 543 GLN A N 1
ATOM 3747 C CA . GLN A 1 498 ? 185.047 159.692 140.214 1.00 112.30 543 GLN A CA 1
ATOM 3748 C C . GLN A 1 498 ? 185.279 159.294 141.662 1.00 112.78 543 GLN A C 1
ATOM 3749 O O . GLN A 1 498 ? 184.383 159.389 142.504 1.00 113.97 543 GLN A O 1
ATOM 3755 N N . GLN A 1 499 ? 186.499 158.845 141.943 1.00 111.87 544 GLN A N 1
ATOM 3756 C CA . GLN A 1 499 ? 186.828 158.333 143.264 1.00 110.68 544 GLN A CA 1
ATOM 3757 C C . GLN A 1 499 ? 188.330 158.435 143.476 1.00 107.94 544 GLN A C 1
ATOM 3758 O O . GLN A 1 499 ? 189.102 158.579 142.525 1.00 106.75 544 GLN A O 1
ATOM 3764 N N . ILE A 1 500 ? 188.731 158.366 144.746 1.00 108.25 545 ILE A N 1
ATOM 3765 C CA . ILE A 1 500 ? 190.140 158.319 145.115 1.00 108.86 545 ILE A CA 1
ATOM 3766 C C . ILE A 1 500 ? 190.229 157.732 146.515 1.00 110.42 545 ILE A C 1
ATOM 3767 O O . ILE A 1 500 ? 189.296 157.851 147.313 1.00 112.04 545 ILE A O 1
ATOM 3772 N N . VAL A 1 501 ? 191.352 157.079 146.804 1.00 110.24 546 VAL A N 1
ATOM 3773 C CA . VAL A 1 501 ? 191.523 156.302 148.028 1.00 110.70 546 VAL A CA 1
ATOM 3774 C C . VAL A 1 501 ? 192.705 156.856 148.814 1.00 110.46 546 VAL A C 1
ATOM 3775 O O . VAL A 1 501 ? 193.466 156.097 149.424 1.00 111.62 546 VAL A O 1
ATOM 3779 N N . ILE A 1 502 ? 192.879 158.180 148.773 1.00 110.74 547 ILE A N 1
ATOM 3780 C CA . ILE A 1 502 ? 194.072 158.867 149.269 1.00 116.97 547 ILE A CA 1
ATOM 3781 C C . ILE A 1 502 ? 194.553 158.308 150.603 1.00 118.70 547 ILE A C 1
ATOM 3782 O O . ILE A 1 502 ? 193.762 158.079 151.525 1.00 116.44 547 ILE A O 1
ATOM 3787 N N . GLN A 1 503 ? 195.857 158.067 150.694 1.00 120.79 54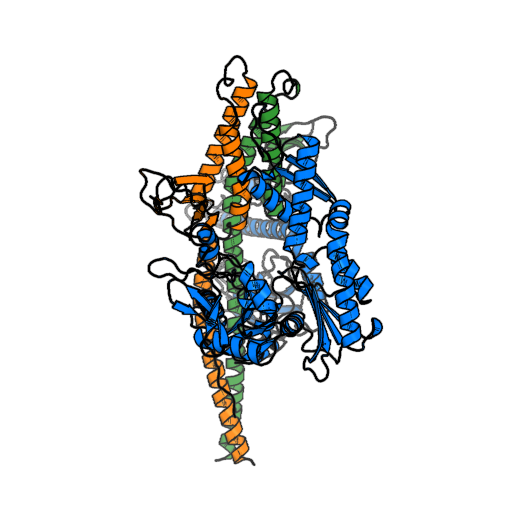8 GLN A N 1
ATOM 3788 C CA . GLN A 1 503 ? 196.490 157.514 151.879 1.00 123.78 548 GLN A CA 1
ATOM 3789 C C . GLN A 1 503 ? 196.950 158.653 152.787 1.00 127.03 548 GLN A C 1
ATOM 3790 O O . GLN A 1 503 ? 196.541 159.807 152.628 1.00 124.71 548 GLN A O 1
ATOM 3796 N N . SER A 1 504 ? 197.804 158.328 153.760 1.00 128.90 549 SER A N 1
ATOM 3797 C CA . SER A 1 504 ? 198.329 159.302 154.719 1.00 130.07 549 SER A CA 1
ATOM 3798 C C . SER A 1 504 ? 197.200 159.972 155.497 1.00 131.99 549 SER A C 1
ATOM 3799 O O . SER A 1 504 ? 197.204 161.185 155.717 1.00 127.44 549 SER A O 1
ATOM 3802 N N . SER A 1 505 ? 196.219 159.171 155.911 1.00 133.42 550 SER A N 1
ATOM 3803 C CA . SER A 1 505 ? 195.117 159.647 156.745 1.00 129.66 550 SER A CA 1
ATOM 3804 C C . SER A 1 505 ? 195.624 159.744 158.180 1.00 129.13 550 SER A C 1
ATOM 3805 O O . SER A 1 505 ? 195.348 158.900 159.037 1.00 128.40 550 SER A O 1
ATOM 3808 N N . GLY A 1 506 ? 196.385 160.802 158.440 1.00 128.04 551 GLY A N 1
ATOM 3809 C CA . GLY A 1 506 ? 197.035 160.941 159.728 1.00 129.25 551 GLY A CA 1
ATOM 3810 C C . GLY A 1 506 ? 198.183 159.982 159.941 1.00 134.72 551 GLY A C 1
ATOM 3811 O O . GLY A 1 506 ? 198.486 159.635 161.087 1.00 132.52 551 GLY A O 1
ATOM 3812 N N . GLY A 1 507 ? 198.827 159.536 158.860 1.00 136.99 552 GLY A N 1
ATOM 3813 C CA . GLY A 1 507 ? 199.944 158.615 159.001 1.00 136.83 552 GLY A CA 1
ATOM 3814 C C . GLY A 1 507 ? 201.108 159.218 159.763 1.00 136.56 552 GLY A C 1
ATOM 3815 O O . GLY A 1 507 ? 201.800 158.522 160.510 1.00 133.94 552 GLY A O 1
ATOM 3816 N N . LEU A 1 508 ? 201.341 160.519 159.584 1.00 136.47 553 LEU A N 1
ATOM 3817 C CA . LEU A 1 508 ? 202.384 161.231 160.322 1.00 136.22 553 LEU A CA 1
ATOM 3818 C C . LEU A 1 508 ? 201.832 161.637 161.690 1.00 137.53 553 LEU A C 1
ATOM 3819 O O . LEU A 1 508 ? 201.640 162.812 162.009 1.00 133.35 553 LEU A O 1
ATOM 3824 N N . SER A 1 509 ? 201.571 160.621 162.509 1.00 138.73 554 SER A N 1
ATOM 3825 C CA . SER A 1 509 ? 201.029 160.825 163.850 1.00 136.64 554 SER A CA 1
ATOM 3826 C C . SER A 1 509 ? 202.119 161.419 164.730 1.00 136.13 554 SER A C 1
ATOM 3827 O O . SER A 1 509 ? 203.018 160.715 165.193 1.00 135.22 554 SER A O 1
ATOM 3830 N N . LYS A 1 510 ? 202.042 162.723 164.962 1.00 133.81 555 LYS A N 1
ATOM 3831 C CA . LYS A 1 510 ? 203.046 163.432 165.742 1.00 133.19 555 LYS A CA 1
ATOM 3832 C C . LYS A 1 510 ? 202.353 164.583 166.463 1.00 132.09 555 LYS A C 1
ATOM 3833 O O . LYS A 1 510 ? 201.124 164.607 166.580 1.00 130.64 555 LYS A O 1
ATOM 3839 N N . ASP A 1 511 ? 203.142 165.540 166.949 1.00 133.33 556 ASP A N 1
ATOM 3840 C CA . ASP A 1 511 ? 202.614 166.698 167.656 1.00 133.13 556 ASP A CA 1
ATOM 3841 C C . ASP A 1 511 ? 202.046 167.757 166.718 1.00 132.83 556 ASP A C 1
ATOM 3842 O O . ASP A 1 511 ? 201.838 168.898 167.151 1.00 131.79 556 ASP A O 1
ATOM 3847 N N . ASP A 1 512 ? 201.805 167.414 165.449 1.00 133.35 557 ASP A N 1
ATOM 3848 C CA . ASP A 1 512 ? 201.174 168.362 164.538 1.00 131.64 557 ASP A CA 1
ATOM 3849 C C . ASP A 1 512 ? 199.772 168.723 165.004 1.00 130.26 557 ASP A C 1
ATOM 3850 O O . ASP A 1 512 ? 199.306 169.841 164.761 1.00 128.25 557 ASP A O 1
ATOM 3855 N N . ILE A 1 513 ? 199.089 167.799 165.684 1.00 131.32 558 ILE A N 1
ATOM 3856 C CA . ILE A 1 513 ? 197.793 168.118 166.272 1.00 129.99 558 ILE A CA 1
ATOM 3857 C C . ILE A 1 513 ? 197.941 169.208 167.323 1.00 131.72 558 ILE A C 1
ATOM 3858 O O . ILE A 1 513 ? 197.060 170.062 167.476 1.00 132.88 558 ILE A O 1
ATOM 3863 N N . GLU A 1 514 ? 199.058 169.212 168.052 1.00 132.53 559 GLU A N 1
ATOM 3864 C CA . GLU A 1 514 ? 199.267 170.215 169.089 1.00 132.83 559 GLU A CA 1
ATOM 3865 C C . GLU A 1 514 ? 199.818 171.525 168.536 1.00 134.00 559 GLU A C 1
ATOM 3866 O O . GLU A 1 514 ? 199.584 172.583 169.131 1.00 133.38 559 GLU A O 1
ATOM 3872 N N . ASN A 1 515 ? 200.543 171.488 167.417 1.00 134.06 560 ASN A N 1
ATOM 3873 C CA . ASN A 1 515 ? 201.196 172.690 166.905 1.00 133.16 560 ASN A CA 1
ATOM 3874 C C . ASN A 1 515 ? 200.481 173.317 165.714 1.00 132.25 560 ASN A C 1
ATOM 3875 O O . ASN A 1 515 ? 200.418 174.547 165.623 1.00 128.61 560 ASN A O 1
ATOM 3880 N N . MET A 1 516 ? 199.951 172.511 164.789 1.00 133.23 561 MET A N 1
ATOM 3881 C CA . MET A 1 516 ? 199.264 173.078 163.631 1.00 128.16 561 MET A CA 1
ATOM 3882 C C . MET A 1 516 ? 198.003 173.822 164.050 1.00 126.64 561 MET A C 1
ATOM 3883 O O . MET A 1 516 ? 197.644 174.837 163.443 1.00 124.50 561 MET A O 1
ATOM 3888 N N . VAL A 1 517 ? 197.310 173.329 165.081 1.00 126.55 562 VAL A N 1
ATOM 3889 C CA . VAL A 1 517 ? 196.169 174.062 165.625 1.00 127.14 562 VAL A CA 1
ATOM 3890 C C . VAL A 1 517 ? 196.594 175.160 166.585 1.00 128.10 562 VAL A C 1
ATOM 3891 O O . VAL A 1 517 ? 195.775 176.023 166.925 1.00 126.11 562 VAL A O 1
ATOM 3895 N N . LYS A 1 518 ? 197.852 175.151 167.032 1.00 130.10 563 LYS A N 1
ATOM 3896 C CA . LYS A 1 518 ? 198.335 176.206 167.917 1.00 130.67 563 LYS A CA 1
ATOM 3897 C C . LYS A 1 518 ? 198.485 177.525 167.169 1.00 128.86 563 LYS A C 1
ATOM 3898 O O . LYS A 1 518 ? 198.038 178.575 167.646 1.00 128.25 563 LYS A O 1
ATOM 3904 N N . ASN A 1 519 ? 199.108 177.493 165.991 1.00 127.02 564 ASN A N 1
ATOM 3905 C CA . ASN A 1 519 ? 199.270 178.693 165.182 1.00 126.77 564 ASN A CA 1
ATOM 3906 C C . ASN A 1 519 ? 198.083 178.954 164.265 1.00 127.65 564 ASN A C 1
ATOM 3907 O O . ASN A 1 519 ? 198.039 180.008 163.621 1.00 123.55 564 ASN A O 1
ATOM 3912 N N . ALA A 1 520 ? 197.129 178.026 164.187 1.00 128.21 565 ALA A N 1
ATOM 3913 C CA . ALA A 1 520 ? 195.888 178.274 163.468 1.00 124.79 565 ALA A CA 1
ATOM 3914 C C . ALA A 1 520 ? 194.888 179.069 164.293 1.00 122.24 565 ALA A C 1
ATOM 3915 O O . ALA A 1 520 ? 193.880 179.527 163.743 1.00 121.20 565 ALA A O 1
ATOM 3917 N N . GLU A 1 521 ? 195.137 179.238 165.591 1.00 119.90 566 GLU A N 1
ATOM 3918 C CA . GLU A 1 521 ? 194.291 180.065 166.441 1.00 120.50 566 GLU A CA 1
ATOM 3919 C C . GLU A 1 521 ? 194.797 181.499 166.525 1.00 121.03 566 GLU A C 1
ATOM 3920 O O . GLU A 1 521 ? 193.995 182.439 166.533 1.00 121.60 566 GLU A O 1
ATOM 3926 N N . LYS A 1 522 ? 196.117 181.686 166.600 1.00 118.37 567 LYS A N 1
ATOM 3927 C CA . LYS A 1 522 ? 196.677 183.032 166.568 1.00 117.82 567 LYS A CA 1
ATOM 3928 C C . LYS A 1 522 ? 196.430 183.693 165.217 1.00 115.84 567 LYS A C 1
ATOM 3929 O O . LYS A 1 522 ? 196.027 184.860 165.147 1.00 112.46 567 LYS A O 1
ATOM 3935 N N . TYR A 1 523 ? 196.660 182.957 164.133 1.00 116.27 568 TYR A N 1
ATOM 3936 C CA . TYR A 1 523 ? 196.433 183.465 162.780 1.00 115.81 568 TYR A CA 1
ATOM 3937 C C . TYR A 1 523 ? 195.033 183.076 162.300 1.00 115.30 568 TYR A C 1
ATOM 3938 O O . TYR A 1 523 ? 194.846 182.393 161.294 1.00 117.83 568 TYR A O 1
ATOM 3947 N N . ALA A 1 524 ? 194.034 183.528 163.055 1.00 112.71 569 ALA A N 1
ATOM 3948 C CA . ALA A 1 524 ? 192.639 183.210 162.780 1.00 111.01 569 ALA A CA 1
ATOM 3949 C C . ALA A 1 524 ? 191.830 184.420 162.340 1.00 107.82 569 ALA A C 1
ATOM 3950 O O . ALA A 1 524 ? 191.132 184.358 161.324 1.00 106.40 569 ALA A O 1
ATOM 3952 N N . GLU A 1 525 ? 191.897 185.523 163.089 1.00 104.13 570 GLU A N 1
ATOM 3953 C CA . GLU A 1 525 ? 191.141 186.713 162.714 1.00 96.33 570 GLU A CA 1
ATOM 3954 C C . GLU A 1 525 ? 191.631 187.283 161.389 1.00 99.56 570 GLU A C 1
ATOM 3955 O O . GLU A 1 525 ? 190.826 187.719 160.559 1.00 101.33 570 GLU A O 1
ATOM 3961 N N . GLU A 1 526 ? 192.947 187.287 161.170 1.00 100.60 571 GLU A N 1
ATOM 3962 C CA . GLU A 1 526 ? 193.472 187.708 159.875 1.00 104.68 571 GLU A CA 1
ATOM 3963 C C . GLU A 1 526 ? 193.038 186.753 158.770 1.00 103.32 571 GLU A C 1
ATOM 3964 O O . GLU A 1 526 ? 192.676 187.186 157.667 1.00 102.25 571 GLU A O 1
ATOM 3970 N N . ASP A 1 527 ? 193.070 185.447 159.050 1.00 104.31 572 ASP A N 1
ATOM 3971 C CA . ASP A 1 527 ? 192.625 184.465 158.068 1.00 105.06 572 ASP A CA 1
ATOM 3972 C C . ASP A 1 527 ? 191.140 184.623 157.768 1.00 101.34 572 ASP A C 1
ATOM 3973 O O . ASP A 1 527 ? 190.718 184.540 156.608 1.00 101.23 572 ASP A O 1
ATOM 3978 N N . ARG A 1 528 ? 190.333 184.860 158.803 1.00 98.87 573 ARG A N 1
ATOM 3979 C CA . ARG A 1 528 ? 188.915 185.122 158.591 1.00 98.25 573 ARG A CA 1
ATOM 3980 C C . ARG A 1 528 ? 188.712 186.379 157.755 1.00 95.52 573 ARG A C 1
ATOM 3981 O O . ARG A 1 528 ? 187.833 186.422 156.886 1.00 96.26 573 ARG A O 1
ATOM 3989 N N . ARG A 1 529 ? 189.523 187.409 158.000 1.00 94.97 574 ARG A N 1
ATOM 3990 C CA . ARG A 1 529 ? 189.404 188.649 157.242 1.00 95.18 574 ARG A CA 1
ATOM 3991 C C . ARG A 1 529 ? 189.699 188.424 155.765 1.00 100.04 574 ARG A C 1
ATOM 3992 O O . ARG A 1 529 ? 188.957 188.893 154.894 1.00 101.48 574 ARG A O 1
ATOM 4000 N N . LYS A 1 530 ? 190.777 187.695 155.457 1.00 100.77 575 LYS A N 1
ATOM 4001 C CA . LYS A 1 530 ? 191.098 187.472 154.047 1.00 97.90 575 LYS A CA 1
ATOM 4002 C C . LYS A 1 530 ? 190.074 186.554 153.387 1.00 97.03 575 LYS A C 1
ATOM 4003 O O . LYS A 1 530 ? 189.745 186.732 152.208 1.00 96.50 575 LYS A O 1
ATOM 4009 N N . LYS A 1 531 ? 189.550 185.572 154.129 1.00 95.98 576 LYS A N 1
ATOM 4010 C CA . LYS A 1 531 ? 188.504 184.716 153.576 1.00 94.09 576 LYS A CA 1
ATOM 4011 C C . LYS A 1 531 ? 187.246 185.515 153.255 1.00 94.84 576 LYS A C 1
ATOM 4012 O O . LYS A 1 531 ? 186.627 185.318 152.202 1.00 95.85 576 LYS A O 1
ATOM 4018 N N . GLU A 1 532 ? 186.853 186.425 154.150 1.00 93.07 577 GLU A N 1
ATOM 4019 C CA . GLU A 1 532 ? 185.713 187.291 153.865 1.00 88.95 577 GLU A CA 1
ATOM 4020 C C . GLU A 1 532 ? 185.998 188.196 152.674 1.00 91.66 577 GLU A C 1
ATOM 4021 O O . GLU A 1 532 ? 185.103 188.472 151.865 1.00 95.46 577 GLU A O 1
ATOM 4027 N N . ARG A 1 533 ? 187.241 188.666 152.550 1.00 94.44 578 ARG A N 1
ATOM 4028 C CA . ARG A 1 533 ? 187.619 189.471 151.393 1.00 97.74 578 ARG A CA 1
ATOM 4029 C C . ARG A 1 533 ? 187.407 188.702 150.096 1.00 96.84 578 ARG A C 1
ATOM 4030 O O . ARG A 1 533 ? 186.802 189.216 149.148 1.00 96.80 578 ARG A O 1
ATOM 4038 N N . VAL A 1 534 ? 187.900 187.461 150.034 1.00 94.87 579 VAL A N 1
ATOM 4039 C CA . VAL A 1 534 ? 187.757 186.692 148.797 1.00 93.61 579 VAL A CA 1
ATOM 4040 C C . VAL A 1 534 ? 186.299 186.314 148.547 1.00 95.90 579 VAL A C 1
ATOM 4041 O O . VAL A 1 534 ? 185.865 186.245 147.391 1.00 99.13 579 VAL A O 1
ATOM 4045 N N . GLU A 1 535 ? 185.514 186.077 149.604 1.00 94.41 580 GLU A N 1
ATOM 4046 C CA . GLU A 1 535 ? 184.090 185.818 149.408 1.00 93.40 580 GLU A CA 1
ATOM 4047 C C . GLU A 1 535 ? 183.388 18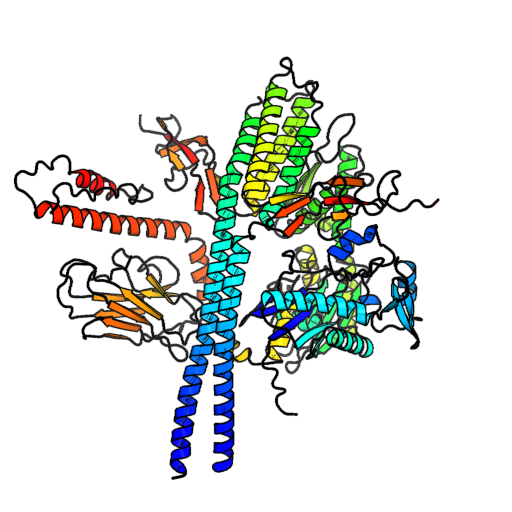7.029 148.804 1.00 97.07 580 GLU A C 1
ATOM 4048 O O . GLU A 1 535 ? 182.568 186.893 147.885 1.00 97.94 580 GLU A O 1
ATOM 4054 N N . ALA A 1 536 ? 183.699 188.225 149.310 1.00 98.20 581 ALA A N 1
ATOM 4055 C CA . ALA A 1 536 ? 183.125 189.441 148.744 1.00 95.89 581 ALA A CA 1
ATOM 4056 C C . ALA A 1 536 ? 183.574 189.641 147.303 1.00 98.24 581 ALA A C 1
ATOM 4057 O O . ALA A 1 536 ? 182.789 190.083 146.457 1.00 105.07 581 ALA A O 1
ATOM 4059 N N . VAL A 1 537 ? 184.837 189.326 147.007 1.00 97.47 582 VAL A N 1
ATOM 4060 C CA . VAL A 1 537 ? 185.332 189.438 145.637 1.00 101.34 582 VAL A CA 1
ATOM 4061 C C . VAL A 1 537 ? 184.545 188.516 144.714 1.00 102.92 582 VAL A C 1
ATOM 4062 O O . VAL A 1 537 ? 184.139 188.910 143.614 1.00 105.43 582 VAL A O 1
ATOM 4066 N N . ASN A 1 538 ? 184.317 187.274 145.150 1.00 101.85 583 ASN A N 1
ATOM 4067 C CA . ASN A 1 538 ? 183.556 186.330 144.335 1.00 102.18 583 ASN A CA 1
ATOM 4068 C C . ASN A 1 538 ? 182.129 186.813 144.112 1.00 106.54 583 ASN A C 1
ATOM 4069 O O . ASN A 1 538 ? 181.608 186.740 142.992 1.00 107.22 583 ASN A O 1
ATOM 4074 N N . MET A 1 539 ? 181.477 187.305 145.170 1.00 108.25 584 MET A N 1
ATOM 4075 C CA . MET A 1 539 ? 180.103 187.781 145.029 1.00 108.71 584 MET A CA 1
ATOM 4076 C C . MET A 1 539 ? 180.023 188.970 144.078 1.00 109.73 584 MET A C 1
ATOM 4077 O O . MET A 1 539 ? 179.135 189.029 143.217 1.00 112.29 584 MET A O 1
ATOM 4082 N N . ALA A 1 540 ? 180.946 189.925 144.214 1.00 108.12 585 ALA A N 1
ATOM 4083 C CA . ALA A 1 540 ? 180.945 191.086 143.333 1.00 109.62 585 ALA A CA 1
ATOM 4084 C C . ALA A 1 540 ? 181.233 190.687 141.891 1.00 113.75 585 ALA A C 1
ATOM 4085 O O . ALA A 1 540 ? 180.632 191.235 140.961 1.00 116.90 585 ALA A O 1
ATOM 4087 N N . GLU A 1 541 ? 182.153 189.740 141.685 1.00 113.06 586 GLU A N 1
ATOM 4088 C CA . GLU A 1 541 ? 182.440 189.274 140.332 1.00 117.64 586 GLU A CA 1
ATOM 4089 C C . GLU A 1 541 ? 181.222 188.603 139.713 1.00 119.11 586 GLU A C 1
ATOM 4090 O O . GLU A 1 541 ? 180.914 188.824 138.537 1.00 120.92 586 GLU A O 1
ATOM 4096 N N . GLY A 1 542 ? 180.516 187.780 140.489 1.00 115.23 587 GLY A N 1
ATOM 4097 C CA . GLY A 1 542 ? 179.304 187.162 139.975 1.00 117.00 587 GLY A CA 1
ATOM 4098 C C . GLY A 1 542 ? 178.236 188.181 139.627 1.00 122.11 587 GLY A C 1
ATOM 4099 O O . GLY A 1 542 ? 177.577 188.076 138.588 1.00 124.57 587 GLY A O 1
ATOM 4100 N N . ILE A 1 543 ? 178.056 189.186 140.488 1.00 121.51 588 ILE A N 1
ATOM 4101 C CA . ILE A 1 543 ? 177.058 190.220 140.224 1.00 121.07 588 ILE A CA 1
ATOM 4102 C C . ILE A 1 543 ? 177.417 191.004 138.968 1.00 120.84 588 ILE A C 1
ATOM 4103 O O . ILE A 1 543 ? 176.553 191.292 138.130 1.00 123.48 588 ILE A O 1
ATOM 4108 N N . ILE A 1 544 ? 178.695 191.363 138.813 1.00 120.76 589 ILE A N 1
ATOM 4109 C CA . ILE A 1 544 ? 179.101 192.122 137.634 1.00 123.93 589 ILE A CA 1
ATOM 4110 C C . ILE A 1 544 ? 178.975 191.273 136.374 1.00 126.69 589 ILE A C 1
ATOM 4111 O O . ILE A 1 544 ? 178.624 191.790 135.307 1.00 127.44 589 ILE A O 1
ATOM 4116 N N . HIS A 1 545 ? 179.238 189.965 136.466 1.00 125.93 590 HIS A N 1
ATOM 4117 C CA . HIS A 1 545 ? 179.045 189.092 135.313 1.00 125.52 590 HIS A CA 1
ATOM 4118 C C . HIS A 1 545 ? 177.576 189.016 134.924 1.00 126.99 590 HIS A C 1
ATOM 4119 O O . HIS A 1 545 ? 177.235 189.072 133.735 1.00 127.62 590 HIS A O 1
ATOM 4126 N N . ASP A 1 546 ? 176.689 188.893 135.916 1.00 127.98 591 ASP A N 1
ATOM 4127 C CA . ASP A 1 546 ? 175.258 188.881 135.632 1.00 130.63 591 ASP A CA 1
ATOM 4128 C C . ASP A 1 546 ? 174.818 190.187 134.982 1.00 131.66 591 ASP A C 1
ATOM 4129 O O . ASP A 1 546 ? 174.055 190.180 134.007 1.00 130.81 591 ASP A O 1
ATOM 4134 N N . THR A 1 547 ? 175.297 191.317 135.507 1.00 131.64 592 THR A N 1
ATOM 4135 C CA . THR A 1 547 ? 174.925 192.613 134.950 1.00 130.88 592 THR A CA 1
ATOM 4136 C C . THR A 1 547 ? 175.432 192.765 133.521 1.00 133.40 592 THR A C 1
ATOM 4137 O O . THR A 1 547 ? 174.710 193.263 132.651 1.00 135.72 592 THR A O 1
ATOM 4141 N N . GLU A 1 548 ? 176.667 192.332 133.256 1.00 133.02 593 GLU A N 1
ATOM 4142 C CA . GLU A 1 548 ? 177.210 192.425 131.904 1.00 134.09 593 GLU A CA 1
ATOM 4143 C C . GLU A 1 548 ? 176.431 191.548 130.932 1.00 134.49 593 GLU A C 1
ATOM 4144 O O . GLU A 1 548 ? 176.131 191.968 129.806 1.00 135.08 593 GLU A O 1
ATOM 4150 N N . THR A 1 549 ? 176.092 190.323 131.347 1.00 135.08 594 THR A N 1
ATOM 4151 C CA . THR A 1 549 ? 175.327 189.436 130.476 1.00 137.47 594 THR A CA 1
ATOM 4152 C C . THR A 1 549 ? 173.939 190.001 130.195 1.00 138.50 594 THR A C 1
ATOM 4153 O O . THR A 1 549 ? 173.446 189.924 129.064 1.00 138.62 594 THR A O 1
ATOM 4157 N N . LYS A 1 550 ? 173.293 190.578 131.211 1.00 138.70 595 LYS A N 1
ATOM 4158 C CA . LYS A 1 550 ? 171.981 191.179 130.995 1.00 139.14 595 LYS A CA 1
ATOM 4159 C C . LYS A 1 550 ? 172.076 192.413 130.103 1.00 139.54 595 LYS A C 1
ATOM 4160 O O . LYS A 1 550 ? 171.181 192.665 129.287 1.00 140.04 595 LYS A O 1
ATOM 4166 N N . MET A 1 551 ? 173.148 193.196 130.245 1.00 138.23 596 MET A N 1
ATOM 4167 C CA . MET A 1 551 ? 173.325 194.378 129.408 1.00 139.52 596 MET A CA 1
ATOM 4168 C C . MET A 1 551 ? 173.563 193.998 127.952 1.00 142.92 596 MET A C 1
ATOM 4169 O O . MET A 1 551 ? 173.035 194.648 127.043 1.00 141.97 596 MET A O 1
ATOM 4174 N N . GLU A 1 552 ? 174.350 192.950 127.707 1.00 142.90 597 GLU A N 1
ATOM 4175 C CA . GLU A 1 552 ? 174.606 192.546 126.329 1.00 141.41 597 GLU A CA 1
ATOM 4176 C C . GLU A 1 552 ? 173.411 191.856 125.684 1.00 143.00 597 GLU A C 1
ATOM 4177 O O . GLU A 1 552 ? 173.477 191.532 124.493 1.00 144.08 597 GLU A O 1
ATOM 4183 N N . GLU A 1 553 ? 172.336 191.612 126.434 1.00 143.45 598 GLU A N 1
ATOM 4184 C CA . GLU A 1 553 ? 171.113 191.047 125.879 1.00 144.07 598 GLU A CA 1
ATOM 4185 C C . GLU A 1 553 ? 170.185 192.119 125.316 1.00 145.45 598 GLU A C 1
ATOM 4186 O O . GLU A 1 553 ? 169.575 191.917 124.261 1.00 142.71 598 GLU A O 1
ATOM 4192 N N . PHE A 1 554 ? 170.070 193.258 125.997 1.00 145.47 599 PHE A N 1
ATOM 4193 C CA . PHE A 1 554 ? 169.227 194.366 125.562 1.00 146.33 599 PHE A CA 1
ATOM 4194 C C . PHE A 1 554 ? 170.119 195.553 125.230 1.00 147.17 599 PHE A C 1
ATOM 4195 O O . PHE A 1 554 ? 170.848 196.045 126.097 1.00 145.06 599 PHE A O 1
ATOM 4203 N N . LYS A 1 555 ? 170.049 196.020 123.983 1.00 148.85 600 LYS A N 1
ATOM 4204 C CA . LYS A 1 555 ? 170.939 197.082 123.526 1.00 148.12 600 LYS A CA 1
ATOM 4205 C C . LYS A 1 555 ? 170.168 198.245 122.915 1.00 149.43 600 LYS A C 1
ATOM 4206 O O . LYS A 1 555 ? 170.555 199.406 123.082 1.00 147.64 600 LYS A O 1
ATOM 4212 N N . ASP A 1 556 ? 169.085 197.947 122.203 1.00 152.63 601 ASP A N 1
ATOM 4213 C CA . ASP A 1 556 ? 168.334 198.988 121.515 1.00 153.66 601 ASP A CA 1
ATOM 4214 C C . ASP A 1 556 ? 167.658 199.918 122.515 1.00 154.16 601 ASP A C 1
ATOM 4215 O O . ASP A 1 556 ? 167.224 199.488 123.588 1.00 154.58 601 ASP A O 1
ATOM 4220 N N . GLN A 1 557 ? 167.581 201.199 122.148 1.00 152.86 602 GLN A N 1
ATOM 4221 C CA . GLN A 1 557 ? 167.007 202.275 122.968 1.00 152.51 602 GLN A CA 1
ATOM 4222 C C . GLN A 1 557 ? 167.359 202.108 124.445 1.00 152.35 602 GLN A C 1
ATOM 4223 O O . GLN A 1 557 ? 166.515 202.216 125.338 1.00 151.69 602 GLN A O 1
ATOM 4229 N N . LEU A 1 558 ? 168.644 201.858 124.700 1.00 151.57 603 LEU A N 1
ATOM 4230 C CA . LEU A 1 558 ? 169.163 201.626 126.047 1.00 150.35 603 LEU A CA 1
ATOM 4231 C C . LEU A 1 558 ? 170.202 202.692 126.366 1.00 148.66 603 LEU A C 1
ATOM 4232 O O . LEU A 1 558 ? 171.393 202.527 126.053 1.00 145.71 603 LEU A O 1
ATOM 4237 N N . PRO A 1 559 ? 169.800 203.804 126.982 1.00 150.02 604 PRO A N 1
ATOM 4238 C CA . PRO A 1 559 ? 170.770 204.815 127.436 1.00 146.76 604 PRO A CA 1
ATOM 4239 C C . PRO A 1 559 ? 171.321 204.485 128.822 1.00 145.49 604 PRO A C 1
ATOM 4240 O O . PRO A 1 559 ? 171.041 205.166 129.813 1.00 144.01 604 PRO A O 1
ATOM 4244 N N . ALA A 1 560 ? 172.118 203.417 128.892 1.00 146.05 605 ALA A N 1
ATOM 4245 C CA . ALA A 1 560 ? 172.627 202.896 130.155 1.00 144.54 605 ALA A CA 1
ATOM 4246 C C . ALA A 1 560 ? 173.990 203.468 130.525 1.00 144.85 605 ALA A C 1
ATOM 4247 O O . ALA A 1 560 ? 174.775 202.794 131.205 1.00 144.11 605 ALA A O 1
ATOM 4249 N N . ASP A 1 561 ? 174.298 204.692 130.088 1.00 145.47 606 ASP A N 1
ATOM 4250 C CA . ASP A 1 561 ? 175.539 205.328 130.518 1.00 144.90 606 ASP A CA 1
ATOM 4251 C C . ASP A 1 561 ? 175.529 205.608 132.015 1.00 143.93 606 ASP A C 1
ATOM 4252 O O . ASP A 1 561 ? 176.592 205.655 132.644 1.00 141.43 606 ASP A O 1
ATOM 4257 N N . GLU A 1 562 ? 174.344 205.798 132.603 1.00 145.44 607 GLU A N 1
ATOM 4258 C CA . GLU A 1 562 ? 174.246 205.904 134.054 1.00 144.42 607 GLU A CA 1
ATOM 4259 C C . GLU A 1 562 ? 174.422 204.557 134.739 1.00 144.45 607 GLU A C 1
ATOM 4260 O O . GLU A 1 562 ? 174.738 204.519 135.933 1.00 141.90 607 GLU A O 1
ATOM 4266 N N . CYS A 1 563 ? 174.228 203.457 134.013 1.00 146.41 608 CYS A N 1
ATOM 4267 C CA . CYS A 1 563 ? 174.387 202.115 134.559 1.00 145.67 608 CYS A CA 1
ATOM 4268 C C . CYS A 1 563 ? 175.836 201.646 134.551 1.00 143.02 608 CYS A C 1
ATOM 4269 O O . CYS A 1 563 ? 176.084 200.438 134.636 1.00 139.49 608 CYS A O 1
ATOM 4272 N N . ASN A 1 564 ? 176.793 202.570 134.452 1.00 144.12 609 ASN A N 1
ATOM 4273 C CA . ASN A 1 564 ? 178.212 202.241 134.450 1.00 143.64 609 ASN A CA 1
ATOM 4274 C C . ASN A 1 564 ? 178.798 202.170 135.854 1.00 142.16 609 ASN A C 1
ATOM 4275 O O . ASN A 1 564 ? 180.001 202.403 136.034 1.00 140.64 609 ASN A O 1
ATOM 4280 N N . LYS A 1 565 ? 177.972 201.861 136.857 1.00 141.30 610 LYS A N 1
ATOM 4281 C CA . LYS A 1 565 ? 178.473 201.651 138.210 1.00 139.45 610 LYS A CA 1
ATOM 4282 C C . LYS A 1 565 ? 179.418 200.458 138.280 1.00 136.93 610 LYS A C 1
ATOM 4283 O O . LYS A 1 565 ? 180.167 200.322 139.254 1.00 133.44 610 LYS A O 1
ATOM 4289 N N . LEU A 1 566 ? 179.401 199.592 137.264 1.00 137.32 611 LEU A N 1
ATOM 4290 C CA . LEU A 1 566 ? 180.385 198.519 137.196 1.00 135.06 611 LEU A CA 1
ATOM 4291 C C . LEU A 1 566 ? 181.805 199.063 137.101 1.00 135.06 611 LEU A C 1
ATOM 4292 O O . LEU A 1 566 ? 182.749 198.400 137.538 1.00 132.88 611 LEU A O 1
ATOM 4297 N N . LYS A 1 567 ? 181.979 200.270 136.556 1.00 137.42 612 LYS A N 1
ATOM 4298 C CA . LYS A 1 567 ? 183.300 200.892 136.551 1.00 135.88 612 LYS A CA 1
ATOM 4299 C C . LYS A 1 567 ? 183.765 201.194 137.971 1.00 134.11 612 LYS A C 1
ATOM 4300 O O . LYS A 1 567 ? 184.913 200.910 138.337 1.00 133.07 612 LYS A O 1
ATOM 4306 N N . GLU A 1 568 ? 182.878 201.764 138.790 1.00 134.23 613 GLU A N 1
ATOM 4307 C CA . GLU A 1 568 ? 183.206 202.005 140.191 1.00 135.73 613 GLU A CA 1
ATOM 4308 C C . GLU A 1 568 ? 183.449 200.694 140.926 1.00 135.49 613 GLU A C 1
ATOM 4309 O O . GLU A 1 568 ? 184.344 200.602 141.775 1.00 134.80 613 GLU A O 1
ATOM 4315 N N . GLU A 1 569 ? 182.658 199.668 140.612 1.00 133.83 614 GLU A N 1
ATOM 4316 C CA . GLU A 1 569 ? 182.851 198.366 141.242 1.00 131.04 614 GLU A CA 1
ATOM 4317 C C . GLU A 1 569 ? 184.217 197.783 140.898 1.00 131.23 614 GLU A C 1
ATOM 4318 O O . GLU A 1 569 ? 184.905 197.243 141.770 1.00 129.21 614 GLU A O 1
ATOM 4324 N N . ILE A 1 570 ? 184.628 197.890 139.633 1.00 132.57 615 ILE A N 1
ATOM 4325 C CA . ILE A 1 570 ? 185.943 197.406 139.223 1.00 132.29 615 ILE A CA 1
ATOM 4326 C C . ILE A 1 570 ? 187.043 198.208 139.906 1.00 131.46 615 ILE A C 1
ATOM 4327 O O . ILE A 1 570 ? 188.060 197.650 140.336 1.00 131.54 615 ILE A O 1
ATOM 4332 N N . SER A 1 571 ? 186.861 199.527 140.016 1.00 130.74 616 SER A N 1
ATOM 4333 C CA . SER A 1 571 ? 187.842 200.348 140.719 1.00 131.57 616 SER A CA 1
ATOM 4334 C C . SER A 1 571 ? 187.978 199.910 142.172 1.00 131.24 616 SER A C 1
ATOM 4335 O O . SER A 1 571 ? 189.090 199.850 142.710 1.00 127.98 616 SER A O 1
ATOM 4338 N N . LYS A 1 572 ? 186.854 199.599 142.820 1.00 132.27 617 LYS A N 1
ATOM 4339 C CA . LYS A 1 572 ? 186.894 199.079 144.182 1.00 129.94 617 LYS A CA 1
ATOM 4340 C C . LYS A 1 572 ? 187.546 197.702 144.242 1.00 128.38 617 LYS A C 1
ATOM 4341 O O . LYS A 1 572 ? 188.184 197.365 145.246 1.00 127.32 617 LYS A O 1
ATOM 4347 N N . MET A 1 573 ? 187.394 196.897 143.186 1.00 128.85 618 MET A N 1
ATOM 4348 C CA . MET A 1 573 ? 188.003 195.570 143.166 1.00 128.72 618 MET A CA 1
ATOM 4349 C C . MET A 1 573 ? 189.522 195.656 143.242 1.00 128.26 618 MET A C 1
ATOM 4350 O O . MET A 1 573 ? 190.160 194.885 143.969 1.00 124.24 618 MET A O 1
ATOM 4355 N N . ARG A 1 574 ? 190.119 196.588 142.502 1.00 129.90 619 ARG A N 1
ATOM 4356 C CA . ARG A 1 574 ? 191.566 196.757 142.511 1.00 130.99 619 ARG A CA 1
ATOM 4357 C C . ARG A 1 574 ? 191.995 197.620 143.690 1.00 131.84 619 ARG A C 1
ATOM 4358 O O . ARG A 1 574 ? 192.677 198.634 143.510 1.00 128.47 619 ARG A O 1
ATOM 4366 N N . GLU A 1 575 ? 191.600 197.224 144.899 1.00 132.32 620 GLU A N 1
ATOM 4367 C CA . GLU A 1 575 ? 191.914 197.990 146.102 1.00 129.84 620 GLU A CA 1
ATOM 4368 C C . GLU A 1 575 ? 191.930 197.029 147.282 1.00 125.79 620 GLU A C 1
ATOM 4369 O O . GLU A 1 575 ? 190.870 196.600 147.747 1.00 121.54 620 GLU A O 1
ATOM 4375 N N . LEU A 1 576 ? 193.124 196.694 147.763 1.00 124.17 621 LEU A N 1
ATOM 4376 C CA . LEU A 1 576 ? 193.272 195.823 148.928 1.00 123.06 621 LEU A CA 1
ATOM 4377 C C . LEU A 1 576 ? 193.341 196.635 150.219 1.00 124.00 621 LEU A C 1
ATOM 4378 O O . LEU A 1 576 ? 194.245 196.478 151.038 1.00 121.68 621 LEU A O 1
ATOM 4383 N N . LEU A 1 577 ? 192.359 197.522 150.405 1.00 123.50 622 LEU A N 1
ATOM 4384 C CA . LEU A 1 577 ? 192.317 198.373 151.587 1.00 121.32 622 LEU A CA 1
ATOM 4385 C C . LEU A 1 577 ? 190.906 198.533 152.142 1.00 114.22 622 LEU A C 1
ATOM 4386 O O . LEU A 1 577 ? 190.678 199.442 152.951 1.00 107.39 622 LEU A O 1
ATOM 4391 N N . ALA A 1 578 ? 189.958 197.692 151.740 1.00 117.48 623 ALA A N 1
ATOM 4392 C CA . ALA A 1 578 ? 188.575 197.800 152.172 1.00 115.99 623 ALA A CA 1
ATOM 4393 C C . ALA A 1 578 ? 188.156 196.539 152.915 1.00 110.82 623 ALA A C 1
ATOM 4394 O O . ALA A 1 578 ? 188.720 195.458 152.719 1.00 108.61 623 ALA A O 1
ATOM 4396 N N . ARG A 1 579 ? 187.152 196.695 153.780 1.00 107.63 624 ARG A N 1
ATOM 4397 C CA . ARG A 1 579 ? 186.660 195.570 154.569 1.00 109.66 624 ARG A CA 1
ATOM 4398 C C . ARG A 1 579 ? 186.044 194.501 153.675 1.00 112.94 624 ARG A C 1
ATOM 4399 O O . ARG A 1 579 ? 186.508 193.355 153.640 1.00 111.35 624 ARG A O 1
ATOM 4407 N N . LYS A 1 580 ? 184.994 194.860 152.942 1.00 115.95 625 LYS A N 1
ATOM 4408 C CA . LYS A 1 580 ? 184.299 193.918 152.079 1.00 116.12 625 LYS A CA 1
ATOM 4409 C C . LYS A 1 580 ? 183.538 194.706 151.024 1.00 118.67 625 LYS A C 1
ATOM 4410 O O . LYS A 1 580 ? 183.296 195.906 151.175 1.00 116.73 625 LYS A O 1
ATOM 4416 N N . ASP A 1 581 ? 183.173 194.017 149.945 1.00 120.32 626 ASP A N 1
ATOM 4417 C CA . ASP A 1 581 ? 182.435 194.627 148.849 1.00 117.88 626 ASP A CA 1
ATOM 4418 C C . ASP A 1 581 ? 180.958 194.254 148.851 1.00 118.35 626 ASP A C 1
ATOM 4419 O O . ASP A 1 581 ? 180.274 194.474 147.848 1.00 119.36 626 ASP A O 1
ATOM 4424 N N . SER A 1 582 ? 180.456 193.681 149.947 1.00 118.62 627 SER A N 1
ATOM 4425 C CA . SER A 1 582 ? 179.035 193.358 150.024 1.00 120.73 627 SER A CA 1
ATOM 4426 C C . SER A 1 582 ? 178.180 194.619 150.009 1.00 122.99 627 SER A C 1
ATOM 4427 O O . SER A 1 582 ? 177.118 194.651 149.375 1.00 121.82 627 SER A O 1
ATOM 4430 N N . GLU A 1 583 ? 178.623 195.669 150.707 1.00 125.01 628 GLU A N 1
ATOM 4431 C CA . GLU A 1 583 ? 177.839 196.899 150.769 1.00 125.26 628 GLU A CA 1
ATOM 4432 C C . GLU A 1 583 ? 177.753 197.588 149.413 1.00 123.45 628 GLU A C 1
ATOM 4433 O O . GLU A 1 583 ? 176.743 198.234 149.114 1.00 123.53 628 GLU A O 1
ATOM 4439 N N . THR A 1 584 ? 178.785 197.462 148.583 1.00 123.85 629 THR A N 1
ATOM 4440 C CA . THR A 1 584 ? 178.762 198.023 147.240 1.00 125.27 629 THR A CA 1
ATOM 4441 C C . THR A 1 584 ? 178.290 197.023 146.195 1.00 125.45 629 THR A C 1
ATOM 4442 O O . THR A 1 584 ? 178.452 197.276 144.998 1.00 125.22 629 THR A O 1
ATOM 4446 N N . GLY A 1 585 ? 177.715 195.900 146.617 1.00 124.45 630 GLY A N 1
ATOM 4447 C CA . GLY A 1 585 ? 177.158 194.923 145.709 1.00 124.40 630 GLY A CA 1
ATOM 4448 C C . GLY A 1 585 ? 175.809 195.284 145.138 1.00 126.44 630 GLY A C 1
ATOM 4449 O O . GLY A 1 585 ? 175.214 194.480 144.416 1.00 125.34 630 GLY A O 1
ATOM 4450 N N . GLU A 1 586 ? 175.301 196.479 145.442 1.00 127.73 631 GLU A N 1
ATOM 4451 C CA . GLU A 1 586 ? 174.015 196.942 144.926 1.00 128.92 631 GLU A CA 1
ATOM 4452 C C . GLU A 1 586 ? 174.159 197.403 143.473 1.00 130.51 631 GLU A C 1
ATOM 4453 O O . GLU A 1 586 ? 173.972 198.569 143.128 1.00 132.39 631 GLU A O 1
ATOM 4459 N N . ASN A 1 587 ? 174.508 196.445 142.613 1.00 130.23 632 ASN A N 1
ATOM 4460 C CA . ASN A 1 587 ? 174.703 196.694 141.190 1.00 129.73 632 ASN A CA 1
ATOM 4461 C C . ASN A 1 587 ? 173.921 195.692 140.349 1.00 132.46 632 ASN A C 1
ATOM 4462 O O . ASN A 1 587 ? 174.354 195.317 139.256 1.00 130.85 632 ASN A O 1
ATOM 4467 N N . ILE A 1 588 ? 172.766 195.252 140.846 1.00 134.23 633 ILE A N 1
ATOM 4468 C CA . ILE A 1 588 ? 171.965 194.234 140.175 1.00 135.24 633 ILE A CA 1
ATOM 4469 C C . ILE A 1 588 ? 170.784 194.889 139.472 1.00 137.15 633 ILE A C 1
ATOM 4470 O O . ILE A 1 588 ? 169.744 194.253 139.265 1.00 136.04 633 ILE A O 1
ATOM 4475 N N . ARG A 1 589 ? 170.932 196.164 139.115 1.00 137.63 634 ARG A N 1
ATOM 4476 C CA . ARG A 1 589 ? 169.849 196.903 138.477 1.00 136.38 634 ARG A CA 1
ATOM 4477 C C . ARG A 1 589 ? 169.423 196.228 137.179 1.00 139.73 634 ARG A C 1
ATOM 4478 O O . ARG A 1 589 ? 170.258 195.878 136.341 1.00 139.31 634 ARG A O 1
ATOM 4486 N N . GLN A 1 590 ? 168.115 196.046 137.018 1.00 141.33 635 GLN A N 1
ATOM 4487 C CA . GLN A 1 590 ? 167.543 195.413 135.833 1.00 142.92 635 GLN A CA 1
ATOM 4488 C C . GLN A 1 590 ? 166.340 196.218 135.350 1.00 143.76 635 GLN A C 1
ATOM 4489 O O . GLN A 1 590 ? 165.247 195.693 135.138 1.00 142.73 635 GLN A O 1
ATOM 4495 N N . ALA A 1 591 ? 166.533 197.530 135.197 1.00 143.95 636 ALA A N 1
ATOM 4496 C CA . ALA A 1 591 ? 165.467 198.386 134.690 1.00 144.44 636 ALA A CA 1
ATOM 4497 C C . ALA A 1 591 ? 165.061 198.022 133.267 1.00 146.73 636 ALA A C 1
ATOM 4498 O O . ALA A 1 591 ? 163.951 198.363 132.845 1.00 144.55 636 ALA A O 1
ATOM 4500 N N . ALA A 1 592 ? 165.933 197.340 132.520 1.00 148.07 637 ALA A N 1
ATOM 4501 C CA . ALA A 1 592 ? 165.593 196.941 131.159 1.00 147.22 637 ALA A CA 1
ATOM 4502 C C . ALA A 1 592 ? 164.510 195.870 131.136 1.00 147.01 637 ALA A C 1
ATOM 4503 O O . ALA A 1 592 ? 163.767 195.767 130.153 1.00 144.32 637 ALA A O 1
ATOM 4505 N N . SER A 1 593 ? 164.409 195.069 132.199 1.00 146.51 638 SER A N 1
ATOM 4506 C CA . SER A 1 593 ? 163.413 194.003 132.312 1.00 144.56 638 SER A CA 1
ATOM 4507 C C . SER A 1 593 ? 163.532 193.015 131.148 1.00 144.34 638 SER A C 1
ATOM 4508 O O . SER A 1 593 ? 162.619 192.855 130.334 1.00 143.39 638 SER A O 1
ATOM 4511 N N . SER A 1 594 ? 164.688 192.358 131.088 1.00 143.96 639 SER A N 1
ATOM 4512 C CA . SER A 1 594 ? 164.991 191.370 130.053 1.00 142.52 639 SER A CA 1
ATOM 4513 C C . SER A 1 594 ? 164.856 191.961 128.653 1.00 141.51 639 SER A C 1
ATOM 4514 O O . SER A 1 594 ? 165.436 193.004 128.352 1.00 142.00 639 SER A O 1
ATOM 4517 N N . THR B 2 1 ? 183.867 121.179 168.704 1.00 136.01 59 THR B N 1
ATOM 4518 C CA . THR B 2 1 ? 184.064 122.574 169.080 1.00 135.95 59 THR B CA 1
ATOM 4519 C C . THR B 2 1 ? 183.352 123.508 168.108 1.00 135.93 59 THR B C 1
ATOM 4520 O O . THR B 2 1 ? 183.101 124.673 168.420 1.00 135.80 59 THR B O 1
ATOM 4524 N N . LEU B 2 2 ? 183.023 122.978 166.928 1.00 134.87 60 LEU B N 1
ATOM 4525 C CA . LEU B 2 2 ? 182.422 123.797 165.881 1.00 136.72 60 LEU B CA 1
ATOM 4526 C C . LEU B 2 2 ? 181.067 124.347 166.313 1.00 137.90 60 LEU B C 1
ATOM 4527 O O . LEU B 2 2 ? 180.798 125.547 166.175 1.00 137.89 60 LEU B O 1
ATOM 4532 N N . LEU B 2 3 ? 180.200 123.482 166.846 1.00 138.00 61 LEU B N 1
ATOM 4533 C CA . LEU B 2 3 ? 178.851 123.912 167.207 1.00 136.88 61 LEU B CA 1
ATOM 4534 C C . LEU B 2 3 ? 178.868 124.912 168.357 1.00 137.91 61 LEU B C 1
ATOM 4535 O O . LEU B 2 3 ? 178.162 125.927 168.314 1.00 138.32 61 LEU B O 1
ATOM 4540 N N . GLU B 2 4 ? 179.663 124.645 169.396 1.00 136.90 62 GLU B N 1
ATOM 4541 C CA . GLU B 2 4 ? 179.732 125.572 170.522 1.00 136.01 62 GLU B CA 1
ATOM 4542 C C . GLU B 2 4 ? 180.353 126.900 170.105 1.00 135.50 62 GLU B C 1
ATOM 4543 O O . GLU B 2 4 ? 179.926 127.963 170.571 1.00 132.64 62 GLU B O 1
ATOM 4549 N N . GLU B 2 5 ? 181.360 126.862 169.228 1.00 136.07 63 GLU B N 1
ATOM 4550 C CA . GLU B 2 5 ? 181.936 128.102 168.719 1.00 135.18 63 GLU B CA 1
ATOM 4551 C C . GLU B 2 5 ? 180.911 128.900 167.924 1.00 135.04 63 GLU B C 1
ATOM 4552 O O . GLU B 2 5 ? 180.839 130.128 168.046 1.00 134.87 63 GLU B O 1
ATOM 4558 N N . LYS B 2 6 ? 180.105 128.218 167.104 1.00 134.98 64 LYS B N 1
ATOM 4559 C CA . LYS B 2 6 ? 179.056 128.909 166.361 1.00 135.82 64 LYS B CA 1
ATOM 4560 C C . LYS B 2 6 ? 178.030 129.527 167.302 1.00 136.20 64 LYS B C 1
ATOM 4561 O O . LYS B 2 6 ? 177.574 130.654 167.080 1.00 135.39 64 LYS B O 1
ATOM 4567 N N . VAL B 2 7 ? 177.652 128.801 168.356 1.00 136.61 65 VAL B N 1
ATOM 4568 C CA . VAL B 2 7 ? 176.679 129.330 169.310 1.00 136.58 65 VAL B CA 1
ATOM 4569 C C . VAL B 2 7 ? 177.241 130.555 170.023 1.00 135.57 65 VAL B C 1
ATOM 4570 O O . VAL B 2 7 ? 176.542 131.561 170.207 1.00 132.62 65 VAL B O 1
ATOM 4574 N N . LYS B 2 8 ? 178.511 130.495 170.430 1.00 136.33 66 LYS B N 1
ATOM 4575 C CA . LYS B 2 8 ? 179.134 131.639 171.090 1.00 135.90 66 LYS B CA 1
ATOM 4576 C C . LYS B 2 8 ? 179.229 132.837 170.152 1.00 132.87 66 LYS B C 1
ATOM 4577 O O . LYS B 2 8 ? 178.994 133.981 170.564 1.00 129.74 66 LYS B O 1
ATOM 4583 N N . LEU B 2 9 ? 179.573 132.596 168.885 1.00 133.38 67 LEU B N 1
ATOM 4584 C CA . LEU B 2 9 ? 179.656 133.693 167.927 1.00 132.94 67 LEU B CA 1
ATOM 4585 C C . LEU B 2 9 ? 178.283 134.303 167.666 1.00 130.93 67 LEU B C 1
ATOM 4586 O O . LEU B 2 9 ? 178.161 135.523 167.510 1.00 128.62 67 LEU B O 1
ATOM 4591 N N . GLU B 2 10 ? 177.237 133.475 167.620 1.00 129.57 68 GLU B N 1
ATOM 4592 C CA . GLU B 2 10 ? 175.885 134.004 167.464 1.00 129.68 68 GLU B CA 1
ATOM 4593 C C . GLU B 2 10 ? 175.467 134.815 168.686 1.00 129.14 68 GLU B C 1
ATOM 4594 O O . GLU B 2 10 ? 174.782 135.838 168.559 1.00 125.67 68 GLU B O 1
ATOM 4600 N N . GLU B 2 11 ? 175.867 134.370 169.880 1.00 128.71 69 GLU B N 1
ATOM 4601 C CA . GLU B 2 11 ? 175.607 135.155 171.083 1.00 127.68 69 GLU B CA 1
ATOM 4602 C C . GLU B 2 11 ? 176.298 136.510 171.011 1.00 123.71 69 GLU B C 1
ATOM 4603 O O . GLU B 2 11 ? 175.709 137.538 171.366 1.00 119.92 69 GLU B O 1
ATOM 4609 N N . GLN B 2 12 ? 177.552 136.530 170.552 1.00 124.39 70 GLN B N 1
ATOM 4610 C CA . GLN B 2 12 ? 178.261 137.796 170.388 1.00 120.15 70 GLN B CA 1
ATOM 4611 C C . GLN B 2 12 ? 177.583 138.676 169.343 1.00 116.46 70 GLN B C 1
ATOM 4612 O O . GLN B 2 12 ? 177.538 139.904 169.486 1.00 113.32 70 GLN B O 1
ATOM 4618 N N . LEU B 2 13 ? 177.060 138.063 168.279 1.00 116.19 71 LEU B N 1
ATOM 4619 C CA . LEU B 2 13 ? 176.334 138.813 167.259 1.00 115.30 71 LEU B CA 1
ATOM 4620 C C . LEU B 2 13 ? 175.089 139.469 167.845 1.00 112.79 71 LEU B C 1
ATOM 4621 O O . LEU B 2 13 ? 174.801 140.641 167.575 1.00 111.12 71 LEU B O 1
ATOM 4626 N N . LYS B 2 14 ? 174.331 138.724 168.648 1.00 112.68 72 LYS B N 1
ATOM 4627 C CA . LYS B 2 14 ? 173.153 139.308 169.281 1.00 109.22 72 LYS B CA 1
ATOM 4628 C C . LYS B 2 14 ? 173.546 140.409 170.261 1.00 106.61 72 LYS B C 1
ATOM 4629 O O . LYS B 2 14 ? 172.865 141.439 170.358 1.00 105.82 72 LYS B O 1
ATOM 4635 N N . GLU B 2 15 ? 174.651 140.214 170.985 1.00 107.22 73 GLU B N 1
ATOM 4636 C CA . GLU B 2 15 ? 175.117 141.235 171.917 1.00 106.04 73 GLU B CA 1
ATOM 4637 C C . GLU B 2 15 ? 175.491 142.522 171.192 1.00 103.16 73 GLU B C 1
ATOM 4638 O O . GLU B 2 15 ? 175.143 143.619 171.641 1.00 99.99 73 GLU B O 1
ATOM 4644 N N . THR B 2 16 ? 176.190 142.413 170.060 1.00 105.49 74 THR B N 1
ATOM 4645 C CA . THR B 2 16 ? 176.568 143.625 169.340 1.00 102.82 74 THR B CA 1
ATOM 4646 C C . THR B 2 16 ? 175.378 144.241 168.608 1.00 101.03 74 THR B C 1
ATOM 4647 O O . THR B 2 16 ? 175.354 145.456 168.387 1.00 99.31 74 THR B O 1
ATOM 4651 N N . VAL B 2 17 ? 174.368 143.441 168.255 1.00 99.63 75 VAL B N 1
ATOM 4652 C CA . VAL B 2 17 ? 173.126 144.016 167.741 1.00 95.84 75 VAL B CA 1
ATOM 4653 C C . VAL B 2 17 ? 172.445 144.850 168.820 1.00 95.04 75 VAL B C 1
ATOM 4654 O O . VAL B 2 17 ? 171.962 145.964 168.563 1.00 96.56 75 VAL B O 1
ATOM 4658 N N . GLU B 2 18 ? 172.399 144.328 170.048 1.00 95.39 76 GLU B N 1
ATOM 4659 C CA . GLU B 2 18 ? 171.864 145.113 171.155 1.00 97.01 76 GLU B CA 1
ATOM 4660 C C . GLU B 2 18 ? 172.707 146.357 171.408 1.00 91.96 76 GLU B C 1
ATOM 4661 O O . GLU B 2 18 ? 172.169 147.411 171.764 1.00 88.41 76 GLU B O 1
ATOM 4667 N N . LYS B 2 19 ? 174.024 146.253 171.224 1.00 90.29 77 LYS B N 1
ATOM 4668 C CA . LYS B 2 19 ? 174.891 147.421 171.345 1.00 86.95 77 LYS B CA 1
ATOM 4669 C C . LYS B 2 19 ? 174.546 148.477 170.301 1.00 83.33 77 LYS B C 1
ATOM 4670 O O . LYS B 2 19 ? 174.548 149.677 170.594 1.00 83.13 77 LYS B O 1
ATOM 4676 N N . TYR B 2 20 ? 174.267 148.046 169.070 1.00 83.14 78 TYR B N 1
ATOM 4677 C CA . TYR B 2 20 ? 173.867 148.978 168.017 1.00 80.19 78 TYR B CA 1
ATOM 4678 C C . TYR B 2 20 ? 172.542 149.656 168.354 1.00 79.06 78 TYR B C 1
ATOM 4679 O O . TYR B 2 20 ? 172.376 150.868 168.144 1.00 77.28 78 TYR B O 1
ATOM 4688 N N . LYS B 2 21 ? 171.588 148.889 168.888 1.00 79.31 79 LYS B N 1
ATOM 4689 C CA . LYS B 2 21 ? 170.328 149.483 169.333 1.00 78.66 79 LYS B CA 1
ATOM 4690 C C . LYS B 2 21 ? 170.567 150.511 170.434 1.00 75.84 79 LYS B C 1
ATOM 4691 O O . LYS B 2 21 ? 169.959 151.591 170.437 1.00 75.22 79 LYS B O 1
ATOM 4697 N N . ARG B 2 22 ? 171.452 150.188 171.380 1.00 75.46 80 ARG B N 1
ATOM 4698 C CA . ARG B 2 22 ? 171.782 151.124 172.448 1.00 73.55 80 ARG B CA 1
ATOM 4699 C C . ARG B 2 22 ? 172.433 152.385 171.896 1.00 71.19 80 ARG B C 1
ATOM 4700 O O . ARG B 2 22 ? 172.193 153.485 172.401 1.00 70.30 80 ARG B O 1
ATOM 4708 N N . ALA B 2 23 ? 173.270 152.244 170.867 1.00 69.16 81 ALA B N 1
ATOM 4709 C CA . ALA B 2 23 ? 173.893 153.412 170.250 1.00 62.98 81 ALA B CA 1
ATOM 4710 C C . ALA B 2 23 ? 172.853 154.313 169.594 1.00 62.83 81 ALA B C 1
ATOM 4711 O O . ALA B 2 23 ? 172.943 155.545 169.678 1.00 63.84 81 ALA B O 1
ATOM 4713 N N . LEU B 2 24 ? 171.865 153.717 168.921 1.00 62.33 82 LEU B N 1
ATOM 4714 C CA . LEU B 2 24 ? 170.791 154.523 168.341 1.00 61.20 82 LEU B CA 1
ATOM 4715 C C . LEU B 2 24 ? 169.996 155.247 169.426 1.00 61.48 82 LEU B C 1
ATOM 4716 O O . LEU B 2 24 ? 169.661 156.436 169.287 1.00 63.66 82 LEU B O 1
ATOM 4721 N N . ALA B 2 25 ? 169.693 154.550 170.522 1.00 59.95 83 ALA B N 1
ATOM 4722 C CA . ALA B 2 25 ? 169.008 155.202 171.633 1.00 56.22 83 ALA B CA 1
ATOM 4723 C C . ALA B 2 25 ? 169.841 156.349 172.192 1.00 56.00 83 ALA B C 1
ATOM 4724 O O . ALA B 2 25 ? 169.308 157.419 172.518 1.00 59.18 83 ALA B O 1
ATOM 4726 N N . ASP B 2 26 ? 171.154 156.141 172.306 1.00 56.51 84 ASP B N 1
ATOM 4727 C CA . ASP B 2 26 ? 172.034 157.164 172.853 1.00 55.35 84 ASP B CA 1
ATOM 4728 C C . ASP B 2 26 ? 172.082 158.396 171.962 1.00 51.23 84 ASP B C 1
ATOM 4729 O O . ASP B 2 26 ? 172.077 159.523 172.464 1.00 53.75 84 ASP B O 1
ATOM 4734 N N . THR B 2 27 ? 172.132 158.213 170.640 1.00 50.63 85 THR B N 1
ATOM 4735 C CA . THR B 2 27 ? 172.171 159.395 169.783 1.00 49.48 85 THR B CA 1
ATOM 4736 C C . THR B 2 27 ? 170.835 160.132 169.780 1.00 49.21 85 THR B C 1
ATOM 4737 O O . THR B 2 27 ? 170.817 161.366 169.692 1.00 52.20 85 THR B O 1
ATOM 4741 N N . GLU B 2 28 ? 169.711 159.419 169.909 1.00 51.58 86 GLU B N 1
ATOM 4742 C CA . GLU B 2 28 ? 168.434 160.120 170.056 1.00 51.19 86 GLU B CA 1
ATOM 4743 C C . GLU B 2 28 ? 168.396 160.941 171.346 1.00 50.21 86 GLU B C 1
ATOM 4744 O O . GLU B 2 28 ? 167.993 162.118 171.347 1.00 53.00 86 GLU B O 1
ATOM 4750 N N . ASN B 2 29 ? 168.817 160.331 172.459 1.00 48.87 87 ASN B N 1
ATOM 4751 C CA . ASN B 2 29 ? 168.869 161.054 173.726 1.00 47.71 87 ASN B CA 1
ATOM 4752 C C . ASN B 2 29 ? 169.792 162.260 173.628 1.00 46.43 87 ASN B C 1
ATOM 4753 O O . ASN B 2 29 ? 169.506 163.323 174.193 1.00 45.25 87 ASN B O 1
ATOM 4758 N N . LEU B 2 30 ? 170.909 162.107 172.918 1.00 46.22 88 LEU B N 1
ATOM 4759 C CA . LEU B 2 30 ? 171.843 163.209 172.740 1.00 41.78 88 LEU B CA 1
ATOM 4760 C C . LEU B 2 30 ? 171.219 164.338 171.934 1.00 42.15 88 LEU B C 1
ATOM 4761 O O . LEU B 2 30 ? 171.458 165.511 172.228 1.00 44.43 88 LEU B O 1
ATOM 4766 N N . ARG B 2 31 ? 170.428 164.011 170.910 1.00 43.26 89 ARG B N 1
ATOM 4767 C CA . ARG B 2 31 ? 169.736 165.057 170.159 1.00 43.79 89 ARG B CA 1
ATOM 4768 C C . ARG B 2 31 ? 168.804 165.851 171.065 1.00 46.93 89 ARG B C 1
ATOM 4769 O O . ARG B 2 31 ? 168.795 167.092 171.044 1.00 47.06 89 ARG B O 1
ATOM 4777 N N . GLN B 2 32 ? 168.017 165.145 171.880 1.00 47.72 90 GLN B N 1
ATOM 4778 C CA . GLN B 2 32 ? 167.102 165.831 172.793 1.00 45.35 90 GLN B CA 1
ATOM 4779 C C . GLN B 2 32 ? 167.865 166.728 173.767 1.00 43.43 90 GLN B C 1
ATOM 4780 O O . GLN B 2 32 ? 167.540 167.915 173.937 1.00 40.42 90 GLN B O 1
ATOM 4786 N N . ARG B 2 33 ? 168.902 166.178 174.401 1.00 41.72 91 ARG B N 1
ATOM 4787 C CA . ARG B 2 33 ? 169.664 166.936 175.386 1.00 38.77 91 ARG B CA 1
ATOM 4788 C C . ARG B 2 33 ? 170.386 168.118 174.753 1.00 38.44 91 ARG B C 1
ATOM 4789 O O . ARG B 2 33 ? 170.524 169.168 175.385 1.00 37.40 91 ARG B O 1
ATOM 4797 N N . SER B 2 34 ? 170.853 167.972 173.512 1.00 40.18 92 SER B N 1
ATOM 4798 C CA . SER B 2 34 ? 171.509 169.076 172.823 1.00 38.26 92 SER B CA 1
ATOM 4799 C C . SER B 2 34 ? 170.535 170.203 172.524 1.00 38.62 92 SER B C 1
ATOM 4800 O O . SER B 2 34 ? 170.875 171.385 172.676 1.00 36.72 92 SER B O 1
ATOM 4803 N N . GLN B 2 35 ? 169.325 169.862 172.072 1.00 41.14 93 GLN B N 1
ATOM 4804 C CA . GLN B 2 35 ? 168.321 170.900 171.861 1.00 39.49 93 GLN B CA 1
ATOM 4805 C C . GLN B 2 35 ? 167.955 171.591 173.168 1.00 36.92 93 GLN B C 1
ATOM 4806 O O . GLN B 2 35 ? 167.593 172.772 173.164 1.00 33.72 93 GLN B O 1
ATOM 4812 N N . LYS B 2 36 ? 168.037 170.875 174.293 1.00 36.60 94 LYS B N 1
ATOM 4813 C CA . LYS B 2 36 ? 167.829 171.529 175.586 1.00 31.32 94 LYS B CA 1
ATOM 4814 C C . LYS B 2 36 ? 168.984 172.465 175.936 1.00 31.13 94 LYS B C 1
ATOM 4815 O O . LYS B 2 36 ? 168.765 173.609 176.363 1.00 33.18 94 LYS B O 1
ATOM 4821 N N . LEU B 2 37 ? 170.219 171.991 175.763 1.00 33.99 95 LEU B N 1
ATOM 4822 C CA . LEU B 2 37 ? 171.395 172.761 176.151 1.00 32.04 95 LEU B CA 1
ATOM 4823 C C . LEU B 2 37 ? 171.547 174.027 175.324 1.00 28.56 95 LEU B C 1
ATOM 4824 O O . LEU B 2 37 ? 172.032 175.039 175.837 1.00 26.24 95 LEU B O 1
ATOM 4829 N N . VAL B 2 38 ? 171.165 173.992 174.046 1.00 31.81 96 VAL B N 1
ATOM 4830 C CA . VAL B 2 38 ? 171.279 175.192 173.219 1.00 29.50 96 VAL B CA 1
ATOM 4831 C C . VAL B 2 38 ? 170.359 176.293 173.737 1.00 28.06 96 VAL B C 1
ATOM 4832 O O . VAL B 2 38 ? 170.755 177.460 173.827 1.00 29.34 96 VAL B O 1
ATOM 4836 N N . GLU B 2 39 ? 169.121 175.943 174.090 1.00 29.73 97 GLU B N 1
ATOM 4837 C CA . GLU B 2 39 ? 168.211 176.932 174.660 1.00 27.08 97 GLU B CA 1
ATOM 4838 C C . GLU B 2 39 ? 168.725 177.437 176.003 1.00 26.44 97 GLU B C 1
ATOM 4839 O O . GLU B 2 39 ? 168.643 178.637 176.302 1.00 25.20 97 GLU B O 1
ATOM 4845 N N . GLU B 2 40 ? 169.262 176.530 176.825 1.00 30.21 98 GLU B N 1
ATOM 4846 C CA . GLU B 2 40 ? 169.818 176.940 178.112 1.00 29.46 98 GLU B CA 1
ATOM 4847 C C . GLU B 2 40 ? 170.966 177.925 177.935 1.00 28.96 98 GLU B C 1
ATOM 4848 O O . GLU B 2 40 ? 171.081 178.896 178.689 1.00 28.43 98 GLU B O 1
ATOM 4854 N N . ALA B 2 41 ? 171.833 177.685 176.951 1.00 29.69 99 ALA B N 1
ATOM 4855 C CA . ALA B 2 41 ? 172.952 178.578 176.683 1.00 22.20 99 ALA B CA 1
ATOM 4856 C C . ALA B 2 41 ? 172.532 179.853 175.972 1.00 24.89 99 ALA B C 1
ATOM 4857 O O . ALA B 2 41 ? 173.293 180.823 175.974 1.00 29.85 99 ALA B O 1
ATOM 4859 N N . LYS B 2 42 ? 171.365 179.864 175.330 1.00 28.75 100 LYS B N 1
ATOM 4860 C CA . LYS B 2 42 ? 170.858 181.114 174.777 1.00 25.80 100 LYS B CA 1
ATOM 4861 C C . LYS B 2 42 ? 170.272 182.002 175.865 1.00 22.81 100 LYS B C 1
ATOM 4862 O O . LYS B 2 42 ? 170.426 183.226 175.817 1.00 25.04 100 LYS B O 1
ATOM 4868 N N . LEU B 2 43 ? 169.598 181.408 176.851 1.00 23.23 101 LEU B N 1
ATOM 4869 C CA . LEU B 2 43 ? 169.062 182.205 177.952 1.00 23.42 101 LEU B CA 1
ATOM 4870 C C . LEU B 2 43 ? 170.185 182.753 178.824 1.00 24.20 101 LEU B C 1
ATOM 4871 O O . LEU B 2 43 ? 170.330 183.969 178.988 1.00 24.07 101 LEU B O 1
ATOM 4876 N N . TYR B 2 44 ? 170.981 181.863 179.398 1.00 25.32 102 TYR B N 1
ATOM 4877 C CA . TYR B 2 44 ? 172.121 182.214 180.227 1.00 22.17 102 TYR B CA 1
ATOM 4878 C C . TYR B 2 44 ? 173.368 182.275 179.347 1.00 25.00 102 TYR B C 1
ATOM 4879 O O . TYR B 2 44 ? 173.282 182.403 178.125 1.00 29.76 102 TYR B O 1
ATOM 4888 N N . GLY B 2 45 ? 174.546 182.230 179.954 1.00 23.42 103 GLY B N 1
ATOM 4889 C CA . GLY B 2 45 ? 175.794 182.364 179.237 1.00 23.98 103 GLY B CA 1
ATOM 4890 C C . GLY B 2 45 ? 176.426 183.726 179.383 1.00 31.56 103 GLY B C 1
ATOM 4891 O O . GLY B 2 45 ? 177.635 183.865 179.159 1.00 31.54 103 GLY B O 1
ATOM 4892 N N . ILE B 2 46 ? 175.638 184.733 179.740 1.00 28.33 104 ILE B N 1
ATOM 4893 C CA . ILE B 2 46 ? 176.155 185.982 180.265 1.00 23.25 104 ILE B CA 1
ATOM 4894 C C . ILE B 2 46 ? 176.144 185.974 181.793 1.00 24.14 104 ILE B C 1
ATOM 4895 O O . ILE B 2 46 ? 176.245 187.024 182.419 1.00 29.84 104 ILE B O 1
ATOM 4900 N N . GLN B 2 47 ? 176.010 184.791 182.398 1.00 22.53 105 GLN B N 1
ATOM 4901 C CA . GLN B 2 47 ? 175.913 184.688 183.849 1.00 24.86 105 GLN B CA 1
ATOM 4902 C C . GLN B 2 47 ? 177.184 185.181 184.529 1.00 30.88 105 GLN B C 1
ATOM 4903 O O . GLN B 2 47 ? 177.121 185.902 185.532 1.00 31.63 105 GLN B O 1
ATOM 4909 N N . ALA B 2 48 ? 178.349 184.811 183.992 1.00 26.81 106 ALA B N 1
ATOM 4910 C CA . ALA B 2 48 ? 179.611 185.260 184.571 1.00 23.24 106 ALA B CA 1
ATOM 4911 C C . ALA B 2 48 ? 179.802 186.762 184.397 1.00 25.97 106 ALA B C 1
ATOM 4912 O O . ALA B 2 48 ? 180.209 187.456 185.336 1.00 26.62 106 ALA B O 1
ATOM 4914 N N . PHE B 2 49 ? 179.505 187.283 183.205 1.00 24.04 107 PHE B N 1
ATOM 4915 C CA . PHE B 2 49 ? 179.624 188.717 182.966 1.00 22.17 107 PHE B CA 1
ATOM 4916 C C . PHE B 2 49 ? 178.676 189.508 183.858 1.00 23.55 107 PHE B C 1
ATOM 4917 O O . PHE B 2 49 ? 179.062 190.530 184.439 1.00 29.15 107 PHE B O 1
ATOM 4925 N N . CYS B 2 50 ? 177.429 189.051 183.976 1.00 20.83 108 CYS B N 1
ATOM 4926 C CA . CYS B 2 50 ? 176.467 189.733 184.834 1.00 23.64 108 CYS B CA 1
ATOM 4927 C C . CYS B 2 50 ? 176.906 189.699 186.291 1.00 25.02 108 CYS B C 1
ATOM 4928 O O . CYS B 2 50 ? 176.817 190.711 187.000 1.00 26.72 108 CYS B O 1
ATOM 4931 N N . LYS B 2 51 ? 177.384 188.542 186.757 1.00 22.79 109 LYS B N 1
ATOM 4932 C CA . LYS B 2 51 ? 177.846 188.433 188.135 1.00 22.88 109 LYS B CA 1
ATOM 4933 C C . LYS B 2 51 ? 179.073 189.297 188.383 1.00 23.62 109 LYS B C 1
ATOM 4934 O O . LYS B 2 51 ? 179.312 189.724 189.518 1.00 24.05 109 LYS B O 1
ATOM 4940 N N . ASP B 2 52 ? 179.866 189.557 187.344 1.00 21.87 110 ASP B N 1
ATOM 4941 C CA . ASP B 2 52 ? 180.999 190.460 187.490 1.00 20.41 110 ASP B CA 1
ATOM 4942 C C . ASP B 2 52 ? 180.573 191.924 187.518 1.00 22.78 110 ASP B C 1
ATOM 4943 O O . ASP B 2 52 ? 181.194 192.727 188.221 1.00 27.92 110 ASP B O 1
ATOM 4948 N N . LEU B 2 53 ? 179.536 192.292 186.766 1.00 19.98 111 LEU B N 1
ATOM 4949 C CA . LEU B 2 53 ? 179.096 193.683 186.706 1.00 16.63 111 LEU B CA 1
ATOM 4950 C C . LEU B 2 53 ? 178.133 194.069 187.819 1.00 19.59 111 LEU B C 1
ATOM 4951 O O . LEU B 2 53 ? 177.799 195.258 187.946 1.00 24.83 111 LEU B O 1
ATOM 4956 N N . LEU B 2 54 ? 177.646 193.099 188.593 1.00 21.81 112 LEU B N 1
ATOM 4957 C CA . LEU B 2 54 ? 176.774 193.434 189.716 1.00 22.51 112 LEU B CA 1
ATOM 4958 C C . LEU B 2 54 ? 177.436 194.432 190.658 1.00 22.93 112 LEU B C 1
ATOM 4959 O O . LEU B 2 54 ? 176.790 195.377 191.127 1.00 25.02 112 LEU B O 1
ATOM 4964 N N . GLU B 2 55 ? 178.727 194.243 190.945 1.00 23.18 113 GLU B N 1
ATOM 4965 C CA . GLU B 2 55 ? 179.410 195.139 191.871 1.00 24.01 113 GLU B CA 1
ATOM 4966 C C . GLU B 2 55 ? 179.564 196.537 191.291 1.00 25.39 113 GLU B C 1
ATOM 4967 O O . GLU B 2 55 ? 179.496 197.522 192.032 1.00 28.61 113 GLU B O 1
ATOM 4973 N N . VAL B 2 56 ? 179.766 196.646 189.977 1.00 24.86 114 VAL B N 1
ATOM 4974 C CA . VAL B 2 56 ? 179.785 197.956 189.333 1.00 21.06 114 VAL B CA 1
ATOM 4975 C C . VAL B 2 56 ? 178.441 198.651 189.502 1.00 17.84 114 VAL B C 1
ATOM 4976 O O . VAL B 2 56 ? 178.374 199.847 189.812 1.00 18.66 114 VAL B O 1
ATOM 4980 N N . ALA B 2 57 ? 177.348 197.913 189.293 1.00 19.98 115 ALA B N 1
ATOM 4981 C CA . ALA B 2 57 ? 176.022 198.502 189.462 1.00 19.99 115 ALA B CA 1
ATOM 4982 C C . ALA B 2 57 ? 175.803 198.979 190.894 1.00 22.22 115 ALA B C 1
ATOM 4983 O O . ALA B 2 57 ? 175.281 200.081 191.124 1.00 25.21 115 ALA B O 1
ATOM 4985 N N . ASP B 2 58 ? 176.204 198.162 191.871 1.00 22.66 116 ASP B N 1
ATOM 4986 C CA . ASP B 2 58 ? 176.049 198.554 193.269 1.00 23.09 116 ASP B CA 1
ATOM 4987 C C . ASP B 2 58 ? 176.900 199.771 193.604 1.00 23.96 116 ASP B C 1
ATOM 4988 O O . ASP B 2 58 ? 176.472 200.639 194.370 1.00 24.97 116 ASP B O 1
ATOM 4993 N N . VAL B 2 59 ? 178.111 199.848 193.049 1.00 23.89 117 VAL B N 1
ATOM 4994 C CA . VAL B 2 59 ? 178.977 200.993 193.311 1.00 19.18 117 VAL B CA 1
ATOM 4995 C C . VAL B 2 59 ? 178.382 202.262 192.717 1.00 22.01 117 VAL B C 1
ATOM 4996 O O . VAL B 2 59 ? 178.456 203.335 193.321 1.00 29.15 117 VAL B O 1
ATOM 5000 N N . LEU B 2 60 ? 177.784 202.167 191.529 1.00 21.12 118 LEU B N 1
ATOM 5001 C CA . LEU B 2 60 ? 177.131 203.338 190.947 1.00 17.93 118 LEU B CA 1
ATOM 5002 C C . LEU B 2 60 ? 175.950 203.796 191.797 1.00 22.10 118 LEU B C 1
ATOM 5003 O O . LEU B 2 60 ? 175.764 205.000 192.026 1.00 26.76 118 LEU B O 1
ATOM 5008 N N . GLU B 2 61 ? 175.145 202.848 192.285 1.00 24.58 119 GLU B N 1
ATOM 5009 C CA . GLU B 2 61 ? 174.038 203.211 193.169 1.00 29.09 119 GLU B CA 1
ATOM 5010 C C . GLU B 2 61 ? 174.544 203.859 194.456 1.00 31.33 119 GLU B C 1
ATOM 5011 O O . GLU B 2 61 ? 173.982 204.858 194.927 1.00 32.73 119 GLU B O 1
ATOM 5017 N N . LYS B 2 62 ? 175.614 203.307 195.032 1.00 31.44 120 LYS B N 1
ATOM 5018 C CA . LYS B 2 62 ? 176.194 203.872 196.245 1.00 27.91 120 LYS B CA 1
ATOM 5019 C C . LYS B 2 62 ? 176.743 205.268 195.995 1.00 25.68 120 LYS B C 1
ATOM 5020 O O . LYS B 2 62 ? 176.666 206.137 196.867 1.00 29.72 120 LYS B O 1
ATOM 5026 N N . ALA B 2 63 ? 177.324 205.494 194.817 1.00 23.33 121 ALA B N 1
ATOM 5027 C CA . ALA B 2 63 ? 177.816 206.821 194.472 1.00 21.75 121 ALA B CA 1
ATOM 5028 C C . ALA B 2 63 ? 176.675 207.821 194.379 1.00 26.75 121 ALA B C 1
ATOM 5029 O O . ALA B 2 63 ? 176.805 208.965 194.827 1.00 30.39 121 ALA B O 1
ATOM 5031 N N . THR B 2 64 ? 175.551 207.413 193.786 1.00 30.87 122 THR B N 1
ATOM 5032 C CA . THR B 2 64 ? 174.391 208.301 193.750 1.00 29.13 122 THR B CA 1
ATOM 5033 C C . THR B 2 64 ? 173.898 208.614 195.157 1.00 30.77 122 THR B C 1
ATOM 5034 O O . THR B 2 64 ? 173.520 209.753 195.452 1.00 35.11 122 THR B O 1
ATOM 5038 N N . GLN B 2 65 ? 173.892 207.614 196.040 1.00 34.60 123 GLN B N 1
ATOM 5039 C CA . GLN B 2 65 ? 173.392 207.841 197.395 1.00 37.86 123 GLN B CA 1
ATOM 5040 C C . GLN B 2 65 ? 174.353 208.673 198.241 1.00 38.51 123 GLN B C 1
ATOM 5041 O O . GLN B 2 65 ? 173.913 209.387 199.148 1.00 40.25 123 GLN B O 1
ATOM 5047 N N . CYS B 2 66 ? 175.658 208.594 197.971 1.00 39.59 124 CYS B N 1
ATOM 5048 C CA . CYS B 2 66 ? 176.653 209.155 198.881 1.00 40.57 124 CYS B CA 1
ATOM 5049 C C . CYS B 2 66 ? 176.732 210.675 198.797 1.00 42.13 124 CYS B C 1
ATOM 5050 O O . CYS B 2 66 ? 176.974 211.337 199.812 1.00 44.64 124 CYS B O 1
ATOM 5053 N N . VAL B 2 67 ? 176.554 211.242 197.609 1.00 43.86 125 VAL B N 1
ATOM 5054 C CA . VAL B 2 67 ? 176.674 212.698 197.461 1.00 48.41 125 VAL B CA 1
ATOM 5055 C C . VAL B 2 67 ? 175.558 213.374 198.251 1.00 56.36 125 VAL B C 1
ATOM 5056 O O . VAL B 2 67 ? 174.381 212.985 198.116 1.00 55.25 125 VAL B O 1
ATOM 5060 N N . PRO B 2 68 ? 175.858 214.378 199.081 1.00 59.84 126 PRO B N 1
ATOM 5061 C CA . PRO B 2 68 ? 174.841 214.898 200.014 1.00 63.24 126 PRO B CA 1
ATOM 5062 C C . PRO B 2 68 ? 173.631 215.527 199.346 1.00 67.91 126 PRO B C 1
ATOM 5063 O O . PRO B 2 68 ? 172.612 215.722 200.020 1.00 73.36 126 PRO B O 1
ATOM 5067 N N . LYS B 2 69 ? 173.713 215.874 198.063 1.00 65.44 127 LYS B N 1
ATOM 5068 C CA . LYS B 2 69 ? 172.646 216.478 197.268 1.00 69.87 127 LYS B CA 1
ATOM 5069 C C . LYS B 2 69 ? 172.297 217.889 197.722 1.00 68.49 127 LYS B C 1
ATOM 5070 O O . LYS B 2 69 ? 171.411 218.513 197.126 1.00 64.30 127 LYS B O 1
ATOM 5076 N N . GLU B 2 70 ? 172.952 218.412 198.756 1.00 70.75 128 GLU B N 1
ATOM 5077 C CA . GLU B 2 70 ? 172.862 219.828 199.076 1.00 74.92 128 GLU B CA 1
ATOM 5078 C C . GLU B 2 70 ? 173.909 220.649 198.343 1.00 71.73 128 GLU B C 1
ATOM 5079 O O . GLU B 2 70 ? 173.722 221.858 198.170 1.00 73.25 128 GLU B O 1
ATOM 5085 N N . GLU B 2 71 ? 174.998 220.019 197.911 1.00 66.98 129 GLU B N 1
ATOM 5086 C CA . GLU B 2 71 ? 176.045 220.679 197.149 1.00 65.43 129 GLU B CA 1
ATOM 5087 C C . GLU B 2 71 ? 175.796 220.646 195.649 1.00 63.55 129 GLU B C 1
ATOM 5088 O O . GLU B 2 71 ? 176.583 221.222 194.893 1.00 63.34 129 GLU B O 1
ATOM 5094 N N . ILE B 2 72 ? 174.729 219.990 195.198 1.00 61.98 130 ILE B N 1
ATOM 5095 C CA . ILE B 2 72 ? 174.373 220.022 193.785 1.00 61.91 130 ILE B CA 1
ATOM 5096 C C . ILE B 2 72 ? 173.718 221.375 193.543 1.00 65.82 130 ILE B C 1
ATOM 5097 O O . ILE B 2 72 ? 172.522 221.563 193.797 1.00 69.86 130 ILE B O 1
ATOM 5102 N N . LYS B 2 73 ? 174.518 222.340 193.097 1.00 67.83 131 LYS B N 1
ATOM 5103 C CA . LYS B 2 73 ? 174.073 223.713 192.922 1.00 71.53 131 LYS B CA 1
ATOM 5104 C C . LYS B 2 73 ? 174.814 224.325 191.744 1.00 75.66 131 LYS B C 1
ATOM 5105 O O . LYS B 2 73 ? 175.847 223.818 191.302 1.00 73.21 131 LYS B O 1
ATOM 5111 N N . ASP B 2 74 ? 174.270 225.432 191.238 1.00 80.11 132 ASP B N 1
ATOM 5112 C CA . ASP B 2 74 ? 174.964 226.185 190.203 1.00 80.95 132 ASP B CA 1
ATOM 5113 C C . ASP B 2 74 ? 176.238 226.835 190.726 1.00 76.06 132 ASP B C 1
ATOM 5114 O O . ASP B 2 74 ? 177.107 227.198 189.926 1.00 73.70 132 ASP B O 1
ATOM 5119 N N . ASP B 2 75 ? 176.363 226.995 192.046 1.00 77.02 133 ASP B N 1
ATOM 5120 C CA . ASP B 2 75 ? 177.607 227.500 192.618 1.00 78.77 133 ASP B CA 1
ATOM 5121 C C . ASP B 2 75 ? 178.752 226.523 192.386 1.00 74.35 133 ASP B C 1
ATOM 5122 O O . ASP B 2 75 ? 179.884 226.935 192.106 1.00 66.19 133 ASP B O 1
ATOM 5127 N N . ASN B 2 76 ? 178.478 225.224 192.509 1.00 73.62 134 ASN B N 1
ATOM 5128 C CA . ASN B 2 76 ? 179.439 224.168 192.219 1.00 65.02 134 ASN B CA 1
ATOM 5129 C C . ASN B 2 76 ? 179.019 223.469 190.933 1.00 61.42 134 ASN B C 1
ATOM 5130 O O . ASN B 2 76 ? 178.339 222.437 190.982 1.00 59.40 134 ASN B O 1
ATOM 5135 N N . PRO B 2 77 ? 179.399 223.995 189.769 1.00 65.97 135 PRO B N 1
ATOM 5136 C CA . PRO B 2 77 ? 178.857 223.465 188.512 1.00 61.05 135 PRO B CA 1
ATOM 5137 C C . PRO B 2 77 ? 179.520 222.173 188.066 1.00 54.34 135 PRO B C 1
ATOM 5138 O O . PRO B 2 77 ? 178.890 221.352 187.395 1.00 52.72 135 PRO B O 1
ATOM 5142 N N . HIS B 2 78 ? 180.790 221.982 188.426 1.00 57.72 136 HIS B N 1
ATOM 5143 C CA . HIS B 2 78 ? 181.498 220.776 188.011 1.00 56.06 136 HIS B CA 1
ATOM 5144 C C . HIS B 2 78 ? 181.088 219.559 188.827 1.00 48.00 136 HIS B C 1
ATOM 5145 O O . HIS B 2 78 ? 181.143 218.435 188.320 1.00 45.50 136 HIS B O 1
ATOM 5152 N N . LEU B 2 79 ? 180.685 219.755 190.083 1.00 47.61 137 LEU B N 1
ATOM 5153 C CA . LEU B 2 79 ? 180.117 218.653 190.848 1.00 43.49 137 LEU B CA 1
ATOM 5154 C C . LEU B 2 79 ? 178.709 218.322 190.375 1.00 43.83 137 LEU B C 1
ATOM 5155 O O . LEU B 2 79 ? 178.264 217.176 190.503 1.00 46.58 137 LEU B O 1
ATOM 5160 N N . LYS B 2 80 ? 177.995 219.306 189.825 1.00 44.75 138 LYS B N 1
ATOM 5161 C CA . LYS B 2 80 ? 176.667 219.043 189.284 1.00 40.18 138 LYS B CA 1
ATOM 5162 C C . LYS B 2 80 ? 176.748 218.216 188.007 1.00 40.53 138 LYS B C 1
ATOM 5163 O O . LYS B 2 80 ? 176.020 217.231 187.849 1.00 44.65 138 LYS B O 1
ATOM 5169 N N . ASN B 2 81 ? 177.636 218.598 187.085 1.00 39.28 139 ASN B N 1
ATOM 5170 C CA . ASN B 2 81 ? 177.767 217.861 185.832 1.00 36.54 139 ASN B CA 1
ATOM 5171 C C . ASN B 2 81 ? 178.232 216.432 186.078 1.00 35.49 139 ASN B C 1
ATOM 5172 O O . ASN B 2 81 ? 177.746 215.492 185.438 1.00 39.30 139 ASN B O 1
ATOM 5177 N N . LEU B 2 82 ? 179.178 216.252 187.000 1.00 32.51 140 LEU B N 1
ATOM 5178 C CA . LEU B 2 82 ? 179.634 214.910 187.341 1.00 27.63 140 LEU B CA 1
ATOM 5179 C C . LEU B 2 82 ? 178.501 214.082 187.928 1.00 28.73 140 LEU B C 1
ATOM 5180 O O . LEU B 2 82 ? 178.369 212.891 187.625 1.00 35.01 140 LEU B O 1
ATOM 5185 N N . TYR B 2 83 ? 177.667 214.697 188.768 1.00 29.69 141 TYR B N 1
ATOM 5186 C CA . TYR B 2 83 ? 176.536 213.976 189.341 1.00 30.83 141 TYR B CA 1
ATOM 5187 C C . TYR B 2 83 ? 175.531 213.572 188.270 1.00 32.10 141 TYR B C 1
ATOM 5188 O O . TYR B 2 83 ? 174.990 212.462 188.310 1.00 35.63 141 TYR B O 1
ATOM 5197 N N . GLU B 2 84 ? 175.256 214.459 187.310 1.00 31.56 142 GLU B N 1
ATOM 5198 C CA . GLU B 2 84 ? 174.336 214.099 186.235 1.00 32.58 142 GLU B CA 1
ATOM 5199 C C . GLU B 2 84 ? 174.907 212.982 185.371 1.00 31.45 142 GLU B C 1
ATOM 5200 O O . GLU B 2 84 ? 174.173 212.080 184.950 1.00 33.37 142 GLU B O 1
ATOM 5206 N N . GLY B 2 85 ? 176.212 213.020 185.098 1.00 28.40 143 GLY B N 1
ATOM 5207 C CA . GLY B 2 85 ? 176.831 211.925 184.367 1.00 25.34 143 GLY B CA 1
ATOM 5208 C C . GLY B 2 85 ? 176.741 210.606 185.111 1.00 26.42 143 GLY B C 1
ATOM 5209 O O . GLY B 2 85 ? 176.475 209.560 184.514 1.00 28.61 143 GLY B O 1
ATOM 5210 N N . LEU B 2 86 ? 176.953 210.639 186.427 1.00 25.14 144 LEU B N 1
ATOM 5211 C CA . LEU B 2 86 ? 176.835 209.428 187.233 1.00 23.41 144 LEU B CA 1
ATOM 5212 C C . LEU B 2 86 ? 175.408 208.893 187.233 1.00 25.01 144 LEU B C 1
ATOM 5213 O O . LEU B 2 86 ? 175.190 207.677 187.146 1.00 27.38 144 LEU B O 1
ATOM 5218 N N . VAL B 2 87 ? 174.421 209.785 187.336 1.00 22.45 145 VAL B N 1
ATOM 5219 C CA . VAL B 2 87 ? 173.023 209.363 187.310 1.00 21.32 145 VAL B CA 1
ATOM 5220 C C . VAL B 2 87 ? 172.682 208.731 185.966 1.00 25.26 145 VAL B C 1
ATOM 5221 O O . VAL B 2 87 ? 172.007 207.693 185.900 1.00 27.63 145 VAL B O 1
ATOM 5225 N N . MET B 2 88 ? 173.143 209.344 184.873 1.00 23.61 146 MET B N 1
ATOM 5226 C CA . MET B 2 88 ? 172.902 208.775 183.552 1.00 19.62 146 MET B CA 1
ATOM 5227 C C . MET B 2 88 ? 173.563 207.413 183.411 1.00 20.47 146 MET B C 1
ATOM 5228 O O . MET B 2 88 ? 172.987 206.497 182.817 1.00 22.60 146 MET B O 1
ATOM 5233 N N . THR B 2 89 ? 174.774 207.257 183.951 1.00 22.95 147 THR B N 1
ATOM 5234 C CA . THR B 2 89 ? 175.443 205.960 183.897 1.00 21.69 147 THR B CA 1
ATOM 5235 C C . THR B 2 89 ? 174.668 204.902 184.671 1.00 19.63 147 THR B C 1
ATOM 5236 O O . THR B 2 89 ? 174.552 203.754 184.224 1.00 21.92 147 THR B O 1
ATOM 5240 N N . GLU B 2 90 ? 174.136 205.264 185.839 1.00 18.74 148 GLU B N 1
ATOM 5241 C CA . GLU B 2 90 ? 173.362 204.303 186.619 1.00 20.16 148 GLU B CA 1
ATOM 5242 C C . GLU B 2 90 ? 172.093 203.883 185.885 1.00 25.35 148 GLU B C 1
ATOM 5243 O O . GLU B 2 90 ? 171.764 202.689 185.826 1.00 29.15 148 GLU B O 1
ATOM 5249 N N . VAL B 2 91 ? 171.368 204.846 185.307 1.00 25.95 149 VAL B N 1
ATOM 5250 C CA . VAL B 2 91 ? 170.156 204.474 184.581 1.00 21.12 149 VAL B CA 1
ATOM 5251 C C . VAL B 2 91 ? 170.501 203.663 183.336 1.00 20.54 149 VAL B C 1
ATOM 5252 O O . VAL B 2 91 ? 169.758 202.751 182.962 1.00 22.51 149 VAL B O 1
ATOM 5256 N N . GLN B 2 92 ? 171.637 203.948 182.692 1.00 20.79 150 GLN B N 1
ATOM 5257 C CA . GLN B 2 92 ? 172.041 203.174 181.523 1.00 19.78 150 GLN B CA 1
ATOM 5258 C C . GLN B 2 92 ? 172.377 201.736 181.892 1.00 22.01 150 GLN B C 1
ATOM 5259 O O . GLN B 2 92 ? 172.001 200.801 181.173 1.00 28.19 150 GLN B O 1
ATOM 5265 N N . ILE B 2 93 ? 173.097 201.533 182.998 1.00 20.54 151 ILE B N 1
ATOM 5266 C CA . ILE B 2 93 ? 173.451 200.172 183.385 1.00 18.27 151 ILE B CA 1
ATOM 5267 C C . ILE B 2 93 ? 172.208 199.404 183.811 1.00 17.91 151 ILE B C 1
ATOM 5268 O O . ILE B 2 93 ? 172.079 198.208 183.528 1.00 19.50 151 ILE B O 1
ATOM 5273 N N . GLN B 2 94 ? 171.256 200.073 184.463 1.00 20.15 152 GLN B N 1
ATOM 5274 C CA . GLN B 2 94 ? 170.035 199.366 184.824 1.00 19.53 152 GLN B CA 1
ATOM 5275 C C . GLN B 2 94 ? 169.135 199.117 183.621 1.00 17.92 152 GLN B C 1
ATOM 5276 O O . GLN B 2 94 ? 168.344 198.171 183.645 1.00 19.48 152 GLN B O 1
ATOM 5282 N N . LYS B 2 95 ? 169.232 199.938 182.574 1.00 17.20 153 LYS B N 1
ATOM 5283 C CA . LYS B 2 95 ? 168.440 199.698 181.373 1.00 16.49 153 LYS B CA 1
ATOM 5284 C C . LYS B 2 95 ? 169.018 198.569 180.531 1.00 17.73 153 LYS B C 1
ATOM 5285 O O . LYS B 2 95 ? 168.265 197.796 179.931 1.00 21.80 153 LYS B O 1
ATOM 5291 N N . VAL B 2 96 ? 170.344 198.462 180.455 1.00 18.78 154 VAL B N 1
ATOM 5292 C CA . VAL B 2 96 ? 170.917 197.313 179.760 1.00 18.50 154 VAL B CA 1
ATOM 5293 C C . VAL B 2 96 ? 170.767 196.049 180.605 1.00 18.56 154 VAL B C 1
ATOM 5294 O O . VAL B 2 96 ? 170.691 194.942 180.063 1.00 19.88 154 VAL B O 1
ATOM 5298 N N . PHE B 2 97 ? 170.704 196.185 181.930 1.00 17.94 155 PHE B N 1
ATOM 5299 C CA . PHE B 2 97 ? 170.528 195.015 182.784 1.00 15.68 155 PHE B CA 1
ATOM 5300 C C . PHE B 2 97 ? 169.181 194.350 182.538 1.00 17.51 155 PHE B C 1
ATOM 5301 O O . PHE B 2 97 ? 169.109 193.139 182.310 1.00 21.14 155 PHE B O 1
ATOM 5309 N N . THR B 2 98 ? 168.097 195.126 182.580 1.00 18.31 156 THR B N 1
ATOM 5310 C CA . THR B 2 98 ? 166.766 194.559 182.399 1.00 16.37 156 THR B CA 1
ATOM 5311 C C . THR B 2 98 ? 166.471 194.207 180.951 1.00 17.37 156 THR B C 1
ATOM 5312 O O . THR B 2 98 ? 165.522 193.462 180.690 1.00 21.91 156 THR B O 1
ATOM 5316 N N . LYS B 2 99 ? 167.254 194.729 180.006 1.00 15.55 157 LYS B N 1
ATOM 5317 C CA . LYS B 2 99 ? 167.095 194.335 178.613 1.00 16.09 157 LYS B CA 1
ATOM 5318 C C . LYS B 2 99 ? 167.488 192.881 178.398 1.00 17.75 157 LYS B C 1
ATOM 5319 O O . LYS B 2 99 ? 166.870 192.185 177.586 1.00 19.57 157 LYS B O 1
ATOM 5325 N N . HIS B 2 100 ? 168.497 192.400 179.125 1.00 18.76 158 HIS B N 1
ATOM 5326 C CA . HIS B 2 100 ? 168.997 191.038 178.986 1.00 17.66 158 HIS B CA 1
ATOM 5327 C C . HIS B 2 100 ? 168.517 190.125 180.108 1.00 17.89 158 HIS B C 1
ATOM 5328 O O . HIS B 2 100 ? 169.190 189.146 180.442 1.00 21.30 158 HIS B O 1
ATOM 5335 N N . GLY B 2 101 ? 167.369 190.430 180.702 1.00 16.57 159 GLY B N 1
ATOM 5336 C CA . GLY B 2 101 ? 166.744 189.541 181.654 1.00 17.72 159 GLY B CA 1
ATOM 5337 C C . GLY B 2 101 ? 167.237 189.644 183.078 1.00 18.18 159 GLY B C 1
ATOM 5338 O O . GLY B 2 101 ? 166.714 188.931 183.943 1.00 20.23 159 GLY B O 1
ATOM 5339 N N . LEU B 2 102 ? 168.211 190.503 183.360 1.00 17.50 160 LEU B N 1
ATOM 5340 C CA . LEU B 2 102 ? 168.735 190.649 184.714 1.00 17.26 160 LEU B CA 1
ATOM 5341 C C . LEU B 2 102 ? 167.798 191.553 185.504 1.00 17.27 160 LEU B C 1
ATOM 5342 O O . LEU B 2 102 ? 167.683 192.746 185.212 1.00 21.35 160 LEU B O 1
ATOM 5347 N N . LEU B 2 103 ? 167.128 190.989 186.505 1.00 15.55 161 LEU B N 1
ATOM 5348 C CA . LEU B 2 103 ? 166.130 191.701 187.289 1.00 18.36 161 LEU B CA 1
ATOM 5349 C C . LEU B 2 103 ? 166.592 191.837 188.732 1.00 19.96 161 LEU B C 1
ATOM 5350 O O . LEU B 2 103 ? 167.184 190.913 189.295 1.00 23.95 161 LEU B O 1
ATOM 5355 N N . LYS B 2 104 ? 166.312 192.993 189.324 1.00 19.30 162 LYS B N 1
ATOM 5356 C CA . LYS B 2 104 ? 166.704 193.272 190.696 1.00 18.27 162 LYS B CA 1
ATOM 5357 C C . LYS B 2 104 ? 165.671 192.729 191.672 1.00 20.12 162 LYS B C 1
ATOM 5358 O O . LYS B 2 104 ? 164.464 192.813 191.431 1.00 23.42 162 LYS B O 1
ATOM 5364 N N . LEU B 2 105 ? 166.151 192.172 192.783 1.00 20.88 163 LEU B N 1
ATOM 5365 C CA . LEU B 2 105 ? 165.295 191.648 193.843 1.00 21.26 163 LEU B CA 1
ATOM 5366 C C . LEU B 2 105 ? 165.400 192.570 195.050 1.00 22.82 163 LEU B C 1
ATOM 5367 O O . LEU B 2 105 ? 166.467 192.684 195.660 1.00 22.77 163 LEU B O 1
ATOM 5372 N N . ASN B 2 106 ? 164.294 193.222 195.396 1.00 23.83 164 ASN B N 1
ATOM 5373 C CA . ASN B 2 106 ? 164.222 194.110 196.554 1.00 27.55 164 ASN B CA 1
ATOM 5374 C C . ASN B 2 106 ? 162.982 193.767 197.372 1.00 34.24 164 ASN B C 1
ATOM 5375 O O . ASN B 2 106 ? 161.996 194.514 197.378 1.00 36.32 164 ASN B O 1
ATOM 5380 N N . PRO B 2 107 ? 162.999 192.634 198.082 1.00 32.38 165 PRO B N 1
ATOM 5381 C CA . PRO B 2 107 ? 161.832 192.227 198.890 1.00 30.04 165 PRO B CA 1
ATOM 5382 C C . PRO B 2 107 ? 161.737 193.010 200.197 1.00 36.54 165 PRO B C 1
ATOM 5383 O O . PRO B 2 107 ? 162.191 192.594 201.258 1.00 40.72 165 PRO B O 1
ATOM 5387 N N . VAL B 2 108 ? 161.130 194.195 200.116 1.00 36.66 166 VAL B N 1
ATOM 5388 C CA . VAL B 2 108 ? 161.046 195.067 201.285 1.00 37.17 166 VAL B CA 1
ATOM 5389 C C . VAL B 2 108 ? 160.233 194.407 202.391 1.00 38.24 166 VAL B C 1
ATOM 5390 O O . VAL B 2 108 ? 160.615 194.445 203.567 1.00 40.07 166 VAL B O 1
ATOM 5394 N N . GLY B 2 109 ? 159.110 193.788 202.039 1.00 36.43 167 GLY B N 1
ATOM 5395 C CA . GLY B 2 109 ? 158.258 193.173 203.038 1.00 35.17 167 GLY B CA 1
ATOM 5396 C C . GLY B 2 109 ? 157.739 191.807 202.646 1.00 37.74 167 GLY B C 1
ATOM 5397 O O . GLY B 2 109 ? 156.729 191.342 203.181 1.00 43.14 167 GLY B O 1
ATOM 5398 N N . ALA B 2 110 ? 158.419 191.152 201.712 1.00 36.63 168 ALA B N 1
ATOM 5399 C CA . ALA B 2 110 ? 158.005 189.838 201.257 1.00 35.76 168 ALA B CA 1
ATOM 5400 C C . ALA B 2 110 ? 158.386 188.769 202.277 1.00 35.14 168 ALA B C 1
ATOM 5401 O O . ALA B 2 110 ? 159.183 188.992 203.191 1.00 35.76 168 ALA B O 1
ATOM 5403 N N . LYS B 2 111 ? 157.792 187.592 202.116 1.00 36.02 169 LYS B N 1
ATOM 5404 C CA . LYS B 2 111 ? 158.142 186.456 202.953 1.00 35.23 169 LYS B CA 1
ATOM 5405 C C . LYS B 2 111 ? 159.553 185.980 202.633 1.00 32.27 169 LYS B C 1
ATOM 5406 O O . LYS B 2 111 ? 160.016 186.063 201.493 1.00 34.53 169 LYS B O 1
ATOM 5412 N N . PHE B 2 112 ? 160.244 185.483 203.655 1.00 28.32 170 PHE B N 1
ATOM 5413 C CA . PHE B 2 112 ? 161.598 184.989 203.457 1.00 24.37 170 PHE B CA 1
ATOM 5414 C C . PHE B 2 112 ? 161.572 183.717 202.621 1.00 29.77 170 PHE B C 1
ATOM 5415 O O . PHE B 2 112 ? 160.913 182.737 202.979 1.00 34.70 170 PHE B O 1
ATOM 5423 N N . ASP B 2 113 ? 162.287 183.739 201.505 1.00 22.09 171 ASP B N 1
ATOM 5424 C CA . ASP B 2 113 ? 162.371 182.603 200.591 1.00 17.85 171 ASP B CA 1
ATOM 5425 C C . ASP B 2 113 ? 163.825 182.189 200.462 1.00 21.58 171 ASP B C 1
ATOM 5426 O O . ASP B 2 113 ? 164.611 182.911 199.822 1.00 26.11 171 ASP B O 1
ATOM 5431 N N . PRO B 2 114 ? 164.247 181.056 201.029 1.00 23.11 172 PRO B N 1
ATOM 5432 C CA . PRO B 2 114 ? 165.678 180.724 201.011 1.00 17.50 172 PRO B CA 1
ATOM 5433 C C . PRO B 2 114 ? 166.142 180.196 199.666 1.00 21.57 172 PRO B C 1
ATOM 5434 O O . PRO B 2 114 ? 166.958 179.276 199.602 1.00 28.32 172 PRO B O 1
ATOM 5438 N N . TYR B 2 115 ? 165.641 180.786 198.588 1.00 23.68 173 TYR B N 1
ATOM 5439 C CA . TYR B 2 115 ? 166.110 180.504 197.240 1.00 20.23 173 TYR B CA 1
ATOM 5440 C C . TYR B 2 115 ? 166.553 181.749 196.503 1.00 24.32 173 TYR B C 1
ATOM 5441 O O . TYR B 2 115 ? 167.301 181.632 195.526 1.00 30.63 173 TYR B O 1
ATOM 5450 N N . GLU B 2 116 ? 166.109 182.932 196.928 1.00 22.12 174 GLU B N 1
ATOM 5451 C CA . GLU B 2 116 ? 166.601 184.194 196.408 1.00 19.92 174 GLU B CA 1
ATOM 5452 C C . GLU B 2 116 ? 167.092 185.136 197.492 1.00 21.29 174 GLU B C 1
ATOM 5453 O O . GLU B 2 116 ? 167.632 186.194 197.157 1.00 25.03 174 GLU B O 1
ATOM 5459 N N . HIS B 2 117 ? 166.907 184.806 198.767 1.00 20.63 175 HIS B N 1
ATOM 5460 C CA . HIS B 2 117 ? 167.276 185.673 199.875 1.00 18.30 175 HIS B CA 1
ATOM 5461 C C . HIS B 2 117 ? 168.279 184.968 200.772 1.00 18.20 175 HIS B C 1
ATOM 5462 O O . HIS B 2 117 ? 168.128 183.782 201.074 1.00 21.58 175 HIS B O 1
ATOM 5469 N N . GLU B 2 118 ? 169.298 185.705 201.199 1.00 17.33 176 GLU B N 1
ATOM 5470 C CA . GLU B 2 118 ? 170.281 185.220 202.159 1.00 18.18 176 GLU B CA 1
ATOM 5471 C C . GLU B 2 118 ? 170.075 185.978 203.461 1.00 19.54 176 GLU B C 1
ATOM 5472 O O . GLU B 2 118 ? 170.378 187.171 203.543 1.00 23.19 176 GLU B O 1
ATOM 5478 N N . ALA B 2 119 ? 169.559 185.289 204.473 1.00 20.11 177 ALA B N 1
ATOM 5479 C CA . ALA B 2 119 ? 169.273 185.935 205.745 1.00 19.73 177 ALA B CA 1
ATOM 5480 C C . ALA B 2 119 ? 170.566 186.352 206.428 1.00 24.84 177 ALA B C 1
ATOM 5481 O O . ALA B 2 119 ? 171.485 185.544 206.588 1.00 28.69 177 ALA B O 1
ATOM 5483 N N . LEU B 2 120 ? 170.634 187.616 206.836 1.00 23.83 178 LEU B N 1
ATOM 5484 C CA . LEU B 2 120 ? 171.792 188.147 207.541 1.00 24.34 178 LEU B CA 1
ATOM 5485 C C . LEU B 2 120 ? 171.612 188.145 209.050 1.00 30.19 178 LEU B C 1
ATOM 5486 O O . LEU B 2 120 ? 172.567 187.874 209.782 1.00 34.82 178 LEU B O 1
ATOM 5491 N N . PHE B 2 121 ? 170.408 188.442 209.531 1.00 28.06 179 PHE B N 1
ATOM 5492 C CA . PHE B 2 121 ? 170.112 188.391 210.953 1.00 31.84 179 PHE B CA 1
ATOM 5493 C C . PHE B 2 121 ? 168.673 187.943 211.142 1.00 35.03 179 PHE B C 1
ATOM 5494 O O . PHE B 2 121 ? 167.863 187.972 210.214 1.00 36.76 179 PHE B O 1
ATOM 5502 N N . HIS B 2 122 ? 168.368 187.512 212.360 1.00 40.22 180 HIS B N 1
ATOM 5503 C CA . HIS B 2 122 ? 167.041 187.046 212.738 1.00 43.61 180 HIS B CA 1
ATOM 5504 C C . HIS B 2 122 ? 166.464 187.916 213.847 1.00 53.25 180 HIS B C 1
ATOM 5505 O O . HIS B 2 122 ? 165.849 187.424 214.794 1.00 58.66 180 HIS B O 1
ATOM 5512 N N . THR B 2 123 ? 166.663 189.222 213.739 1.00 52.81 181 THR B N 1
ATOM 5513 C CA . THR B 2 123 ? 166.231 190.138 214.787 1.00 56.13 181 THR B CA 1
ATOM 5514 C C . THR B 2 123 ? 164.709 190.205 214.838 1.00 58.11 181 THR B C 1
ATOM 5515 O O . THR B 2 123 ? 164.066 190.345 213.793 1.00 58.46 181 THR B O 1
ATOM 5519 N N . PRO B 2 124 ? 164.100 190.111 216.019 1.00 62.25 182 PRO B N 1
ATOM 5520 C CA . PRO B 2 124 ? 162.643 190.249 216.103 1.00 63.15 182 PRO B CA 1
ATOM 5521 C C . PRO B 2 124 ? 162.218 191.700 215.950 1.00 67.38 182 PRO B C 1
ATOM 5522 O O . PRO B 2 124 ? 162.844 192.612 216.495 1.00 66.23 182 PRO B O 1
ATOM 5526 N N . VAL B 2 125 ? 161.140 191.906 215.198 1.00 74.00 183 VAL B N 1
ATOM 5527 C CA . VAL B 2 125 ? 160.606 193.233 214.919 1.00 79.30 183 VAL B CA 1
ATOM 5528 C C . VAL B 2 125 ? 159.122 193.229 215.255 1.00 86.76 183 VAL B C 1
ATOM 5529 O O . VAL B 2 125 ? 158.395 192.310 214.862 1.00 82.69 183 VAL B O 1
ATOM 5533 N N . GLU B 2 126 ? 158.676 194.248 215.985 1.00 86.84 184 GLU B N 1
ATOM 5534 C CA . GLU B 2 126 ? 157.275 194.349 216.366 1.00 91.59 184 GLU B CA 1
ATOM 5535 C C . GLU B 2 126 ? 156.458 194.964 215.237 1.00 91.60 184 GLU B C 1
ATOM 5536 O O . GLU B 2 126 ? 156.939 195.827 214.497 1.00 89.49 184 GLU B O 1
ATOM 5542 N N . GLY B 2 127 ? 155.215 194.506 215.103 1.00 89.88 185 GLY B N 1
ATOM 5543 C CA . GLY B 2 127 ? 154.332 194.993 214.066 1.00 89.51 185 GLY B CA 1
ATOM 5544 C C . GLY B 2 127 ? 154.507 194.343 212.712 1.00 86.76 185 GLY B C 1
ATOM 5545 O O . GLY B 2 127 ? 153.784 194.704 211.775 1.00 82.90 185 GLY B O 1
ATOM 5546 N N . LYS B 2 128 ? 155.436 193.402 212.575 1.00 83.72 186 LYS B N 1
ATOM 5547 C CA . LYS B 2 128 ? 155.686 192.710 211.320 1.00 76.58 186 LYS B CA 1
ATOM 5548 C C . LYS B 2 128 ? 155.388 191.227 211.486 1.00 70.88 186 LYS B C 1
ATOM 5549 O O . LYS B 2 128 ? 155.704 190.634 212.522 1.00 70.79 186 LYS B O 1
ATOM 5555 N N . GLU B 2 129 ? 154.776 190.639 210.466 1.00 65.55 187 GLU B N 1
ATOM 5556 C CA . GLU B 2 129 ? 154.428 189.227 210.514 1.00 64.66 187 GLU B CA 1
ATOM 5557 C C . GLU B 2 129 ? 155.697 188.384 210.594 1.00 63.16 187 GLU B C 1
ATOM 5558 O O . GLU B 2 129 ? 156.643 188.625 209.831 1.00 61.61 187 GLU B O 1
ATOM 5564 N N . PRO B 2 130 ? 155.768 187.410 211.502 1.00 61.30 188 PRO B N 1
ATOM 5565 C CA . PRO B 2 130 ? 156.987 186.601 211.621 1.00 58.34 188 PRO B CA 1
ATOM 5566 C C . PRO B 2 130 ? 157.300 185.863 210.328 1.00 58.07 188 PRO B C 1
ATOM 5567 O O . PRO B 2 130 ? 156.407 185.356 209.647 1.00 59.17 188 PRO B O 1
ATOM 5571 N N . GLY B 2 131 ? 158.589 185.802 210.000 1.00 53.74 189 GLY B N 1
ATOM 5572 C CA . GLY B 2 131 ? 159.045 185.175 208.781 1.00 47.85 189 GLY B CA 1
ATOM 5573 C C . GLY B 2 131 ? 159.240 186.111 207.609 1.00 38.67 189 GLY B C 1
ATOM 5574 O O . GLY B 2 131 ? 159.846 185.706 206.612 1.00 39.70 189 GLY B O 1
ATOM 5575 N N . THR B 2 132 ? 158.754 187.344 207.693 1.00 40.14 190 THR B N 1
ATOM 5576 C CA . THR B 2 132 ? 158.909 188.288 206.601 1.00 41.58 190 THR B CA 1
ATOM 5577 C C . THR B 2 132 ? 160.297 188.921 206.635 1.00 39.12 190 THR B C 1
ATOM 5578 O O . THR B 2 132 ? 161.089 188.704 207.554 1.00 38.40 190 THR B O 1
ATOM 5582 N N . VAL B 2 133 ? 160.587 189.719 205.614 1.00 34.83 191 VAL B N 1
ATOM 5583 C CA . VAL B 2 133 ? 161.870 190.400 205.498 1.00 31.30 191 VAL B CA 1
ATOM 5584 C C . VAL B 2 133 ? 161.755 191.770 206.157 1.00 38.24 191 VAL B C 1
ATOM 5585 O O . VAL B 2 133 ? 160.964 192.612 205.721 1.00 43.09 191 VAL B O 1
ATOM 5589 N N . ALA B 2 134 ? 162.539 191.992 207.215 1.00 36.63 192 ALA B N 1
ATOM 5590 C CA . ALA B 2 134 ? 162.517 193.286 207.889 1.00 36.36 192 ALA B CA 1
ATOM 5591 C C . ALA B 2 134 ? 163.154 194.367 207.028 1.00 38.22 192 ALA B C 1
ATOM 5592 O O . ALA B 2 134 ? 162.582 195.448 206.846 1.00 43.45 192 ALA B O 1
ATOM 5594 N N . LEU B 2 135 ? 164.340 194.095 206.488 1.00 32.77 193 LEU B N 1
ATOM 5595 C CA . LEU B 2 135 ? 165.045 195.065 205.667 1.00 32.90 193 LEU B CA 1
ATOM 5596 C C . LEU B 2 135 ? 165.958 194.328 204.701 1.00 28.63 193 LEU B C 1
ATOM 5597 O O . LEU B 2 135 ? 166.341 193.181 204.933 1.00 26.98 193 LEU B O 1
ATOM 5602 N N . VAL B 2 136 ? 166.306 195.008 203.613 1.00 27.81 194 VAL B N 1
ATOM 5603 C CA . VAL B 2 136 ? 167.186 194.469 202.583 1.00 24.33 194 VAL B CA 1
ATOM 5604 C C . VAL B 2 136 ? 168.493 195.244 202.645 1.00 27.63 194 VAL B C 1
ATOM 5605 O O . VAL B 2 136 ? 168.534 196.438 202.323 1.00 34.45 194 VAL B O 1
ATOM 5609 N N . SER B 2 137 ? 169.566 194.570 203.062 1.00 24.57 195 SER B N 1
ATOM 5610 C CA . SER B 2 137 ? 170.862 195.233 203.151 1.00 25.53 195 SER B CA 1
ATOM 5611 C C . SER B 2 137 ? 171.474 195.443 201.772 1.00 30.43 195 SER B C 1
ATOM 5612 O O . SER B 2 137 ? 172.039 196.507 201.492 1.00 37.92 195 SER B O 1
ATOM 5615 N N . LYS B 2 138 ? 171.378 194.444 200.899 1.00 24.63 196 LYS B N 1
ATOM 5616 C CA . LYS B 2 138 ? 171.860 194.554 199.531 1.00 23.28 196 LYS B CA 1
ATOM 5617 C C . LYS B 2 138 ? 170.839 193.920 198.604 1.00 20.84 196 LYS B C 1
ATOM 5618 O O . LYS B 2 138 ? 170.336 192.831 198.888 1.00 23.33 196 LYS B O 1
ATOM 5624 N N . VAL B 2 139 ? 170.533 194.602 197.501 1.00 21.35 197 VAL B N 1
ATOM 5625 C CA . VAL B 2 139 ? 169.555 194.090 196.552 1.00 19.69 197 VAL B CA 1
ATOM 5626 C C . VAL B 2 139 ? 170.146 192.914 195.790 1.00 21.82 197 VAL B C 1
ATOM 5627 O O . VAL B 2 139 ? 171.339 192.896 195.459 1.00 29.12 197 VAL B O 1
ATOM 5631 N N . GLY B 2 140 ? 169.312 191.920 195.512 1.00 19.48 198 GLY B N 1
ATOM 5632 C CA . GLY B 2 140 ? 169.731 190.756 194.770 1.00 17.72 198 GLY B CA 1
ATOM 5633 C C . GLY B 2 140 ? 169.354 190.851 193.308 1.00 18.53 198 GLY B C 1
ATOM 5634 O O . GLY B 2 140 ? 168.499 191.639 192.918 1.00 21.25 198 GLY B O 1
ATOM 5635 N N . TYR B 2 141 ? 170.009 190.028 192.497 1.00 19.61 199 TYR B N 1
ATOM 5636 C CA . TYR B 2 141 ? 169.769 189.988 191.064 1.00 19.26 199 TYR B CA 1
ATOM 5637 C C . TYR B 2 141 ? 169.480 188.560 190.631 1.00 20.78 199 TYR B C 1
ATOM 5638 O O . TYR B 2 141 ? 169.904 187.600 191.276 1.00 25.88 199 TYR B O 1
ATOM 5647 N N . LYS B 2 142 ? 168.745 188.433 189.531 1.00 16.32 200 LYS B N 1
ATOM 5648 C CA . LYS B 2 142 ? 168.508 187.142 188.905 1.00 17.76 200 LYS B CA 1
ATOM 5649 C C . LYS B 2 142 ? 168.246 187.371 187.428 1.00 19.44 200 LYS B C 1
ATOM 5650 O O . LYS B 2 142 ? 167.640 188.376 187.053 1.00 25.52 200 LYS B O 1
ATOM 5656 N N . LEU B 2 143 ? 168.717 186.455 186.588 1.00 17.71 201 LEU B N 1
ATOM 5657 C CA . LEU B 2 143 ? 168.436 186.517 185.161 1.00 18.98 201 LEU B CA 1
ATOM 5658 C C . LEU B 2 143 ? 167.682 185.258 184.766 1.00 23.87 201 LEU B C 1
ATOM 5659 O O . LEU B 2 143 ? 168.137 184.143 185.043 1.00 25.55 201 LEU B O 1
ATOM 5664 N N . HIS B 2 144 ? 166.512 185.444 184.154 1.00 23.22 202 HIS B N 1
ATOM 5665 C CA . HIS B 2 144 ? 165.710 184.346 183.617 1.00 24.73 202 HIS B CA 1
ATOM 5666 C C . HIS B 2 144 ? 165.446 183.272 184.669 1.00 28.65 202 HIS B C 1
ATOM 5667 O O . HIS B 2 144 ? 165.532 182.073 184.399 1.00 34.75 202 HIS B O 1
ATOM 5674 N N . GLY B 2 145 ? 165.124 183.704 185.884 1.00 25.88 203 GLY B N 1
ATOM 5675 C CA . GLY B 2 145 ? 164.783 182.781 186.944 1.00 29.81 203 GLY B CA 1
ATOM 5676 C C . GLY B 2 145 ? 165.952 182.111 187.630 1.00 29.57 203 GLY B C 1
ATOM 5677 O O . GLY B 2 145 ? 165.729 181.241 188.479 1.00 30.22 203 GLY B O 1
ATOM 5678 N N . ARG B 2 146 ? 167.184 182.476 187.291 1.00 26.42 204 ARG B N 1
ATOM 5679 C CA . ARG B 2 146 ? 168.375 181.947 187.946 1.00 22.95 204 ARG B CA 1
ATOM 5680 C C . ARG B 2 146 ? 168.901 183.011 188.899 1.00 26.58 204 ARG B C 1
ATOM 5681 O O . ARG B 2 146 ? 169.354 184.072 188.462 1.00 28.01 204 ARG B O 1
ATOM 5689 N N . THR B 2 147 ? 168.856 182.723 190.196 1.00 28.78 205 THR B N 1
ATOM 5690 C CA . THR B 2 147 ? 169.264 183.691 191.211 1.00 25.51 205 THR B CA 1
ATOM 5691 C C . THR B 2 147 ? 170.775 183.860 191.158 1.00 24.87 205 THR B C 1
ATOM 5692 O O . THR B 2 147 ? 171.525 183.030 191.674 1.00 28.66 205 THR B O 1
ATOM 5696 N N . LEU B 2 148 ? 171.230 184.941 190.522 1.00 23.27 206 LEU B N 1
ATOM 5697 C CA . LEU B 2 148 ? 172.659 185.227 190.469 1.00 24.86 206 LEU B CA 1
ATOM 5698 C C . LEU B 2 148 ? 173.189 185.594 191.846 1.00 25.82 206 LEU B C 1
ATOM 5699 O O . LEU B 2 148 ? 174.060 184.912 192.397 1.00 33.66 206 LEU B O 1
ATOM 5704 N N . ARG B 2 149 ? 172.667 186.671 192.419 1.00 17.97 207 ARG B N 1
ATOM 5705 C CA . ARG B 2 149 ? 173.075 187.144 193.729 1.00 17.14 207 ARG B CA 1
ATOM 5706 C C . ARG B 2 149 ? 171.846 187.213 194.621 1.00 19.94 207 ARG B C 1
ATOM 5707 O O . ARG B 2 149 ? 170.858 187.867 194.249 1.00 22.28 207 ARG B O 1
ATOM 5715 N N . PRO B 2 150 ? 171.836 186.553 195.774 1.00 20.71 208 PRO B N 1
ATOM 5716 C CA . PRO B 2 150 ? 170.685 186.667 196.671 1.00 20.64 208 PRO B CA 1
ATOM 5717 C C . PRO B 2 150 ? 170.584 188.057 197.280 1.00 19.86 208 PRO B C 1
ATOM 5718 O O . PRO B 2 150 ? 171.562 188.800 197.391 1.00 18.38 208 PRO B O 1
ATOM 5722 N N . ALA B 2 151 ? 169.362 188.410 197.664 1.00 16.84 209 ALA B N 1
ATOM 5723 C CA . ALA B 2 151 ? 169.120 189.650 198.385 1.00 15.80 209 ALA B CA 1
ATOM 5724 C C . ALA B 2 151 ? 169.462 189.441 199.853 1.00 18.16 209 ALA B C 1
ATOM 5725 O O . ALA B 2 151 ? 168.806 188.652 200.538 1.00 20.90 209 ALA B O 1
ATOM 5727 N N . LEU B 2 152 ? 170.491 190.132 200.332 1.00 18.97 210 LEU B N 1
ATOM 5728 C CA . LEU B 2 152 ? 170.925 190.003 201.721 1.00 17.21 210 LEU B CA 1
ATOM 5729 C C . LEU B 2 152 ? 169.915 190.708 202.611 1.00 18.93 210 LEU B C 1
ATOM 5730 O O . LEU B 2 152 ? 169.942 191.929 202.761 1.00 23.50 210 LEU B O 1
ATOM 5735 N N . VAL B 2 153 ? 169.023 189.932 203.217 1.00 19.64 211 VAL B N 1
ATOM 5736 C CA . VAL B 2 153 ? 167.884 190.478 203.941 1.00 20.20 211 VAL B CA 1
ATOM 5737 C C . VAL B 2 153 ? 168.038 190.234 205.433 1.00 22.41 211 VAL B C 1
ATOM 5738 O O . VAL B 2 153 ? 168.987 189.581 205.875 1.00 28.56 211 VAL B O 1
ATOM 5742 N N . GLY B 2 154 ? 167.110 190.771 206.215 1.00 23.56 212 GLY B N 1
ATOM 5743 C CA . GLY B 2 154 ? 167.020 190.453 207.622 1.00 26.93 212 GLY B CA 1
ATOM 5744 C C . GLY B 2 154 ? 165.629 189.978 207.978 1.00 27.96 212 GLY B C 1
ATOM 5745 O O . GLY B 2 154 ? 164.666 190.740 207.881 1.00 34.83 212 GLY B O 1
ATOM 5746 N N . VAL B 2 155 ? 165.505 188.727 208.381 1.00 26.19 213 VAL B N 1
ATOM 5747 C CA . VAL B 2 155 ? 164.201 188.153 208.680 1.00 30.67 213 VAL B CA 1
ATOM 5748 C C . VAL B 2 155 ? 163.814 188.492 210.112 1.00 41.15 213 VAL B C 1
ATOM 5749 O O . VAL B 2 155 ? 164.668 188.637 210.993 1.00 43.95 213 VAL B O 1
ATOM 5753 N N . VAL B 2 156 ? 162.516 188.633 210.349 1.00 43.65 214 VAL B N 1
ATOM 5754 C CA . VAL B 2 156 ? 162.019 188.923 211.683 1.00 45.58 214 VAL B CA 1
ATOM 5755 C C . VAL B 2 156 ? 161.767 187.612 212.417 1.00 51.34 214 VAL B C 1
ATOM 5756 O O . VAL B 2 156 ? 161.608 186.548 211.815 1.00 52.34 214 VAL B O 1
ATOM 5760 N N . LYS B 2 157 ? 161.738 187.693 213.743 1.00 58.90 215 LYS B N 1
ATOM 5761 C CA . LYS B 2 157 ? 161.534 186.544 214.609 1.00 60.39 215 LYS B CA 1
ATOM 5762 C C . LYS B 2 157 ? 160.307 186.773 215.481 1.00 69.92 215 LYS B C 1
ATOM 5763 O O . LYS B 2 157 ? 159.900 187.910 215.730 1.00 72.05 215 LYS B O 1
ATOM 5769 N N . GLU B 2 158 ? 159.711 185.673 215.935 1.00 75.76 216 GLU B N 1
ATOM 5770 C CA . GLU B 2 158 ? 158.584 185.764 216.850 1.00 81.43 216 GLU B CA 1
ATOM 5771 C C . GLU B 2 158 ? 159.016 186.410 218.163 1.00 84.35 216 GLU B C 1
ATOM 5772 O O . GLU B 2 158 ? 160.151 186.246 218.621 1.00 80.10 216 GLU B O 1
ATOM 5778 N N . ALA B 2 159 ? 158.103 187.173 218.756 1.00 87.25 217 ALA B N 1
ATOM 5779 C CA . ALA B 2 159 ? 158.396 187.851 220.011 1.00 92.15 217 ALA B CA 1
ATOM 5780 C C . ALA B 2 159 ? 158.619 186.833 221.122 1.00 101.18 217 ALA B C 1
ATOM 5781 O O . ALA B 2 159 ? 157.847 185.880 221.270 1.00 100.62 217 ALA B O 1
ATOM 5783 N N . SER B 2 160 ? 159.684 187.034 221.902 1.00 103.02 218 SER B N 1
ATOM 5784 C CA . SER B 2 160 ? 159.972 186.126 223.008 1.00 102.93 218 SER B CA 1
ATOM 5785 C C . SER B 2 160 ? 158.880 186.185 224.069 1.00 105.63 218 SER B C 1
ATOM 5786 O O . SER B 2 160 ? 158.476 185.148 224.610 1.00 102.29 218 SER B O 1
ATOM 5789 N N . ALA B 2 161 ? 158.394 187.386 224.375 1.00 107.04 219 ALA B N 1
ATOM 5790 C CA . ALA B 2 161 ? 157.332 187.595 225.358 1.00 106.49 219 ALA B CA 1
ATOM 5791 C C . ALA B 2 161 ? 157.679 186.982 226.712 1.00 103.73 219 ALA B C 1
ATOM 5792 O O . ALA B 2 161 ? 158.839 186.975 227.122 1.00 96.70 219 ALA B O 1
ATOM 5794 N N . THR C 2 1 ? 174.939 122.422 154.152 1.00 143.72 59 THR C N 1
ATOM 5795 C CA . THR C 2 1 ? 173.907 122.538 155.175 1.00 144.01 59 THR C CA 1
ATOM 5796 C C . THR C 2 1 ? 174.424 123.295 156.392 1.00 142.67 59 THR C C 1
ATOM 5797 O O . THR C 2 1 ? 174.179 124.492 156.542 1.00 139.93 59 THR C O 1
ATOM 5801 N N . LEU C 2 2 ? 175.144 122.583 157.262 1.00 143.41 60 LEU C N 1
ATOM 5802 C CA . LEU C 2 2 ? 175.673 123.204 158.471 1.00 143.65 60 LEU C CA 1
ATOM 5803 C C . LEU C 2 2 ? 176.772 124.211 158.153 1.00 143.02 60 LEU C C 1
ATOM 5804 O O . LEU C 2 2 ? 176.984 125.157 158.919 1.00 140.30 60 LEU C O 1
ATOM 5809 N N . LEU C 2 3 ? 177.475 124.029 157.032 1.00 142.26 61 LEU C N 1
ATOM 5810 C CA . LEU C 2 3 ? 178.529 124.967 156.659 1.00 140.77 61 LEU C CA 1
ATOM 5811 C C . LEU C 2 3 ? 177.962 126.324 156.260 1.00 139.89 61 LEU C C 1
ATOM 5812 O O . LEU C 2 3 ? 178.641 127.346 156.412 1.00 138.68 61 LEU C O 1
ATOM 5817 N N . GLU C 2 4 ? 176.726 126.358 155.753 1.00 141.09 62 GLU C N 1
ATOM 5818 C CA . GLU C 2 4 ? 176.104 127.630 155.401 1.00 140.18 62 GLU C CA 1
ATOM 5819 C C . GLU C 2 4 ? 175.931 128.523 156.622 1.00 137.53 62 GLU C C 1
ATOM 5820 O O . GLU C 2 4 ? 175.931 129.756 156.499 1.00 133.33 62 GLU C O 1
ATOM 5826 N N . GLU C 2 5 ? 175.785 127.920 157.804 1.00 137.98 63 GLU C N 1
ATOM 5827 C CA . GLU C 2 5 ? 175.643 128.701 159.027 1.00 136.51 63 GLU C CA 1
ATOM 5828 C C . GLU C 2 5 ? 176.882 129.546 159.285 1.00 136.36 63 GLU C C 1
ATOM 5829 O O . GLU C 2 5 ? 176.772 130.702 159.704 1.00 133.94 63 GLU C O 1
ATOM 5835 N N . LYS C 2 6 ? 178.071 128.991 159.033 1.00 138.34 64 LYS C N 1
ATOM 5836 C CA . LYS C 2 6 ? 179.301 129.750 159.240 1.00 135.32 64 LYS C CA 1
ATOM 5837 C C . LYS C 2 6 ? 179.339 130.986 158.350 1.00 133.68 64 LYS C C 1
ATOM 5838 O O . LYS C 2 6 ? 179.648 132.090 158.813 1.00 131.04 64 LYS C O 1
ATOM 5844 N N . VAL C 2 7 ? 179.021 130.818 157.065 1.00 136.16 65 VAL C N 1
ATOM 5845 C CA . VAL C 2 7 ? 179.069 131.939 156.129 1.00 135.68 65 VAL C CA 1
ATOM 5846 C C . VAL C 2 7 ? 178.028 132.988 156.499 1.00 134.28 65 VAL C C 1
ATOM 5847 O O . VAL C 2 7 ? 178.316 134.193 156.522 1.00 130.55 65 VAL C O 1
ATOM 5851 N N . LYS C 2 8 ? 176.802 132.546 156.799 1.00 135.98 66 LYS C N 1
ATOM 5852 C CA . LYS C 2 8 ? 175.752 133.489 157.172 1.00 134.22 66 LYS C CA 1
ATOM 5853 C C . LYS C 2 8 ? 176.123 134.255 158.435 1.00 131.52 66 LYS C C 1
ATOM 5854 O O . LYS C 2 8 ? 175.955 135.480 158.499 1.00 126.64 66 LYS C O 1
ATOM 5860 N N . LEU C 2 9 ? 176.637 133.553 159.448 1.00 132.10 67 LEU C N 1
ATOM 5861 C CA . LEU C 2 9 ? 177.008 134.205 160.697 1.00 130.03 67 LEU C CA 1
ATOM 5862 C C . LEU C 2 9 ? 178.156 135.182 160.491 1.00 130.50 67 LEU C C 1
ATOM 5863 O O . LEU C 2 9 ? 178.144 136.278 161.056 1.00 129.34 67 LEU C O 1
ATOM 5868 N N . GLU C 2 10 ? 179.155 134.809 159.689 1.00 130.49 68 GLU C N 1
ATOM 5869 C CA . GLU C 2 10 ? 180.278 135.709 159.445 1.00 129.48 68 GLU C CA 1
ATOM 5870 C C . GLU C 2 10 ? 179.824 136.970 158.719 1.00 127.74 68 GLU C C 1
ATOM 5871 O O . GLU C 2 10 ? 180.207 138.088 159.089 1.00 124.50 68 GLU C O 1
ATOM 5877 N N . GLU C 2 11 ? 178.993 136.809 157.685 1.00 128.39 69 GLU C N 1
ATOM 5878 C CA . GLU C 2 11 ? 178.503 137.967 156.944 1.00 125.79 69 GLU C CA 1
ATOM 5879 C C . GLU C 2 11 ? 177.661 138.872 157.836 1.00 123.72 69 GLU C C 1
ATOM 5880 O O . GLU C 2 11 ? 177.825 140.099 157.828 1.00 120.02 69 GLU C O 1
ATOM 5886 N N . GLN C 2 12 ? 176.758 138.278 158.623 1.00 123.94 70 GLN C N 1
ATOM 5887 C CA . GLN C 2 12 ? 175.913 139.074 159.506 1.00 123.27 70 GLN C CA 1
ATOM 5888 C C . GLN C 2 12 ? 176.740 139.775 160.575 1.00 119.55 70 GLN C C 1
ATOM 5889 O O . GLN C 2 12 ? 176.480 140.937 160.900 1.00 116.37 70 GLN C O 1
ATOM 5895 N N . LEU C 2 13 ? 177.748 139.091 161.123 1.00 118.37 71 LEU C N 1
ATOM 5896 C CA . LEU C 2 13 ? 178.594 139.698 162.143 1.00 116.98 71 LEU C CA 1
ATOM 5897 C C . LEU C 2 13 ? 179.376 140.873 161.574 1.00 114.96 71 LEU C C 1
ATOM 5898 O O . LEU C 2 13 ? 179.483 141.922 162.217 1.00 110.54 71 LEU C O 1
ATOM 5903 N N . LYS C 2 14 ? 179.929 140.722 160.367 1.00 116.27 72 LYS C N 1
ATOM 5904 C CA . LYS C 2 14 ? 180.671 141.831 159.774 1.00 114.15 72 LYS C CA 1
ATOM 5905 C C . LYS C 2 14 ? 179.755 143.008 159.461 1.00 112.50 72 LYS C C 1
ATOM 5906 O O . LYS C 2 14 ? 180.101 144.163 159.744 1.00 109.55 72 LYS C O 1
ATOM 5912 N N . GLU C 2 15 ? 178.577 142.737 158.893 1.00 114.49 73 GLU C N 1
ATOM 5913 C CA . GLU C 2 15 ? 177.636 143.816 158.606 1.00 112.01 73 GLU C CA 1
ATOM 5914 C C . GLU C 2 15 ? 177.213 144.529 159.885 1.00 107.17 73 GLU C C 1
ATOM 5915 O O . GLU C 2 15 ? 177.158 145.766 159.930 1.00 102.56 73 GLU C O 1
ATOM 5921 N N . THR C 2 16 ? 176.931 143.766 160.942 1.00 106.63 74 THR C N 1
ATOM 5922 C CA . THR C 2 16 ? 176.488 144.362 162.194 1.00 103.42 74 THR C CA 1
ATOM 5923 C C . THR C 2 16 ? 177.608 145.147 162.862 1.00 102.02 74 THR C C 1
ATOM 5924 O O . THR C 2 16 ? 177.357 146.198 163.455 1.00 101.29 74 THR C O 1
ATOM 5928 N N . VAL C 2 17 ? 178.850 144.666 162.777 1.00 103.35 75 VAL C N 1
ATOM 5929 C CA . VAL C 2 17 ? 179.950 145.414 163.378 1.00 102.19 75 VAL C CA 1
ATOM 5930 C C . VAL C 2 17 ? 180.191 146.709 162.610 1.00 96.88 75 VAL C C 1
ATOM 5931 O O . VAL C 2 17 ? 180.473 147.753 163.211 1.00 93.23 75 VAL C O 1
ATOM 5935 N N . GLU C 2 18 ? 180.042 146.681 161.282 1.00 98.47 76 GLU C N 1
ATOM 5936 C CA . GLU C 2 18 ? 180.154 147.914 160.508 1.00 97.56 76 GLU C CA 1
ATOM 5937 C C . GLU C 2 18 ? 179.063 148.902 160.903 1.00 90.34 76 GLU C C 1
ATOM 5938 O O . GLU C 2 18 ? 179.335 150.084 161.150 1.00 86.74 76 GLU C O 1
ATOM 5944 N N . LYS C 2 19 ? 177.818 148.424 160.984 1.00 89.73 77 LYS C N 1
ATOM 5945 C CA . LYS C 2 19 ? 176.710 149.303 161.345 1.00 85.06 77 LYS C CA 1
ATOM 5946 C C . LYS C 2 19 ? 176.871 149.844 162.759 1.00 80.09 77 LYS C C 1
ATOM 5947 O O . LYS C 2 19 ? 176.576 151.014 163.020 1.00 79.09 77 LYS C O 1
ATOM 5953 N N . TYR C 2 20 ? 177.343 149.008 163.685 1.00 79.20 78 TYR C N 1
ATOM 5954 C CA . TYR C 2 20 ? 177.506 149.436 165.068 1.00 76.63 78 TYR C CA 1
ATOM 5955 C C . TYR C 2 20 ? 178.621 150.462 165.202 1.00 77.83 78 TYR C C 1
ATOM 5956 O O . TYR C 2 20 ? 178.481 151.437 165.946 1.00 78.59 78 TYR C O 1
ATOM 5965 N N . LYS C 2 21 ? 179.734 150.266 164.492 1.00 81.59 79 LYS C N 1
ATOM 5966 C CA . LYS C 2 21 ? 180.800 151.262 164.518 1.00 76.93 79 LYS C CA 1
ATOM 5967 C C . LYS C 2 21 ? 180.336 152.577 163.905 1.00 70.41 79 LYS C C 1
ATOM 5968 O O . LYS C 2 21 ? 180.645 153.657 164.425 1.00 64.93 79 LYS C O 1
ATOM 5974 N N . ARG C 2 22 ? 179.582 152.509 162.805 1.00 73.69 80 ARG C N 1
ATOM 5975 C CA . ARG C 2 22 ? 179.095 153.732 162.177 1.00 69.99 80 ARG C CA 1
ATOM 5976 C C . ARG C 2 22 ? 178.080 154.448 163.060 1.00 68.98 80 ARG C C 1
ATOM 5977 O O . ARG C 2 22 ? 178.026 155.683 163.074 1.00 71.13 80 ARG C O 1
ATOM 5985 N N . ALA C 2 23 ? 177.261 153.696 163.800 1.00 68.11 81 ALA C N 1
ATOM 5986 C CA . ALA C 2 23 ? 176.303 154.323 164.704 1.00 60.65 81 ALA C CA 1
ATOM 5987 C C . ALA C 2 23 ? 176.982 154.877 165.947 1.00 58.96 81 ALA C C 1
ATOM 5988 O O . ALA C 2 23 ? 176.525 155.879 166.506 1.00 63.46 81 ALA C O 1
ATOM 5990 N N . LEU C 2 24 ? 178.061 154.238 166.400 1.00 62.61 82 LEU C N 1
ATOM 5991 C CA . LEU C 2 24 ? 178.819 154.751 167.532 1.00 64.88 82 LEU C CA 1
ATOM 5992 C C . LEU C 2 24 ? 179.668 155.954 167.147 1.00 64.40 82 LEU C C 1
ATOM 5993 O O . LEU C 2 24 ? 180.062 156.728 168.024 1.00 59.59 82 LEU C O 1
ATOM 5998 N N . ALA C 2 25 ? 179.971 156.116 165.860 1.00 66.39 83 ALA C N 1
ATOM 5999 C CA . ALA C 2 25 ? 180.618 157.328 165.380 1.00 62.34 83 ALA C CA 1
ATOM 6000 C C . ALA C 2 25 ? 179.630 158.449 165.093 1.00 61.59 83 ALA C C 1
ATOM 6001 O O . ALA C 2 25 ? 180.017 159.621 165.136 1.00 65.43 83 ALA C O 1
ATOM 6003 N N . ASP C 2 26 ? 178.371 158.120 164.793 1.00 60.14 84 ASP C N 1
ATOM 6004 C CA . ASP C 2 26 ? 177.369 159.154 164.559 1.00 56.19 84 ASP C CA 1
ATOM 6005 C C . ASP C 2 26 ? 177.102 159.961 165.822 1.00 54.59 84 ASP C C 1
ATOM 6006 O O . ASP C 2 26 ? 176.964 161.190 165.767 1.00 57.44 84 ASP C O 1
ATOM 6011 N N . THR C 2 27 ? 177.021 159.288 166.971 1.00 52.64 85 THR C N 1
ATOM 6012 C CA . THR C 2 27 ? 176.726 159.990 168.214 1.00 49.42 85 THR C CA 1
ATOM 6013 C C . THR C 2 27 ? 177.865 160.918 168.617 1.00 52.34 85 THR C C 1
ATOM 6014 O O . THR C 2 27 ? 177.621 162.008 169.138 1.00 55.38 85 THR C O 1
ATOM 6018 N N . GLU C 2 28 ? 179.114 160.512 168.386 1.00 52.92 86 GLU C N 1
ATOM 6019 C CA . GLU C 2 28 ? 180.236 161.375 168.749 1.00 52.28 86 GLU C CA 1
ATOM 6020 C C . GLU C 2 28 ? 180.263 162.641 167.900 1.00 51.30 86 GLU C C 1
ATOM 6021 O O . GLU C 2 28 ? 180.487 163.743 168.420 1.00 57.58 86 GLU C O 1
ATOM 6027 N N . ASN C 2 29 ? 180.038 162.504 166.592 1.00 47.47 87 ASN C N 1
ATOM 6028 C CA . ASN C 2 29 ? 179.985 163.676 165.725 1.00 49.39 87 ASN C CA 1
ATOM 6029 C C . ASN C 2 29 ? 178.805 164.569 166.082 1.00 49.02 87 ASN C C 1
ATOM 6030 O O . ASN C 2 29 ? 178.919 165.801 166.057 1.00 50.13 87 ASN C O 1
ATOM 6035 N N . LEU C 2 30 ? 177.662 163.968 166.415 1.00 47.06 88 LEU C N 1
ATOM 6036 C CA . LEU C 2 30 ? 176.521 164.761 166.858 1.00 45.08 88 LEU C CA 1
ATOM 6037 C C . LEU C 2 30 ? 176.842 165.508 168.146 1.00 45.91 88 LEU C C 1
ATOM 6038 O O . LEU C 2 30 ? 176.439 166.662 168.320 1.00 50.47 88 LEU C O 1
ATOM 6043 N N . ARG C 2 31 ? 177.575 164.866 169.057 1.00 45.36 89 ARG C N 1
ATOM 6044 C CA . ARG C 2 31 ? 177.982 165.524 170.293 1.00 43.70 89 ARG C CA 1
ATOM 6045 C C . ARG C 2 31 ? 178.891 166.713 170.016 1.00 45.12 89 ARG C C 1
ATOM 6046 O O . ARG C 2 31 ? 178.733 167.779 170.621 1.00 48.44 89 ARG C O 1
ATOM 6054 N N . GLN C 2 32 ? 179.853 166.548 169.108 1.00 45.41 90 GLN C N 1
ATOM 6055 C CA . GLN C 2 32 ? 180.754 167.655 168.798 1.00 46.77 90 GLN C CA 1
ATOM 6056 C C . GLN C 2 32 ? 180.012 168.798 168.106 1.00 48.31 90 GLN C C 1
ATOM 6057 O O . GLN C 2 32 ? 180.279 169.977 168.379 1.00 48.52 90 GLN C O 1
ATOM 6063 N N . ARG C 2 33 ? 179.055 168.473 167.232 1.00 48.18 91 ARG C N 1
ATOM 6064 C CA . ARG C 2 33 ? 178.260 169.516 166.591 1.00 45.00 91 ARG C CA 1
ATOM 6065 C C . ARG C 2 33 ? 177.389 170.245 167.604 1.00 42.60 91 ARG C C 1
ATOM 6066 O O . ARG C 2 33 ? 177.222 171.467 167.525 1.00 47.45 91 ARG C O 1
ATOM 6074 N N . SER C 2 34 ? 176.827 169.512 168.566 1.00 39.56 92 SER C N 1
ATOM 6075 C CA . SER C 2 34 ? 176.039 170.141 169.617 1.00 36.08 92 SER C CA 1
ATOM 6076 C C . SER C 2 34 ? 176.897 171.052 170.482 1.00 37.53 92 SER C C 1
ATOM 6077 O O . SER C 2 34 ? 176.453 172.130 170.894 1.00 40.32 92 SER C O 1
ATOM 6080 N N . GLN C 2 35 ? 178.125 170.626 170.783 1.00 41.51 93 GLN C N 1
ATOM 6081 C CA . GLN C 2 35 ? 179.039 171.484 171.530 1.00 43.07 93 GLN C CA 1
ATOM 6082 C C . GLN C 2 35 ? 179.337 172.763 170.761 1.00 41.61 93 GLN C C 1
ATOM 6083 O O . GLN C 2 35 ? 179.365 173.855 171.342 1.00 41.97 93 GLN C O 1
ATOM 6089 N N . LYS C 2 36 ? 179.559 172.648 169.450 1.00 41.64 94 LYS C N 1
ATOM 6090 C CA . LYS C 2 36 ? 179.779 173.840 168.636 1.00 41.23 94 LYS C CA 1
ATOM 6091 C C . LYS C 2 36 ? 178.563 174.761 168.660 1.00 39.37 94 LYS C C 1
ATOM 6092 O O . LYS C 2 36 ? 178.703 175.985 168.751 1.00 41.82 94 LYS C O 1
ATOM 6098 N N . LEU C 2 37 ? 177.360 174.188 168.576 1.00 37.34 95 LEU C N 1
ATOM 6099 C CA . LEU C 2 37 ? 176.146 175.001 168.605 1.00 35.39 95 LEU C CA 1
ATOM 6100 C C . LEU C 2 37 ? 175.992 175.727 169.936 1.00 36.78 95 LEU C C 1
ATOM 6101 O O . LEU C 2 37 ? 175.618 176.907 169.973 1.00 40.39 95 LEU C O 1
ATOM 6106 N N . VAL C 2 38 ? 176.269 175.035 171.043 1.00 35.81 96 VAL C N 1
ATOM 6107 C CA . VAL C 2 38 ? 176.163 175.658 172.360 1.00 33.02 96 VAL C CA 1
ATOM 6108 C C . VAL C 2 38 ? 177.194 176.770 172.513 1.00 33.12 96 VAL C C 1
ATOM 6109 O O . VAL C 2 38 ? 176.897 177.841 173.061 1.00 35.15 96 VAL C O 1
ATOM 6113 N N . GLU C 2 39 ? 178.419 176.539 172.034 1.00 32.67 97 GLU C N 1
ATOM 6114 C CA . GLU C 2 39 ? 179.440 177.580 172.090 1.00 33.66 97 GLU C CA 1
ATOM 6115 C C . GLU C 2 39 ? 179.038 178.790 171.259 1.00 32.18 97 GLU C C 1
ATOM 6116 O O . GLU C 2 39 ? 179.260 179.935 171.669 1.00 34.63 97 GLU C O 1
ATOM 6122 N N . GLU C 2 40 ? 178.451 178.558 170.083 1.00 31.10 98 GLU C N 1
ATOM 6123 C CA . GLU C 2 40 ? 177.983 179.666 169.256 1.00 29.95 98 GLU C CA 1
ATOM 6124 C C . GLU C 2 40 ? 176.888 180.457 169.958 1.00 29.10 98 GLU C C 1
ATOM 6125 O O . GLU C 2 40 ? 176.870 181.692 169.902 1.00 30.54 98 GLU C O 1
ATOM 6131 N N . ALA C 2 41 ? 175.958 179.762 170.616 1.00 28.97 99 ALA C N 1
ATOM 6132 C CA . ALA C 2 41 ? 174.900 180.455 171.346 1.00 27.86 99 ALA C CA 1
ATOM 6133 C C . ALA C 2 41 ? 175.469 181.301 172.479 1.00 30.58 99 ALA C C 1
ATOM 6134 O O . ALA C 2 41 ? 175.055 182.452 172.679 1.00 32.26 99 ALA C O 1
ATOM 6136 N N . LYS C 2 42 ? 176.426 180.747 173.230 1.00 28.79 100 LYS C N 1
ATOM 6137 C CA . LYS C 2 42 ? 177.061 181.510 174.302 1.00 26.49 100 LYS C CA 1
ATOM 6138 C C . LYS C 2 42 ? 177.775 182.740 173.757 1.00 29.19 100 LYS C C 1
ATOM 6139 O O . LYS C 2 42 ? 177.663 183.837 174.323 1.00 32.73 100 LYS C O 1
ATOM 6145 N N . LEU C 2 43 ? 178.519 182.573 172.660 1.00 27.11 101 LEU C N 1
ATOM 6146 C CA . LEU C 2 43 ? 179.243 183.693 172.072 1.00 25.65 101 LEU C CA 1
ATOM 6147 C C . LEU C 2 43 ? 178.287 184.780 171.605 1.00 28.24 101 LEU C C 1
ATOM 6148 O O . LEU C 2 43 ? 178.545 185.971 171.809 1.00 30.22 101 LEU C O 1
ATOM 6153 N N . TYR C 2 44 ? 177.178 184.390 170.972 1.00 30.18 102 TYR C N 1
ATOM 6154 C CA . TYR C 2 44 ? 176.204 185.379 170.525 1.00 27.96 102 TYR C CA 1
ATOM 6155 C C . TYR C 2 44 ? 175.605 186.131 171.703 1.00 26.69 102 TYR C C 1
ATOM 6156 O O . TYR C 2 44 ? 175.443 187.356 171.648 1.00 29.34 102 TYR C O 1
ATOM 6165 N N . GLY C 2 45 ? 175.261 185.416 172.776 1.00 25.80 103 GLY C N 1
ATOM 6166 C CA . GLY C 2 45 ? 174.708 186.087 173.942 1.00 23.31 103 GLY C CA 1
ATOM 6167 C C . GLY C 2 45 ? 175.673 187.085 174.551 1.00 23.46 103 GLY C C 1
ATOM 6168 O O . GLY C 2 45 ? 175.296 188.218 174.869 1.00 23.15 103 GLY C O 1
ATOM 6169 N N . ILE C 2 46 ? 176.937 186.688 174.698 1.00 25.13 104 ILE C N 1
ATOM 6170 C CA . ILE C 2 46 ? 177.931 187.584 175.281 1.00 22.45 104 ILE C CA 1
ATOM 6171 C C . ILE C 2 46 ? 178.178 188.787 174.375 1.00 23.60 104 ILE C C 1
ATOM 6172 O O . ILE C 2 46 ? 178.344 189.914 174.854 1.00 23.57 104 ILE C O 1
ATOM 6177 N N . GLN C 2 47 ? 178.207 188.575 173.057 1.00 26.55 105 GLN C N 1
ATOM 6178 C CA . GLN C 2 47 ? 178.411 189.687 172.132 1.00 27.49 105 GLN C CA 1
ATOM 6179 C C . GLN C 2 47 ? 177.257 190.679 172.191 1.00 27.22 105 GLN C C 1
ATOM 6180 O O . GLN C 2 47 ? 177.473 191.899 172.214 1.00 29.16 105 GLN C O 1
ATOM 6186 N N . ALA C 2 48 ? 176.021 190.174 172.219 1.00 24.87 106 ALA C N 1
ATOM 6187 C CA . ALA C 2 48 ? 174.866 191.056 172.328 1.00 20.10 106 ALA C CA 1
ATOM 6188 C C . ALA C 2 48 ? 174.844 191.789 173.660 1.00 21.48 106 ALA C C 1
ATOM 6189 O O . ALA C 2 48 ? 174.348 192.915 173.733 1.00 23.52 106 ALA C O 1
ATOM 6191 N N . PHE C 2 49 ? 175.359 191.167 174.723 1.00 22.79 107 PHE C N 1
ATOM 6192 C CA . PHE C 2 49 ? 175.475 191.862 176.002 1.00 19.81 107 PHE C CA 1
ATOM 6193 C C . PHE C 2 49 ? 176.497 192.991 175.925 1.00 23.99 107 PHE C C 1
ATOM 6194 O O . PHE C 2 49 ? 176.220 194.125 176.335 1.00 26.33 107 PHE C O 1
ATOM 6202 N N . CYS C 2 50 ? 177.685 192.694 175.392 1.00 23.15 108 CYS C N 1
ATOM 6203 C CA . CYS C 2 50 ? 178.759 193.682 175.347 1.00 18.10 108 CYS C CA 1
ATOM 6204 C C . CYS C 2 50 ? 178.385 194.876 174.483 1.00 23.05 108 CYS C C 1
ATOM 6205 O O . CYS C 2 50 ? 178.766 196.017 174.786 1.00 27.24 108 CYS C O 1
ATOM 6208 N N . LYS C 2 51 ? 177.650 194.634 173.393 1.00 26.24 109 LYS C N 1
ATOM 6209 C CA . LYS C 2 51 ? 177.321 195.719 172.474 1.00 24.59 109 LYS C CA 1
ATOM 6210 C C . LYS C 2 51 ? 176.549 196.831 173.174 1.00 25.33 109 LYS C C 1
ATOM 6211 O O . LYS C 2 51 ? 176.807 198.016 172.938 1.00 27.74 109 LYS C O 1
ATOM 6217 N N . ASP C 2 52 ? 175.598 196.475 174.037 1.00 22.55 110 ASP C N 1
ATOM 6218 C CA . ASP C 2 52 ? 174.885 197.477 174.815 1.00 22.08 110 ASP C CA 1
ATOM 6219 C C . ASP C 2 52 ? 175.589 197.844 176.113 1.00 22.41 110 ASP C C 1
ATOM 6220 O O . ASP C 2 52 ? 175.250 198.869 176.715 1.00 23.98 110 ASP C O 1
ATOM 6225 N N . LEU C 2 53 ? 176.555 197.040 176.559 1.00 23.94 111 LEU C N 1
ATOM 6226 C CA . LEU C 2 53 ? 177.366 197.436 177.705 1.00 19.84 111 LEU C CA 1
ATOM 6227 C C . LEU C 2 53 ? 178.278 198.608 177.374 1.00 23.89 111 LEU C C 1
ATOM 6228 O O . LEU C 2 53 ? 178.597 199.409 178.258 1.00 25.43 111 LEU C O 1
ATOM 6233 N N . LEU C 2 54 ? 178.724 198.706 176.119 1.00 26.73 112 LEU C N 1
ATOM 6234 C CA . LEU C 2 54 ? 179.696 199.737 175.750 1.00 27.83 112 LEU C CA 1
ATOM 6235 C C . LEU C 2 54 ? 179.209 201.148 176.075 1.00 29.19 112 LEU C C 1
ATOM 6236 O O . LEU C 2 54 ? 180.019 202.019 176.423 1.00 31.39 112 LEU C O 1
ATOM 6241 N N . GLU C 2 55 ? 177.902 201.397 175.963 1.00 28.13 113 GLU C N 1
ATOM 6242 C CA . GLU C 2 55 ? 177.372 202.741 176.182 1.00 28.60 113 GLU C CA 1
ATOM 6243 C C . GLU C 2 55 ? 177.544 203.186 177.630 1.00 29.44 113 GLU C C 1
ATOM 6244 O O . GLU C 2 55 ? 177.780 204.369 177.896 1.00 32.36 113 GLU C O 1
ATOM 6250 N N . VAL C 2 56 ? 177.421 202.257 178.579 1.00 26.46 114 VAL C N 1
ATOM 6251 C CA . VAL C 2 56 ? 177.599 202.597 179.989 1.00 24.84 114 VAL C CA 1
ATOM 6252 C C . VAL C 2 56 ? 179.007 203.123 180.233 1.00 29.99 114 VAL C C 1
ATOM 6253 O O . VAL C 2 56 ? 179.205 204.174 180.860 1.00 32.86 114 VAL C O 1
ATOM 6257 N N . ALA C 2 57 ? 180.008 202.397 179.731 1.00 29.92 115 ALA C N 1
ATOM 6258 C CA . ALA C 2 57 ? 181.390 202.828 179.888 1.00 27.59 115 ALA C CA 1
ATOM 6259 C C . ALA C 2 57 ? 181.637 204.147 179.171 1.00 29.05 115 ALA C C 1
ATOM 6260 O O . ALA C 2 57 ? 182.356 205.012 179.685 1.00 33.16 115 ALA C O 1
ATOM 6262 N N . ASP C 2 58 ? 181.053 204.319 177.983 1.00 27.67 116 ASP C N 1
ATOM 6263 C CA . ASP C 2 58 ? 181.227 205.573 177.254 1.00 29.92 116 ASP C CA 1
ATOM 6264 C C . ASP C 2 58 ? 180.691 206.754 178.053 1.00 29.32 116 ASP C C 1
ATOM 6265 O O . ASP C 2 58 ? 181.360 207.786 178.182 1.00 31.21 116 ASP C O 1
ATOM 6270 N N . VAL C 2 59 ? 179.484 206.615 178.606 1.00 30.62 117 VAL C N 1
ATOM 6271 C CA . VAL C 2 59 ? 178.880 207.702 179.374 1.00 30.69 117 VAL C CA 1
ATOM 6272 C C . VAL C 2 59 ? 179.715 208.009 180.611 1.00 29.09 117 VAL C C 1
ATOM 6273 O O . VAL C 2 59 ? 179.984 209.176 180.925 1.00 30.87 117 VAL C O 1
ATOM 6277 N N . LEU C 2 60 ? 180.142 206.967 181.331 1.00 26.66 118 LEU C N 1
ATOM 6278 C CA . LEU C 2 60 ? 180.924 207.193 182.544 1.00 26.34 118 LEU C CA 1
ATOM 6279 C C . LEU C 2 60 ? 182.246 207.882 182.235 1.00 31.48 118 LEU C C 1
ATOM 6280 O O . LEU C 2 60 ? 182.643 208.825 182.933 1.00 33.96 118 LEU C O 1
ATOM 6285 N N . GLU C 2 61 ? 182.946 207.428 181.194 1.00 31.05 119 GLU C N 1
ATOM 6286 C CA . GLU C 2 61 ? 184.240 208.013 180.869 1.00 28.52 119 GLU C CA 1
ATOM 6287 C C . GLU C 2 61 ? 184.092 209.446 180.380 1.00 32.44 119 GLU C C 1
ATOM 6288 O O . GLU C 2 61 ? 184.912 210.306 180.718 1.00 36.97 119 GLU C O 1
ATOM 6294 N N . LYS C 2 62 ? 183.050 209.729 179.595 1.00 33.57 120 LYS C N 1
ATOM 6295 C CA . LYS C 2 62 ? 182.795 211.106 179.187 1.00 33.01 120 LYS C CA 1
ATOM 6296 C C . LYS C 2 62 ? 182.525 211.993 180.395 1.00 34.11 120 LYS C C 1
ATOM 6297 O O . LYS C 2 62 ? 183.045 213.113 180.482 1.00 41.36 120 LYS C O 1
ATOM 6303 N N . ALA C 2 63 ? 181.726 211.502 181.346 1.00 30.87 121 ALA C N 1
ATOM 6304 C CA . ALA C 2 63 ? 181.424 212.291 182.536 1.00 29.84 121 ALA C CA 1
ATOM 6305 C C . ALA C 2 63 ? 182.681 212.585 183.342 1.00 30.91 121 ALA C C 1
ATOM 6306 O O . ALA C 2 63 ? 182.889 213.720 183.783 1.00 33.99 121 ALA C O 1
ATOM 6308 N N . THR C 2 64 ? 183.534 211.581 183.543 1.00 32.75 122 THR C N 1
ATOM 6309 C CA . THR C 2 64 ? 184.735 211.799 184.344 1.00 32.72 122 THR C CA 1
ATOM 6310 C C . THR C 2 64 ? 185.835 212.534 183.590 1.00 39.52 122 THR C C 1
ATOM 6311 O O . THR C 2 64 ? 186.770 213.029 184.228 1.00 44.79 122 THR C O 1
ATOM 6315 N N . GLN C 2 65 ? 185.760 212.619 182.264 1.00 41.47 123 GLN C N 1
ATOM 6316 C CA . GLN C 2 65 ? 186.727 213.408 181.517 1.00 42.53 123 GLN C CA 1
ATOM 6317 C C . GLN C 2 65 ? 186.271 214.840 181.283 1.00 46.83 123 GLN C C 1
ATOM 6318 O O . GLN C 2 65 ? 187.103 215.692 180.954 1.00 52.15 123 GLN C O 1
ATOM 6324 N N . CYS C 2 66 ? 184.977 215.125 181.443 1.00 46.70 124 CYS C N 1
ATOM 6325 C CA . CYS C 2 66 ? 184.506 216.500 181.300 1.00 48.75 124 CYS C CA 1
ATOM 6326 C C . CYS C 2 66 ? 185.108 217.410 182.366 1.00 56.64 124 CYS C C 1
ATOM 6327 O O . CYS C 2 66 ? 185.460 218.560 182.081 1.00 62.79 124 CYS C O 1
ATOM 6330 N N . VAL C 2 67 ? 185.230 216.919 183.593 1.00 58.05 125 VAL C N 1
ATOM 6331 C CA . VAL C 2 67 ? 185.698 217.760 184.703 1.00 62.76 125 VAL C CA 1
ATOM 6332 C C . VAL C 2 67 ? 187.173 218.097 184.501 1.00 64.77 125 VAL C C 1
ATOM 6333 O O . VAL C 2 67 ? 187.997 217.184 184.317 1.00 63.59 125 VAL C O 1
ATOM 6337 N N . PRO C 2 68 ? 187.550 219.374 184.508 1.00 66.60 126 PRO C N 1
ATOM 6338 C CA . PRO C 2 68 ? 188.966 219.726 184.374 1.00 69.18 126 PRO C CA 1
ATOM 6339 C C . PRO C 2 68 ? 189.766 219.291 185.589 1.00 70.95 126 PRO C C 1
ATOM 6340 O O . PRO C 2 68 ? 189.266 219.258 186.715 1.00 70.59 126 PRO C O 1
ATOM 6344 N N . LYS C 2 69 ? 191.034 218.962 185.347 1.00 75.29 127 LYS C N 1
ATOM 6345 C CA . LYS C 2 69 ? 191.894 218.431 186.395 1.00 74.95 127 LYS C CA 1
ATOM 6346 C C . LYS C 2 69 ? 192.408 219.499 187.351 1.00 76.43 127 LYS C C 1
ATOM 6347 O O . LYS C 2 69 ? 192.969 219.150 188.395 1.00 72.34 127 LYS C O 1
ATOM 6353 N N . GLU C 2 70 ? 192.236 220.779 187.027 1.00 77.64 128 GLU C N 1
ATOM 6354 C CA . GLU C 2 70 ? 192.688 221.843 187.913 1.00 77.06 128 GLU C CA 1
ATOM 6355 C C . GLU C 2 70 ? 191.697 222.150 189.027 1.00 77.80 128 GLU C C 1
ATOM 6356 O O . GLU C 2 70 ? 192.062 222.844 189.981 1.00 78.72 128 GLU C O 1
ATOM 6362 N N . GLU C 2 71 ? 190.463 221.657 188.934 1.00 77.16 129 GLU C N 1
ATOM 6363 C CA . GLU C 2 71 ? 189.450 221.900 189.950 1.00 75.22 129 GLU C CA 1
ATOM 6364 C C . GLU C 2 71 ? 189.262 220.725 190.899 1.00 71.73 129 GLU C C 1
ATOM 6365 O O . GLU C 2 71 ? 188.391 220.784 191.770 1.00 69.06 129 GLU C O 1
ATOM 6371 N N . ILE C 2 72 ? 190.050 219.665 190.752 1.00 70.32 130 ILE C N 1
ATOM 6372 C CA . ILE C 2 72 ? 190.014 218.541 191.699 1.00 70.56 130 ILE C CA 1
ATOM 6373 C C . ILE C 2 72 ? 191.013 218.892 192.794 1.00 71.45 130 ILE C C 1
ATOM 6374 O O . ILE C 2 72 ? 192.167 218.457 192.808 1.00 68.59 130 ILE C O 1
ATOM 6379 N N . LYS C 2 73 ? 190.554 219.706 193.742 1.00 74.04 131 LYS C N 1
ATOM 6380 C CA . LYS C 2 73 ? 191.392 220.238 194.807 1.00 74.39 131 LYS C CA 1
ATOM 6381 C C . LYS C 2 73 ? 190.768 219.898 196.155 1.00 72.13 131 LYS C C 1
ATOM 6382 O O . LYS C 2 73 ? 189.684 219.313 196.235 1.00 71.23 131 LYS C O 1
ATOM 6388 N N . ASP C 2 74 ? 191.467 220.275 197.225 1.00 71.13 132 ASP C N 1
ATOM 6389 C CA . ASP C 2 74 ? 191.034 219.947 198.576 1.00 69.95 132 ASP C CA 1
ATOM 6390 C C . ASP C 2 74 ? 189.987 220.908 199.123 1.00 71.50 132 ASP C C 1
ATOM 6391 O O . ASP C 2 74 ? 189.367 220.598 200.146 1.00 70.20 132 ASP C O 1
ATOM 6396 N N . ASP C 2 75 ? 189.772 222.056 198.482 1.00 73.89 133 ASP C N 1
ATOM 6397 C CA . ASP C 2 75 ? 188.706 222.967 198.880 1.00 72.05 133 ASP C CA 1
ATOM 6398 C C . ASP C 2 75 ? 187.367 222.601 198.258 1.00 71.55 133 ASP C C 1
ATOM 6399 O O . ASP C 2 75 ? 186.370 223.281 198.519 1.00 65.30 133 ASP C O 1
ATOM 6404 N N . ASN C 2 76 ? 187.328 221.553 197.438 1.00 73.64 134 ASN C N 1
ATOM 6405 C CA . ASN C 2 76 ? 186.090 220.972 196.924 1.00 64.22 134 ASN C CA 1
ATOM 6406 C C . ASN C 2 76 ? 186.119 219.485 197.243 1.00 59.44 134 ASN C C 1
ATOM 6407 O O . ASN C 2 76 ? 186.345 218.648 196.361 1.00 60.00 134 ASN C O 1
ATOM 6412 N N . PRO C 2 77 ? 185.923 219.123 198.513 1.00 60.08 135 PRO C N 1
ATOM 6413 C CA . PRO C 2 77 ? 186.032 217.707 198.895 1.00 57.32 135 PRO C CA 1
ATOM 6414 C C . PRO C 2 77 ? 185.010 216.814 198.220 1.00 53.22 135 PRO C C 1
ATOM 6415 O O . PRO C 2 77 ? 185.302 215.640 197.965 1.00 52.96 135 PRO C O 1
ATOM 6419 N N . HIS C 2 78 ? 183.815 217.328 197.929 1.00 55.39 136 HIS C N 1
ATOM 6420 C CA . HIS C 2 78 ? 182.783 216.499 197.322 1.00 52.73 136 HIS C CA 1
ATOM 6421 C C . HIS C 2 78 ? 183.056 216.228 195.849 1.00 46.76 136 HIS C C 1
ATOM 6422 O O . HIS C 2 78 ? 182.675 215.169 195.340 1.00 44.31 136 HIS C O 1
ATOM 6429 N N . LEU C 2 79 ? 183.700 217.163 195.151 1.00 44.05 137 LEU C N 1
ATOM 6430 C CA . LEU C 2 79 ? 184.080 216.907 193.767 1.00 42.30 137 LEU C CA 1
ATOM 6431 C C . LEU C 2 79 ? 185.268 215.958 193.691 1.00 40.67 137 LEU C C 1
ATOM 6432 O O . LEU C 2 79 ? 185.314 215.083 192.821 1.00 42.16 137 LEU C O 1
ATOM 6437 N N . LYS C 2 80 ? 186.237 216.116 194.594 1.00 41.94 138 LYS C N 1
ATOM 6438 C CA . LYS C 2 80 ? 187.405 215.242 194.596 1.00 40.63 138 LYS C CA 1
ATOM 6439 C C . LYS C 2 80 ? 187.026 213.803 194.923 1.00 39.95 138 LYS C C 1
ATOM 6440 O O . LYS C 2 80 ? 187.490 212.866 194.261 1.00 41.91 138 LYS C O 1
ATOM 6446 N N . ASN C 2 81 ? 186.183 213.609 195.939 1.00 38.64 139 ASN C N 1
ATOM 6447 C CA . ASN C 2 81 ? 185.777 212.261 196.321 1.00 34.80 139 ASN C CA 1
ATOM 6448 C C . ASN C 2 81 ? 184.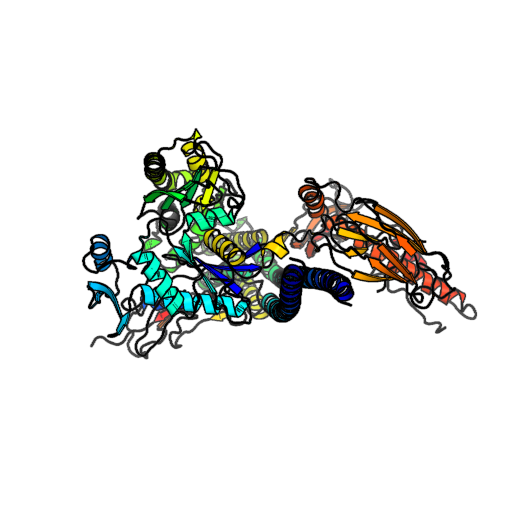976 211.593 195.212 1.00 32.91 139 ASN C C 1
ATOM 6449 O O . ASN C 2 81 ? 185.193 210.415 194.900 1.00 33.56 139 ASN C O 1
ATOM 6454 N N . LEU C 2 82 ? 184.046 212.332 194.604 1.00 33.29 140 LEU C N 1
ATOM 6455 C CA . LEU C 2 82 ? 183.265 211.784 193.501 1.00 31.77 140 LEU C CA 1
ATOM 6456 C C . LEU C 2 82 ? 184.153 211.445 192.311 1.00 30.28 140 LEU C C 1
ATOM 6457 O O . LEU C 2 82 ? 183.986 210.394 191.685 1.00 30.24 140 LEU C O 1
ATOM 6462 N N . TYR C 2 83 ? 185.103 212.321 191.984 1.00 28.98 141 TYR C N 1
ATOM 6463 C CA . TYR C 2 83 ? 185.999 212.047 190.867 1.00 26.20 141 TYR C CA 1
ATOM 6464 C C . TYR C 2 83 ? 186.832 210.799 191.122 1.00 28.03 141 TYR C C 1
ATOM 6465 O O . TYR C 2 83 ? 186.986 209.957 190.230 1.00 33.60 141 TYR C O 1
ATOM 6474 N N . GLU C 2 84 ? 187.378 210.658 192.332 1.00 26.93 142 GLU C N 1
ATOM 6475 C CA . GLU C 2 84 ? 188.176 209.475 192.645 1.00 25.43 142 GLU C CA 1
ATOM 6476 C C . GLU C 2 84 ? 187.332 208.209 192.578 1.00 25.93 142 GLU C C 1
ATOM 6477 O O . GLU C 2 84 ? 187.745 207.200 191.989 1.00 26.90 142 GLU C O 1
ATOM 6483 N N . GLY C 2 85 ? 186.133 208.248 193.163 1.00 24.97 143 GLY C N 1
ATOM 6484 C CA . GLY C 2 85 ? 185.265 207.086 193.115 1.00 19.17 143 GLY C CA 1
ATOM 6485 C C . GLY C 2 85 ? 184.888 206.701 191.699 1.00 19.91 143 GLY C C 1
ATOM 6486 O O . GLY C 2 85 ? 184.868 205.520 191.353 1.00 19.57 143 GLY C O 1
ATOM 6487 N N . LEU C 2 86 ? 184.610 207.695 190.853 1.00 23.49 144 LEU C N 1
ATOM 6488 C CA . LEU C 2 86 ? 184.164 207.408 189.494 1.00 19.81 144 LEU C CA 1
ATOM 6489 C C . LEU C 2 86 ? 185.306 206.907 188.617 1.00 19.05 144 LEU C C 1
ATOM 6490 O O . LEU C 2 86 ? 185.104 206.022 187.777 1.00 21.19 144 LEU C O 1
ATOM 6495 N N . VAL C 2 87 ? 186.513 207.452 188.786 1.00 18.48 145 VAL C N 1
ATOM 6496 C CA . VAL C 2 87 ? 187.629 206.920 188.009 1.00 19.48 145 VAL C CA 1
ATOM 6497 C C . VAL C 2 87 ? 187.969 205.504 188.466 1.00 22.08 145 VAL C C 1
ATOM 6498 O O . VAL C 2 87 ? 188.297 204.641 187.639 1.00 25.63 145 VAL C O 1
ATOM 6502 N N . MET C 2 88 ? 187.862 205.223 189.768 1.00 21.08 146 MET C N 1
ATOM 6503 C CA . MET C 2 88 ? 188.033 203.851 190.234 1.00 17.14 146 MET C CA 1
ATOM 6504 C C . MET C 2 88 ? 186.951 202.937 189.671 1.00 18.06 146 MET C C 1
ATOM 6505 O O . MET C 2 88 ? 187.218 201.779 189.332 1.00 20.07 146 MET C O 1
ATOM 6510 N N . THR C 2 89 ? 185.722 203.445 189.551 1.00 18.02 147 THR C N 1
ATOM 6511 C CA . THR C 2 89 ? 184.641 202.647 188.982 1.00 16.14 147 THR C CA 1
ATOM 6512 C C . THR C 2 89 ? 184.891 202.323 187.514 1.00 17.29 147 THR C C 1
ATOM 6513 O O . THR C 2 89 ? 184.634 201.197 187.077 1.00 20.06 147 THR C O 1
ATOM 6517 N N . GLU C 2 90 ? 185.379 203.285 186.728 1.00 18.16 148 GLU C N 1
ATOM 6518 C CA . GLU C 2 90 ? 185.629 202.962 185.324 1.00 17.10 148 GLU C CA 1
ATOM 6519 C C . GLU C 2 90 ? 186.849 202.065 185.165 1.00 16.97 148 GLU C C 1
ATOM 6520 O O . GLU C 2 90 ? 186.904 201.262 184.228 1.00 21.11 148 GLU C O 1
ATOM 6526 N N . VAL C 2 91 ? 187.823 202.163 186.073 1.00 16.50 149 VAL C N 1
ATOM 6527 C CA . VAL C 2 91 ? 188.911 201.187 186.080 1.00 16.41 149 VAL C CA 1
ATOM 6528 C C . VAL C 2 91 ? 188.368 199.789 186.356 1.00 17.06 149 VAL C C 1
ATOM 6529 O O . VAL C 2 91 ? 188.774 198.811 185.717 1.00 17.47 149 VAL C O 1
ATOM 6533 N N . GLN C 2 92 ? 187.439 199.675 187.309 1.00 18.18 150 GLN C N 1
ATOM 6534 C CA . GLN C 2 92 ? 186.795 198.392 187.584 1.00 16.39 150 GLN C CA 1
ATOM 6535 C C . GLN C 2 92 ? 186.031 197.882 186.369 1.00 18.68 150 GLN C C 1
ATOM 6536 O O . GLN C 2 92 ? 186.079 196.687 186.049 1.00 23.73 150 GLN C O 1
ATOM 6542 N N . ILE C 2 93 ? 185.309 198.774 185.689 1.00 18.86 151 ILE C N 1
ATOM 6543 C CA . ILE C 2 93 ? 184.549 198.390 184.501 1.00 17.56 151 ILE C CA 1
ATOM 6544 C C . ILE C 2 93 ? 185.481 197.847 183.430 1.00 17.63 151 ILE C C 1
ATOM 6545 O O . ILE C 2 93 ? 185.215 196.808 182.818 1.00 18.79 151 ILE C O 1
ATOM 6550 N N . GLN C 2 94 ? 186.591 198.544 183.186 1.00 17.10 152 GLN C N 1
ATOM 6551 C CA . GLN C 2 94 ? 187.522 198.099 182.156 1.00 17.33 152 GLN C CA 1
ATOM 6552 C C . GLN C 2 94 ? 188.220 196.804 182.547 1.00 18.97 152 GLN C C 1
ATOM 6553 O O . GLN C 2 94 ? 188.506 195.974 181.679 1.00 22.15 152 GLN C O 1
ATOM 6559 N N . LYS C 2 95 ? 188.502 196.608 183.836 1.00 18.88 153 LYS C N 1
ATOM 6560 C CA . LYS C 2 95 ? 189.071 195.340 184.278 1.00 19.85 153 LYS C CA 1
ATOM 6561 C C . LYS C 2 95 ? 188.099 194.190 184.046 1.00 19.95 153 LYS C C 1
ATOM 6562 O O . LYS C 2 95 ? 188.495 193.113 183.581 1.00 21.54 153 LYS C O 1
ATOM 6568 N N . VAL C 2 96 ? 186.818 194.405 184.353 1.00 19.76 154 VAL C N 1
ATOM 6569 C CA . VAL C 2 96 ? 185.810 193.373 184.117 1.00 18.95 154 VAL C CA 1
ATOM 6570 C C . VAL C 2 96 ? 185.676 193.090 182.626 1.00 19.53 154 VAL C C 1
ATOM 6571 O O . VAL C 2 96 ? 185.539 191.935 182.208 1.00 23.79 154 VAL C O 1
ATOM 6575 N N . PHE C 2 97 ? 185.708 194.138 181.802 1.00 18.56 155 PHE C N 1
ATOM 6576 C CA . PHE C 2 97 ? 185.645 193.950 180.356 1.00 19.56 155 PHE C CA 1
ATOM 6577 C C . PHE C 2 97 ? 186.828 193.128 179.861 1.00 22.15 155 PHE C C 1
ATOM 6578 O O . PHE C 2 97 ? 186.666 192.203 179.060 1.00 25.05 155 PHE C O 1
ATOM 6586 N N . THR C 2 98 ? 188.033 193.459 180.332 1.00 23.44 156 THR C N 1
ATOM 6587 C CA . THR C 2 98 ? 189.232 192.754 179.893 1.00 23.21 156 THR C CA 1
ATOM 6588 C C . THR C 2 98 ? 189.198 191.292 180.310 1.00 22.50 156 THR C C 1
ATOM 6589 O O . THR C 2 98 ? 189.598 190.410 179.542 1.00 25.24 156 THR C O 1
ATOM 6593 N N . LYS C 2 99 ? 188.720 191.015 181.526 1.00 22.64 157 LYS C N 1
ATOM 6594 C CA . LYS C 2 99 ? 188.664 189.638 182.008 1.00 22.19 157 LYS C CA 1
ATOM 6595 C C . LYS C 2 99 ? 187.816 188.752 181.105 1.00 24.49 157 LYS C C 1
ATOM 6596 O O . LYS C 2 99 ? 188.093 187.554 180.976 1.00 25.63 157 LYS C O 1
ATOM 6602 N N . HIS C 2 100 ? 186.795 189.316 180.459 1.00 23.87 158 HIS C N 1
ATOM 6603 C CA . HIS C 2 100 ? 185.853 188.552 179.652 1.00 22.78 158 HIS C CA 1
ATOM 6604 C C . HIS C 2 100 ? 186.037 188.790 178.157 1.00 27.88 158 HIS C C 1
ATOM 6605 O O . HIS C 2 100 ? 185.073 188.727 177.391 1.00 29.49 158 HIS C O 1
ATOM 6612 N N . GLY C 2 101 ? 187.265 189.072 177.728 1.00 27.54 159 GLY C N 1
ATOM 6613 C CA . GLY C 2 101 ? 187.596 189.142 176.323 1.00 26.83 159 GLY C CA 1
ATOM 6614 C C . GLY C 2 101 ? 187.367 190.481 175.659 1.00 30.97 159 GLY C C 1
ATOM 6615 O O . GLY C 2 101 ? 187.885 190.701 174.558 1.00 36.09 159 GLY C O 1
ATOM 6616 N N . LEU C 2 102 ? 186.619 191.385 176.286 1.00 28.23 160 LEU C N 1
ATOM 6617 C CA . LEU C 2 102 ? 186.335 192.686 175.694 1.00 25.44 160 LEU C CA 1
ATOM 6618 C C . LEU C 2 102 ? 187.515 193.619 175.933 1.00 28.76 160 LEU C C 1
ATOM 6619 O O . LEU C 2 102 ? 187.835 193.941 177.081 1.00 31.57 160 LEU C O 1
ATOM 6624 N N . LEU C 2 103 ? 188.158 194.057 174.855 1.00 29.26 161 LEU C N 1
ATOM 6625 C CA . LEU C 2 103 ? 189.355 194.880 174.935 1.00 29.21 161 LEU C CA 1
ATOM 6626 C C . LEU C 2 103 ? 189.122 196.215 174.246 1.00 33.44 161 LEU C C 1
ATOM 6627 O O . LEU C 2 103 ? 188.484 196.279 173.192 1.00 36.02 161 LEU C O 1
ATOM 6632 N N . LYS C 2 104 ? 189.650 197.277 174.846 1.00 38.25 162 LYS C N 1
ATOM 6633 C CA . LYS C 2 104 ? 189.483 198.616 174.308 1.00 34.77 162 LYS C CA 1
ATOM 6634 C C . LYS C 2 104 ? 190.311 198.798 173.040 1.00 36.28 162 LYS C C 1
ATOM 6635 O O . LYS C 2 104 ? 191.208 198.012 172.729 1.00 39.16 162 LYS C O 1
ATOM 6641 N N . LEU C 2 105 ? 189.991 199.857 172.303 1.00 38.53 163 LEU C N 1
ATOM 6642 C CA . LEU C 2 105 ? 190.711 200.229 171.086 1.00 45.06 163 LEU C CA 1
ATOM 6643 C C . LEU C 2 105 ? 191.009 201.722 171.170 1.00 54.08 163 LEU C C 1
ATOM 6644 O O . LEU C 2 105 ? 190.138 202.552 170.898 1.00 54.56 163 LEU C O 1
ATOM 6649 N N . ASN C 2 106 ? 192.239 202.059 171.546 1.00 57.88 164 ASN C N 1
ATOM 6650 C CA . ASN C 2 106 ? 192.693 203.445 171.647 1.00 60.26 164 ASN C CA 1
ATOM 6651 C C . ASN C 2 106 ? 193.980 203.584 170.846 1.00 70.77 164 ASN C C 1
ATOM 6652 O O . ASN C 2 106 ? 195.073 203.707 171.411 1.00 78.68 164 ASN C O 1
ATOM 6657 N N . PRO C 2 107 ? 193.885 203.570 169.518 1.00 71.03 165 PRO C N 1
ATOM 6658 C CA . PRO C 2 107 ? 195.091 203.544 168.667 1.00 77.42 165 PRO C CA 1
ATOM 6659 C C . PRO C 2 107 ? 195.716 204.923 168.498 1.00 84.23 165 PRO C C 1
ATOM 6660 O O . PRO C 2 107 ? 195.735 205.516 167.416 1.00 87.17 165 PRO C O 1
ATOM 6664 N N . VAL C 2 108 ? 196.251 205.456 169.592 1.00 83.93 166 VAL C N 1
ATOM 6665 C CA . VAL C 2 108 ? 196.879 206.773 169.562 1.00 87.61 166 VAL C CA 1
ATOM 6666 C C . VAL C 2 108 ? 198.175 206.662 168.764 1.00 90.49 166 VAL C C 1
ATOM 6667 O O . VAL C 2 108 ? 199.161 206.091 169.240 1.00 88.24 166 VAL C O 1
ATOM 6671 N N . GLY C 2 109 ? 198.174 207.199 167.546 1.00 88.71 167 GLY C N 1
ATOM 6672 C CA . GLY C 2 109 ? 199.345 207.183 166.697 1.00 92.46 167 GLY C CA 1
ATOM 6673 C C . GLY C 2 109 ? 199.566 205.906 165.919 1.00 94.05 167 GLY C C 1
ATOM 6674 O O . GLY C 2 109 ? 200.518 205.840 165.130 1.00 92.98 167 GLY C O 1
ATOM 6675 N N . ALA C 2 110 ? 198.725 204.893 166.106 1.00 93.93 168 ALA C N 1
ATOM 6676 C CA . ALA C 2 110 ? 198.893 203.636 165.396 1.00 92.73 168 ALA C CA 1
ATOM 6677 C C . ALA C 2 110 ? 198.493 203.788 163.931 1.00 96.23 168 ALA C C 1
ATOM 6678 O O . ALA C 2 110 ? 197.748 204.694 163.550 1.00 96.63 168 ALA C O 1
ATOM 6680 N N . LYS C 2 111 ? 199.007 202.880 163.106 1.00 96.48 169 LYS C N 1
ATOM 6681 C CA . LYS C 2 111 ? 198.691 202.892 161.686 1.00 95.09 169 LYS C CA 1
ATOM 6682 C C . LYS C 2 111 ? 197.221 202.558 161.459 1.00 91.61 169 LYS C C 1
ATOM 6683 O O . LYS C 2 111 ? 196.601 201.819 162.227 1.00 91.24 169 LYS C O 1
ATOM 6689 N N . PHE C 2 112 ? 196.666 203.120 160.388 1.00 89.80 170 PHE C N 1
ATOM 6690 C CA . PHE C 2 112 ? 195.253 202.942 160.089 1.00 86.63 170 PHE C CA 1
ATOM 6691 C C . PHE C 2 112 ? 194.944 201.483 159.768 1.00 86.24 170 PHE C C 1
ATOM 6692 O O . PHE C 2 112 ? 195.749 200.769 159.165 1.00 87.18 170 PHE C O 1
ATOM 6700 N N . ASP C 2 113 ? 193.758 201.045 160.186 1.00 81.40 171 ASP C N 1
ATOM 6701 C CA . ASP C 2 113 ? 193.290 199.683 159.967 1.00 76.13 171 ASP C CA 1
ATOM 6702 C C . ASP C 2 113 ? 191.791 199.706 159.691 1.00 75.96 171 ASP C C 1
ATOM 6703 O O . ASP C 2 113 ? 191.001 200.017 160.591 1.00 77.72 171 ASP C O 1
ATOM 6708 N N . PRO C 2 114 ? 191.362 199.393 158.467 1.00 77.38 172 PRO C N 1
ATOM 6709 C CA . PRO C 2 114 ? 189.925 199.467 158.150 1.00 75.73 172 PRO C CA 1
ATOM 6710 C C . PRO C 2 114 ? 189.069 198.503 158.950 1.00 76.54 172 PRO C C 1
ATOM 6711 O O . PRO C 2 114 ? 187.859 198.728 159.070 1.00 74.26 172 PRO C O 1
ATOM 6715 N N . TYR C 2 115 ? 189.649 197.437 159.496 1.00 79.39 173 TYR C N 1
ATOM 6716 C CA . TYR C 2 115 ? 188.895 196.460 160.267 1.00 79.49 173 TYR C CA 1
ATOM 6717 C C . TYR C 2 115 ? 188.735 196.847 161.730 1.00 72.13 173 TYR C C 1
ATOM 6718 O O . TYR C 2 115 ? 188.015 196.158 162.460 1.00 72.71 173 TYR C O 1
ATOM 6727 N N . GLU C 2 116 ? 189.382 197.921 162.175 1.00 66.05 174 GLU C N 1
ATOM 6728 C CA . GLU C 2 116 ? 189.321 198.321 163.574 1.00 60.55 174 GLU C CA 1
ATOM 6729 C C . GLU C 2 116 ? 188.997 199.802 163.709 1.00 64.12 174 GLU C C 1
ATOM 6730 O O . GLU C 2 116 ? 188.451 200.231 164.730 1.00 66.18 174 GLU C O 1
ATOM 6736 N N . HIS C 2 117 ? 189.328 200.588 162.690 1.00 66.21 175 HIS C N 1
ATOM 6737 C CA . HIS C 2 117 ? 189.204 202.036 162.742 1.00 61.28 175 HIS C CA 1
ATOM 6738 C C . HIS C 2 117 ? 188.246 202.528 161.668 1.00 63.91 175 HIS C C 1
ATOM 6739 O O . HIS C 2 117 ? 188.103 201.911 160.609 1.00 74.86 175 HIS C O 1
ATOM 6746 N N . GLU C 2 118 ? 187.591 203.649 161.951 1.00 58.66 176 GLU C N 1
ATOM 6747 C CA . GLU C 2 118 ? 186.717 204.319 160.996 1.00 63.81 176 GLU C CA 1
ATOM 6748 C C . GLU C 2 118 ? 187.179 205.760 160.849 1.00 70.93 176 GLU C C 1
ATOM 6749 O O . GLU C 2 118 ? 187.280 206.487 161.842 1.00 71.93 176 GLU C O 1
ATOM 6755 N N . ALA C 2 119 ? 187.455 206.173 159.615 1.00 74.79 177 ALA C N 1
ATOM 6756 C CA . ALA C 2 119 ? 187.971 207.512 159.345 1.00 75.53 177 ALA C CA 1
ATOM 6757 C C . ALA C 2 119 ? 186.825 208.510 159.431 1.00 75.22 177 ALA C C 1
ATOM 6758 O O . ALA C 2 119 ? 186.068 208.691 158.475 1.00 75.93 177 ALA C O 1
ATOM 6760 N N . LEU C 2 120 ? 186.690 209.160 160.588 1.00 74.70 178 LEU C N 1
ATOM 6761 C CA . LEU C 2 120 ? 185.674 210.197 160.736 1.00 80.35 178 LEU C CA 1
ATOM 6762 C C . LEU C 2 120 ? 185.977 211.398 159.850 1.00 86.40 178 LEU C C 1
ATOM 6763 O O . LEU C 2 120 ? 185.068 211.973 159.240 1.00 83.72 178 LEU C O 1
ATOM 6768 N N . PHE C 2 121 ? 187.246 211.791 159.765 1.00 93.39 179 PHE C N 1
ATOM 6769 C CA . PHE C 2 121 ? 187.644 212.929 158.952 1.00 94.78 179 PHE C CA 1
ATOM 6770 C C . PHE C 2 121 ? 189.069 212.718 158.463 1.00 96.37 179 PHE C C 1
ATOM 6771 O O . PHE C 2 121 ? 189.838 211.945 159.041 1.00 92.47 179 PHE C O 1
ATOM 6779 N N . HIS C 2 122 ? 189.413 213.419 157.386 1.00 102.99 180 HIS C N 1
ATOM 6780 C CA . HIS C 2 122 ? 190.752 213.388 156.813 1.00 108.49 180 HIS C CA 1
ATOM 6781 C C . HIS C 2 122 ? 191.328 214.796 156.854 1.00 111.38 180 HIS C C 1
ATOM 6782 O O . HIS C 2 122 ? 190.733 215.729 156.305 1.00 109.74 180 HIS C O 1
ATOM 6789 N N . THR C 2 123 ? 192.481 214.945 157.500 1.00 114.30 181 THR C N 1
ATOM 6790 C CA . THR C 2 123 ? 193.122 216.247 157.630 1.00 118.37 181 THR C CA 1
ATOM 6791 C C . THR C 2 123 ? 194.621 216.071 157.842 1.00 120.60 181 THR C C 1
ATOM 6792 O O . THR C 2 123 ? 195.037 215.333 158.743 1.00 118.28 181 THR C O 1
ATOM 6796 N N . PRO C 2 124 ? 195.458 216.713 157.028 1.00 122.53 182 PRO C N 1
ATOM 6797 C CA . PRO C 2 124 ? 196.908 216.601 157.229 1.00 122.34 182 PRO C CA 1
ATOM 6798 C C . PRO C 2 124 ? 197.328 217.171 158.575 1.00 119.29 182 PRO C C 1
ATOM 6799 O O . PRO C 2 124 ? 196.802 218.188 159.034 1.00 116.08 182 PRO C O 1
ATOM 6803 N N . VAL C 2 125 ? 198.287 216.501 159.209 1.00 118.51 183 VAL C N 1
ATOM 6804 C CA . VAL C 2 125 ? 198.831 216.920 160.494 1.00 120.02 183 VAL C CA 1
ATOM 6805 C C . VAL C 2 125 ? 200.349 216.867 160.407 1.00 120.46 183 VAL C C 1
ATOM 6806 O O . VAL C 2 125 ? 200.915 215.849 159.995 1.00 118.01 183 VAL C O 1
ATOM 6810 N N . GLU C 2 126 ? 201.003 217.961 160.788 1.00 122.05 184 GLU C N 1
ATOM 6811 C CA . GLU C 2 126 ? 202.458 218.006 160.768 1.00 122.91 184 GLU C CA 1
ATOM 6812 C C . GLU C 2 126 ? 203.036 217.119 161.863 1.00 121.64 184 GLU C C 1
ATOM 6813 O O . GLU C 2 126 ? 202.493 217.032 162.968 1.00 120.05 184 GLU C O 1
ATOM 6819 N N . GLY C 2 127 ? 204.147 216.456 161.549 1.00 120.71 185 GLY C N 1
ATOM 6820 C CA . GLY C 2 127 ? 204.808 215.583 162.493 1.00 118.47 185 GLY C CA 1
ATOM 6821 C C . GLY C 2 127 ? 204.235 214.188 162.596 1.00 118.68 185 GLY C C 1
ATOM 6822 O O . GLY C 2 127 ? 204.740 213.388 163.394 1.00 115.05 185 GLY C O 1
ATOM 6823 N N . LYS C 2 128 ? 203.203 213.866 161.820 1.00 120.19 186 LYS C N 1
ATOM 6824 C CA . LYS C 2 128 ? 202.583 212.551 161.844 1.00 118.80 186 LYS C CA 1
ATOM 6825 C C . LYS C 2 128 ? 202.578 211.965 160.440 1.00 116.90 186 LYS C C 1
ATOM 6826 O O . LYS C 2 128 ? 202.433 212.686 159.448 1.00 115.89 186 LYS C O 1
ATOM 6832 N N . GLU C 2 129 ? 202.745 210.648 160.367 1.00 117.87 187 GLU C N 1
ATOM 6833 C CA . GLU C 2 129 ? 202.767 209.971 159.083 1.00 119.98 187 GLU C CA 1
ATOM 6834 C C . GLU C 2 129 ? 201.379 209.991 158.444 1.00 120.04 187 GLU C C 1
ATOM 6835 O O . GLU C 2 129 ? 200.364 210.029 159.145 1.00 118.38 187 GLU C O 1
ATOM 6841 N N . PRO C 2 130 ? 201.308 209.982 157.115 1.00 120.29 188 PRO C N 1
ATOM 6842 C CA . PRO C 2 130 ? 200.006 209.853 156.453 1.00 121.06 188 PRO C CA 1
ATOM 6843 C C . PRO C 2 130 ? 199.378 208.498 156.738 1.00 118.83 188 PRO C C 1
ATOM 6844 O O . PRO C 2 130 ? 200.067 207.491 156.918 1.00 116.25 188 PRO C O 1
ATOM 6848 N N . GLY C 2 131 ? 198.049 208.484 156.774 1.00 116.00 189 GLY C N 1
ATOM 6849 C CA . GLY C 2 131 ? 197.331 207.262 157.101 1.00 112.88 189 GLY C CA 1
ATOM 6850 C C . GLY C 2 131 ? 197.601 206.767 158.505 1.00 112.65 189 GLY C C 1
ATOM 6851 O O . GLY C 2 131 ? 197.752 205.558 158.719 1.00 109.68 189 GLY C O 1
ATOM 6852 N N . THR C 2 132 ? 197.669 207.680 159.469 1.00 111.24 190 THR C N 1
ATOM 6853 C CA . THR C 2 132 ? 197.954 207.356 160.858 1.00 106.22 190 THR C CA 1
ATOM 6854 C C . THR C 2 132 ? 196.948 208.079 161.741 1.00 101.86 190 THR C C 1
ATOM 6855 O O . THR C 2 132 ? 196.563 209.215 161.450 1.00 103.62 190 THR C O 1
ATOM 6859 N N . VAL C 2 133 ? 196.522 207.419 162.816 1.00 95.97 191 VAL C N 1
ATOM 6860 C CA . VAL C 2 133 ? 195.496 207.968 163.694 1.00 91.80 191 VAL C CA 1
ATOM 6861 C C . VAL C 2 133 ? 196.077 209.121 164.502 1.00 92.42 191 VAL C C 1
ATOM 6862 O O . VAL C 2 133 ? 196.769 208.909 165.505 1.00 90.05 191 VAL C O 1
ATOM 6866 N N . ALA C 2 134 ? 195.811 210.351 164.060 1.00 91.69 192 ALA C N 1
ATOM 6867 C CA . ALA C 2 134 ? 196.247 211.522 164.810 1.00 93.71 192 ALA C CA 1
ATOM 6868 C C . ALA C 2 134 ? 195.381 211.754 166.042 1.00 90.45 192 ALA C C 1
ATOM 6869 O O . ALA C 2 134 ? 195.900 212.063 167.121 1.00 89.22 192 ALA C O 1
ATOM 6871 N N . LEU C 2 135 ? 194.066 211.608 165.901 1.00 85.42 193 LEU C N 1
ATOM 6872 C CA . LEU C 2 135 ? 193.128 211.847 166.987 1.00 79.33 193 LEU C CA 1
ATOM 6873 C C . LEU C 2 135 ? 192.028 210.799 166.935 1.00 77.50 193 LEU C C 1
ATOM 6874 O O . LEU C 2 135 ? 191.527 210.471 165.857 1.00 80.95 193 LEU C O 1
ATOM 6879 N N . VAL C 2 136 ? 191.657 210.279 168.101 1.00 70.99 194 VAL C N 1
ATOM 6880 C CA . VAL C 2 136 ? 190.582 209.302 168.219 1.00 67.70 194 VAL C CA 1
ATOM 6881 C C . VAL C 2 136 ? 189.362 210.008 168.802 1.00 63.32 194 VAL C C 1
ATOM 6882 O O . VAL C 2 136 ? 189.365 210.441 169.959 1.00 63.91 194 VAL C O 1
ATOM 6886 N N . SER C 2 137 ? 188.317 210.154 167.985 1.00 59.21 195 SER C N 1
ATOM 6887 C CA . SER C 2 137 ? 187.105 210.818 168.451 1.00 58.87 195 SER C CA 1
ATOM 6888 C C . SER C 2 137 ? 186.343 209.942 169.439 1.00 56.58 195 SER C C 1
ATOM 6889 O O . SER C 2 137 ? 185.933 210.406 170.509 1.00 55.65 195 SER C O 1
ATOM 6892 N N . LYS C 2 138 ? 186.148 208.672 169.099 1.00 52.07 196 LYS C N 1
ATOM 6893 C CA . LYS C 2 138 ? 185.435 207.730 169.946 1.00 47.53 196 LYS C CA 1
ATOM 6894 C C . LYS C 2 138 ? 186.243 206.450 170.066 1.00 50.05 196 LYS C C 1
ATOM 6895 O O . LYS C 2 138 ? 186.823 205.978 169.085 1.00 57.16 196 LYS C O 1
ATOM 6901 N N . VAL C 2 139 ? 186.277 205.894 171.265 1.00 46.77 197 VAL C N 1
ATOM 6902 C CA . VAL C 2 139 ? 187.026 204.672 171.521 1.00 43.56 197 VAL C CA 1
ATOM 6903 C C . VAL C 2 139 ? 186.248 203.481 170.979 1.00 42.60 197 VAL C C 1
ATOM 6904 O O . VAL C 2 139 ? 185.014 203.434 171.055 1.00 44.54 197 VAL C O 1
ATOM 6908 N N . GLY C 2 140 ? 186.970 202.522 170.396 1.00 40.37 198 GLY C N 1
ATOM 6909 C CA . GLY C 2 140 ? 186.380 201.292 169.923 1.00 38.48 198 GLY C CA 1
ATOM 6910 C C . GLY C 2 140 ? 186.553 200.159 170.921 1.00 34.32 198 GLY C C 1
ATOM 6911 O O . GLY C 2 140 ? 187.105 200.319 172.005 1.00 40.22 198 GLY C O 1
ATOM 6912 N N . TYR C 2 141 ? 186.065 198.985 170.529 1.00 29.18 199 TYR C N 1
ATOM 6913 C CA . TYR C 2 141 ? 186.160 197.815 171.386 1.00 28.05 199 TYR C CA 1
ATOM 6914 C C . TYR C 2 141 ? 186.336 196.569 170.533 1.00 31.04 199 TYR C C 1
ATOM 6915 O O . TYR C 2 141 ? 185.876 196.509 169.391 1.00 38.20 199 TYR C O 1
ATOM 6924 N N . LYS C 2 142 ? 187.009 195.575 171.104 1.00 31.53 200 LYS C N 1
ATOM 6925 C CA . LYS C 2 142 ? 187.253 194.295 170.455 1.00 32.05 200 LYS C CA 1
ATOM 6926 C C . LYS C 2 142 ? 186.765 193.177 171.358 1.00 33.03 200 LYS C C 1
ATOM 6927 O O . LYS C 2 142 ? 187.010 193.197 172.566 1.00 34.51 200 LYS C O 1
ATOM 6933 N N . LEU C 2 143 ? 186.089 192.195 170.773 1.00 36.34 201 LEU C N 1
ATOM 6934 C CA . LEU C 2 143 ? 185.613 191.029 171.509 1.00 38.67 201 LEU C CA 1
ATOM 6935 C C . LEU C 2 143 ? 186.294 189.791 170.943 1.00 45.50 201 LEU C C 1
ATOM 6936 O O . LEU C 2 143 ? 185.997 189.375 169.818 1.00 49.85 201 LEU C O 1
ATOM 6941 N N . HIS C 2 144 ? 187.201 189.206 171.728 1.00 44.33 202 HIS C N 1
ATOM 6942 C CA . HIS C 2 144 ? 187.939 188.005 171.334 1.00 47.26 202 HIS C CA 1
ATOM 6943 C C . HIS C 2 144 ? 188.676 188.212 170.013 1.00 50.91 202 HIS C C 1
ATOM 6944 O O . HIS C 2 144 ? 188.747 187.313 169.173 1.00 55.10 202 HIS C O 1
ATOM 6951 N N . GLY C 2 145 ? 189.226 189.409 169.825 1.00 48.19 203 GLY C N 1
ATOM 6952 C CA . GLY C 2 145 ? 190.007 189.719 168.650 1.00 49.55 203 GLY C CA 1
ATOM 6953 C C . GLY C 2 145 ? 189.219 190.211 167.457 1.00 55.50 203 GLY C C 1
ATOM 6954 O O . GLY C 2 145 ? 189.830 190.615 166.460 1.00 67.49 203 GLY C O 1
ATOM 6955 N N . ARG C 2 146 ? 187.892 190.197 167.521 1.00 49.97 204 ARG C N 1
ATOM 6956 C CA . ARG C 2 146 ? 187.042 190.659 166.433 1.00 51.85 204 ARG C CA 1
ATOM 6957 C C . ARG C 2 146 ? 186.392 191.974 166.833 1.00 50.05 204 ARG C C 1
ATOM 6958 O O . ARG C 2 146 ? 185.837 192.086 167.929 1.00 53.73 204 ARG C O 1
ATOM 6966 N N . THR C 2 147 ? 186.455 192.961 165.940 1.00 49.39 205 THR C N 1
ATOM 6967 C CA . THR C 2 147 ? 186.001 194.310 166.256 1.00 45.62 205 THR C CA 1
ATOM 6968 C C . THR C 2 147 ? 184.514 194.356 166.584 1.00 42.03 205 THR C C 1
ATOM 6969 O O . THR C 2 147 ? 183.668 194.194 165.700 1.00 47.13 205 THR C O 1
ATOM 6973 N N . LEU C 2 148 ? 184.192 194.582 167.857 1.00 39.03 206 LEU C N 1
ATOM 6974 C CA . LEU C 2 148 ? 182.804 194.751 168.267 1.00 38.98 206 LEU C CA 1
ATOM 6975 C C . LEU C 2 148 ? 182.273 196.134 167.915 1.00 40.82 206 LEU C C 1
ATOM 6976 O O . LEU C 2 148 ? 181.086 196.277 167.605 1.00 40.33 206 LEU C O 1
ATOM 6981 N N . ARG C 2 149 ? 183.126 197.153 167.959 1.00 41.38 207 ARG C N 1
ATOM 6982 C CA . ARG C 2 149 ? 182.763 198.503 167.551 1.00 39.92 207 ARG C CA 1
ATOM 6983 C C . ARG C 2 149 ? 184.001 199.220 167.032 1.00 43.64 207 ARG C C 1
ATOM 6984 O O . ARG C 2 149 ? 184.968 199.402 167.781 1.00 45.11 207 ARG C O 1
ATOM 6992 N N . PRO C 2 150 ? 184.024 199.622 165.764 1.00 47.49 208 PRO C N 1
ATOM 6993 C CA . PRO C 2 150 ? 185.216 200.287 165.229 1.00 48.89 208 PRO C CA 1
ATOM 6994 C C . PRO C 2 150 ? 185.455 201.628 165.902 1.00 52.74 208 PRO C C 1
ATOM 6995 O O . PRO C 2 150 ? 184.517 202.344 166.257 1.00 53.49 208 PRO C O 1
ATOM 6999 N N . ALA C 2 151 ? 186.730 201.965 166.071 1.00 50.11 209 ALA C N 1
ATOM 7000 C CA . ALA C 2 151 ? 187.089 203.251 166.647 1.00 46.98 209 ALA C CA 1
ATOM 7001 C C . ALA C 2 151 ? 186.927 204.356 165.613 1.00 53.03 209 ALA C C 1
ATOM 7002 O O . ALA C 2 151 ? 187.298 204.197 164.448 1.00 64.02 209 ALA C O 1
ATOM 7004 N N . LEU C 2 152 ? 186.360 205.481 166.041 1.00 47.75 210 LEU C N 1
ATOM 7005 C CA . LEU C 2 152 ? 186.225 206.655 165.186 1.00 51.63 210 LEU C CA 1
ATOM 7006 C C . LEU C 2 152 ? 187.514 207.461 165.290 1.00 56.60 210 LEU C C 1
ATOM 7007 O O . LEU C 2 152 ? 187.755 208.133 166.297 1.00 56.78 210 LEU C O 1
ATOM 7012 N N . VAL C 2 153 ? 188.340 207.394 164.250 1.00 62.58 211 VAL C N 1
ATOM 7013 C CA . VAL C 2 153 ? 189.684 207.947 164.280 1.00 64.73 211 VAL C CA 1
ATOM 7014 C C . VAL C 2 153 ? 189.785 209.081 163.268 1.00 71.22 211 VAL C C 1
ATOM 7015 O O . VAL C 2 153 ? 188.918 209.267 162.415 1.00 73.90 211 VAL C O 1
ATOM 7019 N N . GLY C 2 154 ? 190.867 209.845 163.384 1.00 74.13 212 GLY C N 1
ATOM 7020 C CA . GLY C 2 154 ? 191.195 210.866 162.411 1.00 81.68 212 GLY C CA 1
ATOM 7021 C C . GLY C 2 154 ? 192.452 210.506 161.648 1.00 84.86 212 GLY C C 1
ATOM 7022 O O . GLY C 2 154 ? 193.501 210.264 162.249 1.00 82.50 212 GLY C O 1
ATOM 7023 N N . VAL C 2 155 ? 192.361 210.472 160.323 1.00 91.68 213 VAL C N 1
ATOM 7024 C CA . VAL C 2 155 ? 193.441 209.991 159.469 1.00 99.97 213 VAL C CA 1
ATOM 7025 C C . VAL C 2 155 ? 194.194 211.183 158.899 1.00 106.08 213 VAL C C 1
ATOM 7026 O O . VAL C 2 155 ? 193.589 212.092 158.316 1.00 105.94 213 VAL C O 1
ATOM 7030 N N . VAL C 2 156 ? 195.517 211.180 159.067 1.00 108.96 214 VAL C N 1
ATOM 7031 C CA . VAL C 2 156 ? 196.353 212.237 158.515 1.00 113.96 214 VAL C CA 1
ATOM 7032 C C . VAL C 2 156 ? 196.372 212.125 156.997 1.00 119.93 214 VAL C C 1
ATOM 7033 O O . VAL C 2 156 ? 196.573 211.038 156.439 1.00 119.19 214 VAL C O 1
ATOM 7037 N N . LYS C 2 157 ? 196.163 213.251 156.321 1.00 121.33 215 LYS C N 1
ATOM 7038 C CA . LYS C 2 157 ? 196.142 213.301 154.869 1.00 120.98 215 LY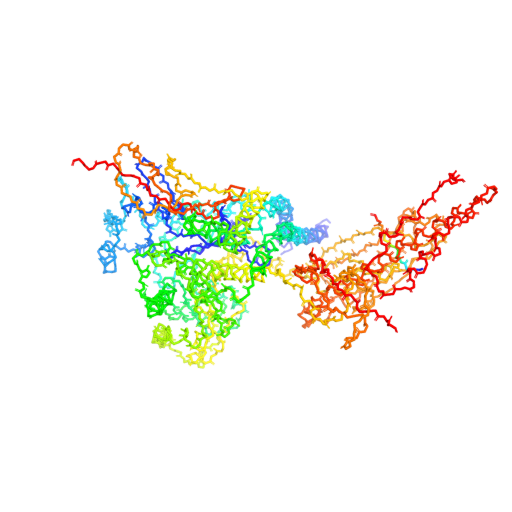S C CA 1
ATOM 7039 C C . LYS C 2 157 ? 197.457 213.872 154.345 1.00 123.49 215 LYS C C 1
ATOM 7040 O O . LYS C 2 157 ? 198.390 214.158 155.100 1.00 118.40 215 LYS C O 1
ATOM 7046 N N . GLU C 2 158 ? 197.529 214.035 153.028 1.00 130.02 216 GLU C N 1
ATOM 7047 C CA . GLU C 2 158 ? 198.690 214.615 152.367 1.00 131.22 216 GLU C CA 1
ATOM 7048 C C . GLU C 2 158 ? 198.435 216.091 152.097 1.00 131.02 216 GLU C C 1
ATOM 7049 O O . GLU C 2 158 ? 197.400 216.453 151.527 1.00 127.28 216 GLU C O 1
ATOM 7055 N N . ALA C 2 159 ? 199.377 216.935 152.505 1.00 133.39 217 ALA C N 1
ATOM 7056 C CA . ALA C 2 159 ? 199.250 218.375 152.316 1.00 134.14 217 ALA C CA 1
ATOM 7057 C C . ALA C 2 159 ? 200.081 218.845 151.127 1.00 131.97 217 ALA C C 1
ATOM 7058 O O . ALA C 2 159 ? 201.025 218.175 150.708 1.00 127.30 217 ALA C O 1
ATOM 7060 N N . VAL D 3 1 ? 187.780 175.811 136.430 1.00 116.95 435 VAL D N 1
ATOM 7061 C CA . VAL D 3 1 ? 188.064 174.430 136.794 1.00 120.67 435 VAL D CA 1
ATOM 7062 C C . VAL D 3 1 ? 187.898 174.236 138.297 1.00 119.83 435 VAL D C 1
ATOM 7063 O O . VAL D 3 1 ? 187.811 173.108 138.780 1.00 117.18 435 VAL D O 1
ATOM 7067 N N . LEU D 3 2 ? 187.850 175.343 139.033 1.00 118.05 436 LEU D N 1
ATOM 7068 C CA . LEU D 3 2 ? 187.688 175.287 140.479 1.00 113.94 436 LEU D CA 1
ATOM 7069 C C . LEU D 3 2 ? 186.213 175.147 140.835 1.00 109.17 436 LEU D C 1
ATOM 7070 O O . LEU D 3 2 ? 185.365 175.860 140.294 1.00 109.66 436 LEU D O 1
ATOM 7075 N N . LEU D 3 3 ? 185.913 174.229 141.747 1.00 105.50 437 LEU D N 1
ATOM 7076 C CA . LEU D 3 3 ? 184.536 173.991 142.151 1.00 105.82 437 LEU D CA 1
ATOM 7077 C C . LEU D 3 3 ? 183.957 175.214 142.854 1.00 104.62 437 LEU D C 1
ATOM 7078 O O . LEU D 3 3 ? 184.664 175.964 143.530 1.00 104.19 437 LEU D O 1
ATOM 7083 N N . LEU D 3 4 ? 182.656 175.420 142.675 1.00 101.87 438 LEU D N 1
ATOM 7084 C CA . LEU D 3 4 ? 181.958 176.515 143.329 1.00 101.29 438 LEU D CA 1
ATOM 7085 C C . LEU D 3 4 ? 181.351 176.026 144.642 1.00 99.71 438 LEU D C 1
ATOM 7086 O O . LEU D 3 4 ? 181.630 174.920 145.110 1.00 101.55 438 LEU D O 1
ATOM 7091 N N . ASP D 3 5 ? 180.510 176.858 145.252 1.00 102.89 439 ASP D N 1
ATOM 7092 C CA . ASP D 3 5 ? 179.858 176.536 146.514 1.00 102.77 439 ASP D CA 1
ATOM 7093 C C . ASP D 3 5 ? 178.412 177.000 146.450 1.00 105.61 439 ASP D C 1
ATOM 7094 O O . ASP D 3 5 ? 178.131 178.091 145.947 1.00 102.87 439 ASP D O 1
ATOM 7099 N N . VAL D 3 6 ? 177.503 176.174 146.956 1.00 110.56 440 VAL D N 1
ATOM 7100 C CA . VAL D 3 6 ? 176.078 176.481 146.901 1.00 114.44 440 VAL D CA 1
ATOM 7101 C C . VAL D 3 6 ? 175.729 177.443 148.028 1.00 111.43 440 VAL D C 1
ATOM 7102 O O . VAL D 3 6 ? 176.025 177.182 149.200 1.00 109.66 440 VAL D O 1
ATOM 7106 N N . THR D 3 7 ? 175.095 178.557 147.676 1.00 110.17 441 THR D N 1
ATOM 7107 C CA . THR D 3 7 ? 174.673 179.543 148.663 1.00 114.49 441 THR D CA 1
ATOM 7108 C C . THR D 3 7 ? 173.263 179.250 149.167 1.00 111.42 441 THR D C 1
ATOM 7109 O O . THR D 3 7 ? 172.991 179.330 150.365 1.00 102.62 441 THR D O 1
#

B-factor: mean 63.9, std 38.93, range [9.54, 154.76]